Protein 8RE3 (pdb70)

Organism: Deinococcus radiodurans (strain ATCC 13939 / DSM 20539 / JCM 16871 / CCUG 27074 / LMG 4051 / NBRC 15346 / NCIMB 9279 / VKM B-1422 / R1) (NCBI:txid243230)

Secondary structure (DSSP, 8-state):
--S-B-S-TTTSBHHHHPPPPSS-EEEEEEEEESSHHHHHHHHHHHGGGS-BSTTTTS--SEEEEEEEEHHHHHHHT--HHHHHTS-HHHHH-TGGGHHHHT--GGG-GGGPPTTTTSS---EEEEEEESSHHHHHHHHHHHHHHHHT-TTEEEEEEEEEE--GGG--TTS---S-----BTTBSSPPPTTT-SPBPGGGTSTTSB-TTSSBPP--SSHHHHTT-EEEEEEEEEE-HHHHHHHHHHHGGGGTT-HHHHHHHHHSB-TTS-BTTT-SSS--HHHHT-TTTTT---STT-TT-SSS-TTSHHHHH--TT---SS---GGGS--EEEEEEESSPP-TT--SHHHHTS--EEEEEEEETTHHHHHHHIIIIIIS--GGGT-TT---TTTS---TT--EEE--SSS-EEE-----SEEEEEEEEEEE--HHHHHHHHT--/--S-B-S-TTTSBHHHHPPPPSS-EEEEEEEEESSHHHHHHHHHHHGGGS-BSTTTTS--SEEEEEEE-HHHHHHHT--HHHHHTS-HHHHH-TGGGHHHHT--GGG-GGGPPTTTTSS---EEEEEEESSHHHHHHHHHHHHHHHHT-TTEEEEEEEEEE--GGG--TTS---S-----BTTBSSPPPTTT-SPBPGGGTSTTSB-TTSSBPP--SSHHHHTT-EEEEEEEEEE-HHHHHHHHHHHGGGGTT-HHHHHHHHHSB-TTS-BTTTSSSS--HHHHT-TTTTT---STT-TT-SSS-TTSHHHHH--TT---SS---GGGS--EEEEEEESSPP-TT--STGGGGS--EEEEEEEETTHHHHHHHIIIIIIS--GGGT-TT---TTTS---TT--EEE--SSS-EEE-----SEEEEEEEEEEE--HHHHHHHHT--

B-factor: mean 28.16, std 13.09, range [8.68, 105.84]

Solvent-accessible surface area: 35476 Å² total; per-residue (Å²): 130,90,41,149,67,61,8,63,15,94,24,0,2,2,1,2,10,14,102,35,12,103,66,3,38,0,2,0,11,0,0,16,2,14,16,21,105,1,0,33,63,0,2,143,81,1,37,108,72,5,30,18,0,94,110,28,74,70,114,63,121,25,12,9,3,0,5,0,7,16,73,0,0,116,87,0,33,5,66,102,94,5,8,87,34,11,52,110,12,1,90,67,17,2,23,50,41,16,125,68,0,49,1,57,50,91,3,45,30,177,106,15,38,154,14,5,32,59,29,51,0,14,0,6,5,5,6,1,0,54,33,96,112,33,28,79,133,16,12,94,67,8,69,122,26,18,69,47,7,163,10,20,41,74,46,31,92,38,57,8,6,68,18,88,74,6,60,20,1,5,6,8,21,24,35,39,26,20,10,7,11,65,1,3,0,49,111,54,80,53,28,33,33,81,28,0,79,10,1,12,0,0,2,14,17,61,1,51,94,53,92,72,47,70,55,3,116,56,120,58,0,0,54,4,0,0,2,2,0,2,2,15,6,29,0,22,0,0,22,0,11,130,13,5,159,96,18,7,127,58,9,80,55,58,34,71,30,0,0,0,17,0,15,0,12,11,21,5,0,0,0,0,21,66,7,51,173,134,56,46,69,144,13,0,75,41,60,85,101,8,5,75,15,49,7,152,125,6,101,108,0,69,39,0,0,22,0,0,44,28,0,1,38,25,0,38,92,16,180,24,101,155,192,44,70,22,37,57,22,26,20,4,61,11,2,1,0,9,32,75,42,28,61,74,181,22,69,58,142,75,22,15,166,40,136,5,0,11,0,31,7,31,0,1,6,47,0,4,82,0,8,13,45,13,8,69,61,4,11,11,63,0,85,18,14,49,33,41,72,4,51,0,0,19,19,0,11,16,73,120,128,22,9,2,18,1,18,73,127,129,90,132,53,100,1,128,25,1,70,3,1,8,20,2,73,0,0,12,3,2,0,3,0,1,37,48,0,1,110,60,0,14,102,26,226,132,90,40,149,67,60,8,59,14,96,24,0,2,2,2,2,10,17,98,36,13,106,66,3,40,0,2,0,11,0,0,16,2,15,16,22,110,1,0,34,53,0,1,132,84,2,37,110,73,7,28,17,0,95,111,36,79,70,113,63,107,25,9,11,3,0,4,0,7,17,73,0,0,116,84,0,33,6,66,104,94,5,8,88,33,11,54,109,13,1,93,68,17,2,21,47,45,15,124,68,0,48,0,57,49,92,3,46,32,178,104,16,41,147,12,5,32,64,26,53,0,14,0,7,5,4,6,2,0,58,34,99,120,42,29,80,130,14,11,94,44,7,68,118,26,21,68,41,8,164,13,20,32,74,41,28,102,39,53,7,6,67,20,85,74,7,59,18,1,5,6,8,22,24,35,41,26,20,10,7,9,67,1,4,0,48,109,52,79,54,28,27,33,79,29,0,80,10,1,13,1,0,2,23,20,62,1,53,91,55,91,72,49,72,58,2,112,53,121,60,0,0,57,4,1,0,2,2,0,2,1,14,7,29,0,23,0,0,20,0,10,124,13,4,143,89,21,8,110,75,7,80,55,60,33,69,31,0,0,0,16,0,16,0,12,8,20,6,0,0,0,0,22,64,5,50,176,134,57,45,71,142,12,1,73,42,63,84,100,9,5,75,14,44,8,146,125,7,97,111,0,66,45,0,0,22,0,0,46,28,1,1,39,26,0,40,87,16,171,24,99,160,186,38,74,21,36,58,23,26,19,4,60,11,2,0,0,8,31,74,40,25,62,76,184,21,59,59,137,76,22,14,169,40,138,6,0,12,0,31,7,31,0,1,6,46,0,4,81,0,6,14,46,14,7,74,59,4,11,9,71,0,88,15,11,44,31,42,76,6,52,0,0,20,18,1,13,15,73,128,122,22,8,2,10,2,15,73,129,126,90,120,59,108,5,124,28,2,74,2,1,7,18,2,74,0,1,12,3,2,0,4,0,0,35,51,0,1,106,60,0,10,86,27,228

Foldseek 3Di:
DAAAADAPQQFAFLVLPAFFAVQKKKKKWFKFQQALLLLLQLLVLCLVQTGTNVPSVDDDFKGKFKWFALLLLVRVPPDPLLSVLDDPLRNCKDLSCCVLQVCDDLRRPVQFDPPFPVSRGTMMMMMMGNDDVVNVVSVVSSVVSNVPGPRMDTGDMAMFGPAVSNFFQQLADDSQAAAAARNSNDCDAAQNDDHWHHLFFFAPGQGPVGRHDRFGDDCLQTGSKWKKKKFWWQFQNLQVLVQLQVCCVVVVNDSQLVVCQQAQHRSLQAGQVRVQNDHDNVQRPDSNRSNNDQCPVPQCCLRHNCLHNVCLQQVRPHQWDDPDDSSSLGWGKHKTKRFDYHDSPRNDSVSRVGGITIIIITGTNPSSVNSSCSSPPRAQACNGPPPGRAGRLAAYQADQPHWDWRDDPPDIDTHGHGHRRIHTNHIIMTMRTTSSSSNVSSPDD/DAAAADDPQQFAFLVLPAFFAVQKKKKKWFKFQQALLLLLQLLVLCLVQTGTNVPSVDDDFKHKFKWFALLLLVRNPPDPQLSVLDDPDRNCKDLSCCVLLVCDDLSRPVQFDPPFPVSRGTMMMMMMGNDDVVNVVSVVSSVVSVVPGPRMDTGDMAMFGPAVSNFFQQLADDSQAAAAARNSNDCDAAQNDDHFHHLFFFAPGDGPVRRHDRFGDDCLQTGSKWKKWKFWWQFQNLQVLVQLCVPCVVVVNDSQLVVCQQAQHRRLQAGQVRVQNDHDNVQRVDSNRRNNDACPVPQCCLRHNCLHNVCLQQVRPHQWDPDDDSSSLGWGKHKTKHFDYHDSPRNDSVSSVGGITIMIITGTRPSSVNSSCSSPPRAQACNGVPPGRAGRLAAYQFDQPHWDWNDDPPGIDTHGGGHRRIGTNHIIMTMRTTSSSSNVSSPDD

InterPro domains:
  IPR006314 Dyp-type peroxidase [PS51404] (26-456)
  IPR006314 Dyp-type peroxidase [PTHR30521] (26-455)
  IPR011008 Dimeric alpha-beta barrel [SSF54909] (22-458)
  IPR049509 DyP dimeric alpha+beta barrel domain [PF21105] (73-161)

Nearest PDB structures (foldseek):
  8re3-assembly2_B  TM=1.002E+00  e=1.459E-98  Deinococcus radiodurans
  8re2-assembly1_A  TM=1.001E+00  e=1.975E-92  Deinococcus radiodurans
  3vxj-assembly1_A  TM=8.440E-01  e=1.379E-30  Bjerkandera adusta
  3mm3-assembly1_A  TM=8.305E-01  e=5.158E-31  Bjerkandera adusta
  5c2i-assembly1_A  TM=7.898E-01  e=1.956E-25  Nostoc sp. PCC 7120 = FACHB-418

Radius of gyration: 36.36 Å; Cα contacts (8 Å, |Δi|>4): 2155; chains: 2; bounding box: 46×79×125 Å

Structure (mmCIF, N/CA/C/O backbone):
data_8RE3
#
_entry.id   8RE3
#
_cell.length_a   82.090
_cell.length_b   97.697
_cell.length_c   116.037
_cell.angle_alpha   90.00
_cell.angle_beta   90.00
_cell.angle_gamma   90.00
#
_symmetry.space_group_name_H-M   'P 21 21 21'
#
loop_
_entity.id
_entity.type
_entity.pdbx_description
1 polymer 'Peroxidase, putative'
2 non-polymer 'PROTOPORPHYRIN IX CONTAINING FE'
3 non-polymer 'HYDROXIDE ION'
4 non-polymer 'CHLORIDE ION'
5 non-polymer 'CALCIUM ION'
6 water water
#
loop_
_atom_site.group_PDB
_atom_site.id
_atom_site.type_symbol
_atom_site.label_atom_id
_atom_site.label_alt_id
_atom_site.label_comp_id
_atom_site.label_asym_id
_atom_site.label_entity_id
_atom_site.label_seq_id
_atom_site.pdbx_PDB_ins_code
_atom_site.Cartn_x
_atom_site.Cartn_y
_atom_site.Cartn_z
_atom_site.occupancy
_atom_site.B_iso_or_equiv
_atom_site.auth_seq_id
_atom_site.auth_comp_id
_atom_site.auth_asym_id
_atom_site.auth_atom_id
_atom_site.pdbx_PDB_model_num
ATOM 1 N N . HIS A 1 1 ? 12.774 -13.622 9.904 1.00 29.90 16 HIS A N 1
ATOM 2 C CA . HIS A 1 1 ? 14.003 -13.163 9.281 1.00 23.28 16 HIS A CA 1
ATOM 3 C C . HIS A 1 1 ? 14.416 -14.153 8.204 1.00 20.46 16 HIS A C 1
ATOM 4 O O . HIS A 1 1 ? 13.952 -15.289 8.172 1.00 21.17 16 HIS A O 1
ATOM 18 N N . ASN A 1 2 ? 15.301 -13.716 7.304 1.00 18.85 17 ASN A N 1
ATOM 19 C CA . ASN A 1 2 ? 15.774 -14.608 6.253 1.00 19.52 17 ASN A CA 1
ATOM 20 C C . ASN A 1 2 ? 17.294 -14.633 6.146 1.00 14.09 17 ASN A C 1
ATOM 21 O O . ASN A 1 2 ? 17.815 -15.122 5.142 1.00 17.27 17 ASN A O 1
ATOM 32 N N . ASP A 1 3 ? 18.014 -14.196 7.179 1.00 15.33 18 ASP A N 1
ATOM 33 C CA . ASP A 1 3 ? 19.472 -14.199 7.213 1.00 16.05 18 ASP A CA 1
ATOM 34 C C . ASP A 1 3 ? 19.934 -14.364 8.661 1.00 17.47 18 ASP A C 1
ATOM 35 O O . ASP A 1 3 ? 19.246 -13.952 9.592 1.00 16.53 18 ASP A O 1
ATOM 44 N N . LYS A 1 4 ? 21.133 -14.932 8.839 1.00 15.30 19 LYS A N 1
ATOM 45 C CA . LYS A 1 4 ? 21.671 -15.183 10.170 1.00 15.57 19 LYS A CA 1
ATOM 46 C C . LYS A 1 4 ? 21.773 -13.875 10.966 1.00 14.86 19 LYS A C 1
ATOM 47 O O . LYS A 1 4 ? 22.360 -12.894 10.498 1.00 16.01 19 LYS A O 1
ATOM 66 N N . ILE A 1 5 ? 21.243 -13.881 12.185 1.00 14.26 20 ILE A N 1
ATOM 67 C CA . ILE A 1 5 ? 21.280 -12.719 13.082 1.00 15.81 20 ILE A CA 1
ATOM 68 C C . ILE A 1 5 ? 22.526 -12.795 13.955 1.00 15.62 20 ILE A C 1
ATOM 69 O O . ILE A 1 5 ? 22.744 -13.786 14.666 1.00 15.95 20 ILE A O 1
ATOM 85 N N . ASP A 1 6 ? 23.352 -11.757 13.884 1.00 13.17 21 ASP A N 1
ATOM 86 C CA . ASP A 1 6 ? 24.545 -11.629 14.703 1.00 15.16 21 ASP A CA 1
ATOM 87 C C . ASP A 1 6 ? 24.465 -10.496 15.728 1.00 17.31 21 ASP A C 1
ATOM 88 O O . ASP A 1 6 ? 25.269 -10.459 16.662 1.00 18.22 21 ASP A O 1
ATOM 97 N N . LEU A 1 7 ? 23.553 -9.558 15.558 1.00 16.99 22 LEU A N 1
ATOM 98 C CA . LEU A 1 7 ? 23.439 -8.406 16.441 1.00 14.80 22 LEU A CA 1
ATOM 99 C C . LEU A 1 7 ? 22.533 -8.740 17.620 1.00 16.55 22 LEU A C 1
ATOM 100 O O . LEU A 1 7 ? 21.590 -9.528 17.492 1.00 16.27 22 LEU A O 1
ATOM 116 N N . ASP A 1 8 ? 22.829 -8.126 18.780 1.00 15.47 23 ASP A N 1
ATOM 117 C CA . ASP A 1 8 ? 21.962 -8.162 19.961 1.00 16.24 23 ASP A CA 1
ATOM 118 C C . ASP A 1 8 ? 20.758 -7.250 19.719 1.00 17.89 23 ASP A C 1
ATOM 119 O O . ASP A 1 8 ? 20.691 -6.135 20.260 1.00 16.47 23 ASP A O 1
ATOM 128 N N . LEU A 1 9 ? 19.818 -7.698 18.878 1.00 15.89 24 LEU A N 1
ATOM 129 C CA . LEU A 1 9 ? 18.716 -6.824 18.467 1.00 17.45 24 LEU A CA 1
ATOM 130 C C . LEU A 1 9 ? 17.880 -6.349 19.646 1.00 17.01 24 LEU A C 1
ATOM 131 O O . LEU A 1 9 ? 17.358 -5.220 19.607 1.00 15.89 24 LEU A O 1
ATOM 147 N N . ASP A 1 10 ? 17.726 -7.182 20.694 1.00 17.08 25 ASP A N 1
ATOM 148 C CA . ASP A 1 10 ? 16.886 -6.805 21.825 1.00 19.08 25 ASP A CA 1
ATOM 149 C C . ASP A 1 10 ? 17.526 -5.722 22.692 1.00 19.31 25 ASP A C 1
ATOM 150 O O . ASP A 1 10 ? 16.865 -5.186 23.587 1.00 19.20 25 ASP A O 1
ATOM 159 N N . ASP A 1 11 ? 18.794 -5.378 22.457 1.00 16.28 26 ASP A N 1
ATOM 160 C CA . ASP A 1 11 ? 19.473 -4.343 23.218 1.00 18.95 26 ASP A CA 1
ATOM 161 C C . ASP A 1 11 ? 19.797 -3.095 22.389 1.00 18.57 26 ASP A C 1
ATOM 162 O O . ASP A 1 11 ? 20.091 -2.037 22.966 1.00 17.65 26 ASP A O 1
ATOM 170 N N . ILE A 1 12 ? 19.727 -3.178 21.050 1.00 12.98 27 ILE A N 1
ATOM 171 C CA . ILE A 1 12 ? 19.986 -2.045 20.162 1.00 13.74 27 ILE A CA 1
ATOM 172 C C . ILE A 1 12 ? 18.697 -1.244 20.007 1.00 15.67 27 ILE A C 1
ATOM 173 O O . ILE A 1 12 ? 17.603 -1.826 19.879 1.00 14.37 27 ILE A O 1
ATOM 189 N N . GLN A 1 13 ? 18.802 0.085 19.976 1.00 13.94 28 GLN A N 1
ATOM 190 C CA . GLN A 1 13 ? 17.611 0.889 19.765 1.00 13.87 28 GLN A CA 1
ATOM 191 C C . GLN A 1 13 ? 16.980 0.618 18.413 1.00 13.37 28 GLN A C 1
ATOM 192 O O . GLN A 1 13 ? 17.667 0.427 17.410 1.00 13.78 28 GLN A O 1
ATOM 206 N N . ALA A 1 14 ? 15.640 0.636 18.389 1.00 13.12 29 ALA A N 1
ATOM 207 C CA . ALA A 1 14 ? 14.902 0.333 17.172 1.00 12.00 29 ALA A CA 1
ATOM 208 C C . ALA A 1 14 ? 15.356 1.163 15.976 1.00 13.63 29 ALA A C 1
ATOM 209 O O . ALA A 1 14 ? 15.405 0.645 14.848 1.00 13.57 29 ALA A O 1
ATOM 216 N N . THR A 1 15 ? 15.626 2.461 16.195 1.00 11.72 30 THR A N 1
ATOM 217 C CA . THR A 1 15 ? 15.851 3.373 15.072 1.00 13.63 30 THR A CA 1
ATOM 218 C C . THR A 1 15 ? 17.114 3.026 14.304 1.00 12.98 30 THR A C 1
ATOM 219 O O . THR A 1 15 ? 17.212 3.372 13.121 1.00 13.72 30 THR A O 1
ATOM 230 N N . VAL A 1 16 ? 18.060 2.333 14.945 1.00 13.39 31 VAL A N 1
ATOM 231 C CA . VAL A 1 16 ? 19.277 1.920 14.266 1.00 15.29 31 VAL A CA 1
ATOM 232 C C . VAL A 1 16 ? 18.950 1.036 13.066 1.00 16.23 31 VAL A C 1
ATOM 233 O O . VAL A 1 16 ? 19.611 1.115 12.025 1.00 16.61 31 VAL A O 1
ATOM 246 N N . LEU A 1 17 ? 17.925 0.189 13.180 1.00 13.27 32 LEU A N 1
ATOM 247 C CA . LEU A 1 17 ? 17.603 -0.801 12.166 1.00 15.13 32 LEU A CA 1
ATOM 248 C C . LEU A 1 17 ? 16.262 -0.584 11.490 1.00 12.45 32 LEU A C 1
ATOM 249 O O . LEU A 1 17 ? 16.106 -1.002 10.346 1.00 13.52 32 LEU A O 1
ATOM 265 N N . ARG A 1 18 ? 15.292 0.032 12.162 1.00 14.04 33 ARG A N 1
ATOM 266 C CA . ARG A 1 18 ? 13.966 0.179 11.577 1.00 13.49 33 ARG A CA 1
ATOM 267 C C . ARG A 1 18 ? 13.976 1.266 10.513 1.00 15.46 33 ARG A C 1
ATOM 268 O O . ARG A 1 18 ? 14.407 2.396 10.766 1.00 16.20 33 ARG A O 1
ATOM 306 N N . GLU A 1 19 ? 13.460 0.930 9.343 1.00 14.97 34 GLU A N 1
ATOM 307 C CA . GLU A 1 19 ? 13.147 1.937 8.335 1.00 18.52 34 GLU A CA 1
ATOM 308 C C . GLU A 1 19 ? 12.057 2.884 8.815 1.00 16.03 34 GLU A C 1
ATOM 309 O O . GLU A 1 19 ? 11.133 2.504 9.532 1.00 15.29 34 GLU A O 1
ATOM 321 N N . ARG A 1 20 ? 12.167 4.127 8.393 1.00 16.42 35 ARG A N 1
ATOM 322 C CA . ARG A 1 20 ? 11.081 5.078 8.550 1.00 16.00 35 ARG A CA 1
ATOM 323 C C . ARG A 1 20 ? 9.795 4.486 7.967 1.00 13.20 35 ARG A C 1
ATOM 324 O O . ARG A 1 20 ? 9.826 3.922 6.870 1.00 15.34 35 ARG A O 1
ATOM 345 N N . PRO A 1 21 ? 8.644 4.642 8.635 1.00 15.63 36 PRO A N 1
ATOM 346 C CA . PRO A 1 21 ? 7.383 4.186 8.047 1.00 17.29 36 PRO A CA 1
ATOM 347 C C . PRO A 1 21 ? 7.002 4.988 6.811 1.00 19.59 36 PRO A C 1
ATOM 348 O O . PRO A 1 21 ? 7.485 6.109 6.570 1.00 16.07 36 PRO A O 1
ATOM 359 N N . GLU A 1 22 ? 6.080 4.389 6.023 1.00 17.33 37 GLU A N 1
ATOM 360 C CA . GLU A 1 22 ? 5.428 5.069 4.919 1.00 21.21 37 GLU A CA 1
ATOM 361 C C . GLU A 1 22 ? 3.946 4.748 4.969 1.00 24.77 37 GLU A C 1
ATOM 362 O O . GLU A 1 22 ? 3.589 3.569 4.921 1.00 24.90 37 GLU A O 1
ATOM 374 N N . PRO A 1 23 ? 3.066 5.744 5.124 1.00 19.40 38 PRO A N 1
ATOM 375 C CA . PRO A 1 23 ? 3.382 7.140 5.417 1.00 17.73 38 PRO A CA 1
ATOM 376 C C . PRO A 1 23 ? 4.022 7.254 6.781 1.00 19.29 38 PRO A C 1
ATOM 377 O O . PRO A 1 23 ? 4.087 6.272 7.513 1.00 16.42 38 PRO A O 1
ATOM 388 N N . TYR A 1 24 ? 4.461 8.458 7.139 1.00 14.93 39 TYR A N 1
ATOM 389 C CA . TYR A 1 24 ? 5.073 8.699 8.438 1.00 16.54 39 TYR A CA 1
ATOM 390 C C . TYR A 1 24 ? 4.585 10.000 9.037 1.00 18.34 39 TYR A C 1
ATOM 391 O O . TYR A 1 24 ? 4.229 10.948 8.325 1.00 16.82 39 TYR A O 1
ATOM 409 N N . TYR A 1 25 ? 4.543 9.987 10.365 1.00 15.44 40 TYR A N 1
ATOM 410 C CA . TYR A 1 25 ? 4.175 11.079 11.250 1.00 19.98 40 TYR A CA 1
ATOM 411 C C . TYR A 1 25 ? 5.136 11.029 12.426 1.00 18.06 40 TYR A C 1
ATOM 412 O O . TYR A 1 25 ? 5.600 9.944 12.814 1.00 18.50 40 TYR A O 1
ATOM 430 N N . GLY A 1 26 ? 5.426 12.179 13.006 1.00 18.08 41 GLY A N 1
ATOM 431 C CA . GLY A 1 26 ? 6.294 12.147 14.171 1.00 15.03 41 GLY A CA 1
ATOM 432 C C . GLY A 1 26 ? 6.588 13.520 14.730 1.00 18.18 41 GLY A C 1
ATOM 433 O O . GLY A 1 26 ? 6.028 14.539 14.304 1.00 17.04 41 GLY A O 1
ATOM 437 N N . THR A 1 27 ? 7.468 13.520 15.738 1.00 15.83 42 THR A N 1
ATOM 438 C CA . THR A 1 27 ? 7.871 14.712 16.459 1.00 16.40 42 THR A CA 1
ATOM 439 C C . THR A 1 27 ? 9.333 14.578 16.841 1.00 15.26 42 THR A C 1
ATOM 440 O O . THR A 1 27 ? 9.759 13.511 17.285 1.00 16.27 42 THR A O 1
ATOM 451 N N . HIS A 1 28 ? 10.088 15.644 16.632 1.00 15.33 43 HIS A N 1
ATOM 452 C CA . HIS A 1 28 ? 11.406 15.815 17.213 1.00 14.03 43 HIS A CA 1
ATOM 453 C C . HIS A 1 28 ? 11.304 16.759 18.395 1.00 17.39 43 HIS A C 1
ATOM 454 O O . HIS A 1 28 ? 10.744 17.848 18.258 1.00 16.37 43 HIS A O 1
ATOM 468 N N . ALA A 1 29 ? 11.892 16.360 19.528 1.00 15.71 44 ALA A N 1
ATOM 469 C CA . ALA A 1 29 ? 11.918 17.172 20.735 1.00 16.47 44 ALA A CA 1
ATOM 470 C C . ALA A 1 29 ? 13.339 17.249 21.281 1.00 17.41 44 ALA A C 1
ATOM 471 O O . ALA A 1 29 ? 14.007 16.219 21.443 1.00 17.58 44 ALA A O 1
ATOM 478 N N . MET A 1 30 ? 13.787 18.474 21.564 1.00 14.19 45 MET A N 1
ATOM 479 C CA . MET A 1 30 ? 15.090 18.748 22.130 1.00 14.53 45 MET A CA 1
ATOM 480 C C . MET A 1 30 ? 14.879 19.137 23.582 1.00 16.14 45 MET A C 1
ATOM 481 O O . MET A 1 30 ? 14.025 19.994 23.885 1.00 17.37 45 MET A O 1
ATOM 495 N N . VAL A 1 31 ? 15.653 18.517 24.458 1.00 15.99 46 VAL A N 1
ATOM 496 C CA . VAL A 1 31 ? 15.483 18.609 25.909 1.00 17.75 46 VAL A CA 1
ATOM 497 C C . VAL A 1 31 ? 16.827 18.964 26.542 1.00 16.90 46 VAL A C 1
ATOM 498 O O . VAL A 1 31 ? 17.880 18.438 26.144 1.00 16.47 46 VAL A O 1
ATOM 511 N N . ARG A 1 32 ? 16.785 19.848 27.534 1.00 18.66 47 ARG A N 1
ATOM 512 C CA . ARG A 1 32 ? 17.927 20.161 28.371 1.00 18.44 47 ARG A CA 1
ATOM 513 C C . ARG A 1 32 ? 17.716 19.552 29.753 1.00 18.27 47 ARG A C 1
ATOM 514 O O . ARG A 1 32 ? 16.601 19.558 30.291 1.00 20.09 47 ARG A O 1
ATOM 535 N N . PHE A 1 33 ? 18.774 18.968 30.291 1.00 19.47 48 PHE A N 1
ATOM 536 C CA . PHE A 1 33 ? 18.808 18.474 31.659 1.00 19.63 48 PHE A CA 1
ATOM 537 C C . PHE A 1 33 ? 19.249 19.640 32.552 1.00 21.77 48 PHE A C 1
ATOM 538 O O . PHE A 1 33 ? 20.409 20.066 32.501 1.00 20.53 48 PHE A O 1
ATOM 555 N N . ASP A 1 34 ? 18.333 20.186 33.332 1.00 21.05 49 ASP A N 1
ATOM 556 C CA . ASP A 1 34 ? 18.711 21.293 34.212 1.00 23.58 49 ASP A CA 1
ATOM 557 C C . ASP A 1 34 ? 19.508 20.806 35.418 1.00 25.29 49 ASP A C 1
ATOM 558 O O . ASP A 1 34 ? 20.357 21.539 35.938 1.00 23.59 49 ASP A O 1
ATOM 567 N N . THR A 1 35 ? 19.247 19.587 35.869 1.00 23.52 50 THR A N 1
ATOM 568 C CA . THR A 1 35 ? 20.041 18.903 36.880 1.00 25.77 50 THR A CA 1
ATOM 569 C C . THR A 1 35 ? 20.378 17.492 36.405 1.00 25.77 50 THR A C 1
ATOM 570 O O . THR A 1 35 ? 19.675 16.905 35.570 1.00 24.52 50 THR A O 1
ATOM 581 N N . ALA A 1 36 ? 21.452 16.941 36.974 1.00 27.83 51 ALA A N 1
ATOM 582 C CA . ALA A 1 36 ? 21.768 15.529 36.771 1.00 26.40 51 ALA A CA 1
ATOM 583 C C . ALA A 1 36 ? 20.589 14.645 37.157 1.00 25.59 51 ALA A C 1
ATOM 584 O O . ALA A 1 36 ? 20.231 13.689 36.440 1.00 24.60 51 ALA A O 1
ATOM 591 N N . GLU A 1 37 ? 19.997 14.932 38.311 1.00 28.16 52 GLU A N 1
ATOM 592 C CA . GLU A 1 37 ? 18.915 14.099 38.817 1.00 28.67 52 GLU A CA 1
ATOM 593 C C . GLU A 1 37 ? 17.708 14.144 37.881 1.00 27.66 52 GLU A C 1
ATOM 594 O O . GLU A 1 37 ? 17.072 13.116 37.634 1.00 27.68 52 GLU A O 1
ATOM 606 N N . GLY A 1 38 ? 17.415 15.310 37.300 1.00 24.13 53 GLY A N 1
ATOM 607 C CA . GLY A 1 38 ? 16.290 15.400 36.387 1.00 23.46 53 GLY A CA 1
ATOM 608 C C . GLY A 1 38 ? 16.528 14.601 35.117 1.00 24.55 53 GLY A C 1
ATOM 609 O O . GLY A 1 38 ? 15.635 13.891 34.630 1.00 24.25 53 GLY A O 1
ATOM 613 N N . GLY A 1 39 ? 17.735 14.712 34.548 1.00 22.74 54 GLY A N 1
ATOM 614 C CA . GLY A 1 39 ? 18.045 13.934 33.357 1.00 25.92 54 GLY A CA 1
ATOM 615 C C . GLY A 1 39 ? 17.918 12.440 33.595 1.00 23.40 54 GLY A C 1
ATOM 616 O O . GLY A 1 39 ? 17.367 11.712 32.767 1.00 22.90 54 GLY A O 1
ATOM 620 N N . ARG A 1 40 ? 18.425 11.960 34.729 1.00 22.80 55 ARG A N 1
ATOM 621 C CA . ARG A 1 40 ? 18.368 10.530 34.998 1.00 23.33 55 ARG A CA 1
ATOM 622 C C . ARG A 1 40 ? 16.937 10.070 35.193 1.00 22.31 55 ARG A C 1
ATOM 623 O O . ARG A 1 40 ? 16.561 8.987 34.727 1.00 24.71 55 ARG A O 1
ATOM 644 N N . GLU A 1 41 ? 16.137 10.863 35.898 1.00 25.56 56 GLU A N 1
ATOM 645 C CA . GLU A 1 41 ? 14.750 10.470 36.134 1.00 27.46 56 GLU A CA 1
ATOM 646 C C . GLU A 1 41 ? 13.979 10.432 34.828 1.00 23.42 56 GLU A C 1
ATOM 647 O O . GLU A 1 41 ? 13.148 9.545 34.627 1.00 26.00 56 GLU A O 1
ATOM 659 N N . LEU A 1 42 ? 14.233 11.399 33.937 1.00 24.48 57 LEU A N 1
ATOM 660 C CA . LEU A 1 42 ? 13.584 11.397 32.629 1.00 22.79 57 LEU A CA 1
ATOM 661 C C . LEU A 1 42 ? 13.904 10.120 31.872 1.00 21.44 57 LEU A C 1
ATOM 662 O O . LEU A 1 42 ? 13.008 9.458 31.324 1.00 23.03 57 LEU A O 1
ATOM 678 N N . LEU A 1 43 ? 15.181 9.739 31.839 1.00 21.90 58 LEU A N 1
ATOM 679 C CA . LEU A 1 43 ? 15.551 8.505 31.156 1.00 21.40 58 LEU A CA 1
ATOM 680 C C . LEU A 1 43 ? 14.870 7.297 31.794 1.00 22.99 58 LEU A C 1
ATOM 681 O O . LEU A 1 43 ? 14.375 6.413 31.084 1.00 21.71 58 LEU A O 1
ATOM 697 N N . LYS A 1 44 ? 14.824 7.240 33.136 1.00 25.21 59 LYS A N 1
ATOM 698 C CA . LYS A 1 44 ? 14.124 6.136 33.784 1.00 24.56 59 LYS A CA 1
ATOM 699 C C . LYS A 1 44 ? 12.655 6.118 33.386 1.00 22.98 59 LYS A C 1
ATOM 700 O O . LYS A 1 44 ? 12.097 5.055 33.079 1.00 23.97 59 LYS A O 1
ATOM 719 N N . ARG A 1 45 ? 12.030 7.286 33.317 1.00 22.83 60 ARG A N 1
ATOM 720 C CA . ARG A 1 45 ? 10.626 7.318 32.933 1.00 23.32 60 ARG A CA 1
ATOM 721 C C . ARG A 1 45 ? 10.428 6.896 31.488 1.00 24.00 60 ARG A C 1
ATOM 722 O O . ARG A 1 45 ? 9.429 6.255 31.161 1.00 24.92 60 ARG A O 1
ATOM 742 N N . LEU A 1 46 ? 11.361 7.239 30.612 1.00 24.32 61 LEU A N 1
ATOM 743 C CA . LEU A 1 46 ? 11.169 6.939 29.202 1.00 21.33 61 LEU A CA 1
ATOM 744 C C . LEU A 1 46 ? 11.566 5.521 28.823 1.00 23.58 61 LEU A C 1
ATOM 745 O O . LEU A 1 46 ? 11.075 4.997 27.807 1.00 22.14 61 LEU A O 1
ATOM 760 N N . LEU A 1 47 ? 12.443 4.889 29.594 1.00 21.88 62 LEU A N 1
ATOM 761 C CA . LEU A 1 47 ? 13.024 3.620 29.164 1.00 24.22 62 LEU A CA 1
ATOM 762 C C . LEU A 1 47 ? 11.988 2.575 28.761 1.00 24.62 62 LEU A C 1
ATOM 763 O O . LEU A 1 47 ? 12.187 1.923 27.722 1.00 21.49 62 LEU A O 1
ATOM 779 N N . PRO A 1 48 ? 10.896 2.358 29.501 1.00 25.25 63 PRO A N 1
ATOM 780 C CA . PRO A 1 48 ? 9.885 1.379 29.055 1.00 22.87 63 PRO A CA 1
ATOM 781 C C . PRO A 1 48 ? 9.288 1.688 27.695 1.00 23.23 63 PRO A C 1
ATOM 782 O O . PRO A 1 48 ? 8.698 0.792 27.075 1.00 22.46 63 PRO A O 1
ATOM 793 N N . HIS A 1 49 ? 9.403 2.930 27.237 1.00 21.40 64 HIS A N 1
ATOM 794 C CA . HIS A 1 49 ? 8.786 3.398 25.999 1.00 21.41 64 HIS A CA 1
ATOM 795 C C . HIS A 1 49 ? 9.754 3.466 24.831 1.00 21.75 64 HIS A C 1
ATOM 796 O O . HIS A 1 49 ? 9.369 3.920 23.750 1.00 21.36 64 HIS A O 1
ATOM 810 N N . ILE A 1 50 ? 10.983 3.016 25.016 1.00 21.43 65 ILE A N 1
ATOM 811 C CA . ILE A 1 50 ? 12.015 3.058 23.985 1.00 20.21 65 ILE A CA 1
ATOM 812 C C . ILE A 1 50 ? 12.228 1.628 23.513 1.00 18.76 65 ILE A C 1
ATOM 813 O O . ILE A 1 50 ? 12.891 0.817 24.175 1.00 16.40 65 ILE A O 1
ATOM 829 N N . ALA A 1 51 ? 11.680 1.332 22.339 1.00 16.76 66 ALA A N 1
ATOM 830 C CA . ALA A 1 51 ? 11.704 -0.013 21.794 1.00 18.02 66 ALA A CA 1
ATOM 831 C C . ALA A 1 51 ? 13.088 -0.413 21.258 1.00 15.77 66 ALA A C 1
ATOM 832 O O . ALA A 1 51 ? 13.870 0.425 20.788 1.00 15.16 66 ALA A O 1
ATOM 839 N N . SER A 1 52 ? 13.377 -1.718 21.321 1.00 15.76 67 SER A N 1
ATOM 840 C CA . SER A 1 52 ? 14.578 -2.286 20.733 1.00 15.16 67 SER A CA 1
ATOM 841 C C . SER A 1 52 ? 14.368 -2.620 19.259 1.00 16.05 67 SER A C 1
ATOM 842 O O . SER A 1 52 ? 13.277 -2.472 18.713 1.00 15.89 67 SER A O 1
ATOM 850 N N . ALA A 1 53 ? 15.416 -3.145 18.636 1.00 15.27 68 ALA A N 1
ATOM 851 C CA . ALA A 1 53 ? 15.430 -3.568 17.237 1.00 16.43 68 ALA A CA 1
ATOM 852 C C . ALA A 1 53 ? 14.992 -5.021 17.048 1.00 16.54 68 ALA A C 1
ATOM 853 O O . ALA A 1 53 ? 15.069 -5.531 15.927 1.00 15.42 68 ALA A O 1
ATOM 860 N N . GLU A 1 54 ? 14.532 -5.684 18.105 1.00 15.12 69 GLU A N 1
ATOM 861 C CA . GLU A 1 54 ? 13.912 -6.993 17.964 1.00 18.89 69 GLU A CA 1
ATOM 862 C C . GLU A 1 54 ? 12.874 -6.966 16.846 1.00 17.99 69 GLU A C 1
ATOM 863 O O . GLU A 1 54 ? 12.023 -6.072 16.788 1.00 15.76 69 GLU A O 1
ATOM 875 N N . LYS A 1 55 ? 12.988 -7.912 15.932 1.00 16.26 70 LYS A N 1
ATOM 876 C CA . LYS A 1 55 ? 12.026 -8.057 14.838 1.00 19.37 70 LYS A CA 1
ATOM 877 C C . LYS A 1 55 ? 11.756 -6.708 14.160 1.00 21.25 70 LYS A C 1
ATOM 878 O O . LYS A 1 55 ? 10.613 -6.321 13.898 1.00 19.60 70 LYS A O 1
ATOM 896 N N . TRP A 1 56 ? 12.845 -6.000 13.858 1.00 16.70 71 TRP A N 1
ATOM 897 C CA . TRP A 1 56 ? 12.768 -4.681 13.240 1.00 17.51 71 TRP A CA 1
ATOM 898 C C . TRP A 1 56 ? 12.141 -4.741 11.860 1.00 18.96 71 TRP A C 1
ATOM 899 O O . TRP A 1 56 ? 11.639 -3.730 11.381 1.00 19.47 71 TRP A O 1
ATOM 920 N N . TRP A 1 57 ? 12.141 -5.906 11.234 1.00 18.02 72 TRP A N 1
ATOM 921 C CA . TRP A 1 57 ? 11.506 -6.074 9.940 1.00 21.81 72 TRP A CA 1
ATOM 922 C C . TRP A 1 57 ? 9.985 -6.124 10.036 1.00 23.35 72 TRP A C 1
ATOM 923 O O . TRP A 1 57 ? 9.314 -5.967 9.008 1.00 23.62 72 TRP A O 1
ATOM 944 N N . ASP A 1 58 ? 9.425 -6.346 11.230 1.00 24.20 73 ASP A N 1
ATOM 945 C CA . ASP A 1 58 ? 7.987 -6.496 11.417 1.00 25.02 73 ASP A CA 1
ATOM 946 C C . ASP A 1 58 ? 7.323 -5.124 11.479 1.00 25.47 73 ASP A C 1
ATOM 947 O O . ASP A 1 58 ? 7.977 -4.095 11.639 1.00 25.75 73 ASP A O 1
ATOM 956 N N . VAL A 1 59 ? 6.000 -5.120 11.394 1.00 21.05 74 VAL A N 1
ATOM 957 C CA . VAL A 1 59 ? 5.247 -3.869 11.479 1.00 21.88 74 VAL A CA 1
ATOM 958 C C . VAL A 1 59 ? 5.203 -3.386 12.925 1.00 21.57 74 VAL A C 1
ATOM 959 O O . VAL A 1 59 ? 4.841 -4.127 13.841 1.00 21.81 74 VAL A O 1
ATOM 972 N N . LYS A 1 60 ? 5.504 -2.115 13.122 1.00 17.58 75 LYS A N 1
ATOM 973 C CA . LYS A 1 60 ? 5.409 -1.483 14.421 1.00 22.19 75 LYS A CA 1
ATOM 974 C C . LYS A 1 60 ? 4.825 -0.103 14.182 1.00 22.42 75 LYS A C 1
ATOM 975 O O . LYS A 1 60 ? 5.337 0.645 13.342 1.00 20.53 75 LYS A O 1
ATOM 994 N N . TYR A 1 61 ? 3.767 0.243 14.933 1.00 20.37 76 TYR A N 1
ATOM 995 C CA . TYR A 1 61 ? 3.011 1.428 14.581 1.00 21.48 76 TYR A CA 1
ATOM 996 C C . TYR A 1 61 ? 3.694 2.704 15.040 1.00 19.26 76 TYR A C 1
ATOM 997 O O . TYR A 1 61 ? 3.491 3.750 14.423 1.00 20.02 76 TYR A O 1
ATOM 1015 N N . ALA A 1 62 ? 4.489 2.642 16.106 1.00 19.71 77 ALA A N 1
ATOM 1016 C CA . ALA A 1 62 ? 5.240 3.800 16.558 1.00 17.46 77 ALA A CA 1
ATOM 1017 C C . ALA A 1 62 ? 6.379 3.368 17.479 1.00 19.89 77 ALA A C 1
ATOM 1018 O O . ALA A 1 62 ? 6.304 2.337 18.155 1.00 17.54 77 ALA A O 1
ATOM 1025 N N . TRP A 1 63 ? 7.436 4.186 17.492 1.00 15.92 78 TRP A N 1
ATOM 1026 C CA . TRP A 1 63 ? 8.535 4.011 18.420 1.00 16.88 78 TRP A CA 1
ATOM 1027 C C . TRP A 1 63 ? 9.167 5.358 18.717 1.00 17.11 78 TRP A C 1
ATOM 1028 O O . TRP A 1 63 ? 9.038 6.314 17.949 1.00 16.77 78 TRP A O 1
ATOM 1049 N N . THR A 1 64 ? 9.902 5.387 19.823 1.00 15.69 79 THR A N 1
ATOM 1050 C CA . THR A 1 64 ? 10.509 6.573 20.413 1.00 15.00 79 THR A CA 1
ATOM 1051 C C . THR A 1 64 ? 12.002 6.328 20.566 1.00 15.71 79 THR A C 1
ATOM 1052 O O . THR A 1 64 ? 12.425 5.313 21.145 1.00 17.46 79 THR A O 1
ATOM 1063 N N . ALA A 1 65 ? 12.784 7.221 19.990 1.00 14.86 80 ALA A N 1
ATOM 1064 C CA . ALA A 1 65 ? 14.232 7.141 19.968 1.00 14.17 80 ALA A CA 1
ATOM 1065 C C . ALA A 1 65 ? 14.807 8.190 20.902 1.00 13.56 80 ALA A C 1
ATOM 1066 O O . ALA A 1 65 ? 14.233 9.265 21.090 1.00 16.21 80 ALA A O 1
ATOM 1073 N N . ALA A 1 66 ? 15.965 7.876 21.460 1.00 14.42 81 ALA A N 1
ATOM 1074 C CA . ALA A 1 66 ? 16.625 8.775 22.381 1.00 14.65 81 ALA A CA 1
ATOM 1075 C C . ALA A 1 66 ? 18.107 8.838 22.037 1.00 13.05 81 ALA A C 1
ATOM 1076 O O . ALA A 1 66 ? 18.766 7.797 21.907 1.00 14.89 81 ALA A O 1
ATOM 1083 N N . ALA A 1 67 ? 18.619 10.054 21.859 1.00 13.19 82 ALA A N 1
ATOM 1084 C CA . ALA A 1 67 ? 20.039 10.238 21.607 1.00 12.88 82 ALA A CA 1
ATOM 1085 C C . ALA A 1 67 ? 20.546 11.430 22.396 1.00 13.78 82 ALA A C 1
ATOM 1086 O O . ALA A 1 67 ? 19.857 12.462 22.503 1.00 15.18 82 ALA A O 1
ATOM 1093 N N . ILE A 1 68 ? 21.763 11.302 22.929 1.00 13.60 83 ILE A N 1
ATOM 1094 C CA . ILE A 1 68 ? 22.275 12.191 23.973 1.00 15.89 83 ILE A CA 1
ATOM 1095 C C . ILE A 1 68 ? 23.575 12.845 23.516 1.00 15.66 83 ILE A C 1
ATOM 1096 O O . ILE A 1 68 ? 24.456 12.189 22.958 1.00 15.19 83 ILE A O 1
ATOM 1112 N N . SER A 1 69 ? 23.699 14.141 23.765 1.00 15.52 84 SER A N 1
ATOM 1113 C CA . SER A 1 69 ? 24.879 14.871 23.368 1.00 14.14 84 SER A CA 1
ATOM 1114 C C . SER A 1 69 ? 25.981 14.719 24.414 1.00 16.52 84 SER A C 1
ATOM 1115 O O . SER A 1 69 ? 25.768 14.193 25.519 1.00 18.09 84 SER A O 1
ATOM 1123 N N . TYR A 1 70 ? 27.157 15.267 24.085 1.00 17.78 85 TYR A N 1
ATOM 1124 C CA . TYR A 1 70 ? 28.250 15.258 25.048 1.00 21.96 85 TYR A CA 1
ATOM 1125 C C . TYR A 1 70 ? 27.865 16.032 26.304 1.00 20.60 85 TYR A C 1
ATOM 1126 O O . TYR A 1 70 ? 27.990 15.519 27.422 1.00 18.64 85 TYR A O 1
ATOM 1144 N N . GLU A 1 71 ? 27.309 17.236 26.141 1.00 18.57 86 GLU A N 1
ATOM 1145 C CA . GLU A 1 71 ? 26.914 18.011 27.308 1.00 21.97 86 GLU A CA 1
ATOM 1146 C C . GLU A 1 71 ? 25.820 17.299 28.087 1.00 21.20 86 GLU A C 1
ATOM 1147 O O . GLU A 1 71 ? 25.739 17.450 29.311 1.00 22.19 86 GLU A O 1
ATOM 1159 N N . GLY A 1 72 ? 25.011 16.477 27.415 1.00 18.56 87 GLY A N 1
ATOM 1160 C CA . GLY A 1 72 ? 23.983 15.726 28.128 1.00 18.03 87 GLY A CA 1
ATOM 1161 C C . GLY A 1 72 ? 24.564 14.596 28.968 1.00 19.98 87 GLY A C 1
ATOM 1162 O O . GLY A 1 72 ? 24.152 14.378 30.115 1.00 21.63 87 GLY A O 1
ATOM 1166 N N . LEU A 1 73 ? 25.536 13.865 28.421 1.00 20.86 88 LEU A N 1
ATOM 1167 C CA . LEU A 1 73 ? 26.211 12.835 29.213 1.00 21.03 88 LEU A CA 1
ATOM 1168 C C . LEU A 1 73 ? 26.956 13.456 30.390 1.00 21.61 88 LEU A C 1
ATOM 1169 O O . LEU A 1 73 ? 26.924 12.930 31.510 1.00 21.92 88 LEU A O 1
ATOM 1185 N N . LYS A 1 74 ? 27.661 14.558 30.144 1.00 24.63 89 LYS A N 1
ATOM 1186 C CA . LYS A 1 74 ? 28.346 15.258 31.226 1.00 24.60 89 LYS A CA 1
ATOM 1187 C C . LYS A 1 74 ? 27.368 15.623 32.327 1.00 24.49 89 LYS A C 1
ATOM 1188 O O . LYS A 1 74 ? 27.595 15.323 33.507 1.00 25.09 89 LYS A O 1
ATOM 1207 N N . LYS A 1 75 ? 26.247 16.231 31.952 1.00 23.05 90 LYS A N 1
ATOM 1208 C CA . LYS A 1 75 ? 25.282 16.676 32.943 1.00 23.56 90 LYS A CA 1
ATOM 1209 C C . LYS A 1 75 ? 24.688 15.506 33.705 1.00 25.28 90 LYS A C 1
ATOM 1210 O O . LYS A 1 75 ? 24.386 15.635 34.897 1.00 25.12 90 LYS A O 1
ATOM 1229 N N . LEU A 1 76 ? 24.493 14.368 33.042 1.00 23.28 91 LEU A N 1
ATOM 1230 C CA . LEU A 1 76 ? 23.971 13.190 33.729 1.00 24.47 91 LEU A CA 1
ATOM 1231 C C . LEU A 1 76 ? 24.938 12.678 34.791 1.00 26.05 91 LEU A C 1
ATOM 1232 O O . LEU A 1 76 ? 24.527 11.914 35.671 1.00 26.61 91 LEU A O 1
ATOM 1248 N N . GLY A 1 77 ? 26.203 13.091 34.743 1.00 26.26 92 GLY A N 1
ATOM 1249 C CA . GLY A 1 77 ? 27.195 12.607 35.683 1.00 31.13 92 GLY A CA 1
ATOM 1250 C C . GLY A 1 77 ? 28.003 11.437 35.191 1.00 32.42 92 GLY A C 1
ATOM 1251 O O . GLY A 1 77 ? 28.581 10.716 36.013 1.00 29.70 92 GLY A O 1
ATOM 1255 N N . VAL A 1 78 ? 28.054 11.215 33.884 1.00 27.67 93 VAL A N 1
ATOM 1256 C CA . VAL A 1 78 ? 28.930 10.165 33.352 1.00 28.09 93 VAL A CA 1
ATOM 1257 C C . VAL A 1 78 ? 30.355 10.450 33.812 1.00 32.97 93 VAL A C 1
ATOM 1258 O O . VAL A 1 78 ? 30.847 11.587 33.636 1.00 29.75 93 VAL A O 1
ATOM 1271 N N . PRO A 1 79 ? 31.066 9.476 34.398 1.00 31.04 94 PRO A N 1
ATOM 1272 C CA . PRO A 1 79 ? 32.396 9.765 34.948 1.00 36.05 94 PRO A CA 1
ATOM 1273 C C . PRO A 1 79 ? 33.359 10.237 33.876 1.00 32.31 94 PRO A C 1
ATOM 1274 O O . PRO A 1 79 ? 33.224 9.903 32.699 1.00 27.66 94 PRO A O 1
ATOM 1285 N N . GLN A 1 80 ? 34.337 11.038 34.306 1.00 28.46 95 GLN A N 1
ATOM 1286 C CA . GLN A 1 80 ? 35.292 11.624 33.371 1.00 33.01 95 GLN A CA 1
ATOM 1287 C C . GLN A 1 80 ? 35.986 10.564 32.546 1.00 35.79 95 GLN A C 1
ATOM 1288 O O . GLN A 1 80 ? 36.262 10.775 31.357 1.00 32.65 95 GLN A O 1
ATOM 1302 N N . ASP A 1 81 ? 36.285 9.414 33.158 1.00 37.57 96 ASP A N 1
ATOM 1303 C CA . ASP A 1 81 ? 36.958 8.362 32.414 1.00 37.18 96 ASP A CA 1
ATOM 1304 C C . ASP A 1 81 ? 36.111 7.932 31.226 1.00 30.60 96 ASP A C 1
ATOM 1305 O O . ASP A 1 81 ? 36.635 7.717 30.132 1.00 31.63 96 ASP A O 1
ATOM 1314 N N . SER A 1 82 ? 34.794 7.817 31.423 1.00 33.59 97 SER A N 1
ATOM 1315 C CA . SER A 1 82 ? 33.900 7.473 30.320 1.00 28.48 97 SER A CA 1
ATOM 1316 C C . SER A 1 82 ? 33.807 8.613 29.309 1.00 28.73 97 SER A C 1
ATOM 1317 O O . SER A 1 82 ? 33.905 8.393 28.095 1.00 25.86 97 SER A O 1
ATOM 1325 N N . LEU A 1 83 ? 33.652 9.848 29.790 1.00 28.53 98 LEU A N 1
ATOM 1326 C CA . LEU A 1 83 ? 33.550 10.975 28.871 1.00 28.16 98 LEU A CA 1
ATOM 1327 C C . LEU A 1 83 ? 34.770 11.037 27.970 1.00 28.37 98 LEU A C 1
ATOM 1328 O O . LEU A 1 83 ? 34.657 11.304 26.770 1.00 25.87 98 LEU A O 1
ATOM 1344 N N . ASP A 1 84 ? 35.944 10.724 28.522 1.00 30.74 99 ASP A N 1
ATOM 1345 C CA . ASP A 1 84 ? 37.180 10.806 27.756 1.00 28.40 99 ASP A CA 1
ATOM 1346 C C . ASP A 1 84 ? 37.257 9.746 26.669 1.00 28.40 99 ASP A C 1
ATOM 1347 O O . ASP A 1 84 ? 38.001 9.932 25.695 1.00 30.13 99 ASP A O 1
ATOM 1356 N N . SER A 1 85 ? 36.486 8.653 26.791 1.00 27.62 100 SER A N 1
ATOM 1357 C CA . SER A 1 85 ? 36.517 7.578 25.804 1.00 28.48 100 SER A CA 1
ATOM 1358 C C . SER A 1 85 ? 35.671 7.872 24.572 1.00 24.95 100 SER A C 1
ATOM 1359 O O . SER A 1 85 ? 35.646 7.048 23.661 1.00 27.23 100 SER A O 1
ATOM 1367 N N . PHE A 1 86 ? 34.991 9.008 24.521 1.00 27.81 101 PHE A N 1
ATOM 1368 C CA . PHE A 1 86 ? 34.229 9.374 23.336 1.00 20.50 101 PHE A CA 1
ATOM 1369 C C . PHE A 1 86 ? 35.125 10.107 22.343 1.00 23.00 101 PHE A C 1
ATOM 1370 O O . PHE A 1 86 ? 36.118 10.745 22.739 1.00 24.29 101 PHE A O 1
ATOM 1387 N N . PRO A 1 87 ? 34.795 10.057 21.057 1.00 21.58 102 PRO A N 1
ATOM 1388 C CA . PRO A 1 87 ? 35.607 10.773 20.079 1.00 23.53 102 PRO A CA 1
ATOM 1389 C C . PRO A 1 87 ? 35.644 12.264 20.372 1.00 23.95 102 PRO A C 1
ATOM 1390 O O . PRO A 1 87 ? 34.701 12.853 20.910 1.00 21.84 102 PRO A O 1
ATOM 1401 N N . GLU A 1 88 ? 36.762 12.873 19.991 1.00 24.05 103 GLU A N 1
ATOM 1402 C CA . GLU A 1 88 ? 36.945 14.297 20.208 1.00 28.08 103 GLU A CA 1
ATOM 1403 C C . GLU A 1 88 ? 35.911 15.093 19.435 1.00 23.80 103 GLU A C 1
ATOM 1404 O O . GLU A 1 88 ? 35.382 16.089 19.942 1.00 23.09 103 GLU A O 1
ATOM 1416 N N . SER A 1 89 ? 35.611 14.672 18.202 1.00 24.16 104 SER A N 1
ATOM 1417 C CA . SER A 1 89 ? 34.583 15.343 17.416 1.00 22.10 104 SER A CA 1
ATOM 1418 C C . SER A 1 89 ? 33.267 15.424 18.180 1.00 22.36 104 SER A C 1
ATOM 1419 O O . SER A 1 89 ? 32.598 16.463 18.188 1.00 22.13 104 SER A O 1
ATOM 1427 N N . PHE A 1 90 ? 32.867 14.318 18.801 1.00 21.07 105 PHE A N 1
ATOM 1428 C CA . PHE A 1 90 ? 31.631 14.291 19.578 1.00 21.52 105 PHE A CA 1
ATOM 1429 C C . PHE A 1 90 ? 31.704 15.240 20.766 1.00 22.02 105 PHE A C 1
ATOM 1430 O O . PHE A 1 90 ? 30.732 15.935 21.081 1.00 19.57 105 PHE A O 1
ATOM 1447 N N . LYS A 1 91 ? 32.840 15.257 21.463 1.00 23.30 106 LYS A N 1
ATOM 1448 C CA . LYS A 1 91 ? 32.994 16.137 22.618 1.00 20.61 106 LYS A CA 1
ATOM 1449 C C . LYS A 1 91 ? 32.928 17.592 22.203 1.00 18.67 106 LYS A C 1
ATOM 1450 O O . LYS A 1 91 ? 32.253 18.407 22.849 1.00 20.64 106 LYS A O 1
ATOM 1469 N N . VAL A 1 92 ? 33.596 17.934 21.103 1.00 18.25 107 VAL A N 1
ATOM 1470 C CA . VAL A 1 92 ? 33.583 19.318 20.621 1.00 20.97 107 VAL A CA 1
ATOM 1471 C C . VAL A 1 92 ? 32.167 19.732 20.188 1.00 21.41 107 VAL A C 1
ATOM 1472 O O . VAL A 1 92 ? 31.748 20.896 20.369 1.00 20.77 107 VAL A O 1
ATOM 1484 N N . GLY A 1 93 ? 31.431 18.800 19.604 1.00 20.40 108 GLY A N 1
ATOM 1485 C CA . GLY A 1 93 ? 30.083 19.039 19.126 1.00 18.84 108 GLY A CA 1
ATOM 1486 C C . GLY A 1 93 ? 30.061 19.556 17.700 1.00 19.59 108 GLY A C 1
ATOM 1487 O O . GLY A 1 93 ? 31.079 19.977 17.139 1.00 20.47 108 GLY A O 1
ATOM 1491 N N . MET A 1 94 ? 28.872 19.492 17.086 1.00 17.97 109 MET A N 1
ATOM 1492 C CA . MET A 1 94 ? 28.787 19.749 15.649 1.00 16.21 109 MET A CA 1
ATOM 1493 C C . MET A 1 94 ? 29.220 21.166 15.283 1.00 16.60 109 MET A C 1
ATOM 1494 O O . MET A 1 94 ? 30.043 21.352 14.381 1.00 17.68 109 MET A O 1
ATOM 1508 N N . ALA A 1 95 ? 28.659 22.176 15.944 1.00 19.31 110 ALA A N 1
ATOM 1509 C CA . ALA A 1 95 ? 29.032 23.560 15.657 1.00 18.69 110 ALA A CA 1
ATOM 1510 C C . ALA A 1 95 ? 30.529 23.782 15.803 1.00 20.97 110 ALA A C 1
ATOM 1511 O O . ALA A 1 95 ? 31.146 24.505 15.005 1.00 19.74 110 ALA A O 1
ATOM 1518 N N . GLY A 1 96 ? 31.119 23.212 16.852 1.00 20.26 111 GLY A N 1
ATOM 1519 C CA . GLY A 1 96 ? 32.548 23.328 17.092 1.00 23.92 111 GLY A CA 1
ATOM 1520 C C . GLY A 1 96 ? 33.377 22.700 16.005 1.00 22.28 111 GLY A C 1
ATOM 1521 O O . GLY A 1 96 ? 34.532 23.101 15.814 1.00 23.36 111 GLY A O 1
ATOM 1525 N N . ARG A 1 97 ? 32.805 21.734 15.274 1.00 19.18 112 ARG A N 1
ATOM 1526 C CA . ARG A 1 97 ? 33.472 21.069 14.159 1.00 23.57 112 ARG A CA 1
ATOM 1527 C C . ARG A 1 97 ? 33.080 21.671 12.815 1.00 20.46 112 ARG A C 1
ATOM 1528 O O . ARG A 1 97 ? 33.278 21.040 11.773 1.00 21.21 112 ARG A O 1
ATOM 1549 N N . ALA A 1 98 ? 32.541 22.891 12.817 1.00 21.87 113 ALA A N 1
ATOM 1550 C CA . ALA A 1 98 ? 32.088 23.490 11.571 1.00 21.16 113 ALA A CA 1
ATOM 1551 C C . ALA A 1 98 ? 33.188 23.480 10.513 1.00 21.43 113 ALA A C 1
ATOM 1552 O O . ALA A 1 98 ? 32.900 23.309 9.328 1.00 19.51 113 ALA A O 1
ATOM 1559 N N . GLU A 1 99 ? 34.459 23.683 10.904 1.00 22.82 114 GLU A N 1
ATOM 1560 C CA . GLU A 1 99 ? 35.492 23.714 9.862 1.00 26.27 114 GLU A CA 1
ATOM 1561 C C . GLU A 1 99 ? 35.648 22.352 9.189 1.00 22.86 114 GLU A C 1
ATOM 1562 O O . GLU A 1 99 ? 35.879 22.287 7.977 1.00 26.99 114 GLU A O 1
ATOM 1574 N N . HIS A 1 100 ? 35.476 21.259 9.939 1.00 22.49 115 HIS A N 1
ATOM 1575 C CA . HIS A 1 100 ? 35.563 19.915 9.381 1.00 23.52 115 HIS A CA 1
ATOM 1576 C C . HIS A 1 100 ? 34.334 19.534 8.565 1.00 21.39 115 HIS A C 1
ATOM 1577 O O . HIS A 1 100 ? 34.372 18.543 7.835 1.00 24.24 115 HIS A O 1
ATOM 1591 N N . LEU A 1 101 ? 33.242 20.275 8.710 1.00 20.97 116 LEU A N 1
ATOM 1592 C CA . LEU A 1 101 ? 31.995 20.053 7.983 1.00 17.02 116 LEU A CA 1
ATOM 1593 C C . LEU A 1 101 ? 31.780 21.028 6.829 1.00 20.99 116 LEU A C 1
ATOM 1594 O O . LEU A 1 101 ? 30.793 20.901 6.086 1.00 18.72 116 LEU A O 1
ATOM 1610 N N . PHE A 1 102 ? 32.650 22.015 6.680 1.00 19.82 117 PHE A N 1
ATOM 1611 C CA . PHE A 1 102 ? 32.413 23.114 5.750 1.00 21.33 117 PHE A CA 1
ATOM 1612 C C . PHE A 1 102 ? 31.055 23.786 6.029 1.00 19.15 117 PHE A C 1
ATOM 1613 O O . PHE A 1 102 ? 30.361 24.240 5.120 1.00 17.25 117 PHE A O 1
ATOM 1630 N N . ASP A 1 103 ? 30.702 23.903 7.316 1.00 17.72 118 ASP A N 1
ATOM 1631 C CA . ASP A 1 103 ? 29.488 24.613 7.749 1.00 20.35 118 ASP A CA 1
ATOM 1632 C C . ASP A 1 103 ? 29.876 26.079 7.913 1.00 18.81 118 ASP A C 1
ATOM 1633 O O . ASP A 1 103 ? 30.130 26.598 9.014 1.00 18.84 118 ASP A O 1
ATOM 1642 N N . VAL A 1 104 ? 29.963 26.736 6.767 1.00 21.38 119 VAL A N 1
ATOM 1643 C CA . VAL A 1 104 ? 30.438 28.098 6.663 1.00 20.60 119 VAL A CA 1
ATOM 1644 C C . VAL A 1 104 ? 29.383 28.887 5.895 1.00 20.04 119 VAL A C 1
ATOM 1645 O O . VAL A 1 104 ? 28.429 28.329 5.350 1.00 19.98 119 VAL A O 1
ATOM 1658 N N . GLY A 1 105 ? 29.551 30.196 5.888 1.00 21.04 120 GLY A N 1
ATOM 1659 C CA . GLY A 1 105 ? 28.670 31.022 5.085 1.00 20.02 120 GLY A CA 1
ATOM 1660 C C . GLY A 1 105 ? 27.238 30.918 5.574 1.00 18.79 120 GLY A C 1
ATOM 1661 O O . GLY A 1 105 ? 26.949 31.084 6.761 1.00 18.49 120 GLY A O 1
ATOM 1665 N N . GLU A 1 106 ? 26.328 30.634 4.643 1.00 16.55 121 GLU A N 1
ATOM 1666 C CA . GLU A 1 106 ? 24.914 30.481 4.975 1.00 21.14 121 GLU A CA 1
ATOM 1667 C C . GLU A 1 106 ? 24.669 29.410 6.039 1.00 19.11 121 GLU A C 1
ATOM 1668 O O . GLU A 1 106 ? 23.651 29.457 6.736 1.00 17.45 121 GLU A O 1
ATOM 1680 N N . ASN A 1 107 ? 25.561 28.431 6.146 1.00 18.41 122 ASN A N 1
ATOM 1681 C CA . ASN A 1 107 ? 25.464 27.350 7.120 1.00 16.19 122 ASN A CA 1
ATOM 1682 C C . ASN A 1 107 ? 26.284 27.582 8.383 1.00 21.03 122 ASN A C 1
ATOM 1683 O O . ASN A 1 107 ? 26.363 26.669 9.216 1.00 17.59 122 ASN A O 1
ATOM 1694 N N . ASP A 1 108 ? 26.900 28.760 8.544 1.00 17.90 123 ASP A N 1
ATOM 1695 C CA . ASP A 1 108 ? 27.757 29.008 9.693 1.00 18.32 123 ASP A CA 1
ATOM 1696 C C . ASP A 1 108 ? 26.948 28.859 10.978 1.00 17.57 123 ASP A C 1
ATOM 1697 O O . ASP A 1 108 ? 25.860 29.414 11.081 1.00 17.41 123 ASP A O 1
ATOM 1706 N N . PRO A 1 109 ? 27.478 28.188 12.004 1.00 19.12 124 PRO A N 1
ATOM 1707 C CA . PRO A 1 109 ? 26.706 28.033 13.256 1.00 19.48 124 PRO A CA 1
ATOM 1708 C C . PRO A 1 109 ? 26.315 29.352 13.924 1.00 22.43 124 PRO A C 1
ATOM 1709 O O . PRO A 1 109 ? 25.361 29.381 14.730 1.00 19.43 124 PRO A O 1
ATOM 1720 N N . LYS A 1 110 ? 27.005 30.452 13.605 1.00 21.37 125 LYS A N 1
ATOM 1721 C CA . LYS A 1 110 ? 26.644 31.752 14.158 1.00 26.26 125 LYS A CA 1
ATOM 1722 C C . LYS A 1 110 ? 25.183 32.075 13.893 1.00 23.38 125 LYS A C 1
ATOM 1723 O O . LYS A 1 110 ? 24.533 32.702 14.729 1.00 25.35 125 LYS A O 1
ATOM 1742 N N . HIS A 1 111 ? 24.642 31.618 12.764 1.00 19.60 126 HIS A N 1
ATOM 1743 C CA . HIS A 1 111 ? 23.288 31.963 12.339 1.00 24.54 126 HIS A CA 1
ATOM 1744 C C . HIS A 1 111 ? 22.264 30.857 12.585 1.00 24.84 126 HIS A C 1
ATOM 1745 O O . HIS A 1 111 ? 21.113 30.982 12.137 1.00 22.98 126 HIS A O 1
ATOM 1759 N N . TRP A 1 112 ? 22.646 29.778 13.270 1.00 20.07 127 TRP A N 1
ATOM 1760 C CA . TRP A 1 112 ? 21.728 28.675 13.516 1.00 17.55 127 TRP A CA 1
ATOM 1761 C C . TRP A 1 112 ? 20.571 29.080 14.435 1.00 18.69 127 TRP A C 1
ATOM 1762 O O . TRP A 1 112 ? 20.665 29.989 15.263 1.00 20.39 127 TRP A O 1
ATOM 1783 N N . GLU A 1 113 ? 19.481 28.363 14.267 1.00 19.72 128 GLU A N 1
ATOM 1784 C CA . GLU A 1 113 ? 18.312 28.469 15.121 1.00 18.56 128 GLU A CA 1
ATOM 1785 C C . GLU A 1 113 ? 18.601 27.944 16.518 1.00 20.06 128 GLU A C 1
ATOM 1786 O O . GLU A 1 113 ? 19.148 26.850 16.675 1.00 18.75 128 GLU A O 1
ATOM 1798 N N . LYS A 1 114 ? 18.250 28.720 17.539 1.00 22.94 129 LYS A N 1
ATOM 1799 C CA . LYS A 1 114 ? 18.284 28.157 18.883 1.00 20.70 129 LYS A CA 1
ATOM 1800 C C . LYS A 1 114 ? 17.319 26.977 18.953 1.00 24.51 129 LYS A C 1
ATOM 1801 O O . LYS A 1 114 ? 16.298 26.962 18.264 1.00 23.74 129 LYS A O 1
ATOM 1819 N N . PRO A 1 115 ? 17.638 25.934 19.724 1.00 20.90 130 PRO A N 1
ATOM 1820 C CA . PRO A 1 115 ? 18.783 25.740 20.627 1.00 23.93 130 PRO A CA 1
ATOM 1821 C C . PRO A 1 115 ? 20.051 25.081 20.077 1.00 20.61 130 PRO A C 1
ATOM 1822 O O . PRO A 1 115 ? 20.948 24.706 20.826 1.00 18.47 130 PRO A O 1
ATOM 1833 N N . PHE A 1 116 ? 20.180 24.959 18.773 1.00 16.71 131 PHE A N 1
ATOM 1834 C CA . PHE A 1 116 ? 21.255 24.179 18.195 1.00 17.89 131 PHE A CA 1
ATOM 1835 C C . PHE A 1 116 ? 22.572 24.925 18.294 1.00 16.97 131 PHE A C 1
ATOM 1836 O O . PHE A 1 116 ? 22.623 26.151 18.189 1.00 16.59 131 PHE A O 1
ATOM 1853 N N . GLY A 1 117 ? 23.629 24.167 18.566 1.00 18.50 132 GLY A N 1
ATOM 1854 C CA . GLY A 1 117 ? 24.981 24.668 18.575 1.00 19.33 132 GLY A CA 1
ATOM 1855 C C . GLY A 1 117 ? 25.415 25.333 19.860 1.00 22.76 132 GLY A C 1
ATOM 1856 O O . GLY A 1 117 ? 26.563 25.763 19.950 1.00 24.28 132 GLY A O 1
ATOM 1860 N N . THR A 1 118 ? 24.546 25.428 20.857 1.00 24.01 133 THR A N 1
ATOM 1861 C CA . THR A 1 118 ? 24.848 26.112 22.103 1.00 22.07 133 THR A CA 1
ATOM 1862 C C . THR A 1 118 ? 25.264 25.188 23.250 1.00 21.43 133 THR A C 1
ATOM 1863 O O . THR A 1 118 ? 25.541 25.684 24.346 1.00 24.78 133 THR A O 1
ATOM 1874 N N . GLY A 1 119 ? 25.281 23.880 23.047 1.00 21.27 134 GLY A N 1
ATOM 1875 C CA . GLY A 1 119 ? 25.488 22.961 24.131 1.00 24.88 134 GLY A CA 1
ATOM 1876 C C . GLY A 1 119 ? 24.268 22.726 24.990 1.00 24.77 134 GLY A C 1
ATOM 1877 O O . GLY A 1 119 ? 24.317 21.878 25.895 1.00 24.86 134 GLY A O 1
ATOM 1881 N N . GLN A 1 120 ? 23.176 23.445 24.742 1.00 20.73 135 GLN A N 1
ATOM 1882 C CA . GLN A 1 120 ? 21.964 23.266 25.526 1.00 17.58 135 GLN A CA 1
ATOM 1883 C C . GLN A 1 120 ? 21.162 22.035 25.144 1.00 21.57 135 GLN A C 1
ATOM 1884 O O . GLN A 1 120 ? 20.404 21.540 25.975 1.00 19.47 135 GLN A O 1
ATOM 1898 N N . VAL A 1 121 ? 21.295 21.517 23.926 1.00 17.12 136 VAL A N 1
ATOM 1899 C CA . VAL A 1 121 ? 20.611 20.278 23.595 1.00 18.41 136 VAL A CA 1
ATOM 1900 C C . VAL A 1 121 ? 21.354 19.134 24.282 1.00 17.51 136 VAL A C 1
ATOM 1901 O O . VAL A 1 121 ? 22.498 18.815 23.945 1.00 18.97 136 VAL A O 1
ATOM 1914 N N . HIS A 1 122 ? 20.696 18.498 25.229 1.00 15.37 137 HIS A N 1
ATOM 1915 C CA . HIS A 1 122 ? 21.264 17.338 25.903 1.00 16.20 137 HIS A CA 1
ATOM 1916 C C . HIS A 1 122 ? 20.699 16.030 25.388 1.00 16.53 137 HIS A C 1
ATOM 1917 O O . HIS A 1 122 ? 21.419 15.042 25.333 1.00 16.76 137 HIS A O 1
ATOM 1931 N N . LEU A 1 123 ? 19.400 16.005 25.086 1.00 17.09 138 LEU A N 1
ATOM 1932 C CA . LEU A 1 123 ? 18.655 14.827 24.665 1.00 17.68 138 LEU A CA 1
ATOM 1933 C C . LEU A 1 123 ? 17.754 15.203 23.489 1.00 16.07 138 LEU A C 1
ATOM 1934 O O . LEU A 1 123 ? 17.007 16.185 23.557 1.00 17.37 138 LEU A O 1
ATOM 1950 N N . ALA A 1 124 ? 17.851 14.434 22.422 1.00 14.34 139 ALA A N 1
ATOM 1951 C CA . ALA A 1 124 ? 16.951 14.493 21.294 1.00 16.80 139 ALA A CA 1
ATOM 1952 C C . ALA A 1 124 ? 16.062 13.268 21.352 1.00 15.07 139 ALA A C 1
ATOM 1953 O O . ALA A 1 124 ? 16.559 12.143 21.351 1.00 15.19 139 ALA A O 1
ATOM 1960 N N . LEU A 1 125 ? 14.771 13.502 21.410 1.00 13.86 140 LEU A N 1
ATOM 1961 C CA . LEU A 1 125 ? 13.745 12.482 21.397 1.00 16.21 140 LEU A CA 1
ATOM 1962 C C . LEU A 1 125 ? 13.037 12.538 20.057 1.00 17.17 140 LEU A C 1
ATOM 1963 O O . LEU A 1 125 ? 12.645 13.612 19.601 1.00 17.09 140 LEU A O 1
ATOM 1979 N N . THR A 1 126 ? 12.903 11.405 19.420 1.00 14.15 141 THR A N 1
ATOM 1980 C CA . THR A 1 126 ? 12.192 11.346 18.165 1.00 13.89 141 THR A CA 1
ATOM 1981 C C . THR A 1 126 ? 11.114 10.277 18.258 1.00 16.74 141 THR A C 1
ATOM 1982 O O . THR A 1 126 ? 11.410 9.118 18.584 1.00 15.94 141 THR A O 1
ATOM 1993 N N . ILE A 1 127 ? 9.889 10.661 17.914 1.00 15.96 142 ILE A N 1
ATOM 1994 C CA . ILE A 1 127 ? 8.790 9.725 17.735 1.00 14.20 142 ILE A CA 1
ATOM 1995 C C . ILE A 1 127 ? 8.587 9.507 16.248 1.00 14.82 142 ILE A C 1
ATOM 1996 O O . ILE A 1 127 ? 8.301 10.460 15.511 1.00 15.73 142 ILE A O 1
ATOM 2012 N N . PHE A 1 128 ? 8.697 8.247 15.826 1.00 15.21 143 PHE A N 1
ATOM 2013 C CA . PHE A 1 128 ? 8.315 7.810 14.488 1.00 13.56 143 PHE A CA 1
ATOM 2014 C C . PHE A 1 128 ? 6.984 7.064 14.569 1.00 15.89 143 PHE A C 1
ATOM 2015 O O . PHE A 1 128 ? 6.817 6.202 15.438 1.00 14.97 143 PHE A O 1
ATOM 2032 N N . ALA A 1 129 ? 6.062 7.347 13.638 1.00 17.65 144 ALA A N 1
ATOM 2033 C CA . ALA A 1 129 ? 4.789 6.627 13.603 1.00 18.18 144 ALA A CA 1
ATOM 2034 C C . ALA A 1 129 ? 4.285 6.462 12.174 1.00 18.36 144 ALA A C 1
ATOM 2035 O O . ALA A 1 129 ? 4.507 7.317 11.308 1.00 18.79 144 ALA A O 1
ATOM 2042 N N . GLU A 1 130 ? 3.577 5.351 11.963 1.00 18.18 145 GLU A N 1
ATOM 2043 C CA . GLU A 1 130 ? 2.956 5.002 10.698 1.00 20.85 145 GLU A CA 1
ATOM 2044 C C . GLU A 1 130 ? 1.549 5.563 10.530 1.00 22.59 145 GLU A C 1
ATOM 2045 O O . GLU A 1 130 ? 1.052 5.632 9.396 1.00 22.20 145 GLU A O 1
ATOM 2057 N N . ASN A 1 131 ? 0.903 5.974 11.614 1.00 22.77 146 ASN A N 1
ATOM 2058 C CA . ASN A 1 131 ? -0.415 6.579 11.525 1.00 25.64 146 ASN A CA 1
ATOM 2059 C C . ASN A 1 131 ? -0.531 7.628 12.615 1.00 26.03 146 ASN A C 1
ATOM 2060 O O . ASN A 1 131 ? 0.245 7.645 13.577 1.00 24.21 146 ASN A O 1
ATOM 2071 N N . GLU A 1 132 ? -1.522 8.502 12.443 1.00 26.95 147 GLU A N 1
ATOM 2072 C CA . GLU A 1 132 ? -1.700 9.628 13.346 1.00 27.53 147 GLU A CA 1
ATOM 2073 C C . GLU A 1 132 ? -2.117 9.187 14.741 1.00 26.92 147 GLU A C 1
ATOM 2074 O O . GLU A 1 132 ? -1.746 9.845 15.721 1.00 25.22 147 GLU A O 1
ATOM 2086 N N . GLU A 1 133 ? -2.918 8.117 14.855 1.00 26.74 148 GLU A N 1
ATOM 2087 C CA . GLU A 1 133 ? -3.389 7.716 16.179 1.00 30.89 148 GLU A CA 1
ATOM 2088 C C . GLU A 1 133 ? -2.217 7.280 17.052 1.00 25.19 148 GLU A C 1
ATOM 2089 O O . GLU A 1 133 ? -2.117 7.659 18.221 1.00 25.04 148 GLU A O 1
ATOM 2109 N N . ASN A 1 134 ? -1.324 6.457 16.499 1.00 26.11 149 ASN A N 1
ATOM 2110 C CA . ASN A 1 134 ? -0.219 5.944 17.293 1.00 23.74 149 ASN A CA 1
ATOM 2111 C C . ASN A 1 134 ? 0.855 7.000 17.518 1.00 21.74 149 ASN A C 1
ATOM 2112 O O . ASN A 1 134 ? 1.516 6.988 18.561 1.00 20.76 149 ASN A O 1
ATOM 2123 N N . TRP A 1 135 ? 1.018 7.928 16.573 1.00 24.54 150 TRP A N 1
ATOM 2124 C CA . TRP A 1 135 ? 1.850 9.105 16.812 1.00 23.71 150 TRP A CA 1
ATOM 2125 C C . TRP A 1 135 ? 1.383 9.832 18.058 1.00 22.41 150 TRP A C 1
ATOM 2126 O O . TRP A 1 135 ? 2.186 10.160 18.933 1.00 20.99 150 TRP A O 1
ATOM 2147 N N . GLN A 1 136 ? 0.075 10.116 18.144 1.00 26.58 151 GLN A N 1
ATOM 2148 C CA . GLN A 1 136 ? -0.428 10.888 19.278 1.00 27.48 151 GLN A CA 1
ATOM 2149 C C . GLN A 1 136 ? -0.318 10.114 20.593 1.00 26.18 151 GLN A C 1
ATOM 2150 O O . GLN A 1 136 ? 0.018 10.705 21.630 1.00 27.77 151 GLN A O 1
ATOM 2164 N N . LYS A 1 137 ? -0.587 8.803 20.579 1.00 26.64 152 LYS A N 1
ATOM 2165 C CA . LYS A 1 137 ? -0.391 7.995 21.784 1.00 24.62 152 LYS A CA 1
ATOM 2166 C C . LYS A 1 137 ? 1.037 8.105 22.310 1.00 25.03 152 LYS A C 1
ATOM 2167 O O . LYS A 1 137 ? 1.250 8.267 23.517 1.00 22.81 152 LYS A O 1
ATOM 2186 N N . ALA A 1 138 ? 2.037 7.985 21.425 1.00 21.74 153 ALA A N 1
ATOM 2187 C CA . ALA A 1 138 ? 3.422 8.065 21.882 1.00 22.15 153 ALA A CA 1
ATOM 2188 C C . ALA A 1 138 ? 3.766 9.476 22.344 1.00 21.92 153 ALA A C 1
ATOM 2189 O O . ALA A 1 138 ? 4.504 9.664 23.323 1.00 22.50 153 ALA A O 1
ATOM 2196 N N . LEU A 1 139 ? 3.204 10.474 21.672 1.00 23.38 154 LEU A N 1
ATOM 2197 C CA . LEU A 1 139 ? 3.448 11.863 22.029 1.00 24.13 154 LEU A CA 1
ATOM 2198 C C . LEU A 1 139 ? 2.860 12.194 23.398 1.00 23.95 154 LEU A C 1
ATOM 2199 O O . LEU A 1 139 ? 3.513 12.845 24.222 1.00 26.11 154 LEU A O 1
ATOM 2215 N N . VAL A 1 140 ? 1.635 11.725 23.662 1.00 25.62 155 VAL A N 1
ATOM 2216 C CA . VAL A 1 140 ? 0.998 11.938 24.961 1.00 26.41 155 VAL A CA 1
ATOM 2217 C C . VAL A 1 140 ? 1.873 11.387 26.072 1.00 24.60 155 VAL A C 1
ATOM 2218 O O . VAL A 1 140 ? 2.153 12.069 27.065 1.00 27.32 155 VAL A O 1
ATOM 2231 N N . ILE A 1 141 ? 2.301 10.129 25.921 1.00 28.37 156 ILE A N 1
ATOM 2232 C CA . ILE A 1 141 ? 3.204 9.488 26.876 1.00 25.86 156 ILE A CA 1
ATOM 2233 C C . ILE A 1 141 ? 4.467 10.311 27.084 1.00 29.45 156 ILE A C 1
ATOM 2234 O O . ILE A 1 141 ? 4.847 10.612 28.223 1.00 26.71 156 ILE A O 1
ATOM 2250 N N . ALA A 1 142 ? 5.148 10.681 25.990 1.00 25.19 157 ALA A N 1
ATOM 2251 C CA . ALA A 1 142 ? 6.413 11.385 26.138 1.00 22.89 157 ALA A CA 1
ATOM 2252 C C . ALA A 1 142 ? 6.215 12.732 26.819 1.00 25.47 157 ALA A C 1
ATOM 2253 O O . ALA A 1 142 ? 7.012 13.126 27.676 1.00 26.06 157 ALA A O 1
ATOM 2260 N N . GLU A 1 143 ? 5.173 13.471 26.430 1.00 26.57 158 GLU A N 1
ATOM 2261 C CA . GLU A 1 143 ? 4.929 14.766 27.050 1.00 28.42 158 GLU A CA 1
ATOM 2262 C C . GLU A 1 143 ? 4.544 14.614 28.515 1.00 29.60 158 GLU A C 1
ATOM 2263 O O . GLU A 1 143 ? 4.942 15.431 29.348 1.00 33.43 158 GLU A O 1
ATOM 2275 N N . HIS A 1 144 ? 3.810 13.555 28.856 1.00 27.33 159 HIS A N 1
ATOM 2276 C CA . HIS A 1 144 ? 3.461 13.327 30.251 1.00 31.43 159 HIS A CA 1
ATOM 2277 C C . HIS A 1 144 ? 4.709 13.094 31.087 1.00 33.51 159 HIS A C 1
ATOM 2278 O O . HIS A 1 144 ? 4.847 13.645 32.183 1.00 31.80 159 HIS A O 1
ATOM 2292 N N . GLU A 1 145 ? 5.594 12.212 30.619 1.00 27.14 160 GLU A N 1
ATOM 2293 C CA . GLU A 1 145 ? 6.810 11.928 31.367 1.00 27.43 160 GLU A CA 1
ATOM 2294 C C . GLU A 1 145 ? 7.726 13.146 31.439 1.00 29.12 160 GLU A C 1
ATOM 2295 O O . GLU A 1 145 ? 8.440 13.319 32.435 1.00 29.14 160 GLU A O 1
ATOM 2307 N N . LEU A 1 146 ? 7.751 13.980 30.396 1.00 24.25 161 LEU A N 1
ATOM 2308 C CA . LEU A 1 146 ? 8.523 15.211 30.473 1.00 26.49 161 LEU A CA 1
ATOM 2309 C C . LEU A 1 146 ? 7.921 16.154 31.511 1.00 27.86 161 LEU A C 1
ATOM 2310 O O . LEU A 1 146 ? 8.638 16.725 32.337 1.00 31.49 161 LEU A O 1
ATOM 2326 N N . GLY A 1 147 ? 6.605 16.351 31.462 1.00 30.80 162 GLY A N 1
ATOM 2327 C CA . GLY A 1 147 ? 5.974 17.277 32.390 1.00 30.13 162 GLY A CA 1
ATOM 2328 C C . GLY A 1 147 ? 6.166 16.847 33.831 1.00 28.58 162 GLY A C 1
ATOM 2329 O O . GLY A 1 147 ? 6.324 17.680 34.729 1.00 32.83 162 GLY A O 1
ATOM 2333 N N . ALA A 1 148 ? 6.159 15.544 34.069 1.00 29.29 163 ALA A N 1
ATOM 2334 C CA . ALA A 1 148 ? 6.253 14.990 35.407 1.00 33.20 163 ALA A CA 1
ATOM 2335 C C . ALA A 1 148 ? 7.656 15.045 36.000 1.00 36.12 163 ALA A C 1
ATOM 2336 O O . ALA A 1 148 ? 7.812 14.775 37.199 1.00 34.67 163 ALA A O 1
ATOM 2343 N N . THR A 1 149 ? 8.670 15.422 35.225 1.00 28.94 164 THR A N 1
ATOM 2344 C CA . THR A 1 149 ? 10.057 1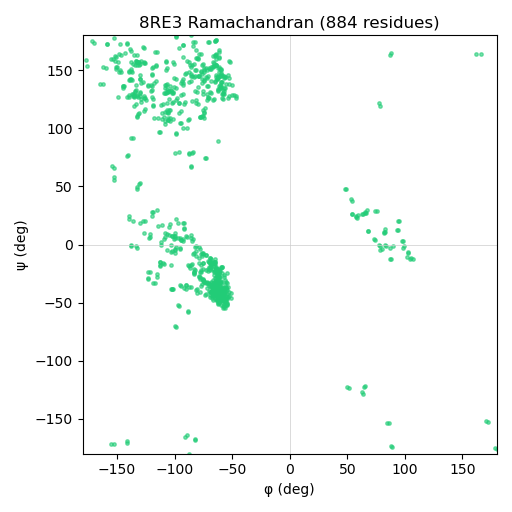5.283 35.654 1.00 27.32 164 THR A CA 1
ATOM 2345 C C . THR A 1 149 ? 10.593 16.649 36.045 1.00 28.75 164 THR A C 1
ATOM 2346 O O . THR A 1 149 ? 10.699 17.546 35.205 1.00 26.51 164 THR A O 1
ATOM 2357 N N . LYS A 1 150 ? 10.934 16.797 37.311 1.00 32.22 165 LYS A N 1
ATOM 2358 C CA . LYS A 1 150 ? 11.565 18.019 37.770 1.00 35.79 165 LYS A CA 1
ATOM 2359 C C . LYS A 1 150 ? 13.016 18.008 37.324 1.00 28.45 165 LYS A C 1
ATOM 23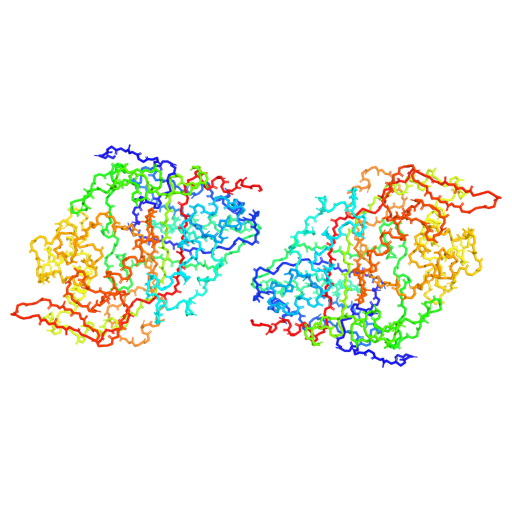60 O O . LYS A 1 150 ? 13.677 16.977 37.375 1.00 31.83 165 LYS A O 1
ATOM 2379 N N . GLY A 1 151 ? 13.504 19.156 36.869 1.00 27.53 166 GLY A N 1
ATOM 2380 C CA . GLY A 1 151 ? 14.898 19.277 36.497 1.00 29.25 166 GLY A CA 1
ATOM 2381 C C . GLY A 1 151 ? 15.210 19.057 35.026 1.00 24.83 166 GLY A C 1
ATOM 2382 O O . GLY A 1 151 ? 16.394 18.915 34.688 1.00 24.05 166 GLY A O 1
ATOM 2386 N N . VAL A 1 152 ? 14.200 19.025 34.148 1.00 23.81 167 VAL A N 1
ATOM 2387 C CA . VAL A 1 152 ? 14.415 19.017 32.702 1.00 21.94 167 VAL A CA 1
ATOM 2388 C C . VAL A 1 152 ? 13.537 20.075 32.045 1.00 24.70 167 VAL A C 1
ATOM 2389 O O . VAL A 1 152 ? 12.486 20.450 32.568 1.00 24.23 167 VAL A O 1
ATOM 2402 N N . THR A 1 153 ? 13.968 20.546 30.873 1.00 22.24 168 THR A N 1
ATOM 2403 C CA . THR A 1 153 ? 13.251 21.572 30.137 1.00 19.11 168 THR A CA 1
ATOM 2404 C C . THR A 1 153 ? 13.128 21.170 28.670 1.00 19.96 168 THR A C 1
ATOM 2405 O O . THR A 1 153 ? 14.125 20.821 28.028 1.00 20.74 168 THR A O 1
ATOM 2416 N N . LEU A 1 154 ? 11.905 21.195 28.153 1.00 18.84 169 LEU A N 1
ATOM 2417 C CA . LEU A 1 154 ? 11.672 21.034 26.723 1.00 18.68 169 LEU A CA 1
ATOM 2418 C C . LEU A 1 154 ? 12.091 22.319 26.007 1.00 21.49 169 LEU A C 1
ATOM 2419 O O . LEU A 1 154 ? 11.572 23.403 26.293 1.00 23.08 169 LEU A O 1
ATOM 2435 N N . LEU A 1 155 ? 13.097 22.214 25.128 1.00 20.75 170 LEU A N 1
ATOM 2436 C CA . LEU A 1 155 ? 13.615 23.396 24.456 1.00 18.81 170 LEU A CA 1
ATOM 2437 C C . LEU A 1 155 ? 12.838 23.708 23.190 1.00 21.60 170 LEU A C 1
ATOM 2438 O O . LEU A 1 155 ? 12.626 24.881 22.861 1.00 21.78 170 LEU A O 1
ATOM 2454 N N . MET A 1 156 ? 12.420 22.671 22.477 1.00 17.80 171 MET A N 1
ATOM 2455 C CA . MET A 1 156 ? 11.886 22.800 21.137 1.00 21.62 171 MET A CA 1
ATOM 2456 C C . MET A 1 156 ? 11.186 21.494 20.814 1.00 17.87 171 MET A C 1
ATOM 2457 O O . MET A 1 156 ? 11.680 20.412 21.145 1.00 18.24 171 MET A O 1
ATOM 2471 N N . ARG A 1 157 ? 10.034 21.606 20.187 1.00 20.22 172 ARG A N 1
ATOM 2472 C CA . ARG A 1 157 ? 9.360 20.470 19.587 1.00 20.70 172 ARG A CA 1
ATOM 2473 C C . ARG A 1 157 ? 8.909 20.870 18.196 1.00 20.59 172 ARG A C 1
ATOM 2474 O O . ARG A 1 157 ? 8.453 22.001 17.982 1.00 19.68 172 ARG A O 1
ATOM 2495 N N . GLU A 1 158 ? 9.097 19.961 17.250 1.00 17.19 173 GLU A N 1
ATOM 2496 C CA . GLU A 1 158 ? 8.647 20.165 15.886 1.00 21.38 173 GLU A CA 1
ATOM 2497 C C . GLU A 1 158 ? 8.100 18.870 15.325 1.00 19.93 173 GLU A C 1
ATOM 2498 O O . GLU A 1 158 ? 8.775 17.835 15.353 1.00 19.67 173 GLU A O 1
ATOM 2510 N N . ASP A 1 159 ? 6.880 18.935 14.810 1.00 18.96 174 ASP A N 1
ATOM 2511 C CA . ASP A 1 159 ? 6.260 17.776 14.204 1.00 18.64 174 ASP A CA 1
ATOM 2512 C C . ASP A 1 159 ? 6.729 17.629 12.758 1.00 19.08 174 ASP A C 1
ATOM 2513 O O . ASP A 1 159 ? 7.172 18.594 12.111 1.00 18.55 174 ASP A O 1
ATOM 2522 N N . PHE A 1 160 ? 6.668 16.406 12.263 1.00 16.10 175 PHE A N 1
ATOM 2523 C CA . PHE A 1 160 ? 7.111 16.123 10.915 1.00 17.81 175 PHE A CA 1
ATOM 2524 C C . PHE A 1 160 ? 6.185 15.105 10.260 1.00 16.75 175 PHE A C 1
ATOM 2525 O O . PHE A 1 160 ? 5.267 14.554 10.879 1.00 17.51 175 PHE A O 1
ATOM 2542 N N . GLY A 1 161 ? 6.423 14.883 8.987 1.00 16.77 176 GLY A N 1
ATOM 2543 C CA . GLY A 1 161 ? 5.662 13.924 8.220 1.00 18.39 176 GLY A CA 1
ATOM 2544 C C . GLY A 1 161 ? 4.396 14.500 7.641 1.00 21.81 176 GLY A C 1
ATOM 2545 O O . GLY A 1 161 ? 4.287 15.708 7.355 1.00 20.35 176 GLY A O 1
ATOM 2549 N N . ALA A 1 162 ? 3.435 13.614 7.431 1.00 23.17 177 ALA A N 1
ATOM 2550 C CA . ALA A 1 162 ? 2.149 13.983 6.861 1.00 25.63 177 ALA A CA 1
ATOM 2551 C C . ALA A 1 162 ? 2.306 14.649 5.498 1.00 24.42 177 ALA A C 1
ATOM 2552 O O . ALA A 1 162 ? 1.436 15.400 5.067 1.00 27.03 177 ALA A O 1
ATOM 2559 N N . GLN A 1 163 ? 3.395 14.377 4.791 1.00 23.46 178 GLN A N 1
ATOM 2560 C CA . GLN A 1 163 ? 3.532 14.986 3.482 1.00 23.41 178 GLN A CA 1
ATOM 2561 C C . GLN A 1 163 ? 2.741 14.168 2.453 1.00 25.67 178 GLN A C 1
ATOM 2562 O O . GLN A 1 163 ? 2.658 12.935 2.576 1.00 24.26 178 GLN A O 1
ATOM 2576 N N . PRO A 1 164 ? 2.144 14.830 1.444 1.00 23.58 179 PRO A N 1
ATOM 2577 C CA . PRO A 1 164 ? 1.500 14.084 0.336 1.00 24.46 179 PRO A CA 1
ATOM 2578 C C . PRO A 1 164 ? 2.439 13.078 -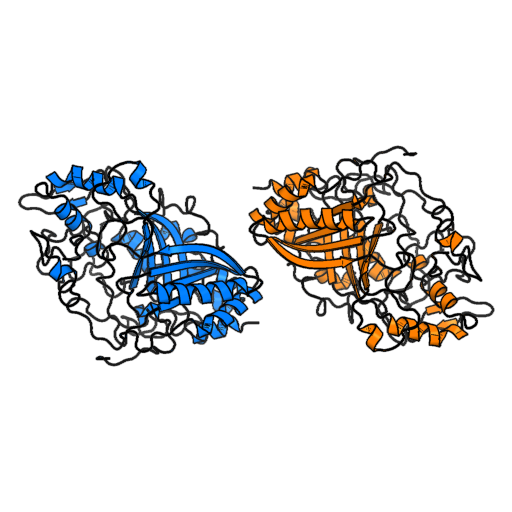0.308 1.00 25.33 179 PRO A C 1
ATOM 2579 O O . PRO A 1 164 ? 3.529 13.439 -0.771 1.00 24.71 179 PRO A O 1
ATOM 2590 N N . ASP A 1 165 ? 1.998 11.814 -0.371 1.00 24.65 180 ASP A N 1
ATOM 2591 C CA . ASP A 1 165 ? 2.797 10.712 -0.921 1.00 24.40 180 ASP A CA 1
ATOM 2592 C C . ASP A 1 165 ? 4.169 10.593 -0.262 1.00 23.35 180 ASP A C 1
ATOM 2593 O O . ASP A 1 165 ? 5.123 10.091 -0.878 1.00 22.14 180 ASP A O 1
ATOM 2602 N N . SER A 1 166 ? 4.283 11.053 0.992 1.00 20.92 181 SER A N 1
ATOM 2603 C CA . SER A 1 166 ? 5.519 10.969 1.768 1.00 21.83 181 SER A CA 1
ATOM 2604 C C . SER A 1 166 ? 6.692 11.653 1.061 1.00 21.94 181 SER A C 1
ATOM 2605 O O . SER A 1 166 ? 7.851 11.315 1.310 1.00 20.16 181 SER A O 1
ATOM 2613 N N . ARG A 1 167 ? 6.428 12.609 0.168 1.00 19.82 182 ARG A N 1
ATOM 2614 C CA . ARG A 1 167 ? 7.522 13.283 -0.527 1.00 18.06 182 ARG A CA 1
ATOM 2615 C C . ARG A 1 167 ? 8.207 14.270 0.408 1.00 17.65 182 ARG A C 1
ATOM 2616 O O . ARG A 1 167 ? 7.615 14.766 1.364 1.00 17.13 182 ARG A O 1
ATOM 2637 N N . ASN A 1 168 ? 9.471 14.563 0.122 1.00 17.16 183 ASN A N 1
ATOM 2638 C CA . ASN A 1 168 ? 10.196 15.489 0.975 1.00 16.51 183 ASN A CA 1
ATOM 2639 C C . ASN A 1 168 ? 9.854 16.926 0.566 1.00 20.07 183 ASN A C 1
ATOM 2640 O O . ASN A 1 168 ? 8.922 17.188 -0.205 1.00 19.38 183 ASN A O 1
ATOM 2651 N N . SER A 1 169 ? 10.641 17.878 1.072 1.00 16.47 184 SER A N 1
ATOM 2652 C CA . SER A 1 169 ? 10.352 19.302 0.950 1.00 16.08 184 SER A CA 1
ATOM 2653 C C . SER A 1 169 ? 10.659 19.868 -0.436 1.00 17.68 184 SER A C 1
ATOM 2654 O O . SER A 1 169 ? 10.315 21.028 -0.703 1.00 16.77 184 SER A O 1
ATOM 2662 N N . LEU A 1 170 ? 11.318 19.099 -1.305 1.00 15.95 185 LEU A N 1
ATOM 2663 C CA . LEU A 1 170 ? 11.435 19.430 -2.724 1.00 18.67 185 LEU A CA 1
ATOM 2664 C C . LEU A 1 170 ? 10.646 18.468 -3.605 1.00 17.90 185 LEU A C 1
ATOM 2665 O O . LEU A 1 170 ? 10.862 18.434 -4.826 1.00 21.34 185 LEU A O 1
ATOM 2681 N N . GLY A 1 171 ? 9.721 17.714 -3.019 1.00 19.79 186 GLY A N 1
ATOM 2682 C CA . GLY A 1 171 ? 8.819 16.863 -3.787 1.00 20.40 186 GLY A CA 1
ATOM 2683 C C . GLY A 1 171 ? 9.364 15.512 -4.187 1.00 22.38 186 GLY A C 1
ATOM 2684 O O . GLY A 1 171 ? 8.743 14.828 -5.021 1.00 21.72 186 GLY A O 1
ATOM 2688 N N . TYR A 1 172 ? 10.512 15.098 -3.646 1.00 20.84 187 TYR A N 1
ATOM 2689 C CA . TYR A 1 172 ? 11.108 13.823 -4.008 1.00 20.00 187 TYR A CA 1
ATOM 2690 C C . TYR A 1 172 ? 10.688 12.722 -3.033 1.00 21.11 187 TYR A C 1
ATOM 2691 O O . TYR A 1 172 ? 10.646 12.936 -1.815 1.00 20.84 187 TYR A O 1
ATOM 2709 N N . LYS A 1 173 ? 10.390 11.536 -3.573 1.00 19.76 188 LYS A N 1
ATOM 2710 C CA . LYS A 1 173 ? 10.370 10.334 -2.748 1.00 18.03 188 LYS A CA 1
ATOM 2711 C C . LYS A 1 173 ? 11.752 10.124 -2.160 1.00 18.95 188 LYS A C 1
ATOM 2712 O O . LYS A 1 173 ? 12.770 10.301 -2.839 1.00 21.38 188 LYS A O 1
ATOM 2731 N N . ASP A 1 174 ? 11.800 9.768 -0.892 1.00 18.33 189 ASP A N 1
ATOM 2732 C CA . ASP A 1 174 ? 13.101 9.541 -0.258 1.00 19.61 189 ASP A CA 1
ATOM 2733 C C . ASP A 1 174 ? 12.992 8.347 0.677 1.00 19.37 189 ASP A C 1
ATOM 2734 O O . ASP A 1 174 ? 12.022 7.589 0.628 1.00 21.41 189 ASP A O 1
ATOM 2743 N N . GLY A 1 175 ? 14.022 8.155 1.495 1.00 20.78 190 GLY A N 1
ATOM 2744 C CA . GLY A 1 175 ? 14.095 6.934 2.275 1.00 21.56 190 GLY A CA 1
ATOM 2745 C C . GLY A 1 175 ? 14.262 5.681 1.431 1.00 19.32 190 GLY A C 1
ATOM 2746 O O . GLY A 1 175 ? 13.872 4.589 1.862 1.00 19.80 190 GLY A O 1
ATOM 2750 N N . ILE A 1 176 ? 14.862 5.795 0.246 1.00 19.58 191 ILE A N 1
ATOM 2751 C CA . ILE A 1 176 ? 14.967 4.637 -0.643 1.00 18.57 191 ILE A CA 1
ATOM 2752 C C . ILE A 1 176 ? 16.226 3.820 -0.378 1.00 19.11 191 ILE A C 1
ATOM 2753 O O . ILE A 1 176 ? 16.130 2.619 -0.092 1.00 18.16 191 ILE A O 1
ATOM 2769 N N . SER A 1 177 ? 17.418 4.429 -0.470 1.00 17.33 192 SER A N 1
ATOM 2770 C CA . SER A 1 177 ? 18.654 3.654 -0.429 1.00 18.14 192 SER A CA 1
ATOM 2771 C C . SER A 1 177 ? 19.368 3.826 0.911 1.00 17.31 192 SER A C 1
ATOM 2772 O O . SER A 1 177 ? 19.860 4.920 1.235 1.00 16.04 192 SER A O 1
ATOM 2780 N N . ASN A 1 178 ? 19.455 2.737 1.677 1.00 14.06 193 ASN A N 1
ATOM 2781 C CA . ASN A 1 178 ? 20.220 2.707 2.915 1.00 12.71 193 ASN A CA 1
ATOM 2782 C C . ASN A 1 178 ? 21.081 1.453 2.942 1.00 14.01 193 ASN A C 1
ATOM 2783 O O . ASN A 1 178 ? 20.749 0.474 2.280 1.00 15.14 193 ASN A O 1
ATOM 2794 N N . PRO A 1 179 ? 22.199 1.462 3.672 1.00 15.23 194 PRO A N 1
ATOM 2795 C CA . PRO A 1 179 ? 23.056 0.263 3.716 1.00 16.33 194 PRO A CA 1
ATOM 2796 C C . PRO A 1 179 ? 22.325 -0.926 4.316 1.00 15.99 194 PRO A C 1
ATOM 2797 O O . PRO A 1 179 ? 21.514 -0.774 5.235 1.00 14.89 194 PRO A O 1
ATOM 2808 N N . ALA A 1 180 ? 22.619 -2.107 3.776 1.00 15.56 195 ALA A N 1
ATOM 2809 C CA . ALA A 1 180 ? 22.276 -3.390 4.391 1.00 16.59 195 ALA A CA 1
ATOM 2810 C C . ALA A 1 180 ? 23.383 -3.751 5.368 1.00 20.56 195 ALA A C 1
ATOM 2811 O O . ALA A 1 180 ? 24.545 -3.391 5.166 1.00 17.53 195 ALA A O 1
ATOM 2818 N N . ILE A 1 181 ? 23.007 -4.386 6.473 1.00 18.02 196 ILE A N 1
ATOM 2819 C CA . ILE A 1 181 ? 23.937 -4.658 7.564 1.00 19.72 196 ILE A CA 1
ATOM 2820 C C . ILE A 1 181 ? 24.011 -6.170 7.723 1.00 20.14 196 ILE A C 1
ATOM 2821 O O . ILE A 1 181 ? 22.993 -6.828 7.970 1.00 20.50 196 ILE A O 1
ATOM 2837 N N . GLU A 1 182 ? 25.196 -6.717 7.543 1.00 18.47 197 GLU A N 1
ATOM 2838 C CA . GLU A 1 182 ? 25.395 -8.140 7.730 1.00 18.31 197 GLU A CA 1
ATOM 2839 C C . GLU A 1 182 ? 25.181 -8.485 9.197 1.00 16.39 197 GLU A C 1
ATOM 2840 O O . GLU A 1 182 ? 25.793 -7.884 10.075 1.00 17.72 197 GLU A O 1
ATOM 2852 N N . GLY A 1 183 ? 24.283 -9.429 9.466 1.00 17.18 198 GLY A N 1
ATOM 2853 C CA . GLY A 1 183 ? 23.907 -9.780 10.821 1.00 17.14 198 GLY A CA 1
ATOM 2854 C C . GLY A 1 183 ? 22.623 -9.152 11.320 1.00 16.53 198 GLY A C 1
ATOM 2855 O O . GLY A 1 183 ? 22.194 -9.463 12.462 1.00 14.36 198 GLY A O 1
ATOM 2859 N N . SER A 1 184 ? 21.983 -8.289 10.507 1.00 13.44 199 SER A N 1
ATOM 2860 C CA . SER A 1 184 ? 20.700 -7.711 10.882 1.00 16.15 199 SER A CA 1
ATOM 2861 C C . SER A 1 184 ? 19.574 -8.717 10.840 1.00 14.26 199 SER A C 1
ATOM 2862 O O . SER A 1 184 ? 18.555 -8.521 11.508 1.00 13.74 199 SER A O 1
ATOM 2870 N N . GLY A 1 185 ? 19.729 -9.786 10.079 1.00 13.40 200 GLY A N 1
ATOM 2871 C CA . GLY A 1 185 ? 18.692 -10.771 9.916 1.00 16.04 200 GLY A CA 1
ATOM 2872 C C . GLY A 1 185 ? 17.950 -10.675 8.612 1.00 14.07 200 GLY A C 1
ATOM 2873 O O . GLY A 1 185 ? 17.110 -11.536 8.342 1.00 15.09 200 GLY A O 1
ATOM 2877 N N . ILE A 1 186 ? 18.200 -9.652 7.803 1.00 13.94 201 ILE A N 1
ATOM 2878 C CA . ILE A 1 186 ? 17.435 -9.445 6.577 1.00 15.99 201 ILE A CA 1
ATOM 2879 C C . ILE A 1 186 ? 18.389 -9.249 5.404 1.00 13.29 201 ILE A C 1
ATOM 2880 O O . ILE A 1 186 ? 19.235 -8.343 5.429 1.00 16.45 201 ILE A O 1
ATOM 2896 N N . LYS A 1 187 ? 18.218 -10.072 4.360 1.00 16.99 202 LYS A N 1
ATOM 2897 C CA . LYS A 1 187 ? 19.062 -9.983 3.182 1.00 17.05 202 LYS A CA 1
ATOM 2898 C C . LYS A 1 187 ? 18.792 -8.676 2.425 1.00 16.19 202 LYS A C 1
ATOM 2899 O O . LYS A 1 187 ? 17.680 -8.147 2.465 1.00 18.33 202 LYS A O 1
ATOM 2918 N N . PRO A 1 188 ? 19.790 -8.138 1.723 1.00 20.19 203 PRO A N 1
ATOM 2919 C CA . PRO A 1 188 ? 19.584 -6.868 1.004 1.00 23.05 203 PRO A CA 1
ATOM 2920 C C . PRO A 1 188 ? 18.511 -6.972 -0.065 1.00 20.61 203 PRO A C 1
ATOM 2921 O O . PRO A 1 188 ? 18.372 -8.015 -0.718 1.00 21.93 203 PRO A O 1
ATOM 2932 N N . PHE A 1 189 ? 17.799 -5.853 -0.293 1.00 17.79 204 PHE A N 1
ATOM 2933 C CA . PHE A 1 189 ? 17.027 -5.680 -1.535 1.00 20.74 204 PHE A CA 1
ATOM 2934 C C . PHE A 1 189 ? 17.963 -5.714 -2.743 1.00 21.26 204 PHE A C 1
ATOM 2935 O O . PHE A 1 189 ? 19.166 -5.467 -2.620 1.00 21.56 204 PHE A O 1
ATOM 2952 N N . PRO A 1 190 ? 17.436 -5.974 -3.935 1.00 22.54 205 PRO A N 1
ATOM 2953 C CA . PRO A 1 190 ? 18.291 -5.928 -5.130 1.00 23.38 205 PRO A CA 1
ATOM 2954 C C . PRO A 1 190 ? 18.951 -4.563 -5.282 1.00 20.49 205 PRO A C 1
ATOM 2955 O O . PRO A 1 190 ? 18.290 -3.518 -5.309 1.00 22.41 205 PRO A O 1
ATOM 2966 N N . GLY A 1 191 ? 20.281 -4.576 -5.382 1.00 21.51 206 GLY A N 1
ATOM 2967 C CA . GLY A 1 191 ? 21.024 -3.358 -5.530 1.00 24.09 206 GLY A CA 1
ATOM 2968 C C . GLY A 1 191 ? 21.403 -2.696 -4.222 1.00 22.55 206 GLY A C 1
ATOM 2969 O O . GLY A 1 191 ? 22.224 -1.756 -4.232 1.00 22.55 206 GLY A O 1
ATOM 2973 N N . GLN A 1 192 ? 20.820 -3.146 -3.102 1.00 20.57 207 GLN A N 1
ATOM 2974 C CA . GLN A 1 192 ? 21.123 -2.542 -1.815 1.00 17.48 207 GLN A CA 1
ATOM 2975 C C . GLN A 1 192 ? 22.464 -3.030 -1.278 1.00 22.04 207 GLN A C 1
ATOM 2976 O O . GLN A 1 192 ? 23.111 -2.321 -0.496 1.00 24.43 207 GLN A O 1
ATOM 2990 N N . GLY A 1 193 ? 22.874 -4.248 -1.661 1.00 21.35 208 GLY A N 1
ATOM 2991 C CA . GLY A 1 193 ? 24.106 -4.816 -1.205 1.00 22.98 208 GLY A CA 1
ATOM 2992 C C . GLY A 1 193 ? 25.291 -4.019 -1.716 1.00 32.86 208 GLY A C 1
ATOM 2993 O O . GLY A 1 193 ? 25.146 -3.080 -2.521 1.00 30.77 208 GLY A O 1
ATOM 2997 N N . PRO A 1 194 ? 26.492 -4.402 -1.266 1.00 30.66 209 PRO A N 1
ATOM 2998 C CA . PRO A 1 194 ? 26.795 -5.563 -0.425 1.00 32.53 209 PRO A CA 1
ATOM 2999 C C . PRO A 1 194 ? 26.412 -5.275 1.033 1.00 22.09 209 PRO A C 1
ATOM 3000 O O . PRO A 1 194 ? 26.448 -4.126 1.436 1.00 22.43 209 PRO A O 1
ATOM 3011 N N . ALA A 1 195 ? 26.007 -6.257 1.834 1.00 20.38 210 ALA A N 1
ATOM 3012 C CA . ALA A 1 195 ? 25.810 -6.015 3.255 1.00 20.81 210 ALA A CA 1
ATOM 3013 C C . ALA A 1 195 ? 27.131 -5.606 3.900 1.00 20.74 210 ALA A C 1
ATOM 3014 O O . ALA A 1 195 ? 28.182 -6.201 3.634 1.00 22.62 210 ALA A O 1
ATOM 3021 N N . ILE A 1 196 ? 27.075 -4.560 4.703 1.00 17.32 211 ILE A N 1
ATOM 3022 C CA . ILE A 1 196 ? 28.247 -3.981 5.343 1.00 17.63 211 ILE A CA 1
ATOM 3023 C C . ILE A 1 196 ? 28.455 -4.663 6.680 1.00 17.54 211 ILE A C 1
ATOM 3024 O O . ILE A 1 196 ? 27.489 -5.019 7.380 1.00 17.41 211 ILE A O 1
ATOM 3040 N N . LYS A 1 197 ? 29.711 -4.795 7.083 1.00 18.74 212 LYS A N 1
ATOM 3041 C CA . LYS A 1 197 ? 30.001 -5.471 8.341 1.00 17.43 212 LYS A CA 1
ATOM 3042 C C . LYS A 1 197 ? 29.383 -4.677 9.493 1.00 14.42 212 LYS A C 1
ATOM 3043 O O . LYS A 1 197 ? 29.360 -3.432 9.450 1.00 15.08 212 LYS A O 1
ATOM 3062 N N . PRO A 1 198 ? 28.850 -5.361 10.521 1.00 16.24 213 PRO A N 1
ATOM 3063 C CA . PRO A 1 198 ? 27.979 -4.674 11.489 1.00 15.23 213 PRO A CA 1
ATOM 3064 C C . PRO A 1 198 ? 28.662 -3.584 12.282 1.00 15.70 213 PRO A C 1
ATOM 3065 O O . PRO A 1 198 ? 28.002 -2.6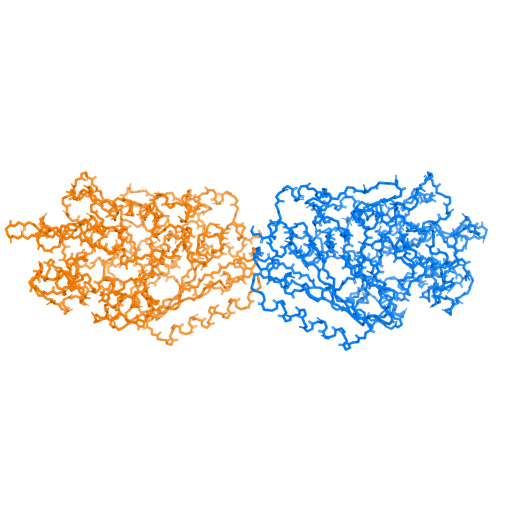04 12.651 1.00 14.54 213 PRO A O 1
ATOM 3076 N N . GLY A 1 199 ? 29.960 -3.708 12.555 1.00 15.06 214 GLY A N 1
ATOM 3077 C CA . GLY A 1 199 ? 30.684 -2.734 13.336 1.00 16.54 214 GLY A CA 1
ATOM 3078 C C . GLY A 1 199 ? 30.795 -1.372 12.697 1.00 17.09 214 GLY A C 1
ATOM 3079 O O . GLY A 1 199 ? 31.238 -0.441 13.367 1.00 19.21 214 GLY A O 1
ATOM 3083 N N . GLU A 1 200 ? 30.460 -1.238 11.412 1.00 15.83 215 GLU A N 1
ATOM 3084 C CA . GLU A 1 200 ? 30.399 0.096 10.827 1.00 15.31 215 GLU A CA 1
ATOM 3085 C C . GLU A 1 200 ? 29.207 0.881 11.353 1.00 15.71 215 GLU A C 1
ATOM 3086 O O . GLU A 1 200 ? 29.216 2.114 11.327 1.00 14.94 215 GLU A O 1
ATOM 3098 N N . PHE A 1 201 ? 28.203 0.188 11.871 1.00 15.46 216 PHE A N 1
ATOM 3099 C CA . PHE A 1 201 ? 26.989 0.826 12.324 1.00 16.64 216 PHE A CA 1
ATOM 3100 C C . PHE A 1 201 ? 26.665 0.597 13.777 1.00 15.92 216 PHE A C 1
ATOM 3101 O O . PHE A 1 201 ? 25.952 1.422 14.350 1.00 14.92 216 PHE A O 1
ATOM 3118 N N . VAL A 1 202 ? 27.163 -0.468 14.402 1.00 14.30 217 VAL A N 1
ATOM 3119 C CA . VAL A 1 202 ? 26.853 -0.752 15.799 1.00 14.52 217 VAL A CA 1
ATOM 3120 C C . VAL A 1 202 ? 28.147 -1.015 16.565 1.00 15.56 217 VAL A C 1
ATOM 3121 O O . VAL A 1 202 ? 28.947 -1.871 16.180 1.00 16.29 217 VAL A O 1
ATOM 3134 N N . LEU A 1 203 ? 28.324 -0.313 17.661 1.00 14.25 218 LEU A N 1
ATOM 3135 C CA . LEU A 1 203 ? 29.550 -0.435 18.427 1.00 16.36 218 LEU A CA 1
ATOM 3136 C C . LEU A 1 203 ? 29.592 -1.783 19.140 1.00 14.02 218 LEU A C 1
ATOM 3137 O O . LEU A 1 203 ? 28.577 -2.290 19.622 1.00 17.98 218 LEU A O 1
ATOM 3153 N N . GLY A 1 204 ? 30.780 -2.352 19.211 1.00 18.53 219 GLY A N 1
ATOM 3154 C CA . GLY A 1 204 ? 30.986 -3.631 19.847 1.00 19.93 219 GLY A CA 1
ATOM 3155 C C . GLY A 1 204 ? 31.042 -4.791 18.891 1.00 21.48 219 GLY A C 1
ATOM 3156 O O . GLY A 1 204 ? 31.165 -5.935 19.347 1.00 23.50 219 GLY A O 1
ATOM 3160 N N . TYR A 1 205 ? 30.972 -4.537 17.591 1.00 19.83 220 TYR A N 1
ATOM 3161 C CA . TYR A 1 205 ? 30.959 -5.566 16.568 1.00 17.87 220 TYR A CA 1
ATOM 3162 C C . TYR A 1 205 ? 32.071 -5.287 15.581 1.00 21.23 220 TYR A C 1
ATOM 3163 O O . TYR A 1 205 ? 32.507 -4.142 15.426 1.00 21.14 220 TYR A O 1
ATOM 3181 N N . PRO A 1 206 ? 32.543 -6.309 14.880 1.00 21.32 221 PRO A N 1
ATOM 3182 C CA . PRO A 1 206 ? 33.619 -6.088 13.911 1.00 23.35 221 PRO A CA 1
ATOM 3183 C C . PRO A 1 206 ? 33.122 -5.318 12.690 1.00 19.72 221 PRO A C 1
ATOM 3184 O O . PRO A 1 206 ? 32.022 -5.553 12.181 1.00 19.40 221 PRO A O 1
ATOM 3195 N N . GLY A 1 207 ? 33.928 -4.341 12.260 1.00 21.36 222 GLY A N 1
ATOM 3196 C CA . GLY A 1 207 ? 33.673 -3.598 11.043 1.00 21.26 222 GLY A CA 1
ATOM 3197 C C . GLY A 1 207 ? 34.334 -4.208 9.822 1.00 22.52 222 GLY A C 1
ATOM 3198 O O . GLY A 1 207 ? 34.802 -5.347 9.822 1.00 20.20 222 GLY A O 1
ATOM 3202 N N . GLU A 1 208 ? 34.384 -3.410 8.756 1.00 23.82 223 GLU A N 1
ATOM 3203 C CA . GLU A 1 208 ? 34.896 -3.914 7.490 1.00 24.39 223 GLU A CA 1
ATOM 3204 C C . GLU A 1 208 ? 36.343 -4.367 7.619 1.00 25.89 223 GLU A C 1
ATOM 3205 O O . GLU A 1 208 ? 36.777 -5.258 6.886 1.00 30.65 223 GLU A O 1
ATOM 3217 N N . ALA A 1 209 ? 37.093 -3.786 8.541 1.00 27.54 224 ALA A N 1
ATOM 3218 C CA . ALA A 1 209 ? 38.477 -4.191 8.729 1.00 33.21 224 ALA A CA 1
ATOM 3219 C C . ALA A 1 209 ? 38.612 -5.415 9.624 1.00 35.20 224 ALA A C 1
ATOM 3220 O O . ALA A 1 209 ? 39.739 -5.838 9.884 1.00 34.37 224 ALA A O 1
ATOM 3227 N N . GLY A 1 210 ? 37.501 -6.025 10.050 1.00 31.56 225 GLY A N 1
ATOM 3228 C CA . GLY A 1 210 ? 37.537 -7.263 10.801 1.00 27.77 225 GLY A CA 1
ATOM 3229 C C . GLY A 1 210 ? 37.623 -7.115 12.301 1.00 30.15 225 GLY A C 1
ATOM 3230 O O . GLY A 1 210 ? 37.642 -8.142 13.005 1.00 28.59 225 GLY A O 1
ATOM 3234 N N . VAL A 1 211 ? 37.691 -5.888 12.815 1.00 26.31 226 VAL A N 1
ATOM 3235 C CA . VAL A 1 211 ? 37.794 -5.637 14.255 1.00 28.78 226 VAL A CA 1
ATOM 3236 C C . VAL A 1 211 ? 36.816 -4.557 14.636 1.00 27.70 226 VAL A C 1
ATOM 3237 O O . VAL A 1 211 ? 36.402 -3.727 13.795 1.00 26.06 226 VAL A O 1
ATOM 3250 N N . PRO A 1 212 ? 36.423 -4.490 15.908 1.00 26.50 227 PRO A N 1
ATOM 3251 C CA . PRO A 1 212 ? 35.521 -3.419 16.339 1.00 26.83 227 PRO A CA 1
ATOM 3252 C C . PRO A 1 212 ? 36.207 -2.068 16.293 1.00 27.50 227 PRO A C 1
ATOM 3253 O O . PRO A 1 212 ? 37.380 -1.925 16.657 1.00 26.83 227 PRO A O 1
ATOM 3264 N N . LEU A 1 213 ? 35.455 -1.069 15.862 1.00 25.98 228 LEU A N 1
ATOM 3265 C CA . LEU A 1 213 ? 35.910 0.305 15.985 1.00 28.04 228 LEU A CA 1
ATOM 3266 C C . LEU A 1 213 ? 36.060 0.700 17.455 1.00 25.90 228 LEU A C 1
ATOM 3267 O O . LEU A 1 213 ? 35.534 0.055 18.373 1.00 23.49 228 LEU A O 1
ATOM 3283 N N . GLY A 1 214 ? 36.767 1.802 17.688 1.00 29.50 229 GLY A N 1
ATOM 3284 C CA . GLY A 1 214 ? 36.849 2.314 19.041 1.00 28.03 229 GLY A CA 1
ATOM 3285 C C . GLY A 1 214 ? 35.463 2.641 19.567 1.00 25.65 229 GLY A C 1
ATOM 3286 O O . GLY A 1 214 ? 34.577 3.062 18.819 1.00 26.82 229 GLY A O 1
ATOM 3290 N N . MET A 1 215 ? 35.266 2.413 20.863 1.00 25.28 230 MET A N 1
ATOM 3291 C CA . MET A 1 215 ? 33.939 2.626 21.436 1.00 23.54 230 MET A CA 1
ATOM 3292 C C . MET A 1 215 ? 34.021 3.198 22.833 1.00 24.57 230 MET A C 1
ATOM 3293 O O . MET A 1 215 ? 35.070 3.124 23.462 1.00 26.50 230 MET A O 1
ATOM 3307 N N . PRO A 1 216 ? 32.930 3.722 23.369 1.00 22.69 231 PRO A N 1
ATOM 3308 C CA . PRO A 1 216 ? 32.961 4.233 24.741 1.00 25.45 231 PRO A CA 1
ATOM 3309 C C . PRO A 1 216 ? 33.159 3.114 25.761 1.00 26.83 231 PRO A C 1
ATOM 3310 O O . PRO A 1 216 ? 32.771 1.963 25.545 1.00 24.95 231 PRO A O 1
ATOM 3321 N N . LYS A 1 217 ? 33.750 3.474 26.902 1.00 28.57 232 LYS A N 1
ATOM 3322 C CA . LYS A 1 217 ? 33.876 2.556 28.020 1.00 29.82 232 LYS A CA 1
ATOM 3323 C C . LYS A 1 217 ? 33.136 3.132 29.218 1.00 28.72 232 LYS A C 1
ATOM 3324 O O . LYS A 1 217 ? 32.933 4.347 29.295 1.00 29.23 232 LYS A O 1
ATOM 3343 N N . PRO A 1 218 ? 32.651 2.289 30.132 1.00 29.17 233 PRO A N 1
ATOM 3344 C CA . PRO A 1 218 ? 32.732 0.821 30.159 1.00 31.57 233 PRO A CA 1
ATOM 3345 C C . PRO A 1 218 ? 31.851 0.176 29.090 1.00 29.92 233 PRO A C 1
ATOM 3346 O O . PRO A 1 218 ? 31.084 0.871 28.396 1.00 27.87 233 PRO A O 1
ATOM 3357 N N . GLU A 1 219 ? 31.948 -1.155 28.970 1.00 29.03 234 GLU A N 1
ATOM 3358 C CA . GLU A 1 219 ? 31.246 -1.883 27.917 1.00 25.65 234 GLU A CA 1
ATOM 3359 C C . GLU A 1 219 ? 29.744 -1.670 27.969 1.00 26.84 234 GLU A C 1
ATOM 3360 O O . GLU A 1 219 ? 29.088 -1.631 26.924 1.00 26.61 234 GLU A O 1
ATOM 3372 N N . VAL A 1 220 ? 29.157 -1.580 29.163 1.00 23.44 235 VAL A N 1
ATOM 3373 C CA . VAL A 1 220 ? 27.708 -1.415 29.203 1.00 24.69 235 VAL A CA 1
ATOM 3374 C C . VAL A 1 220 ? 27.283 -0.070 28.621 1.00 22.85 235 VAL A C 1
ATOM 3375 O O . VAL A 1 220 ? 26.124 0.075 28.213 1.00 20.37 235 VAL A O 1
ATOM 3388 N N . LEU A 1 221 ? 28.176 0.921 28.608 1.00 21.69 236 LEU A N 1
ATOM 3389 C CA . LEU A 1 221 ? 27.858 2.217 28.019 1.00 21.63 236 LEU A CA 1
ATOM 3390 C C . LEU A 1 221 ? 28.006 2.189 26.504 1.00 23.18 236 LEU A C 1
ATOM 3391 O O . LEU A 1 221 ? 27.171 2.749 25.790 1.00 20.70 236 LEU A O 1
ATOM 3407 N N . GLY A 1 222 ? 29.052 1.540 25.998 1.00 22.80 237 GLY A N 1
ATOM 3408 C CA . GLY A 1 222 ? 29.372 1.607 24.584 1.00 21.34 237 GLY A CA 1
ATOM 3409 C C . GLY A 1 222 ? 28.764 0.528 23.696 1.00 19.59 237 GLY A C 1
ATOM 3410 O O . GLY A 1 222 ? 28.401 0.805 22.541 1.00 19.57 237 GLY A O 1
ATOM 3414 N N . LYS A 1 223 ? 28.674 -0.710 24.180 1.00 20.09 238 LYS A N 1
ATOM 3415 C CA . LYS A 1 223 ? 28.202 -1.813 23.346 1.00 15.91 238 LYS A CA 1
ATOM 3416 C C . LYS A 1 223 ? 26.748 -1.618 22.943 1.00 17.82 238 LYS A C 1
ATOM 3417 O O . LYS A 1 223 ? 25.922 -1.147 23.733 1.00 15.06 238 LYS A O 1
ATOM 3436 N N . ASN A 1 224 ? 26.444 -1.955 21.684 1.00 15.92 239 ASN A N 1
ATOM 3437 C CA . ASN A 1 224 ? 25.117 -1.897 21.098 1.00 14.74 239 ASN A CA 1
ATOM 3438 C C . ASN A 1 224 ? 24.589 -0.473 20.935 1.00 16.18 239 ASN A C 1
ATOM 3439 O O . ASN A 1 224 ? 23.410 -0.297 20.623 1.00 16.34 239 ASN A O 1
ATOM 3450 N N . GLY A 1 225 ? 25.435 0.541 21.110 1.00 14.00 240 GLY A N 1
ATOM 3451 C CA . GLY A 1 225 ? 25.104 1.909 20.782 1.00 15.60 240 GLY A CA 1
ATOM 3452 C C . GLY A 1 225 ? 25.677 2.307 19.428 1.00 16.75 240 GLY A C 1
ATOM 3453 O O . GLY A 1 225 ? 26.357 1.537 18.736 1.00 14.89 240 GLY A O 1
ATOM 3457 N N . THR A 1 226 ? 25.389 3.550 19.054 1.00 14.69 241 THR A N 1
ATOM 3458 C CA . THR A 1 226 ? 25.881 4.100 17.799 1.00 14.80 241 THR A CA 1
ATOM 3459 C C . THR A 1 226 ? 25.865 5.618 17.891 1.00 12.95 241 THR A C 1
ATOM 3460 O O . THR A 1 226 ? 25.351 6.202 18.841 1.00 14.34 241 THR A O 1
ATOM 3471 N N . PHE A 1 227 ? 26.429 6.265 16.892 1.00 13.68 242 PHE A N 1
ATOM 3472 C CA . PHE A 1 227 ? 26.455 7.722 16.863 1.00 14.77 242 PHE A CA 1
ATOM 3473 C C . PHE A 1 227 ? 25.485 8.262 15.813 1.00 12.33 242 PHE A C 1
ATOM 3474 O O . PHE A 1 227 ? 25.107 7.576 14.839 1.00 14.16 242 PHE A O 1
ATOM 3491 N N . VAL A 1 228 ? 25.098 9.522 16.033 1.00 12.08 243 VAL A N 1
ATOM 3492 C CA . VAL A 1 228 ? 24.081 10.228 15.273 1.00 10.86 243 VAL A CA 1
ATOM 3493 C C . VAL A 1 228 ? 24.606 11.614 14.945 1.00 13.56 243 VAL A C 1
ATOM 3494 O O . VAL A 1 228 ? 25.112 12.328 15.827 1.00 13.29 243 VAL A O 1
ATOM 3507 N N . ALA A 1 229 ? 24.477 11.994 13.698 1.00 11.91 244 ALA A N 1
ATOM 3508 C CA . ALA A 1 229 ? 24.571 13.389 13.315 1.00 14.04 244 ALA A CA 1
ATOM 3509 C C . ALA A 1 229 ? 23.150 13.815 12.988 1.00 14.09 244 ALA A C 1
ATOM 3510 O O . ALA A 1 229 ? 22.562 13.351 12.008 1.00 14.77 244 ALA A O 1
ATOM 3517 N N . LEU A 1 230 ? 22.622 14.707 13.796 1.00 13.19 245 LEU A N 1
ATOM 3518 C CA . LEU A 1 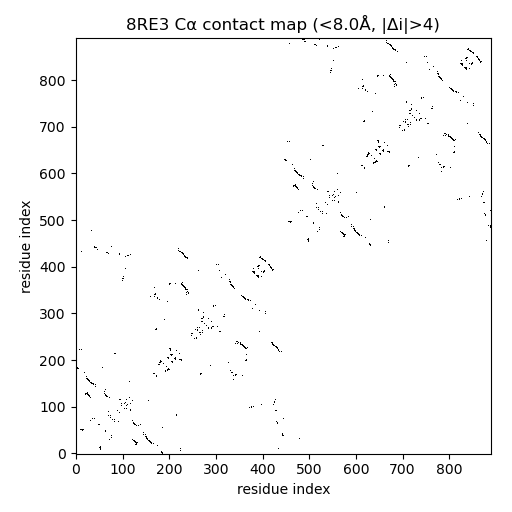230 ? 21.302 15.285 13.593 1.00 14.16 245 LEU A CA 1
ATOM 3519 C C . LEU A 1 230 ? 21.499 16.638 12.927 1.00 12.44 245 LEU A C 1
ATOM 3520 O O . LEU A 1 230 ? 22.251 17.478 13.449 1.00 14.03 245 LEU A O 1
ATOM 3536 N N . ARG A 1 231 ? 20.861 16.841 11.772 1.00 12.54 246 ARG A N 1
ATOM 3537 C CA . ARG A 1 231 ? 20.945 18.114 11.048 1.00 13.47 246 ARG A CA 1
ATOM 3538 C C . ARG A 1 231 ? 19.563 18.529 10.544 1.00 13.28 246 ARG A C 1
ATOM 3539 O O . ARG A 1 231 ? 18.858 17.739 9.910 1.00 14.17 246 ARG A O 1
ATOM 3560 N N . LYS A 1 232 ? 19.189 19.763 10.836 1.00 11.67 247 LYS A N 1
ATOM 3561 C CA . LYS A 1 232 ? 17.943 20.365 10.405 1.00 12.03 247 LYS A CA 1
ATOM 3562 C C . LYS A 1 232 ? 18.254 21.358 9.290 1.00 13.83 247 LYS A C 1
ATOM 3563 O O . LYS A 1 232 ? 19.151 22.207 9.426 1.00 14.60 247 LYS A O 1
ATOM 3582 N N . TYR A 1 233 ? 17.506 21.253 8.216 1.00 12.80 248 TYR A N 1
ATOM 3583 C CA . TYR A 1 233 ? 17.623 22.109 7.055 1.00 15.15 248 TYR A CA 1
ATOM 3584 C C . TYR A 1 233 ? 16.320 22.855 6.817 1.00 15.72 248 TYR A C 1
ATOM 3585 O O . TYR A 1 233 ? 15.233 22.336 7.091 1.00 15.29 248 TYR A O 1
ATOM 3603 N N . HIS A 1 234 ? 16.450 24.071 6.305 1.00 14.71 249 HIS A N 1
ATOM 3604 C CA . HIS A 1 234 ? 15.360 24.810 5.688 1.00 14.89 249 HIS A CA 1
ATOM 3605 C C . HIS A 1 234 ? 15.495 24.691 4.179 1.00 17.38 249 HIS A C 1
ATOM 3606 O O . HIS A 1 234 ? 16.588 24.891 3.627 1.00 16.32 249 HIS A O 1
ATOM 3620 N N . THR A 1 235 ? 14.376 24.432 3.512 1.00 13.46 250 THR A N 1
ATOM 3621 C CA . THR A 1 235 ? 14.329 24.270 2.070 1.00 15.81 250 THR A CA 1
ATOM 3622 C C . THR A 1 235 ? 13.799 25.529 1.412 1.00 16.33 250 THR A C 1
ATOM 3623 O O . THR A 1 235 ? 12.764 26.068 1.830 1.00 16.53 250 THR A O 1
ATOM 3634 N N . ASN A 1 236 ? 14.530 25.998 0.390 1.00 16.42 251 ASN A N 1
ATOM 3635 C CA . ASN A 1 236 ? 14.177 27.169 -0.404 1.00 18.38 251 ASN A CA 1
ATOM 3636 C C . ASN A 1 236 ? 13.546 26.673 -1.691 1.00 17.53 251 ASN A C 1
ATOM 3637 O O . ASN A 1 236 ? 14.167 26.640 -2.758 1.00 19.60 251 ASN A O 1
ATOM 3648 N N . ALA A 1 237 ? 12.278 26.289 -1.581 1.00 17.42 252 ALA A N 1
ATOM 3649 C CA . ALA A 1 237 ? 11.599 25.638 -2.702 1.00 23.06 252 ALA A CA 1
ATOM 3650 C C . ALA A 1 237 ? 11.233 26.603 -3.826 1.00 22.19 252 ALA A C 1
ATOM 3651 O O . ALA A 1 237 ? 11.182 26.180 -4.989 1.00 21.68 252 ALA A O 1
ATOM 3658 N N . GLY A 1 238 ? 10.917 27.870 -3.509 1.00 20.36 253 GLY A N 1
ATOM 3659 C CA . GLY A 1 238 ? 10.651 28.839 -4.560 1.00 19.94 253 GLY A CA 1
ATOM 3660 C C . GLY A 1 238 ? 11.844 29.013 -5.478 1.00 20.67 253 GLY A C 1
ATOM 3661 O O . GLY A 1 238 ? 11.718 28.975 -6.702 1.00 24.03 253 GLY A O 1
ATOM 3665 N N . SER A 1 239 ? 13.028 29.197 -4.886 1.00 21.68 254 SER A N 1
ATOM 3666 C CA . SER A 1 239 ? 14.242 29.333 -5.680 1.00 21.07 254 SER A CA 1
ATOM 3667 C C . SER A 1 239 ? 14.586 28.054 -6.430 1.00 20.38 254 SER A C 1
ATOM 3668 O O . SER A 1 239 ? 15.082 28.121 -7.562 1.00 22.05 254 SER A O 1
ATOM 3676 N N . PHE A 1 240 ? 14.335 26.890 -5.836 1.00 19.90 255 PHE A N 1
ATOM 3677 C CA . PHE A 1 240 ? 14.537 25.633 -6.557 1.00 20.63 255 PHE A CA 1
ATOM 3678 C C . PHE A 1 240 ? 13.625 25.549 -7.773 1.00 21.63 255 PHE A C 1
ATOM 3679 O O . PHE A 1 240 ? 14.069 25.220 -8.880 1.00 23.94 255 PHE A O 1
ATOM 3696 N N . ASN A 1 241 ? 12.341 25.851 -7.591 1.00 22.49 256 ASN A N 1
ATOM 3697 C CA . ASN A 1 241 ? 11.404 25.777 -8.709 1.00 23.14 256 ASN A CA 1
ATOM 3698 C C . ASN A 1 241 ? 11.788 26.751 -9.826 1.00 24.83 256 ASN A C 1
ATOM 3699 O O . ASN A 1 241 ? 11.726 26.418 -11.022 1.00 30.61 256 ASN A O 1
ATOM 3710 N N . ARG A 1 242 ? 12.179 27.964 -9.450 1.00 23.43 257 ARG A N 1
ATOM 3711 C CA . ARG A 1 242 ? 12.595 28.942 -10.440 1.00 27.25 257 ARG A CA 1
ATOM 3712 C C . ARG A 1 242 ? 13.845 28.458 -11.173 1.00 27.40 257 ARG A C 1
ATOM 3713 O O . ARG A 1 242 ? 13.967 28.654 -12.383 1.00 30.75 257 ARG A O 1
ATOM 3734 N N . TYR A 1 243 ? 14.773 27.796 -10.462 1.00 24.77 258 TYR A N 1
ATOM 3735 C CA . TYR A 1 243 ? 15.968 27.242 -11.103 1.00 26.00 258 TYR A CA 1
ATOM 3736 C C . TYR A 1 243 ? 15.601 26.206 -12.156 1.00 26.98 258 TYR A C 1
ATOM 3737 O O . TYR A 1 243 ? 16.129 26.227 -13.273 1.00 27.87 258 TYR A O 1
ATOM 3755 N N . LEU A 1 244 ? 14.711 25.274 -11.806 1.00 25.29 259 LEU A N 1
ATOM 3756 C CA . LEU A 1 244 ? 14.264 24.265 -12.769 1.00 30.62 259 LEU A CA 1
ATOM 3757 C C . LEU A 1 244 ? 13.641 24.907 -13.999 1.00 31.44 259 LEU A C 1
ATOM 3758 O O . LEU A 1 244 ? 13.913 24.498 -15.135 1.00 33.79 259 LEU A O 1
ATOM 3774 N N . LYS A 1 245 ? 12.751 25.877 -13.794 1.00 30.52 260 LYS A N 1
ATOM 3775 C CA . LYS A 1 245 ? 12.113 26.497 -14.956 1.00 36.22 260 LYS A CA 1
ATOM 3776 C C . LYS A 1 245 ? 13.144 27.164 -15.859 1.00 34.26 260 LYS A C 1
ATOM 3777 O O . LYS A 1 245 ? 13.093 27.032 -17.087 1.00 36.31 260 LYS A O 1
ATOM 3795 N N . GLU A 1 246 ? 14.093 27.877 -15.274 1.00 30.01 261 GLU A N 1
ATOM 3796 C CA . GLU A 1 246 ? 15.036 28.651 -16.064 1.00 35.15 261 GLU A CA 1
ATOM 3797 C C . GLU A 1 246 ? 16.162 27.825 -16.675 1.00 34.65 261 GLU A C 1
ATOM 3798 O O . GLU A 1 246 ? 16.845 28.326 -17.575 1.00 35.96 261 GLU A O 1
ATOM 3809 N N . ASN A 1 247 ? 16.350 26.567 -16.269 1.00 33.25 262 ASN A N 1
ATOM 3810 C CA . ASN A 1 247 ? 17.426 25.762 -16.839 1.00 33.33 262 ASN A CA 1
ATOM 3811 C C . ASN A 1 247 ? 16.909 24.489 -17.498 1.00 35.39 262 ASN A C 1
ATOM 3812 O O . ASN A 1 247 ? 17.716 23.654 -17.943 1.00 31.54 262 ASN A O 1
ATOM 3823 N N . ALA A 1 248 ? 15.586 24.352 -17.649 1.00 34.32 263 ALA A N 1
ATOM 3824 C CA . ALA A 1 248 ? 15.049 23.173 -18.313 1.00 30.92 263 ALA A CA 1
ATOM 3825 C C . ALA A 1 248 ? 15.392 23.142 -19.798 1.00 39.44 263 ALA A C 1
ATOM 3826 O O . ALA A 1 248 ? 15.338 22.073 -20.411 1.00 37.08 263 ALA A O 1
ATOM 3833 N N . GLU A 1 249 ? 15.784 24.279 -20.372 1.00 41.47 264 GLU A N 1
ATOM 3834 C CA . GLU A 1 249 ? 16.299 24.299 -21.736 1.00 45.80 264 GLU A CA 1
ATOM 3835 C C . GLU A 1 249 ? 17.458 23.334 -21.902 1.00 46.10 264 GLU A C 1
ATOM 3836 O O . GLU A 1 249 ? 17.721 22.861 -23.017 1.00 41.93 264 GLU A O 1
ATOM 3848 N N . TYR A 1 250 ? 18.156 23.022 -20.812 1.00 40.08 265 TYR A N 1
ATOM 3849 C CA . TYR A 1 250 ? 19.264 22.087 -20.904 1.00 42.60 265 TYR A CA 1
ATOM 3850 C C . TYR A 1 250 ? 18.819 20.630 -20.893 1.00 43.28 265 TYR A C 1
ATOM 3851 O O . TYR A 1 250 ? 19.627 19.754 -21.227 1.00 45.96 265 TYR A O 1
ATOM 3869 N N . THR A 1 251 ? 17.551 20.356 -20.601 1.00 35.73 266 THR A N 1
ATOM 3870 C CA . THR A 1 251 ? 16.991 19.008 -20.624 1.00 33.93 266 THR A CA 1
ATOM 3871 C C . THR A 1 251 ? 15.705 18.983 -21.428 1.00 35.34 266 THR A C 1
ATOM 3872 O O . THR A 1 251 ? 14.656 18.522 -20.961 1.00 29.85 266 THR A O 1
ATOM 3883 N N . GLY A 1 252 ? 15.789 19.488 -22.660 1.00 35.36 267 GLY A N 1
ATOM 3884 C CA . GLY A 1 252 ? 14.692 19.405 -23.617 1.00 40.33 267 GLY A CA 1
ATOM 3885 C C . GLY A 1 252 ? 13.444 20.148 -23.203 1.00 39.13 267 GLY A C 1
ATOM 3886 O O . GLY A 1 252 ? 12.345 19.810 -23.654 1.00 39.07 267 GLY A O 1
ATOM 3890 N N . GLY A 1 253 ? 13.590 21.182 -22.387 1.00 36.64 268 GLY A N 1
ATOM 3891 C CA . GLY A 1 253 ? 12.457 21.892 -21.834 1.00 43.09 268 GLY A CA 1
ATOM 3892 C C . GLY A 1 253 ? 11.707 21.165 -20.741 1.00 40.47 268 GLY A C 1
ATOM 3893 O O . GLY A 1 253 ? 10.727 21.710 -20.228 1.00 35.75 268 GLY A O 1
ATOM 3897 N N . ASP A 1 254 ? 12.169 19.986 -20.323 1.00 36.05 269 ASP A N 1
ATOM 3898 C CA . ASP A 1 254 ? 11.488 19.176 -19.313 1.00 38.87 269 ASP A CA 1
ATOM 3899 C C . ASP A 1 254 ? 12.086 19.479 -17.939 1.00 31.64 269 ASP A C 1
ATOM 3900 O O . ASP A 1 254 ? 13.185 19.018 -17.616 1.00 29.46 269 ASP A O 1
ATOM 3909 N N . ALA A 1 255 ? 11.348 20.242 -17.118 1.00 31.99 270 ALA A N 1
ATOM 3910 C CA . ALA A 1 255 ? 11.837 20.606 -15.785 1.00 32.42 270 ALA A CA 1
ATOM 3911 C C . ALA A 1 255 ? 11.941 19.402 -14.853 1.00 28.12 270 ALA A C 1
ATOM 3912 O O . ALA A 1 255 ? 12.804 19.382 -13.967 1.00 26.87 270 ALA A O 1
ATOM 3919 N N . GLU A 1 256 ? 11.071 18.396 -15.041 1.00 29.16 271 GLU A N 1
ATOM 3920 C CA . GLU A 1 256 ? 11.107 17.195 -14.211 1.00 28.54 271 GLU A CA 1
ATOM 3921 C C . GLU A 1 256 ? 12.319 16.337 -14.526 1.00 30.01 271 GLU A C 1
ATOM 3922 O O . GLU A 1 256 ? 12.860 15.683 -13.633 1.00 26.14 271 GLU A O 1
ATOM 3934 N N . LEU A 1 257 ? 12.756 16.322 -15.783 1.00 27.04 272 LEU A N 1
ATOM 3935 C CA . LEU A 1 257 ? 13.994 15.629 -16.120 1.00 27.19 272 LEU A CA 1
ATOM 3936 C C . LEU A 1 257 ? 15.205 16.347 -15.529 1.00 29.48 272 LEU A C 1
ATOM 3937 O O . LEU A 1 257 ? 16.166 15.699 -15.084 1.00 27.90 272 LEU A O 1
ATOM 3953 N N . LEU A 1 258 ? 15.183 17.685 -15.495 1.00 28.29 273 LEU A N 1
ATOM 3954 C CA . LEU A 1 258 ? 16.277 18.384 -14.825 1.00 27.39 273 LEU A CA 1
ATOM 3955 C C . LEU A 1 258 ? 16.272 18.072 -13.332 1.00 23.36 273 LEU A C 1
ATOM 3956 O O . LEU A 1 258 ? 17.338 17.810 -12.743 1.00 26.63 273 LEU A O 1
ATOM 3972 N N . ALA A 1 259 ? 15.081 18.052 -12.707 1.00 26.70 274 ALA A N 1
ATOM 3973 C CA . ALA A 1 259 ? 14.981 17.619 -11.308 1.00 24.81 274 ALA A CA 1
ATOM 3974 C C . ALA A 1 259 ? 15.579 16.231 -11.110 1.00 26.10 274 ALA A C 1
ATOM 3975 O O . ALA A 1 259 ? 16.224 15.961 -10.088 1.00 23.53 274 ALA A O 1
ATOM 3982 N N . ALA A 1 260 ? 15.354 15.336 -12.072 1.00 23.95 275 ALA A N 1
ATOM 3983 C CA . ALA A 1 260 ? 15.913 13.992 -11.985 1.00 22.31 275 ALA A CA 1
ATOM 3984 C C . ALA A 1 260 ? 17.433 14.019 -12.094 1.00 28.07 275 ALA A C 1
ATOM 3985 O O . ALA A 1 260 ? 18.129 13.240 -11.424 1.00 25.84 275 ALA A O 1
ATOM 3992 N N . LYS A 1 261 ? 17.970 14.892 -12.954 1.00 25.40 276 LYS A N 1
ATOM 3993 C CA . LYS A 1 261 ? 19.409 14.914 -13.156 1.00 25.19 276 LYS A CA 1
ATOM 3994 C C . LYS A 1 261 ? 20.127 15.460 -11.940 1.00 25.60 276 LYS A C 1
ATOM 3995 O O . LYS A 1 261 ? 21.243 15.026 -11.632 1.00 25.73 276 LYS A O 1
ATOM 4014 N N . LEU A 1 262 ? 19.515 16.423 -11.240 1.00 24.95 277 LEU A N 1
ATOM 4015 C CA . LEU A 1 262 ? 20.205 17.021 -10.108 1.00 24.32 277 LEU A CA 1
ATOM 4016 C C . LEU A 1 262 ? 20.342 16.036 -8.960 1.00 24.90 277 LEU A C 1
ATOM 4017 O O . LEU A 1 262 ? 21.395 15.984 -8.317 1.00 22.48 277 LEU A O 1
ATOM 4033 N N . VAL A 1 263 ? 19.301 15.254 -8.685 1.00 21.14 278 VAL A N 1
ATOM 4034 C CA . VAL A 1 263 ? 19.358 14.278 -7.592 1.00 22.56 278 VAL A CA 1
ATOM 4035 C C . VAL A 1 263 ? 19.884 12.924 -8.072 1.00 22.91 278 VAL A C 1
ATOM 4036 O O . VAL A 1 263 ? 20.607 12.237 -7.340 1.00 24.06 278 VAL A O 1
ATOM 4049 N N . GLY A 1 264 ? 19.549 12.534 -9.307 1.00 23.19 279 GLY A N 1
ATOM 4050 C CA . GLY A 1 264 ? 19.843 11.219 -9.828 1.00 23.52 279 GLY A CA 1
ATOM 4051 C C . GLY A 1 264 ? 18.619 10.349 -9.944 1.00 22.05 279 GLY A C 1
ATOM 4052 O O . GLY A 1 264 ? 18.678 9.303 -10.609 1.00 24.96 279 GLY A O 1
ATOM 4056 N N . ARG A 1 265 ? 17.506 10.769 -9.336 1.00 22.89 280 ARG A N 1
ATOM 4057 C CA . ARG A 1 265 ? 16.220 10.093 -9.432 1.00 20.25 280 ARG A CA 1
ATOM 4058 C C . ARG A 1 265 ? 15.157 11.107 -9.788 1.00 22.19 280 ARG A C 1
ATOM 4059 O O . ARG A 1 265 ? 15.196 12.247 -9.306 1.00 22.99 280 ARG A O 1
ATOM 4080 N N . TRP A 1 266 ? 14.202 10.690 -10.621 1.00 22.25 281 TRP A N 1
ATOM 4081 C CA . TRP A 1 266 ? 12.933 11.391 -10.747 1.00 24.00 281 TRP A CA 1
ATOM 4082 C C . TRP A 1 266 ? 12.302 11.588 -9.377 1.00 25.59 281 TRP A C 1
ATOM 4083 O O . TRP A 1 266 ? 12.589 10.825 -8.449 1.00 25.80 281 TRP A O 1
ATOM 4104 N N . ARG A 1 267 ? 11.409 12.578 -9.242 1.00 23.09 282 ARG A N 1
ATOM 4105 C CA . ARG A 1 267 ? 10.768 12.789 -7.951 1.00 24.47 282 ARG A CA 1
ATOM 4106 C C . ARG A 1 267 ? 9.941 11.589 -7.517 1.00 28.20 282 ARG A C 1
ATOM 4107 O O . ARG A 1 267 ? 9.727 11.395 -6.311 1.00 23.98 282 ARG A O 1
ATOM 4128 N N . SER A 1 268 ? 9.540 10.743 -8.463 1.00 25.04 283 SER A N 1
ATOM 4129 C CA . SER A 1 268 ? 8.817 9.512 -8.147 1.00 25.12 283 SER A CA 1
ATOM 4130 C C . SER A 1 268 ? 9.667 8.485 -7.417 1.00 24.96 283 SER A C 1
ATOM 4131 O O . SER A 1 268 ? 9.121 7.539 -6.844 1.00 26.15 283 SER A O 1
ATOM 4139 N N . GLY A 1 269 ? 10.985 8.628 -7.448 1.00 24.10 284 GLY A N 1
ATOM 4140 C CA . GLY A 1 269 ? 11.885 7.629 -6.931 1.00 25.26 284 GLY A CA 1
ATOM 4141 C C . GLY A 1 269 ? 12.576 6.795 -7.991 1.00 23.35 284 GLY A C 1
ATOM 4142 O O . GLY A 1 269 ? 13.557 6.119 -7.664 1.00 22.64 284 GLY A O 1
ATOM 4146 N N . ALA A 1 270 ? 12.143 6.859 -9.251 1.00 21.89 285 ALA A N 1
ATOM 4147 C CA . ALA A 1 270 ? 12.767 6.063 -10.305 1.00 20.25 285 ALA A CA 1
ATOM 4148 C C . ALA A 1 270 ? 14.157 6.605 -10.595 1.00 21.82 285 ALA A C 1
ATOM 4149 O O . ALA A 1 270 ? 14.312 7.815 -10.842 1.00 24.71 285 ALA A O 1
ATOM 4156 N N . PRO A 1 271 ? 15.194 5.773 -10.544 1.00 22.84 286 PRO A N 1
ATOM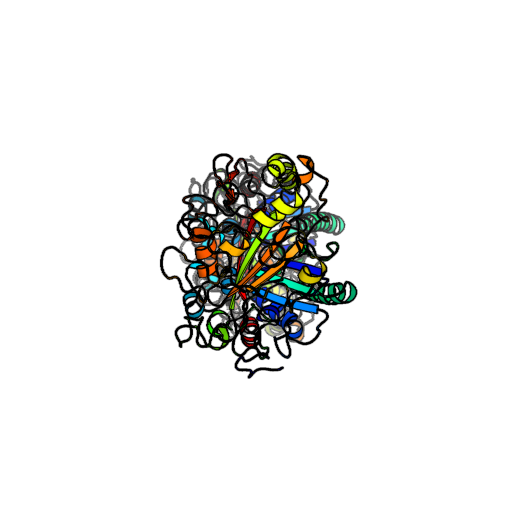 4157 C CA . PRO A 1 271 ? 16.542 6.275 -10.833 1.00 24.71 286 PRO A CA 1
ATOM 4158 C C . PRO A 1 271 ? 16.725 6.392 -12.334 1.00 27.15 286 PRO A C 1
ATOM 4159 O O . PRO A 1 271 ? 16.219 5.568 -13.092 1.00 25.39 286 PRO A O 1
ATOM 4170 N N . LEU A 1 272 ? 17.471 7.421 -12.766 1.00 27.13 287 LEU A N 1
ATOM 4171 C CA . LEU A 1 272 ? 17.671 7.611 -14.197 1.00 30.57 287 LEU A CA 1
ATOM 4172 C C . LEU A 1 272 ? 18.377 6.419 -14.828 1.00 29.40 287 LEU A C 1
ATOM 4173 O O . LEU A 1 272 ? 18.214 6.163 -16.029 1.00 31.75 287 LEU A O 1
ATOM 4189 N N . THR A 1 273 ? 19.156 5.666 -14.048 1.00 28.65 288 THR A N 1
ATOM 4190 C CA . THR A 1 273 ? 19.815 4.492 -14.617 1.00 29.62 288 THR A CA 1
ATOM 4191 C C . THR A 1 273 ? 18.803 3.478 -15.131 1.00 32.86 288 THR A C 1
ATOM 4192 O O . THR A 1 273 ? 19.103 2.717 -16.058 1.00 32.66 288 THR A O 1
ATOM 4203 N N . LEU A 1 274 ? 17.608 3.447 -14.544 1.00 29.61 289 LEU A N 1
ATOM 4204 C CA . LEU A 1 274 ? 16.563 2.510 -14.942 1.00 33.77 289 LEU A CA 1
ATOM 4205 C C . LEU A 1 274 ? 15.382 3.198 -15.609 1.00 32.48 289 LEU A C 1
ATOM 4206 O O . LEU A 1 274 ? 14.402 2.529 -15.956 1.00 33.74 289 LEU A O 1
ATOM 4222 N N . ALA A 1 275 ? 15.453 4.511 -15.786 1.00 31.91 290 ALA A N 1
ATOM 4223 C CA . ALA A 1 275 ? 14.400 5.284 -16.440 1.00 33.49 290 ALA A CA 1
ATOM 4224 C C . ALA A 1 275 ? 15.047 6.531 -17.021 1.00 32.79 290 ALA A C 1
ATOM 4225 O O . ALA A 1 275 ? 14.790 7.654 -16.571 1.00 31.43 290 ALA A O 1
ATOM 4232 N N . PRO A 1 276 ? 15.909 6.369 -18.035 1.00 34.21 291 PRO A N 1
ATOM 4233 C CA . PRO A 1 276 ? 16.762 7.494 -18.444 1.00 38.42 291 PRO A CA 1
ATOM 4234 C C . PRO A 1 276 ? 16.053 8.571 -19.236 1.00 40.32 291 PRO A C 1
ATOM 4235 O O . PRO A 1 276 ? 16.540 9.710 -19.237 1.00 37.84 291 PRO A O 1
ATOM 4246 N N . LYS A 1 277 ? 14.917 8.282 -19.866 1.00 43.08 292 LYS A N 1
ATOM 4247 C CA . LYS A 1 277 ? 14.276 9.273 -20.729 1.00 42.26 292 LYS A CA 1
ATOM 4248 C C . LYS A 1 277 ? 12.894 9.702 -20.256 1.00 43.50 292 LYS A C 1
ATOM 4249 O O . LYS A 1 277 ? 12.520 10.859 -20.471 1.00 45.26 292 LYS A O 1
ATOM 4268 N N . GLU A 1 278 ? 12.121 8.818 -19.628 1.00 40.17 293 GLU A N 1
ATOM 4269 C CA . GLU A 1 278 ? 10.854 9.229 -19.041 1.00 42.45 293 GLU A CA 1
ATOM 4270 C C . GLU A 1 278 ? 10.691 8.582 -17.676 1.00 38.60 293 GLU A C 1
ATOM 4271 O O . GLU A 1 278 ? 11.300 7.550 -17.367 1.00 38.41 293 GLU A O 1
ATOM 4283 N N . ASP A 1 279 ? 9.856 9.218 -16.862 1.00 36.54 294 ASP A N 1
ATOM 4284 C CA . ASP A 1 279 ? 9.614 8.758 -15.503 1.00 32.18 294 ASP A CA 1
ATOM 4285 C C . ASP A 1 279 ? 8.957 7.382 -15.533 1.00 35.96 294 ASP A C 1
ATOM 4286 O O . ASP A 1 279 ? 8.346 6.978 -16.526 1.00 35.46 294 ASP A O 1
ATOM 4295 N N . ASP A 1 280 ? 9.150 6.636 -14.450 1.00 31.53 295 ASP A N 1
ATOM 4296 C CA . ASP A 1 280 ? 8.544 5.315 -14.261 1.00 31.51 295 ASP A CA 1
ATOM 4297 C C . ASP A 1 280 ? 8.131 5.232 -12.797 1.00 34.12 295 ASP A C 1
ATOM 4298 O O . ASP A 1 280 ? 8.821 4.626 -11.965 1.00 29.29 295 ASP A O 1
ATOM 4307 N N . PRO A 1 281 ? 7.022 5.885 -12.436 1.00 34.22 296 PRO A N 1
ATOM 4308 C CA . PRO A 1 281 ? 6.645 5.967 -11.013 1.00 35.40 296 PRO A CA 1
ATOM 4309 C C . PRO A 1 281 ? 6.426 4.623 -10.353 1.00 34.94 296 PRO A C 1
ATOM 4310 O O . PRO A 1 281 ? 6.815 4.451 -9.190 1.00 32.73 296 PRO A O 1
ATOM 4321 N N . GLU A 1 282 ? 5.807 3.661 -11.047 1.00 35.58 297 GLU A N 1
ATOM 4322 C CA . GLU A 1 282 ? 5.616 2.343 -10.455 1.00 34.75 297 GLU A CA 1
ATOM 4323 C C . GLU A 1 282 ? 6.945 1.745 -10.026 1.00 31.77 297 GLU A C 1
ATOM 4324 O O . GLU A 1 282 ? 7.066 1.199 -8.925 1.00 32.94 297 GLU A O 1
ATOM 4336 N N . LEU A 1 283 ? 7.947 1.811 -10.905 1.00 30.90 298 LEU A N 1
ATOM 4337 C CA . LEU A 1 283 ? 9.275 1.325 -10.559 1.00 29.06 298 LEU A CA 1
ATOM 4338 C C . LEU A 1 283 ? 9.840 2.103 -9.377 1.00 32.95 298 LEU A C 1
ATOM 4339 O O . LEU A 1 283 ? 10.448 1.518 -8.469 1.00 28.16 298 LEU A O 1
ATOM 4355 N N . GLY A 1 284 ? 9.595 3.414 -9.349 1.00 30.37 299 GLY A N 1
ATOM 4356 C CA . GLY A 1 284 ? 10.146 4.252 -8.297 1.00 28.30 299 GLY A CA 1
ATOM 4357 C C . GLY A 1 284 ? 9.632 3.907 -6.911 1.00 29.09 299 GLY A C 1
ATOM 4358 O O . GLY A 1 284 ? 10.338 4.105 -5.919 1.00 27.26 299 GLY A O 1
ATOM 4362 N N . HIS A 1 285 ? 8.395 3.419 -6.814 1.00 30.49 300 HIS A N 1
ATOM 4363 C CA . HIS A 1 285 ? 7.810 3.089 -5.522 1.00 31.91 300 HIS A CA 1
ATOM 4364 C C . HIS A 1 285 ? 8.021 1.634 -5.121 1.00 31.59 300 HIS A C 1
ATOM 4365 O O . HIS A 1 285 ? 7.560 1.228 -4.049 1.00 33.54 300 HIS A O 1
ATOM 4379 N N . ASP A 1 286 ? 8.734 0.850 -5.917 1.00 30.39 301 ASP A N 1
ATOM 4380 C CA . ASP A 1 286 ? 8.890 -0.574 -5.648 1.00 25.32 301 ASP A CA 1
ATOM 4381 C C . ASP A 1 286 ? 10.287 -0.854 -5.121 1.00 29.30 301 ASP A C 1
ATOM 4382 O O . ASP A 1 286 ? 11.263 -0.773 -5.892 1.00 28.02 301 ASP A O 1
ATOM 4391 N N . PRO A 1 287 ? 10.440 -1.182 -3.834 1.00 28.13 302 PRO A N 1
ATOM 4392 C CA . PRO A 1 287 ? 11.787 -1.385 -3.285 1.00 28.62 302 PRO A CA 1
ATOM 4393 C C . PRO A 1 287 ? 12.510 -2.585 -3.879 1.00 26.31 302 PRO A C 1
ATOM 4394 O O . PRO A 1 287 ? 13.730 -2.679 -3.729 1.00 24.68 302 PRO A O 1
ATOM 4405 N N . ASN A 1 288 ? 11.822 -3.502 -4.555 1.00 27.91 303 ASN A N 1
ATOM 4406 C CA . ASN A 1 288 ? 12.537 -4.625 -5.160 1.00 29.69 303 ASN A CA 1
ATOM 4407 C C . ASN A 1 288 ? 13.133 -4.287 -6.519 1.00 29.27 303 ASN A C 1
ATOM 4408 O O . ASN A 1 288 ? 13.906 -5.096 -7.047 1.00 28.11 303 ASN A O 1
ATOM 4419 N N . ARG A 1 289 ? 12.824 -3.103 -7.065 1.00 26.59 304 ARG A N 1
ATOM 4420 C CA . ARG A 1 289 ? 13.359 -2.642 -8.332 1.00 25.78 304 ARG A CA 1
ATOM 4421 C C . ARG A 1 289 ? 14.090 -1.302 -8.267 1.00 26.33 304 ARG A C 1
ATOM 4422 O O . ARG A 1 289 ? 15.001 -1.074 -9.073 1.00 26.31 304 ARG A O 1
ATOM 4443 N N . ASN A 1 290 ? 13.722 -0.399 -7.353 1.00 26.59 305 ASN A N 1
ATOM 4444 C CA . ASN A 1 290 ? 14.145 0.991 -7.498 1.00 24.36 305 ASN A CA 1
ATOM 4445 C C . ASN A 1 290 ? 15.590 1.248 -7.086 1.00 24.46 305 ASN A C 1
ATOM 4446 O O . ASN A 1 290 ? 16.081 2.369 -7.292 1.00 24.31 305 ASN A O 1
ATOM 4457 N N . ASN A 1 291 ? 16.299 0.245 -6.579 1.00 19.94 306 ASN A N 1
ATOM 4458 C CA . ASN A 1 291 ? 17.690 0.406 -6.184 1.00 21.34 306 ASN A CA 1
ATOM 4459 C C . ASN A 1 291 ? 18.603 -0.544 -6.938 1.00 20.87 306 ASN A C 1
ATOM 4460 O O . ASN A 1 291 ? 19.803 -0.584 -6.655 1.00 22.11 306 ASN A O 1
ATOM 4471 N N . ASP A 1 292 ? 18.075 -1.278 -7.909 1.00 25.00 307 ASP A N 1
ATOM 4472 C CA . ASP A 1 292 ? 18.807 -2.374 -8.554 1.00 24.26 307 ASP A CA 1
ATOM 4473 C C . ASP A 1 292 ? 19.679 -1.866 -9.716 1.00 26.92 307 ASP A C 1
ATOM 4474 O O . ASP A 1 292 ? 19.469 -2.194 -10.888 1.00 28.81 307 ASP A O 1
ATOM 4483 N N . PHE A 1 293 ? 20.713 -1.094 -9.365 1.00 27.25 308 PHE A N 1
ATOM 4484 C CA . PHE A 1 293 ? 21.678 -0.579 -10.338 1.00 26.24 308 PHE A CA 1
ATOM 4485 C C . PHE A 1 293 ? 23.005 -0.294 -9.633 1.00 29.88 308 PHE A C 1
ATOM 4486 O O . PHE A 1 293 ? 23.048 -0.093 -8.416 1.00 24.44 308 PHE A O 1
ATOM 4503 N N . THR A 1 294 ? 24.097 -0.222 -10.420 1.00 26.62 309 THR A N 1
ATOM 4504 C CA . THR A 1 294 ? 25.410 0.043 -9.833 1.00 30.08 309 THR A CA 1
ATOM 4505 C C . THR A 1 294 ? 26.222 1.105 -10.554 1.00 33.44 309 THR A C 1
ATOM 4506 O O . THR A 1 294 ? 27.347 1.391 -10.114 1.00 37.56 309 THR A O 1
ATOM 4517 N N . TYR A 1 295 ? 25.712 1.668 -11.642 1.00 27.35 310 TYR A N 1
ATOM 4518 C CA . TYR A 1 295 ? 26.377 2.619 -12.536 1.00 30.40 310 TYR A CA 1
ATOM 4519 C C . TYR A 1 295 ? 27.358 1.942 -13.502 1.00 34.18 310 TYR A C 1
ATOM 4520 O O . TYR A 1 295 ? 27.947 2.644 -14.356 1.00 33.64 310 TYR A O 1
ATOM 4538 N N . LYS A 1 296 ? 27.536 0.622 -13.436 1.00 32.64 311 LYS A N 1
ATOM 4539 C CA . LYS A 1 296 ? 28.461 -0.020 -14.369 1.00 38.71 311 LYS A CA 1
ATOM 4540 C C . LYS A 1 296 ? 28.091 0.279 -15.816 1.00 41.37 311 LYS A C 1
ATOM 4541 O O . LYS A 1 296 ? 28.977 0.307 -16.679 1.00 44.76 311 LYS A O 1
ATOM 4560 N N . ASN A 1 297 ? 26.796 0.469 -16.112 1.00 39.55 312 ASN A N 1
ATOM 4561 C CA . ASN A 1 297 ? 26.326 0.767 -17.464 1.00 44.37 312 ASN A CA 1
ATOM 4562 C C . ASN A 1 297 ? 26.232 2.272 -17.747 1.00 43.52 312 ASN A C 1
ATOM 4563 O O . ASN A 1 297 ? 25.577 2.671 -18.721 1.00 41.28 312 ASN A O 1
ATOM 4574 N N . ASP A 1 298 ? 26.914 3.109 -16.954 1.00 40.23 313 ASP A N 1
ATOM 4575 C CA . ASP A 1 298 ? 26.803 4.558 -17.088 1.00 36.25 313 ASP A CA 1
ATOM 4576 C C . ASP A 1 298 ? 28.092 5.208 -16.606 1.00 37.78 313 ASP A C 1
ATOM 4577 O O . ASP A 1 298 ? 28.076 6.047 -15.690 1.00 33.93 313 ASP A O 1
ATOM 4586 N N . PRO A 1 299 ? 29.228 4.841 -17.208 1.00 41.30 314 PRO A N 1
ATOM 4587 C CA . PRO A 1 299 ? 30.523 5.358 -16.730 1.00 42.88 314 PRO A CA 1
ATOM 4588 C C . PRO A 1 299 ? 30.703 6.842 -16.913 1.00 43.05 314 PRO A C 1
ATOM 4589 O O . PRO A 1 299 ? 31.555 7.430 -16.231 1.00 47.24 314 PRO A O 1
ATOM 4600 N N . GLU A 1 300 ? 29.924 7.477 -17.786 1.00 42.10 315 GLU A N 1
ATOM 4601 C CA . GLU A 1 300 ? 30.125 8.878 -18.116 1.00 45.58 315 GLU A CA 1
ATOM 4602 C C . GLU A 1 300 ? 29.080 9.803 -17.515 1.00 39.51 315 GLU A C 1
ATOM 4603 O O . GLU A 1 300 ? 29.183 11.024 -17.702 1.00 44.14 315 GLU A O 1
ATOM 4614 N N . GLY A 1 301 ? 28.057 9.265 -16.844 1.00 38.57 316 GLY A N 1
ATOM 4615 C CA . GLY A 1 301 ? 27.025 10.112 -16.268 1.00 34.51 316 GLY A CA 1
ATOM 4616 C C . GLY A 1 301 ? 25.938 10.539 -17.230 1.00 35.10 316 GLY A C 1
ATOM 4617 O O . GLY A 1 301 ? 25.212 11.499 -16.933 1.00 34.38 316 GLY A O 1
ATOM 4620 N N . LEU A 1 302 ? 25.853 9.907 -18.405 1.00 35.27 317 LEU A N 1
ATOM 4621 C CA . LEU A 1 302 ? 24.817 10.240 -19.380 1.00 35.06 317 LEU A CA 1
ATOM 4622 C C . LEU A 1 302 ? 23.419 9.962 -18.858 1.00 35.21 317 LEU A C 1
ATOM 4623 O O . LEU A 1 302 ? 22.457 10.579 -19.328 1.00 32.06 317 LEU A O 1
ATOM 4639 N N . GLU A 1 303 ? 23.294 9.063 -17.886 1.00 35.45 318 GLU A N 1
ATOM 4640 C CA . GLU A 1 303 ? 22.042 8.811 -17.191 1.00 33.48 318 GLU A CA 1
ATOM 4641 C C . GLU A 1 303 ? 22.036 9.568 -15.869 1.00 30.15 318 GLU A C 1
ATOM 4642 O O . GLU A 1 303 ? 21.325 10.565 -15.734 1.00 29.55 318 GLU A O 1
ATOM 4654 N N . VAL A 1 304 ? 22.848 9.134 -14.915 1.00 30.12 319 VAL A N 1
ATOM 4655 C CA . VAL A 1 304 ? 22.959 9.789 -13.611 1.00 27.06 319 VAL A CA 1
ATOM 4656 C C . VAL A 1 304 ? 24.264 10.593 -13.600 1.00 29.04 319 VAL A C 1
ATOM 4657 O O . VAL A 1 304 ? 25.342 9.989 -13.474 1.00 29.15 319 VAL A O 1
ATOM 4670 N N . PRO A 1 305 ? 24.204 11.925 -13.647 1.00 30.55 320 PRO A N 1
ATOM 4671 C CA . PRO A 1 305 ? 25.448 12.718 -13.617 1.00 28.50 320 PRO A CA 1
ATOM 4672 C C . PRO A 1 305 ? 26.345 12.342 -12.445 1.00 29.65 320 PRO A C 1
ATOM 4673 O O . PRO A 1 305 ? 25.880 12.095 -11.339 1.00 26.61 320 PRO A O 1
ATOM 4684 N N . LEU A 1 306 ? 27.659 12.358 -12.683 1.00 29.79 321 LEU A N 1
ATOM 4685 C CA . LEU A 1 306 ? 28.594 11.965 -11.632 1.00 31.01 321 LEU A CA 1
ATOM 4686 C C . LEU A 1 306 ? 28.529 12.885 -10.418 1.00 27.63 321 LEU A C 1
ATOM 4687 O O . LEU A 1 306 ? 28.907 12.469 -9.321 1.00 30.13 321 LEU A O 1
ATOM 4703 N N . GLY A 1 307 ? 28.097 14.130 -10.594 1.00 29.26 322 GLY A N 1
ATOM 4704 C CA . GLY A 1 307 ? 27.940 15.074 -9.506 1.00 28.21 322 GLY A CA 1
ATOM 4705 C C . GLY A 1 307 ? 26.518 15.232 -9.010 1.00 23.90 322 GLY A C 1
ATOM 4706 O O . GLY A 1 307 ? 26.258 16.121 -8.186 1.00 25.62 322 GLY A O 1
ATOM 4710 N N . SER A 1 308 ? 25.585 14.400 -9.493 1.00 25.89 323 SER A N 1
ATOM 4711 C CA . SER A 1 308 ? 24.239 14.384 -8.933 1.00 23.98 323 SER A CA 1
ATOM 4712 C C . SER A 1 308 ? 24.312 13.922 -7.490 1.00 22.90 323 SER A C 1
ATOM 4713 O O . SER A 1 308 ? 25.285 13.291 -7.056 1.00 22.28 323 SER A O 1
ATOM 4721 N N . HIS A 1 309 ? 23.266 14.244 -6.734 1.00 21.12 324 HIS A N 1
ATOM 4722 C CA . HIS A 1 309 ? 23.290 14.004 -5.290 1.00 21.11 324 HIS A CA 1
ATOM 4723 C C . HIS A 1 309 ? 23.579 12.536 -4.952 1.00 18.18 324 HIS A C 1
ATOM 4724 O O . HIS A 1 309 ? 24.488 12.230 -4.160 1.00 17.45 324 HIS A O 1
ATOM 4738 N N . ILE A 1 310 ? 22.795 11.608 -5.499 1.00 19.59 325 ILE A N 1
ATOM 4739 C CA . ILE A 1 310 ? 22.896 10.228 -5.024 1.00 20.41 325 ILE A CA 1
ATOM 4740 C C . ILE A 1 310 ? 24.227 9.607 -5.426 1.00 20.99 325 ILE A C 1
ATOM 4741 O O . ILE A 1 310 ? 24.758 8.761 -4.703 1.00 20.45 325 ILE A O 1
ATOM 4757 N N . ARG A 1 311 ? 24.773 9.992 -6.590 1.00 23.62 326 ARG A N 1
ATOM 4758 C CA . ARG A 1 311 ? 26.025 9.416 -7.068 1.00 20.45 326 ARG A CA 1
ATOM 4759 C C . ARG A 1 311 ? 27.218 9.990 -6.306 1.00 22.10 326 ARG A C 1
ATOM 4760 O O . ARG A 1 311 ? 28.199 9.269 -6.049 1.00 21.92 326 ARG A O 1
ATOM 4781 N N . ARG A 1 312 ? 27.104 11.232 -5.847 1.00 20.08 327 ARG A N 1
ATOM 4782 C CA . ARG A 1 312 ? 28.080 11.759 -4.899 1.00 20.18 327 ARG A CA 1
ATOM 4783 C C . ARG A 1 312 ? 28.057 10.988 -3.597 1.00 22.40 327 ARG A C 1
ATOM 4784 O O . ARG A 1 312 ? 29.116 10.644 -3.047 1.00 25.23 327 ARG A O 1
ATOM 4805 N N . MET A 1 313 ? 26.854 10.763 -3.052 1.00 21.17 328 MET A N 1
ATOM 4806 C CA . MET A 1 313 ? 26.700 10.251 -1.691 1.00 18.62 328 MET A CA 1
ATOM 4807 C C . MET A 1 313 ? 26.993 8.753 -1.632 1.00 20.07 328 MET A C 1
ATOM 4808 O O . MET A 1 313 ? 27.539 8.252 -0.631 1.00 18.59 328 MET A O 1
ATOM 4822 N N . ASN A 1 314 ? 26.655 8.032 -2.701 1.00 19.55 329 ASN A N 1
ATOM 4823 C CA . ASN A 1 314 ? 26.989 6.613 -2.826 1.00 19.53 329 ASN A CA 1
ATOM 4824 C C . ASN A 1 314 ? 27.463 6.357 -4.248 1.00 20.51 329 ASN A C 1
ATOM 4825 O O . ASN A 1 314 ? 26.656 6.105 -5.156 1.00 19.33 329 ASN A O 1
ATOM 4836 N N . PRO A 1 315 ? 28.773 6.451 -4.501 1.00 20.06 330 PRO A N 1
ATOM 4837 C CA . PRO A 1 315 ? 29.255 6.267 -5.885 1.00 26.36 330 PRO A CA 1
ATOM 4838 C C . PRO A 1 315 ? 29.130 4.847 -6.419 1.00 24.18 330 PRO A C 1
ATOM 4839 O O . PRO A 1 315 ? 29.261 4.670 -7.632 1.00 24.10 330 PRO A O 1
ATOM 4850 N N . ARG A 1 316 ? 28.841 3.847 -5.578 1.00 24.33 331 ARG A N 1
ATOM 4851 C CA . ARG A 1 316 ? 28.685 2.461 -6.032 1.00 28.22 331 ARG A CA 1
ATOM 4852 C C . ARG A 1 316 ? 29.906 2.093 -6.854 1.00 27.23 331 ARG A C 1
ATOM 4853 O O . ARG A 1 316 ? 31.028 2.250 -6.366 1.00 31.56 331 ARG A O 1
ATOM 4874 N N . ASP A 1 317 ? 29.718 1.670 -8.096 1.00 30.30 332 ASP A N 1
ATOM 4875 C CA . ASP A 1 317 ? 30.806 1.190 -8.947 1.00 34.42 332 ASP A CA 1
ATOM 4876 C C . ASP A 1 317 ? 31.542 2.291 -9.715 1.00 32.96 332 ASP A C 1
ATOM 4877 O O . ASP A 1 317 ? 32.388 1.969 -10.554 1.00 33.70 332 ASP A O 1
ATOM 4886 N N . THR A 1 318 ? 31.229 3.564 -9.481 1.00 29.83 333 THR A N 1
ATOM 4887 C CA . THR A 1 318 ? 31.844 4.647 -10.242 1.00 30.58 333 THR A CA 1
ATOM 4888 C C . THR A 1 318 ? 33.359 4.632 -10.102 1.00 37.78 333 THR A C 1
ATOM 4889 O O . THR A 1 318 ? 33.903 4.421 -9.011 1.00 34.96 333 THR A O 1
ATOM 4900 N N . LYS A 1 319 ? 34.037 4.890 -11.215 1.00 36.69 334 LYS A N 1
ATOM 4901 C CA . LYS A 1 319 ? 35.481 5.071 -11.208 1.00 46.05 334 LYS A CA 1
ATOM 4902 C C . LYS A 1 319 ? 35.786 6.442 -10.619 1.00 43.74 334 LYS A C 1
ATOM 4903 O O . LYS A 1 319 ? 35.489 7.476 -11.226 1.00 45.96 334 LYS A O 1
ATOM 4922 N N . LEU A 1 320 ? 36.335 6.448 -9.416 1.00 37.66 335 LEU A N 1
ATOM 4923 C CA . LEU A 1 320 ? 36.738 7.664 -8.735 1.00 41.37 335 LEU A CA 1
ATOM 4924 C C . LEU A 1 320 ? 38.226 7.928 -8.948 1.00 53.06 335 LEU A C 1
ATOM 4925 O O . LEU A 1 320 ? 38.972 7.082 -9.453 1.00 48.73 335 LEU A O 1
ATOM 4941 N N . GLU A 1 321 ? 38.653 9.124 -8.556 1.00 58.05 336 GLU A N 1
ATOM 4942 C CA . GLU A 1 321 ? 40.074 9.379 -8.368 1.00 60.54 336 GLU A CA 1
ATOM 4943 C C . GLU A 1 321 ? 40.458 8.801 -7.011 1.00 69.57 336 GLU A C 1
ATOM 4944 O O . GLU A 1 321 ? 39.878 9.179 -5.986 1.00 69.68 336 GLU A O 1
ATOM 4956 N N . LEU A 1 322 ? 41.401 7.857 -7.017 1.00 62.93 337 LEU A N 1
ATOM 4957 C CA . LEU A 1 322 ? 41.780 7.057 -5.852 1.00 55.07 337 LEU A CA 1
ATOM 4958 C C . LEU A 1 322 ? 40.792 5.945 -5.537 1.00 52.04 337 LEU A C 1
ATOM 4959 O O . LEU A 1 322 ? 39.605 6.191 -5.304 1.00 50.34 337 LEU A O 1
ATOM 4975 N N . LEU A 1 323 ? 41.294 4.714 -5.523 1.00 53.41 338 LEU A N 1
ATOM 4976 C CA . LEU A 1 323 ? 40.499 3.547 -5.178 1.00 54.48 338 LEU A CA 1
ATOM 4977 C C . LEU A 1 323 ? 39.996 3.677 -3.739 1.00 49.34 338 LEU A C 1
ATOM 4978 O O . LEU A 1 323 ? 40.643 3.210 -2.795 1.00 49.94 338 LEU A O 1
ATOM 4994 N N . THR A 1 324 ? 38.831 4.292 -3.565 1.00 41.39 339 THR A N 1
ATOM 4995 C CA . THR A 1 324 ? 38.243 4.481 -2.246 1.00 37.14 339 THR A CA 1
ATOM 4996 C C . THR A 1 324 ? 37.305 3.328 -1.943 1.00 32.95 339 THR A C 1
ATOM 4997 O O . THR A 1 324 ? 36.630 2.809 -2.837 1.00 40.29 339 THR A O 1
ATOM 5008 N N . ASP A 1 325 ? 37.299 2.898 -0.687 1.00 34.22 340 ASP A N 1
ATOM 5009 C CA . ASP A 1 325 ? 36.410 1.825 -0.246 1.00 28.12 340 ASP A CA 1
ATOM 5010 C C . ASP A 1 325 ? 35.107 2.474 0.203 1.00 26.54 340 ASP A C 1
ATOM 5011 O O . ASP A 1 325 ? 35.000 2.987 1.318 1.00 26.86 340 ASP A O 1
ATOM 5020 N N . VAL A 1 326 ? 34.100 2.440 -0.667 1.00 25.50 341 VAL A N 1
ATOM 5021 C CA . VAL A 1 326 ? 32.839 3.089 -0.327 1.00 27.41 341 VAL A CA 1
ATOM 5022 C C . VAL A 1 326 ? 32.180 2.447 0.890 1.00 22.38 341 VAL A C 1
ATOM 5023 O O . VAL A 1 326 ? 31.454 3.120 1.634 1.00 20.48 341 VAL A O 1
ATOM 5036 N N . ASN A 1 327 ? 32.485 1.175 1.157 1.00 21.24 342 ASN A N 1
ATOM 5037 C CA . ASN A 1 327 ? 31.868 0.448 2.256 1.00 22.04 342 ASN A CA 1
ATOM 5038 C C . ASN A 1 327 ? 32.144 1.088 3.611 1.00 21.79 342 ASN A C 1
ATOM 5039 O O . ASN A 1 327 ? 31.395 0.836 4.560 1.00 22.27 342 ASN A O 1
ATOM 5050 N N . ILE A 1 328 ? 33.207 1.881 3.750 1.00 21.46 343 ILE A N 1
ATOM 5051 C CA . ILE A 1 328 ? 33.491 2.504 5.034 1.00 20.40 343 ILE A CA 1
ATOM 5052 C C . ILE A 1 328 ? 33.044 3.955 5.079 1.00 22.12 343 ILE A C 1
ATOM 5053 O O . ILE A 1 328 ? 33.301 4.642 6.071 1.00 21.86 343 ILE A O 1
ATOM 5069 N N . HIS A 1 329 ? 32.342 4.428 4.043 1.00 18.71 344 HIS A N 1
ATOM 5070 C CA . HIS A 1 329 ? 31.796 5.781 4.034 1.00 19.44 344 HIS A CA 1
ATOM 5071 C C . HIS A 1 329 ? 30.284 5.800 3.907 1.00 17.29 344 HIS A C 1
ATOM 5072 O O . HIS A 1 329 ? 29.726 6.811 3.488 1.00 19.48 344 HIS A O 1
ATOM 5086 N N . ARG A 1 330 ? 29.622 4.735 4.317 1.00 17.48 345 ARG A N 1
ATOM 5087 C CA . ARG A 1 330 ? 28.173 4.629 4.269 1.00 17.19 345 ARG A CA 1
ATOM 5088 C C . ARG A 1 330 ? 27.538 5.208 5.540 1.00 17.57 345 ARG A C 1
ATOM 5089 O O . ARG A 1 330 ? 28.147 5.299 6.614 1.00 17.57 345 ARG A O 1
ATOM 5110 N N . ILE A 1 331 ? 26.282 5.584 5.411 1.00 17.37 346 ILE A N 1
ATOM 5111 C CA . ILE A 1 331 ? 25.568 6.224 6.506 1.00 16.62 346 ILE A CA 1
ATOM 5112 C C . ILE A 1 331 ? 24.120 5.764 6.445 1.00 16.50 346 ILE A C 1
ATOM 5113 O O . ILE A 1 331 ? 23.536 5.648 5.369 1.00 14.45 346 ILE A O 1
ATOM 5129 N N . ILE A 1 332 ? 23.554 5.435 7.589 1.00 12.63 347 ILE A N 1
ATOM 5130 C CA . ILE A 1 332 ? 22.115 5.193 7.661 1.00 11.72 347 ILE A CA 1
ATOM 5131 C C . ILE A 1 332 ? 21.411 6.532 7.791 1.00 15.33 347 ILE A C 1
ATOM 5132 O O . ILE A 1 332 ? 21.789 7.353 8.632 1.00 14.28 347 ILE A O 1
ATOM 5148 N N . ARG A 1 333 ? 20.369 6.756 6.989 1.00 13.20 348 ARG A N 1
ATOM 5149 C CA . ARG A 1 333 ? 19.623 8.011 7.017 1.00 15.41 348 ARG A CA 1
ATOM 5150 C C . ARG A 1 333 ? 18.182 7.742 7.376 1.00 15.76 348 ARG A C 1
ATOM 5151 O O . ARG A 1 333 ? 17.526 6.943 6.707 1.00 15.98 348 ARG A O 1
ATOM 5172 N N . ARG A 1 334 ? 17.687 8.445 8.389 1.00 12.29 349 ARG A N 1
ATOM 5173 C CA . ARG A 1 334 ? 16.266 8.581 8.662 1.00 13.76 349 ARG A CA 1
ATOM 5174 C C . ARG A 1 334 ? 15.918 10.031 8.363 1.00 14.71 349 ARG A C 1
ATOM 5175 O O . ARG A 1 334 ? 16.284 10.940 9.121 1.00 14.72 349 ARG A O 1
ATOM 5196 N N . ALA A 1 335 ? 15.217 10.239 7.280 1.00 13.36 350 ALA A N 1
ATOM 5197 C CA . ALA A 1 335 ? 14.906 11.574 6.790 1.00 13.15 350 ALA A CA 1
ATOM 5198 C C . ALA A 1 335 ? 13.462 11.899 7.138 1.00 12.78 350 ALA A C 1
ATOM 5199 O O . ALA A 1 335 ? 12.568 11.084 6.911 1.00 15.50 350 ALA A O 1
ATOM 5206 N N . THR A 1 336 ? 13.219 13.080 7.682 1.00 11.68 351 THR A N 1
ATOM 5207 C CA . THR A 1 336 ? 11.859 13.471 8.055 1.00 13.08 351 THR A CA 1
ATOM 5208 C C . THR A 1 336 ? 11.571 14.877 7.553 1.00 14.45 351 THR A C 1
ATOM 5209 O O . THR A 1 336 ? 12.102 15.872 8.079 1.00 12.50 351 THR A O 1
ATOM 5220 N N . ALA A 1 337 ? 10.686 14.962 6.560 1.00 14.04 352 ALA A N 1
ATOM 5221 C CA . ALA A 1 337 ? 10.288 16.253 6.011 1.00 14.27 352 ALA A CA 1
ATOM 5222 C C . ALA A 1 337 ? 9.249 16.897 6.924 1.00 15.37 352 ALA A C 1
ATOM 5223 O O . ALA A 1 337 ? 8.439 16.203 7.551 1.00 16.79 352 ALA A O 1
ATOM 5230 N N . TYR A 1 338 ? 9.298 18.222 7.024 1.00 14.64 353 TYR A N 1
ATOM 5231 C CA . TYR A 1 338 ? 8.367 18.944 7.868 1.00 13.58 353 TYR A CA 1
ATOM 5232 C C . TYR A 1 338 ? 7.814 20.166 7.138 1.00 17.01 353 TYR A C 1
ATOM 5233 O O . TYR A 1 338 ? 8.407 20.683 6.172 1.00 16.50 353 TYR A O 1
ATOM 5251 N N . GLY A 1 339 ? 6.703 20.673 7.679 1.00 19.27 354 GLY A N 1
ATOM 5252 C CA . GLY A 1 339 ? 6.111 21.913 7.238 1.00 19.43 354 GLY A CA 1
ATOM 5253 C C . GLY A 1 339 ? 5.133 21.718 6.102 1.00 19.99 354 GLY A C 1
ATOM 5254 O O . GLY A 1 339 ? 4.828 20.597 5.696 1.00 20.23 354 GLY A O 1
ATOM 5258 N N . PRO A 1 340 ? 4.650 22.828 5.548 1.00 22.68 355 PRO A N 1
ATOM 5259 C CA . PRO A 1 340 ? 3.694 22.754 4.441 1.00 22.76 355 PRO A CA 1
ATOM 5260 C C . PRO A 1 340 ? 4.239 21.946 3.277 1.00 24.40 355 PRO A C 1
ATOM 5261 O O . PRO A 1 340 ? 5.428 21.987 2.974 1.00 22.48 355 PRO A O 1
ATOM 5272 N N . ALA A 1 341 ? 3.352 21.202 2.620 1.00 22.60 356 ALA A N 1
ATOM 5273 C CA . ALA A 1 341 ? 3.769 20.356 1.509 1.00 22.90 356 ALA A CA 1
ATOM 5274 C C . ALA A 1 341 ? 4.461 21.161 0.409 1.00 23.38 356 ALA A C 1
ATOM 5275 O O . ALA A 1 341 ? 4.096 22.302 0.112 1.00 22.57 356 ALA A O 1
ATOM 5282 N N . TYR A 1 342 ? 5.454 20.535 -0.220 1.00 22.42 357 TYR A N 1
ATOM 5283 C CA . TYR A 1 342 ? 6.092 21.125 -1.383 1.00 23.97 357 TYR A CA 1
ATOM 5284 C C . TYR A 1 342 ? 5.048 21.409 -2.452 1.00 24.72 357 TYR A C 1
ATOM 5285 O O . TYR A 1 342 ? 4.215 20.556 -2.760 1.00 24.01 357 TYR A O 1
ATOM 5303 N N . ASP A 1 343 ? 5.098 22.622 -2.999 1.00 23.89 358 ASP A N 1
ATOM 5304 C CA . ASP A 1 343 ? 4.251 23.053 -4.116 1.00 27.65 358 ASP A CA 1
ATOM 5305 C C . ASP A 1 343 ? 5.108 23.177 -5.367 1.00 26.04 358 ASP A C 1
ATOM 5306 O O . ASP A 1 343 ? 5.974 24.065 -5.428 1.00 24.36 358 ASP A O 1
ATOM 5315 N N . PRO A 1 344 ? 4.903 22.349 -6.393 1.00 26.74 359 PRO A N 1
ATOM 5316 C CA . PRO A 1 344 ? 5.778 22.420 -7.574 1.00 30.47 359 PRO A CA 1
ATOM 5317 C C . PRO A 1 344 ? 5.590 23.685 -8.394 1.00 30.10 359 PRO A C 1
ATOM 5318 O O . PRO A 1 344 ? 6.449 24.006 -9.229 1.00 31.70 359 PRO A O 1
ATOM 5329 N N . LYS A 1 345 ? 4.494 24.409 -8.194 1.00 30.95 360 LYS A N 1
ATOM 5330 C CA . LYS A 1 345 ? 4.190 25.588 -8.995 1.00 31.93 360 LYS A CA 1
ATOM 5331 C C . LYS A 1 345 ? 4.472 26.902 -8.291 1.00 34.73 360 LYS A C 1
ATOM 5332 O O . LYS A 1 345 ? 4.253 27.959 -8.877 1.00 33.83 360 LYS A O 1
ATOM 5351 N N . ALA A 1 346 ? 4.947 26.880 -7.060 1.00 28.64 361 ALA A N 1
ATOM 5352 C CA . ALA A 1 346 ? 5.193 28.119 -6.321 1.00 28.54 361 ALA A CA 1
ATOM 5353 C C . ALA A 1 346 ? 6.655 28.515 -6.502 1.00 26.39 361 ALA A C 1
ATOM 5354 O O . ALA A 1 346 ? 7.541 27.794 -6.042 1.00 26.76 361 ALA A O 1
ATOM 5361 N N . ASP A 1 347 ? 6.916 29.659 -7.167 1.00 28.94 362 ASP A N 1
ATOM 5362 C CA . ASP A 1 347 ? 8.294 30.087 -7.419 1.00 28.10 362 ASP A CA 1
ATOM 5363 C C . ASP A 1 347 ? 8.585 31.506 -6.933 1.00 30.54 362 ASP A C 1
ATOM 5364 O O . ASP A 1 347 ? 9.585 32.101 -7.351 1.00 32.32 362 ASP A O 1
ATOM 5373 N N . SER A 1 348 ? 7.784 32.036 -6.013 1.00 28.41 363 SER A N 1
ATOM 5374 C CA . SER A 1 348 ? 8.017 33.358 -5.459 1.00 28.48 363 SER A CA 1
ATOM 5375 C C . SER A 1 348 ? 9.114 33.382 -4.375 1.00 28.41 363 SER A C 1
ATOM 5376 O O . SER A 1 348 ? 9.517 32.358 -3.809 1.00 23.50 363 SER A O 1
ATOM 5384 N N . LEU A 1 349 ? 9.585 34.597 -4.079 1.00 28.45 364 LEU A N 1
ATOM 5385 C CA . LEU A 1 349 ? 10.507 34.765 -2.970 1.00 24.78 364 LEU A CA 1
ATOM 5386 C C . LEU A 1 349 ? 9.830 34.422 -1.660 1.00 23.41 364 LEU A C 1
ATOM 5387 O O . LEU A 1 349 ? 10.459 33.867 -0.754 1.00 23.93 364 LEU A O 1
ATOM 5403 N N . ALA A 1 350 ? 8.553 34.776 -1.527 1.00 23.01 365 ALA A N 1
ATOM 5404 C CA . ALA A 1 350 ? 7.831 34.427 -0.314 1.00 22.76 365 ALA A CA 1
ATOM 5405 C C . ALA A 1 350 ? 7.784 32.921 -0.106 1.00 24.59 365 ALA A C 1
ATOM 5406 O O . ALA A 1 350 ? 7.777 32.455 1.038 1.00 23.86 365 ALA A O 1
ATOM 5413 N N . GLU A 1 351 ? 7.746 32.146 -1.192 1.00 19.84 366 GLU A N 1
ATOM 5414 C CA . GLU A 1 351 ? 7.716 30.697 -1.064 1.00 20.81 366 GLU A CA 1
ATOM 5415 C C . GLU A 1 351 ? 8.967 30.183 -0.363 1.00 21.25 366 GLU A C 1
ATOM 5416 O O . GLU A 1 351 ? 8.903 29.190 0.374 1.00 20.94 366 GLU A O 1
ATOM 5428 N N . ASP A 1 352 ? 10.106 30.849 -0.573 1.00 20.39 367 ASP A N 1
ATOM 5429 C CA . ASP A 1 352 ? 11.321 30.465 0.132 1.00 20.21 367 ASP A CA 1
ATOM 5430 C C . ASP A 1 352 ? 11.201 30.661 1.646 1.00 19.63 367 ASP A C 1
ATOM 5431 O O . ASP A 1 352 ? 11.969 30.058 2.395 1.00 21.00 367 ASP A O 1
ATOM 5440 N N . LYS A 1 353 ? 10.282 31.500 2.119 1.00 19.77 368 LYS A N 1
ATOM 5441 C CA . LYS A 1 353 ? 10.166 31.765 3.550 1.00 20.26 368 LYS A CA 1
ATOM 5442 C C . LYS A 1 353 ? 9.121 30.889 4.233 1.00 21.31 368 LYS A C 1
ATOM 5443 O O . LYS A 1 353 ? 8.993 30.947 5.457 1.00 23.83 368 LYS A O 1
ATOM 5462 N N . VAL A 1 354 ? 8.404 30.056 3.479 1.00 19.80 369 VAL A N 1
ATOM 5463 C CA . VAL A 1 354 ? 7.610 28.994 4.081 1.00 21.16 369 VAL A CA 1
ATOM 5464 C C . VAL A 1 354 ? 8.532 28.143 4.942 1.00 18.99 369 VAL A C 1
ATOM 5465 O O . VAL A 1 354 ? 9.643 27.791 4.522 1.00 20.73 369 VAL A O 1
ATOM 5478 N N . GLU A 1 355 ? 8.090 27.817 6.149 1.00 18.97 370 GLU A N 1
ATOM 5479 C CA . GLU A 1 355 ? 8.910 27.041 7.084 1.00 24.18 370 GLU A CA 1
ATOM 5480 C C . GLU A 1 355 ? 8.748 25.554 6.777 1.00 19.36 370 GLU A C 1
ATOM 5481 O O . GLU A 1 355 ? 8.003 24.814 7.426 1.00 18.77 370 GLU A O 1
ATOM 5492 N N . ARG A 1 356 ? 9.460 25.113 5.743 1.00 16.69 371 ARG A N 1
ATOM 5493 C CA . ARG A 1 356 ? 9.517 23.703 5.392 1.00 18.30 371 ARG A CA 1
ATOM 5494 C C . ARG A 1 356 ? 10.972 23.290 5.240 1.00 18.82 371 ARG A C 1
ATOM 5495 O O . ARG A 1 356 ? 11.857 24.106 4.969 1.00 16.60 371 ARG A O 1
ATOM 5515 N N . GLY A 1 357 ? 11.196 21.994 5.378 1.00 15.13 372 GLY A N 1
ATOM 5516 C CA . GLY A 1 357 ? 12.533 21.456 5.217 1.00 15.56 372 GLY A CA 1
ATOM 5517 C C . GLY A 1 357 ? 12.586 20.004 5.637 1.00 16.80 372 GLY A C 1
ATOM 5518 O O . GLY A 1 357 ? 11.585 19.282 5.564 1.00 14.85 372 GLY A O 1
ATOM 5522 N N . LEU A 1 358 ? 13.768 19.596 6.088 1.00 15.46 373 LEU A N 1
ATOM 5523 C CA . LEU A 1 358 ? 14.058 18.223 6.464 1.00 14.71 373 LEU A CA 1
ATOM 5524 C C . LEU A 1 358 ? 14.907 18.236 7.712 1.00 14.30 373 LEU A C 1
ATOM 5525 O O . LEU A 1 358 ? 15.780 19.093 7.849 1.00 13.40 373 LEU A O 1
ATOM 5541 N N . TYR A 1 359 ? 14.648 17.285 8.605 1.00 13.06 374 TYR A N 1
ATOM 5542 C CA . TYR A 1 359 ? 15.618 16.815 9.576 1.00 14.41 374 TYR A CA 1
ATOM 5543 C C . TYR A 1 359 ? 16.222 15.520 9.043 1.00 13.65 374 TYR A C 1
ATOM 5544 O O . TYR A 1 359 ? 15.514 14.675 8.458 1.00 13.60 374 TYR A O 1
ATOM 5562 N N . PHE A 1 360 ? 17.516 15.337 9.281 1.00 12.30 375 PHE A N 1
ATOM 5563 C CA . PHE A 1 360 ? 18.146 14.038 9.094 1.00 10.95 375 PHE A CA 1
ATOM 5564 C C . PHE A 1 360 ? 18.731 13.536 10.396 1.00 16.28 375 PHE A C 1
ATOM 5565 O O . PHE A 1 360 ? 19.401 14.285 11.133 1.00 14.03 375 PHE A O 1
ATOM 5582 N N . ILE A 1 361 ? 18.492 12.256 10.643 1.00 13.43 376 ILE A N 1
ATOM 5583 C CA . ILE A 1 361 ? 19.232 11.466 11.612 1.00 12.78 376 ILE A CA 1
ATOM 5584 C C . ILE A 1 361 ? 20.170 10.579 10.805 1.00 12.47 376 ILE A C 1
ATOM 5585 O O . ILE A 1 361 ? 19.715 9.618 10.173 1.00 13.20 376 ILE A O 1
ATOM 5601 N N . PHE A 1 362 ? 21.485 10.912 10.822 1.00 11.85 377 PHE A N 1
ATOM 5602 C CA . PHE A 1 362 ? 22.545 10.128 10.186 1.00 13.97 377 PHE A CA 1
ATOM 5603 C C . PHE A 1 362 ? 23.180 9.227 11.233 1.00 13.03 377 PHE A C 1
ATOM 5604 O O . PHE A 1 362 ? 23.724 9.721 12.218 1.00 12.81 377 PHE A O 1
ATOM 5621 N N . ILE A 1 363 ? 23.159 7.914 10.997 1.00 11.56 378 ILE A N 1
ATOM 5622 C CA . ILE A 1 363 ? 23.522 6.920 11.997 1.00 10.53 378 ILE A CA 1
ATOM 5623 C C . ILE A 1 363 ? 24.715 6.113 11.495 1.00 13.67 378 ILE A C 1
ATOM 5624 O O . ILE A 1 363 ? 24.698 5.592 10.367 1.00 14.17 378 ILE A O 1
ATOM 5640 N N . SER A 1 364 ? 25.706 5.939 12.384 1.00 14.60 379 SER A N 1
ATOM 5641 C CA . SER A 1 364 ? 26.879 5.120 12.111 1.00 13.83 379 SER A CA 1
ATOM 5642 C C . SER A 1 364 ? 27.736 5.060 13.363 1.00 13.13 379 SER A C 1
ATOM 5643 O O . SER A 1 364 ? 27.688 5.981 14.192 1.00 14.32 379 SER A O 1
ATOM 5651 N N . ALA A 1 365 ? 28.510 3.980 13.499 1.00 12.79 380 ALA A N 1
ATOM 5652 C CA . ALA A 1 365 ? 29.442 3.862 14.613 1.00 18.26 380 ALA A CA 1
ATOM 5653 C C . ALA A 1 365 ? 30.538 4.908 14.527 1.00 16.45 380 ALA A C 1
ATOM 5654 O O . ALA A 1 365 ? 31.215 5.154 15.529 1.00 17.68 380 ALA A O 1
ATOM 5661 N N . LYS A 1 366 ? 30.693 5.553 13.365 1.00 15.18 381 LYS A N 1
ATOM 5662 C CA . LYS A 1 366 ? 31.589 6.689 13.200 1.00 18.89 381 LYS A CA 1
ATOM 5663 C C . LYS A 1 366 ? 30.873 7.818 12.463 1.00 16.20 381 LYS A C 1
ATOM 5664 O O . LYS A 1 366 ? 31.429 8.461 11.569 1.00 16.50 381 LYS A O 1
ATOM 5683 N N . ALA A 1 367 ? 29.651 8.134 12.916 1.00 16.35 382 ALA A N 1
ATOM 5684 C CA . ALA A 1 367 ? 28.835 9.144 12.247 1.00 14.87 382 ALA A CA 1
ATOM 5685 C C . ALA A 1 367 ? 29.556 10.490 12.136 1.00 17.62 382 ALA A C 1
ATOM 5686 O O . ALA A 1 367 ? 29.424 11.169 11.114 1.00 15.70 382 ALA A O 1
ATOM 5693 N N . MET A 1 368 ? 30.280 10.924 13.188 1.00 15.74 383 MET A N 1
ATOM 5694 C CA . MET A 1 368 ? 31.000 12.193 13.106 1.00 12.59 383 MET A CA 1
ATOM 5695 C C . MET A 1 368 ? 31.982 12.164 11.945 1.00 17.63 383 MET A C 1
ATOM 5696 O O . MET A 1 368 ? 31.976 13.047 11.067 1.00 18.37 383 MET A O 1
ATOM 5710 N N . ASP A 1 369 ? 32.827 11.141 11.913 1.00 18.01 384 ASP A N 1
ATOM 5711 C CA . ASP A 1 369 ? 33.832 11.055 10.870 1.00 18.61 384 ASP A CA 1
ATOM 5712 C C . ASP A 1 369 ? 33.190 11.005 9.491 1.00 17.40 384 ASP A C 1
ATOM 5713 O O . ASP A 1 369 ? 33.633 11.687 8.564 1.00 17.33 384 ASP A O 1
ATOM 5722 N N . THR A 1 370 ? 32.160 10.180 9.322 1.00 18.31 385 THR A N 1
ATOM 5723 C CA . THR A 1 370 ? 31.589 10.026 7.989 1.00 17.13 385 THR A CA 1
ATOM 5724 C C . THR A 1 370 ? 30.805 11.256 7.565 1.00 16.33 385 THR A C 1
ATOM 5725 O O . THR A 1 370 ? 30.842 11.641 6.389 1.00 17.41 385 THR A O 1
ATOM 5736 N N . THR A 1 371 ? 30.089 11.886 8.494 1.00 15.10 386 THR A N 1
ATOM 5737 C CA . THR A 1 371 ? 29.381 13.107 8.138 1.00 17.97 386 THR A CA 1
ATOM 5738 C C . THR A 1 371 ? 30.390 14.189 7.745 1.00 18.07 386 THR A C 1
ATOM 5739 O O . THR A 1 371 ? 30.198 14.893 6.748 1.00 16.88 386 THR A O 1
ATOM 5750 N N . GLU A 1 372 ? 31.502 14.305 8.490 1.00 18.19 387 GLU A N 1
ATOM 5751 C CA . GLU A 1 372 ? 32.545 15.271 8.148 1.00 17.66 387 GLU A CA 1
ATOM 5752 C C . GLU A 1 372 ? 33.184 14.929 6.801 1.00 20.55 387 GLU A C 1
ATOM 5753 O O . GLU A 1 372 ? 33.380 15.810 5.953 1.00 20.16 387 GLU A O 1
ATOM 5765 N N . PHE A 1 373 ? 33.453 13.644 6.562 1.00 19.82 388 PHE A N 1
ATOM 5766 C CA . PHE A 1 373 ? 34.033 13.247 5.286 1.00 20.68 388 PHE A CA 1
ATOM 5767 C C . PHE A 1 373 ? 33.098 13.582 4.126 1.00 20.61 388 PHE A C 1
ATOM 5768 O O . PHE A 1 373 ? 33.512 14.176 3.127 1.00 18.27 388 PHE A O 1
ATOM 5785 N N . LEU A 1 374 ? 31.830 13.188 4.228 1.00 18.13 389 LEU A N 1
ATOM 5786 C CA . LEU A 1 374 ? 30.895 13.460 3.138 1.00 17.14 389 LEU A CA 1
ATOM 5787 C C . LEU A 1 374 ? 30.768 14.953 2.878 1.00 18.22 389 LEU A C 1
ATOM 5788 O O . LEU A 1 374 ? 30.749 15.400 1.724 1.00 19.13 389 LEU A O 1
ATOM 5804 N N . GLN A 1 375 ? 30.635 15.733 3.946 1.00 15.36 390 GLN A N 1
ATOM 5805 C CA . GLN A 1 375 ? 30.464 17.175 3.805 1.00 21.56 390 GLN A CA 1
ATOM 5806 C C . GLN A 1 375 ? 31.676 17.784 3.113 1.00 19.75 390 GLN A C 1
ATOM 5807 O O . GLN A 1 375 ? 31.543 18.588 2.186 1.00 19.41 390 GLN A O 1
ATOM 5821 N N . LYS A 1 376 ? 32.872 17.401 3.560 1.00 21.99 391 LYS A N 1
ATOM 5822 C CA . LYS A 1 376 ? 34.078 18.097 3.126 1.00 22.51 391 LYS A CA 1
ATOM 5823 C C . LYS A 1 376 ? 34.513 17.620 1.756 1.00 26.85 391 LYS A C 1
ATOM 5824 O O . LYS A 1 376 ? 34.964 18.429 0.931 1.00 29.60 391 LYS A O 1
ATOM 5843 N N . GLU A 1 377 ? 34.382 16.317 1.501 1.00 21.03 392 GLU A N 1
ATOM 5844 C CA . GLU A 1 377 ? 34.982 15.692 0.324 1.00 26.76 392 GLU A CA 1
ATOM 5845 C C . GLU A 1 377 ? 33.986 15.400 -0.793 1.00 24.15 392 GLU A C 1
ATOM 5846 O O . GLU A 1 377 ? 34.331 15.557 -1.968 1.00 25.13 392 GLU A O 1
ATOM 5858 N N . TRP A 1 378 ? 32.754 14.977 -0.488 1.00 22.93 393 TRP A N 1
ATOM 5859 C CA . TRP A 1 378 ? 31.856 14.527 -1.546 1.00 17.91 393 TRP A CA 1
ATOM 5860 C C . TRP A 1 378 ? 30.689 15.458 -1.809 1.00 23.16 393 TRP A C 1
ATOM 5861 O O . TRP A 1 378 ? 30.055 15.333 -2.867 1.00 21.99 393 TRP A O 1
ATOM 5882 N N . ILE A 1 379 ? 30.400 16.381 -0.897 1.00 21.47 394 ILE A N 1
ATOM 5883 C CA . ILE A 1 379 ? 29.343 17.377 -1.070 1.00 20.31 394 ILE A CA 1
ATOM 5884 C C . ILE A 1 379 ? 29.910 18.694 -1.564 1.00 20.61 394 ILE A C 1
ATOM 5885 O O . ILE A 1 379 ? 29.461 19.222 -2.580 1.00 20.70 394 ILE A O 1
ATOM 5901 N N . ASN A 1 380 ? 30.938 19.225 -0.885 1.00 20.69 395 ASN A N 1
ATOM 5902 C CA . ASN A 1 380 ? 31.391 20.591 -1.120 1.00 22.13 395 ASN A CA 1
ATOM 5903 C C . ASN A 1 380 ? 32.684 20.697 -1.918 1.00 23.19 395 ASN A C 1
ATOM 5904 O O . ASN A 1 380 ? 33.292 21.775 -1.953 1.00 22.77 395 ASN A O 1
ATOM 5915 N N . LYS A 1 381 ? 33.095 19.617 -2.574 1.00 23.87 396 LYS A N 1
ATOM 5916 C CA . LYS A 1 381 ? 34.084 19.667 -3.649 1.00 30.62 396 LYS A CA 1
ATOM 5917 C C . LYS A 1 381 ? 33.802 18.478 -4.559 1.00 27.75 396 LYS A C 1
ATOM 5918 O O . LYS A 1 381 ? 32.910 17.667 -4.286 1.00 24.11 396 LYS A O 1
ATOM 5937 N N . ALA A 1 382 ? 34.568 18.366 -5.651 1.00 30.07 397 ALA A N 1
ATOM 5938 C CA . ALA A 1 382 ? 34.330 17.267 -6.580 1.00 30.42 397 ALA A CA 1
ATOM 5939 C C . ALA A 1 382 ? 35.605 16.638 -7.115 1.00 29.77 397 ALA A C 1
ATOM 5940 O O . ALA A 1 382 ? 35.581 16.040 -8.193 1.00 31.49 397 ALA A O 1
ATOM 5947 N N . ASN A 1 383 ? 36.709 16.741 -6.384 1.00 33.42 398 ASN A N 1
ATOM 5948 C CA . ASN A 1 383 ? 37.945 16.108 -6.819 1.00 35.39 398 ASN A CA 1
ATOM 5949 C C . ASN A 1 383 ? 37.781 14.608 -7.018 1.00 36.27 398 ASN A C 1
ATOM 5950 O O . ASN A 1 383 ? 38.352 14.038 -7.956 1.00 31.39 398 ASN A O 1
ATOM 5961 N N . PHE A 1 384 ? 37.006 13.947 -6.150 1.00 29.26 399 PHE A N 1
ATOM 5962 C CA . PHE A 1 384 ? 36.869 12.495 -6.250 1.00 32.29 399 PHE A CA 1
ATOM 5963 C C . PHE A 1 384 ? 36.231 12.075 -7.569 1.00 34.93 399 PHE A C 1
ATOM 5964 O O . PHE A 1 384 ? 36.544 10.993 -8.086 1.00 38.88 399 PHE A O 1
ATOM 5981 N N . ILE A 1 385 ? 35.378 12.920 -8.148 1.00 30.23 400 ILE A N 1
ATOM 5982 C CA . ILE A 1 385 ? 34.722 12.620 -9.415 1.00 31.15 400 ILE A CA 1
ATOM 5983 C C . ILE A 1 385 ? 35.310 13.438 -10.561 1.00 34.49 400 ILE A C 1
ATOM 5984 O O . ILE A 1 385 ? 34.757 13.435 -11.663 1.00 32.71 400 ILE A O 1
ATOM 6000 N N . GLY A 1 386 ? 36.408 14.150 -10.324 1.00 36.21 401 GLY A N 1
ATOM 6001 C CA . GLY A 1 386 ? 37.078 14.890 -11.389 1.00 38.79 401 GLY A CA 1
ATOM 6002 C C . GLY A 1 386 ? 36.321 16.064 -11.981 1.00 37.69 401 GLY A C 1
ATOM 6003 O O . GLY A 1 386 ? 36.504 16.384 -13.164 1.00 35.91 401 GLY A O 1
ATOM 6007 N N . GLN A 1 387 ? 35.475 16.722 -11.198 1.00 35.65 402 GLN A N 1
ATOM 6008 C CA . GLN A 1 387 ? 34.764 17.912 -11.648 1.00 34.45 402 GLN A CA 1
ATOM 6009 C C . GLN A 1 387 ? 35.143 19.117 -10.792 1.00 34.60 402 GLN A C 1
ATOM 6010 O O . GLN A 1 387 ? 34.353 20.041 -10.610 1.00 32.26 402 GLN A O 1
ATOM 6024 N N . GLY A 1 388 ? 36.355 19.098 -10.247 1.00 35.55 403 GLY A N 1
ATOM 6025 C CA . GLY A 1 388 ? 36.936 20.289 -9.646 1.00 39.39 403 GLY A CA 1
ATOM 6026 C C . GLY A 1 388 ? 36.205 20.786 -8.417 1.00 35.81 403 GLY A C 1
ATOM 6027 O O . GLY A 1 388 ? 36.032 20.047 -7.439 1.00 39.17 403 GLY A O 1
ATOM 6031 N N . SER A 1 389 ? 35.745 22.038 -8.469 1.00 35.09 404 SER A N 1
ATOM 6032 C CA . SER A 1 389 ? 35.127 22.695 -7.324 1.00 36.51 404 SER A CA 1
ATOM 6033 C C . SER A 1 389 ? 33.603 22.580 -7.297 1.00 34.54 404 SER A C 1
ATOM 6034 O O . SER A 1 389 ? 32.973 23.180 -6.420 1.00 31.13 404 SER A O 1
ATOM 6042 N N . GLU A 1 390 ? 32.994 21.852 -8.231 1.00 32.27 405 GLU A N 1
ATOM 6043 C CA . GLU A 1 390 ? 31.544 21.719 -8.235 1.00 28.97 405 GLU A CA 1
ATOM 6044 C C . GLU A 1 390 ? 31.072 21.095 -6.928 1.00 25.95 405 GLU A C 1
ATOM 6045 O O . GLU A 1 390 ? 31.707 20.182 -6.391 1.00 25.90 405 GLU A O 1
ATOM 6057 N N . ARG A 1 391 ? 29.966 21.613 -6.405 1.00 25.65 406 ARG A N 1
ATOM 6058 C CA . ARG A 1 391 ? 29.394 21.158 -5.145 1.00 22.91 406 ARG A CA 1
ATOM 6059 C C . ARG A 1 391 ? 28.017 20.549 -5.382 1.00 22.73 406 ARG A C 1
ATOM 6060 O O . ARG A 1 391 ? 27.334 20.889 -6.360 1.00 22.94 406 ARG A O 1
ATOM 6081 N N . ASP A 1 392 ? 27.631 19.644 -4.484 1.00 20.91 407 ASP A N 1
ATOM 6082 C CA . ASP A 1 392 ? 26.340 18.979 -4.570 1.00 20.68 407 ASP A CA 1
ATOM 6083 C C . ASP A 1 392 ? 25.222 19.988 -4.849 1.00 19.73 407 ASP A C 1
ATOM 6084 O O . ASP A 1 392 ? 25.083 20.967 -4.112 1.00 20.74 407 ASP A O 1
ATOM 6093 N N . PRO A 1 393 ? 24.395 19.774 -5.872 1.00 20.37 408 PRO A N 1
ATOM 6094 C CA . PRO A 1 393 ? 23.378 20.788 -6.213 1.00 23.78 408 PRO A CA 1
ATOM 6095 C C . PRO A 1 393 ? 22.263 20.924 -5.188 1.00 26.96 408 PRO A C 1
ATOM 6096 O O . PRO A 1 393 ? 21.615 21.987 -5.152 1.00 24.89 408 PRO A O 1
ATOM 6107 N N . ILE A 1 394 ? 22.035 19.897 -4.372 1.00 20.83 409 ILE A N 1
ATOM 6108 C CA . ILE A 1 394 ? 20.889 19.801 -3.480 1.00 20.84 409 ILE A CA 1
ATOM 6109 C C . ILE A 1 394 ? 21.245 20.299 -2.090 1.00 19.69 409 ILE A C 1
ATOM 6110 O O . ILE A 1 394 ? 20.436 20.947 -1.433 1.00 21.85 409 ILE A O 1
ATOM 6126 N N . VAL A 1 395 ? 22.475 20.070 -1.639 1.00 21.09 410 VAL A N 1
ATOM 6127 C CA . VAL A 1 395 ? 22.809 20.436 -0.270 1.00 17.69 410 VAL A CA 1
ATOM 6128 C C . VAL A 1 395 ? 24.190 21.085 -0.175 1.00 18.04 410 VAL A C 1
ATOM 6129 O O . VAL A 1 395 ? 24.627 21.472 0.910 1.00 20.38 410 VAL A O 1
ATOM 6142 N N . GLY A 1 396 ? 24.887 21.212 -1.303 1.00 18.60 411 GLY A N 1
ATOM 6143 C CA . GLY A 1 396 ? 26.124 21.963 -1.313 1.00 19.21 411 GLY A CA 1
ATOM 6144 C C . GLY A 1 396 ? 25.889 23.450 -1.140 1.00 22.00 411 GLY A C 1
ATOM 6145 O O . GLY A 1 396 ? 24.850 23.983 -1.512 1.00 19.96 411 GLY A O 1
ATOM 6149 N N . LEU A 1 397 ? 26.887 24.121 -0.561 1.00 20.60 412 LEU A N 1
ATOM 6150 C CA . LEU A 1 397 ? 26.875 25.576 -0.420 1.00 22.64 412 LEU A CA 1
ATOM 6151 C C . LEU A 1 397 ? 27.214 26.177 -1.770 1.00 26.55 412 LEU A C 1
ATOM 6152 O O . LEU A 1 397 ? 28.359 26.082 -2.233 1.00 27.36 412 LEU A O 1
ATOM 6168 N N . GLN A 1 398 ? 26.230 26.787 -2.403 1.00 22.15 413 GLN A N 1
ATOM 6169 C CA . GLN A 1 398 ? 26.375 27.272 -3.762 1.00 26.76 413 GLN A CA 1
ATOM 6170 C C . GLN A 1 398 ? 26.635 28.778 -3.822 1.00 32.13 413 GLN A C 1
ATOM 6171 O O . GLN A 1 398 ? 26.271 29.542 -2.920 1.00 29.96 413 GLN A O 1
ATOM 6185 N N . ASP A 1 399 ? 27.275 29.191 -4.913 1.00 35.78 414 ASP A N 1
ATOM 6186 C CA . ASP A 1 399 ? 27.203 30.570 -5.376 1.00 46.61 414 ASP A CA 1
ATOM 6187 C C . ASP A 1 399 ? 27.041 30.503 -6.885 1.00 44.38 414 ASP A C 1
ATOM 6188 O O . ASP A 1 399 ? 27.246 29.450 -7.502 1.00 37.16 414 ASP A O 1
ATOM 6197 N N . GLU A 1 400 ? 26.671 31.638 -7.484 1.00 45.46 415 GLU A N 1
ATOM 6198 C CA . GLU A 1 400 ? 26.188 31.585 -8.858 1.00 43.28 415 GLU A CA 1
ATOM 6199 C C . GLU A 1 400 ? 27.268 31.170 -9.852 1.00 38.54 415 GLU A C 1
ATOM 6200 O O . GLU A 1 400 ? 26.925 30.685 -10.928 1.00 37.69 415 GLU A O 1
ATOM 6212 N N . ASP A 1 401 ? 28.554 31.316 -9.517 1.00 41.72 416 ASP A N 1
ATOM 6213 C CA . ASP A 1 401 ? 29.617 30.974 -10.456 1.00 41.03 416 ASP A CA 1
ATOM 6214 C C . ASP A 1 401 ? 29.984 29.493 -10.438 1.00 40.02 416 ASP A C 1
ATOM 6215 O O . ASP A 1 401 ? 30.653 29.024 -11.372 1.00 36.45 416 ASP A O 1
ATOM 6224 N N . LEU A 1 402 ? 29.598 28.754 -9.399 1.00 34.60 417 LEU A N 1
ATOM 6225 C CA . LEU A 1 402 ? 29.842 27.317 -9.377 1.00 35.15 417 LEU A CA 1
ATOM 6226 C C . LEU A 1 402 ? 28.930 26.603 -10.370 1.00 35.54 417 LEU A C 1
ATOM 6227 O O . LEU A 1 402 ? 27.805 27.036 -10.631 1.00 35.93 417 LEU A O 1
ATOM 6243 N N . THR A 1 403 ? 29.411 25.480 -10.907 1.00 34.76 418 THR A N 1
ATOM 6244 C CA . THR A 1 403 ? 28.706 24.810 -11.989 1.00 33.94 418 THR A CA 1
ATOM 6245 C C . THR A 1 403 ? 28.219 23.434 -11.563 1.00 32.75 418 THR A C 1
ATOM 6246 O O . THR A 1 403 ? 28.629 22.883 -10.537 1.00 32.31 418 THR A O 1
ATOM 6257 N N . PHE A 1 404 ? 27.316 22.898 -12.385 1.00 29.87 419 PHE A N 1
ATOM 6258 C CA . PHE A 1 404 ? 26.861 21.520 -12.304 1.00 31.08 419 PHE A CA 1
ATOM 6259 C C . PHE A 1 404 ? 27.048 20.919 -13.687 1.00 35.48 419 PHE A C 1
ATOM 6260 O O . PHE A 1 404 ? 26.388 21.346 -14.642 1.00 31.87 419 PHE A O 1
ATOM 6277 N N . THR A 1 405 ? 27.934 19.932 -13.789 1.00 33.22 420 THR A N 1
ATOM 6278 C CA . THR A 1 405 ? 28.214 19.304 -15.072 1.00 37.14 420 THR A CA 1
ATOM 6279 C C . THR A 1 405 ? 27.141 18.267 -15.364 1.00 32.49 420 THR A C 1
ATOM 6280 O O . THR A 1 405 ? 26.933 17.324 -14.585 1.00 29.82 420 THR A O 1
ATOM 6291 N N . LEU A 1 406 ? 26.473 18.459 -16.494 1.00 34.57 421 LEU A N 1
ATOM 6292 C CA . LEU A 1 406 ? 25.410 17.593 -16.993 1.00 36.98 421 LEU A CA 1
ATOM 6293 C C . LEU A 1 406 ? 25.886 16.914 -18.274 1.00 39.23 421 LEU A C 1
ATOM 6294 O O . LEU A 1 406 ? 25.826 17.515 -19.364 1.00 40.38 421 LEU A O 1
ATOM 6310 N N . PRO A 1 407 ? 26.393 15.690 -18.199 1.00 37.35 422 PRO A N 1
ATOM 6311 C CA . PRO A 1 407 ? 26.863 15.014 -19.415 1.00 42.43 422 PRO A CA 1
ATOM 6312 C C . PRO A 1 407 ? 25.748 14.856 -20.439 1.00 41.71 422 PRO A C 1
ATOM 6313 O O . PRO A 1 407 ? 24.616 14.493 -20.104 1.00 36.35 422 PRO A O 1
ATOM 6324 N N . LYS A 1 408 ? 26.090 15.133 -21.700 1.00 44.20 423 LYS A N 1
ATOM 6325 C CA . LYS A 1 408 ? 25.190 14.956 -22.832 1.00 52.10 423 LYS A CA 1
ATOM 6326 C C . LYS A 1 408 ? 26.024 14.616 -24.058 1.00 53.75 423 LYS A C 1
ATOM 6327 O O . LYS A 1 408 ? 27.211 14.947 -24.135 1.00 49.99 423 LYS A O 1
ATOM 6346 N N . GLU A 1 409 ? 25.377 13.965 -25.028 1.00 59.72 424 GLU A N 1
ATOM 6347 C CA . GLU A 1 409 ? 25.991 13.837 -26.347 1.00 65.09 424 GLU A CA 1
ATOM 6348 C C . GLU A 1 409 ? 25.533 14.995 -27.236 1.00 60.30 424 GLU A C 1
ATOM 6349 O O . GLU A 1 409 ? 24.350 15.357 -27.224 1.00 60.09 424 GLU A O 1
ATOM 6361 N N . PRO A 1 410 ? 26.418 15.614 -28.021 1.00 51.39 425 PRO A N 1
ATOM 6362 C CA . PRO A 1 410 ? 27.845 15.337 -28.226 1.00 54.21 425 PRO A CA 1
ATOM 6363 C C . PRO A 1 410 ? 28.735 16.027 -27.208 1.00 55.25 425 PRO A C 1
ATOM 6364 O O . PRO A 1 410 ? 29.889 15.643 -27.016 1.00 57.12 425 PRO A O 1
ATOM 6375 N N . VAL A 1 411 ? 28.233 17.073 -26.561 1.00 56.46 426 VAL A N 1
ATOM 6376 C CA . VAL A 1 411 ? 29.050 17.910 -25.695 1.00 62.23 426 VAL A CA 1
ATOM 6377 C C . VAL A 1 411 ? 28.349 18.086 -24.353 1.00 60.29 426 VAL A C 1
ATOM 6378 O O . VAL A 1 411 ? 27.118 18.140 -24.267 1.00 58.41 426 VAL A O 1
ATOM 6391 N N . ARG A 1 412 ? 29.156 18.165 -23.298 1.00 61.50 427 ARG A N 1
ATOM 6392 C CA . ARG A 1 412 ? 28.646 18.383 -21.955 1.00 63.03 427 ARG A CA 1
ATOM 6393 C C . ARG A 1 412 ? 28.034 19.775 -21.824 1.00 68.28 427 ARG A C 1
ATOM 6394 O O . ARG A 1 412 ? 28.334 20.699 -22.586 1.00 66.18 427 ARG A O 1
ATOM 6415 N N . GLN A 1 413 ? 27.147 19.902 -20.845 1.00 60.69 428 GLN A N 1
ATOM 6416 C CA . GLN A 1 413 ? 26.556 21.170 -20.453 1.00 60.71 428 GLN A CA 1
ATOM 6417 C C . GLN A 1 413 ? 26.924 21.484 -19.005 1.00 51.61 428 GLN A C 1
ATOM 6418 O O . GLN A 1 413 ? 26.918 20.596 -18.145 1.00 45.79 428 GLN A O 1
ATOM 6432 N N . ARG A 1 414 ? 27.244 22.742 -18.727 1.00 40.81 429 ARG A N 1
ATOM 6433 C CA . ARG A 1 414 ? 27.530 23.190 -17.368 0.80 40.86 429 ARG A CA 1
ATOM 6434 C C . ARG A 1 414 ? 26.499 24.236 -16.988 1.00 43.56 429 ARG A C 1
ATOM 6435 O O . ARG A 1 414 ? 26.515 25.351 -17.523 1.00 42.29 429 ARG A O 1
ATOM 6456 N N . LEU A 1 415 ? 25.594 23.860 -16.089 1.00 35.58 430 LEU A N 1
ATOM 6457 C CA . LEU A 1 415 ? 24.645 24.795 -15.519 1.00 33.51 430 LEU A CA 1
ATOM 6458 C C . LEU A 1 415 ? 25.337 25.569 -14.404 1.00 33.62 430 LEU A C 1
ATOM 6459 O O . LEU A 1 415 ? 26.382 25.152 -13.889 1.00 32.08 430 LEU A O 1
ATOM 6475 N N . ARG A 1 416 ? 24.763 26.716 -14.051 1.00 31.44 431 ARG A N 1
ATOM 6476 C CA . ARG A 1 416 ? 25.298 27.539 -12.975 1.00 33.14 431 ARG A CA 1
ATOM 6477 C C . ARG A 1 416 ? 24.154 28.384 -12.417 1.00 31.68 431 ARG A C 1
ATOM 6478 O O . ARG A 1 416 ? 22.979 28.162 -12.737 1.00 30.70 431 ARG A O 1
ATOM 6499 N N . GLY A 1 417 ? 24.491 29.328 -11.542 1.00 28.71 432 GLY A N 1
ATOM 6500 C CA . GLY A 1 417 ? 23.470 30.194 -10.969 1.00 32.08 432 GLY A CA 1
ATOM 6501 C C . GLY A 1 417 ? 22.588 29.525 -9.937 1.00 29.00 432 GLY A C 1
ATOM 6502 O O . GLY A 1 417 ? 21.410 29.883 -9.799 1.00 28.93 432 GLY A O 1
ATOM 6506 N N . MET A 1 418 ? 23.111 28.532 -9.233 1.00 29.25 433 MET A N 1
ATOM 6507 C CA . MET A 1 418 ? 22.347 27.896 -8.178 1.00 24.56 433 MET A CA 1
ATOM 6508 C C . MET A 1 418 ? 22.411 28.722 -6.898 1.00 26.52 433 MET A C 1
ATOM 6509 O O . MET A 1 418 ? 23.377 29.453 -6.637 1.00 28.68 433 MET A O 1
ATOM 6523 N N . ASP A 1 419 ? 21.346 28.618 -6.116 1.00 21.61 434 ASP A N 1
ATOM 6524 C CA . ASP A 1 419 ? 21.348 29.000 -4.721 1.00 21.57 434 ASP A CA 1
ATOM 6525 C C . ASP A 1 419 ? 21.692 27.771 -3.894 1.00 21.53 434 ASP A C 1
ATOM 6526 O O . ASP A 1 419 ? 21.702 26.639 -4.397 1.00 20.34 434 ASP A O 1
ATOM 6535 N N . THR A 1 420 ? 21.912 27.977 -2.597 1.00 18.11 435 THR A N 1
ATOM 6536 C CA . THR A 1 420 ? 21.873 26.843 -1.674 1.00 18.67 435 THR A CA 1
ATOM 6537 C C . THR A 1 420 ? 20.408 26.512 -1.401 1.00 20.65 435 THR A C 1
ATOM 6538 O O . THR A 1 420 ? 19.705 27.278 -0.726 1.00 18.83 435 THR A O 1
ATOM 6549 N N . PHE A 1 421 ? 19.942 25.371 -1.920 1.00 18.88 436 PHE A N 1
ATOM 6550 C CA . PHE A 1 421 ? 18.514 25.064 -1.877 1.00 19.33 436 PHE A CA 1
ATOM 6551 C C . PHE A 1 421 ? 18.092 24.464 -0.542 1.00 19.02 436 PHE A C 1
ATOM 6552 O O . PHE A 1 421 ? 16.904 24.506 -0.202 1.00 18.79 436 PHE A O 1
ATOM 6569 N N . ASN A 1 422 ? 19.031 23.907 0.226 1.00 17.76 437 ASN A N 1
ATOM 6570 C CA . ASN A 1 422 ? 18.761 23.392 1.561 1.00 14.24 437 ASN A CA 1
ATOM 6571 C C . ASN A 1 422 ? 19.829 23.934 2.483 1.00 16.85 437 ASN A C 1
ATOM 6572 O O . ASN A 1 422 ? 21.013 23.578 2.337 1.00 18.51 437 ASN A O 1
ATOM 6583 N N . VAL A 1 423 ? 19.414 24.809 3.403 1.00 15.81 438 VAL A N 1
ATOM 6584 C CA . VAL A 1 423 ? 20.319 25.572 4.246 1.00 16.07 438 VAL A CA 1
ATOM 6585 C C . VAL A 1 423 ? 20.253 24.996 5.653 1.00 13.90 438 VAL A C 1
ATOM 6586 O O . VAL A 1 423 ? 19.164 24.733 6.186 1.00 14.47 438 VAL A O 1
ATOM 6599 N N . LEU A 1 424 ? 21.418 24.797 6.249 1.00 13.27 439 LEU A N 1
ATOM 6600 C CA . LEU A 1 424 ? 21.501 24.232 7.580 1.00 14.31 439 LEU A CA 1
ATOM 6601 C C . LEU A 1 424 ? 21.007 25.222 8.622 1.00 14.29 439 LEU A C 1
ATOM 6602 O O . LEU A 1 424 ? 21.499 26.348 8.701 1.00 15.70 439 LEU A O 1
ATOM 6618 N N . ARG A 1 425 ? 20.055 24.779 9.443 1.00 14.19 440 ARG A N 1
ATOM 6619 C CA . ARG A 1 425 ? 19.523 25.597 10.521 1.00 17.42 440 ARG A CA 1
ATOM 6620 C C . ARG A 1 425 ? 20.062 25.197 11.888 1.00 15.18 440 ARG A C 1
ATOM 6621 O O . ARG A 1 425 ? 19.937 25.974 12.843 1.00 17.87 440 ARG A O 1
ATOM 6642 N N . GLY A 1 426 ? 20.626 24.013 12.013 1.00 15.44 441 GLY A N 1
ATOM 6643 C CA . GLY A 1 426 ? 21.228 23.597 13.263 1.00 14.65 441 GLY A CA 1
ATOM 6644 C C . GLY A 1 426 ? 21.484 22.110 13.257 1.00 15.04 441 GLY A C 1
ATOM 6645 O O . GLY A 1 426 ? 20.936 21.384 12.428 1.00 14.70 441 GLY A O 1
ATOM 6649 N N . GLY A 1 427 ? 22.318 21.653 14.175 1.00 16.45 442 GLY A N 1
ATOM 6650 C CA . GLY A 1 427 ? 22.540 20.230 14.316 1.00 14.53 442 GLY A CA 1
ATOM 6651 C C . GLY A 1 427 ? 23.334 19.923 15.562 1.00 14.70 442 GLY A C 1
ATOM 6652 O O . GLY A 1 427 ? 23.785 20.820 16.292 1.00 15.46 442 GLY A O 1
ATOM 6656 N N . GLU A 1 428 ? 23.452 18.620 15.812 1.00 12.37 443 GLU A N 1
ATOM 6657 C CA . GLU A 1 428 ? 24.167 18.120 16.974 1.00 15.07 443 GLU A CA 1
ATOM 6658 C C . GLU A 1 428 ? 24.758 16.753 16.651 1.00 14.01 443 GLU A C 1
ATOM 6659 O O . GLU A 1 428 ? 24.237 16.006 15.822 1.00 14.98 443 GLU A O 1
ATOM 6671 N N . TYR A 1 429 ? 25.857 16.448 17.304 1.00 14.36 444 TYR A N 1
ATOM 6672 C CA . TYR A 1 429 ? 26.363 15.100 17.363 1.00 14.60 444 TYR A CA 1
ATOM 6673 C C . TYR A 1 429 ? 25.853 14.429 18.638 1.00 16.11 444 TYR A C 1
ATOM 6674 O O . TYR A 1 429 ? 26.026 14.954 19.738 1.00 15.88 444 TYR A O 1
ATOM 6692 N N . LEU A 1 430 ? 25.268 13.249 18.482 1.00 14.02 445 LEU A N 1
ATOM 6693 C CA . LEU A 1 430 ? 24.574 12.568 19.563 1.00 12.97 445 LEU A CA 1
ATOM 6694 C C . LEU A 1 430 ? 25.005 11.105 19.632 1.00 13.82 445 LEU A C 1
ATOM 6695 O O . LEU A 1 430 ? 25.427 10.505 18.635 1.00 16.46 445 LEU A O 1
ATOM 6711 N N . PHE A 1 431 ? 24.824 10.531 20.814 1.00 13.37 446 PHE A N 1
ATOM 6712 C CA . PHE A 1 431 ? 25.077 9.119 21.092 1.00 15.10 446 PHE A CA 1
ATOM 6713 C C . PHE A 1 431 ? 23.737 8.435 21.316 1.00 15.28 446 PHE A C 1
ATOM 6714 O O . PHE A 1 431 ? 22.973 8.832 22.192 1.00 16.79 446 PHE A O 1
ATOM 6731 N N . MET A 1 432 ? 23.441 7.427 20.507 1.00 14.26 447 MET A N 1
ATOM 6732 C CA . MET A 1 432 ? 22.202 6.667 20.607 1.00 13.52 447 MET A CA 1
ATOM 6733 C C . MET A 1 432 ? 22.505 5.391 21.373 1.00 13.73 447 MET A C 1
ATOM 6734 O O . MET A 1 432 ? 23.008 4.429 20.783 1.00 14.55 447 MET A O 1
ATOM 6748 N N . PRO A 1 433 ? 22.278 5.342 22.685 1.00 15.79 448 PRO A N 1
ATOM 6749 C CA . PRO A 1 433 ? 22.787 4.225 23.475 1.00 15.00 448 PRO A CA 1
ATOM 6750 C C . PRO A 1 433 ? 21.884 3.008 23.375 1.00 18.62 448 PRO A C 1
ATOM 6751 O O . PRO A 1 433 ? 20.712 3.079 23.001 1.00 14.26 448 PRO A O 1
ATOM 6762 N N . SER A 1 434 ? 22.466 1.865 23.723 1.00 16.75 449 SER A N 1
ATOM 6763 C CA . SER A 1 434 ? 21.698 0.652 23.878 1.00 16.02 449 SER A CA 1
ATOM 6764 C C . SER A 1 434 ? 20.670 0.838 24.986 1.00 18.21 449 SER A C 1
ATOM 6765 O O . SER A 1 434 ? 20.764 1.745 25.808 1.00 18.58 449 SER A O 1
ATOM 6773 N N . LEU A 1 435 ? 19.708 -0.092 25.035 1.00 19.23 450 LEU A N 1
ATOM 6774 C CA . LEU A 1 435 ? 18.750 -0.091 26.134 1.00 18.42 450 LEU A CA 1
ATOM 6775 C C . LEU A 1 435 ? 19.465 -0.303 27.467 1.00 18.77 450 LEU A C 1
ATOM 6776 O O . LEU A 1 435 ? 19.153 0.361 28.461 1.00 21.43 450 LEU A O 1
ATOM 6792 N N . SER A 1 436 ? 20.454 -1.201 27.497 1.00 19.57 451 SER A N 1
ATOM 6793 C CA . SER A 1 436 ? 21.232 -1.423 28.714 1.00 19.81 451 SER A CA 1
ATOM 6794 C C . SER A 1 436 ? 21.968 -0.155 29.128 1.00 19.78 451 SER A C 1
ATOM 6795 O O . SER A 1 436 ? 22.042 0.177 30.319 1.00 19.64 451 SER A O 1
ATOM 6803 N N . ALA A 1 437 ? 22.501 0.579 28.150 1.00 18.29 452 ALA A N 1
ATOM 6804 C CA . ALA A 1 437 ? 23.232 1.802 28.457 1.00 17.80 452 ALA A CA 1
ATOM 6805 C C . ALA A 1 437 ? 22.300 2.885 28.987 1.00 23.33 452 ALA A C 1
ATOM 6806 O O . ALA A 1 437 ? 22.654 3.606 29.938 1.00 22.87 452 ALA A O 1
ATOM 6813 N N . LEU A 1 438 ? 21.108 3.016 28.391 1.00 18.96 453 LEU A N 1
ATOM 6814 C CA . LEU A 1 438 ? 20.126 3.961 28.905 1.00 18.14 453 LEU A CA 1
ATOM 6815 C C . LEU A 1 438 ? 19.796 3.655 30.365 1.00 20.05 453 LEU A C 1
ATOM 6816 O O . LEU A 1 438 ? 19.771 4.558 31.207 1.00 23.83 453 LEU A O 1
ATOM 6832 N N . LYS A 1 439 ? 19.590 2.380 30.698 1.00 20.62 454 LYS A N 1
ATOM 6833 C CA . LYS A 1 439 ? 19.318 2.009 32.090 1.00 22.21 454 LYS A CA 1
ATOM 6834 C C . LYS A 1 439 ? 20.483 2.389 32.990 1.00 25.60 454 LYS A C 1
ATOM 6835 O O . LYS A 1 439 ? 20.299 2.975 34.068 1.00 25.49 454 LYS A O 1
ATOM 6854 N N . TRP A 1 440 ? 21.703 2.080 32.552 1.00 21.87 455 TRP A N 1
ATOM 6855 C CA . TRP A 1 440 ? 22.890 2.436 33.309 1.00 26.81 455 TRP A CA 1
ATOM 6856 C C . TRP A 1 440 ? 22.974 3.938 33.545 1.00 27.47 455 TRP A C 1
ATOM 6857 O O . TRP A 1 440 ? 23.358 4.381 34.638 1.00 25.11 455 TRP A O 1
ATOM 6878 N N . LEU A 1 441 ? 22.682 4.736 32.507 1.00 22.22 456 LEU A N 1
ATOM 6879 C CA . LEU A 1 441 ? 22.739 6.185 32.638 1.00 21.00 456 LEU A CA 1
ATOM 6880 C C . LEU A 1 441 ? 21.728 6.684 33.653 1.00 21.40 456 LEU A C 1
ATOM 6881 O O . LEU A 1 441 ? 22.003 7.618 34.415 1.00 23.76 456 LEU A O 1
ATOM 6897 N N . SER A 1 442 ? 20.531 6.112 33.638 1.00 21.12 457 SER A N 1
ATOM 6898 C CA . SER A 1 442 ? 19.477 6.551 34.537 1.00 25.42 457 SER A CA 1
ATOM 6899 C C . SER A 1 442 ? 19.767 6.193 35.991 1.00 26.10 457 SER A C 1
ATOM 6900 O O . SER A 1 442 ? 19.121 6.757 36.878 1.00 31.07 457 SER A O 1
ATOM 6908 N N . GLU A 1 443 ? 20.737 5.313 36.240 1.00 26.67 458 GLU A N 1
ATOM 6909 C CA . GLU A 1 443 ? 21.092 4.834 37.576 1.00 29.04 458 GLU A CA 1
ATOM 6910 C C . GLU A 1 443 ? 22.431 5.363 38.079 1.00 34.33 458 GLU A C 1
ATOM 6911 O O . GLU A 1 443 ? 22.880 4.959 39.167 1.00 33.61 458 GLU A O 1
ATOM 6923 N N . LEU A 1 444 ? 23.084 6.255 37.336 1.00 31.50 459 LEU A N 1
ATOM 6924 C CA . LEU A 1 444 ? 24.271 6.917 37.852 1.00 27.49 459 LEU A CA 1
ATOM 6925 C C . LEU A 1 444 ? 23.935 7.698 39.125 1.00 36.15 459 LEU A C 1
ATOM 6926 O O . LEU A 1 444 ? 22.789 8.112 39.356 1.00 29.88 459 LEU A O 1
ATOM 6942 N N . LYS A 1 445 ? 24.938 7.832 39.986 1.00 40.97 460 LYS A N 1
ATOM 6943 C CA . LYS A 1 445 ? 24.786 8.525 41.258 1.00 43.03 460 LYS A CA 1
ATOM 6944 C C . LYS A 1 445 ? 25.753 9.698 41.306 1.00 46.89 460 LYS A C 1
ATOM 6945 O O . LYS A 1 445 ? 26.895 9.577 40.857 1.00 46.96 460 LYS A O 1
ATOM 6964 N N . HIS B 1 1 ? 11.381 62.336 58.749 1.00 28.49 16 HIS B N 1
ATOM 6965 C CA . HIS B 1 1 ? 12.688 61.924 59.240 1.00 25.20 16 HIS B CA 1
ATOM 6966 C C . HIS B 1 1 ? 13.219 62.931 60.240 1.00 24.24 16 HIS B C 1
ATOM 6967 O O . HIS B 1 1 ? 12.732 64.040 60.312 1.00 25.87 16 HIS B O 1
ATOM 6980 N N . ASN B 1 2 ? 14.218 62.529 61.037 1.00 21.65 17 ASN B N 1
ATOM 6981 C CA . ASN B 1 2 ? 14.741 63.430 62.057 1.00 22.57 17 ASN B CA 1
ATOM 6982 C C . ASN B 1 2 ? 16.264 63.448 62.135 1.00 18.55 17 ASN B C 1
ATOM 6983 O O . ASN B 1 2 ? 16.813 63.867 63.162 1.00 19.27 17 ASN B O 1
ATOM 6994 N N . ASP B 1 3 ? 16.960 63.025 61.085 1.00 20.15 18 ASP B N 1
ATOM 6995 C CA . ASP B 1 3 ? 18.417 62.996 61.078 1.00 17.63 18 ASP B CA 1
ATOM 6996 C C . ASP B 1 3 ? 18.908 63.174 59.633 1.00 20.83 18 ASP B C 1
ATOM 6997 O O . ASP B 1 3 ? 18.191 62.867 58.676 1.00 18.30 18 ASP B O 1
ATOM 7006 N N . LYS B 1 4 ? 20.114 63.726 59.482 1.00 20.71 19 LYS B N 1
ATOM 7007 C CA . LYS B 1 4 ? 20.661 63.983 58.153 1.00 19.20 19 LYS B CA 1
ATOM 7008 C C . LYS B 1 4 ? 20.758 62.689 57.338 1.00 16.53 19 LYS B C 1
ATOM 7009 O O . LYS B 1 4 ? 21.358 61.707 57.782 1.00 19.52 19 LYS B O 1
ATOM 7028 N N . ILE B 1 5 ? 20.227 62.716 56.113 1.00 17.08 20 ILE B N 1
ATOM 7029 C CA . ILE B 1 5 ? 20.268 61.544 55.229 1.00 17.28 20 ILE B CA 1
ATOM 7030 C C . ILE B 1 5 ? 21.515 61.621 54.353 1.00 16.53 20 ILE B C 1
ATOM 7031 O O . ILE B 1 5 ? 21.688 62.591 53.604 1.00 17.50 20 ILE B O 1
ATOM 7047 N N . ASP B 1 6 ? 22.378 60.594 54.447 1.00 18.22 21 ASP B N 1
ATOM 7048 C CA . ASP B 1 6 ? 23.604 60.471 53.650 1.00 16.81 21 ASP B CA 1
ATOM 7049 C C . ASP B 1 6 ? 23.574 59.326 52.652 1.00 20.23 21 ASP B C 1
ATOM 7050 O O . ASP B 1 6 ? 24.377 59.305 51.720 1.00 18.68 21 ASP B O 1
ATOM 7059 N N . LEU B 1 7 ? 22.684 58.374 52.832 1.00 17.65 22 LEU B N 1
ATOM 7060 C CA . LEU B 1 7 ? 22.599 57.230 51.943 1.00 18.17 22 LEU B CA 1
ATOM 7061 C C . LEU B 1 7 ? 21.725 57.550 50.739 1.00 17.55 22 LEU B C 1
ATOM 7062 O O . LEU B 1 7 ? 20.730 58.291 50.838 1.00 17.08 22 LEU B O 1
ATOM 7078 N N . ASP B 1 8 ? 22.089 56.952 49.593 1.00 17.91 23 ASP B N 1
ATOM 7079 C CA . ASP B 1 8 ? 21.265 56.981 48.391 1.00 15.29 23 ASP B CA 1
ATOM 7080 C C . ASP B 1 8 ? 20.059 56.064 48.601 1.00 15.49 23 ASP B C 1
ATOM 7081 O O . ASP B 1 8 ? 20.014 54.957 48.044 1.00 15.47 23 ASP B O 1
ATOM 7090 N N . LEU B 1 9 ? 19.087 56.496 49.408 1.00 17.13 24 LEU B N 1
ATOM 7091 C CA . LEU B 1 9 ? 17.976 55.620 49.761 1.00 15.55 24 LEU B CA 1
ATOM 7092 C C . LEU B 1 9 ? 17.191 55.142 48.541 1.00 16.63 24 LEU B C 1
ATOM 7093 O O . LEU B 1 9 ? 16.685 54.006 48.559 1.00 15.47 24 LEU B O 1
ATOM 7109 N N . ASP B 1 10 ? 17.085 55.971 47.475 1.00 17.19 25 ASP B N 1
ATOM 7110 C CA . ASP B 1 10 ? 16.276 55.589 46.321 1.00 18.42 25 ASP B CA 1
ATOM 7111 C C . ASP B 1 10 ? 16.936 54.494 45.479 1.00 18.30 25 ASP B C 1
ATOM 7112 O O . ASP B 1 10 ? 16.286 53.934 44.583 1.00 18.13 25 ASP B O 1
ATOM 7121 N N . ASP B 1 11 ? 18.190 54.156 45.765 1.00 16.39 26 ASP B N 1
ATOM 7122 C CA . ASP B 1 11 ? 18.932 53.150 45.023 1.00 18.05 26 ASP B CA 1
ATOM 7123 C C . ASP B 1 11 ? 19.227 51.907 45.850 1.00 15.42 26 ASP B C 1
ATOM 7124 O O . ASP B 1 11 ? 19.554 50.870 45.268 1.00 15.65 26 ASP B O 1
ATOM 7133 N N . ILE B 1 12 ? 19.080 51.978 47.171 1.00 12.83 27 ILE B N 1
ATOM 7134 C CA . ILE B 1 12 ? 19.323 50.861 48.085 1.00 13.97 27 ILE B CA 1
ATOM 7135 C C . ILE B 1 12 ? 18.044 50.038 48.218 1.00 15.56 27 ILE B C 1
ATOM 7136 O O . ILE B 1 12 ? 16.944 50.593 48.334 1.00 13.98 27 ILE B O 1
ATOM 7152 N N . GLN B 1 13 ? 18.168 48.712 48.254 1.00 14.03 28 GLN B N 1
ATOM 7153 C CA . GLN B 1 13 ? 16.970 47.896 48.414 1.00 12.76 28 GLN B CA 1
ATOM 7154 C C . GLN B 1 13 ? 16.291 48.163 49.759 1.00 13.09 28 GLN B C 1
ATOM 7155 O O . GLN B 1 13 ? 16.944 48.333 50.795 1.00 13.51 28 GLN B O 1
ATOM 7169 N N . ALA B 1 14 ? 14.958 48.154 49.746 1.00 13.80 29 ALA B N 1
ATOM 7170 C CA . ALA B 1 14 ? 14.192 48.432 50.961 1.00 12.16 29 ALA B CA 1
ATOM 7171 C C . ALA B 1 14 ? 14.642 47.589 52.150 1.00 13.47 29 ALA B C 1
ATOM 7172 O O . ALA B 1 14 ? 14.681 48.090 53.280 1.00 14.31 29 ALA B O 1
ATOM 7179 N N . THR B 1 15 ? 14.928 46.290 51.927 1.00 11.57 30 THR B N 1
ATOM 7180 C CA . THR B 1 15 ? 15.164 45.373 53.062 1.00 12.26 30 THR B CA 1
ATOM 7181 C C . THR B 1 15 ? 16.415 45.740 53.861 1.00 13.36 30 THR B C 1
ATOM 7182 O O . THR B 1 15 ? 16.522 45.388 55.053 1.00 13.10 30 THR B O 1
ATOM 7193 N N . VAL B 1 16 ? 17.350 46.466 53.245 1.00 13.42 31 VAL B N 1
ATOM 7194 C CA . VAL B 1 16 ? 18.548 46.884 53.973 1.00 13.10 31 VAL B CA 1
ATOM 7195 C C . VAL B 1 16 ? 18.181 47.767 55.169 1.00 15.11 31 VAL B C 1
ATOM 7196 O O . VAL B 1 16 ? 18.812 47.689 56.225 1.00 16.54 31 VAL B O 1
ATOM 7209 N N . LEU B 1 17 ? 17.154 48.613 55.037 1.00 14.21 32 LEU B N 1
ATOM 7210 C CA . LEU B 1 17 ? 16.797 49.572 56.079 1.00 16.55 32 LEU B CA 1
ATOM 7211 C C . LEU B 1 17 ? 15.437 49.337 56.710 1.00 15.11 32 LEU B C 1
ATOM 7212 O O . LEU B 1 17 ? 15.218 49.784 57.832 1.00 15.66 32 LEU B O 1
ATOM 7228 N N . ARG B 1 18 ? 14.501 48.707 56.008 1.00 16.14 33 ARG B N 1
ATOM 7229 C CA . ARG B 1 18 ? 13.150 48.615 56.528 1.00 14.80 33 ARG B CA 1
ATOM 7230 C C . ARG B 1 18 ? 13.074 47.515 57.566 1.00 16.34 33 ARG B C 1
ATOM 7231 O O . ARG B 1 18 ? 13.535 46.404 57.327 1.00 14.51 33 ARG B O 1
ATOM 7269 N N . GLU B 1 19 ? 12.401 47.805 58.678 1.00 17.64 34 GLU B N 1
ATOM 7270 C CA . GLU B 1 19 ? 12.160 46.781 59.679 1.00 19.81 34 GLU B CA 1
ATOM 7271 C C . GLU B 1 19 ? 11.079 45.816 59.223 1.00 17.81 34 GLU B C 1
ATOM 7272 O O . GLU B 1 19 ? 10.155 46.164 58.470 1.00 15.10 34 GLU B O 1
ATOM 7284 N N . ARG B 1 20 ? 11.223 44.580 59.659 1.00 17.41 35 ARG B N 1
ATOM 7285 C CA . ARG B 1 20 ? 10.162 43.617 59.462 1.00 17.56 35 ARG B CA 1
ATOM 7286 C C . ARG B 1 20 ? 8.844 44.221 59.943 1.00 15.86 35 ARG B C 1
ATOM 7287 O O . ARG B 1 20 ? 8.800 44.809 61.020 1.00 18.11 35 ARG B O 1
ATOM 7308 N N . PRO B 1 21 ? 7.754 44.050 59.213 1.00 18.24 36 PRO B N 1
ATOM 7309 C CA . PRO B 1 21 ? 6.459 44.542 59.697 1.00 22.38 36 PRO B CA 1
ATOM 7310 C C . PRO B 1 21 ? 6.003 43.829 60.960 1.00 24.62 36 PRO B C 1
ATOM 7311 O O . PRO B 1 21 ? 6.471 42.744 61.295 1.00 18.39 36 PRO B O 1
ATOM 7322 N N . GLU B 1 22 ? 5.042 44.452 61.645 1.00 26.66 37 GLU B N 1
ATOM 7323 C CA . GLU B 1 22 ? 4.319 43.810 62.737 1.00 24.43 37 GLU B CA 1
ATOM 7324 C C . GLU B 1 22 ? 2.832 44.075 62.541 1.00 27.79 37 GLU B C 1
ATOM 7325 O O . GLU B 1 22 ? 2.426 45.252 62.413 1.00 26.75 37 GLU B O 1
ATOM 7337 N N . PRO B 1 23 ? 1.995 43.035 62.406 1.00 24.28 38 PRO B N 1
ATOM 7338 C CA . PRO B 1 23 ? 2.339 41.623 62.235 1.00 20.92 38 PRO B CA 1
ATOM 7339 C C . PRO B 1 23 ? 3.072 41.431 60.915 1.00 21.36 38 PRO B C 1
ATOM 7340 O O . PRO B 1 23 ? 3.220 42.388 60.143 1.00 19.42 38 PRO B O 1
ATOM 7351 N N . TYR B 1 24 ? 3.539 40.222 60.615 1.00 18.15 39 TYR B N 1
ATOM 7352 C CA . TYR B 1 24 ? 4.220 39.981 59.354 1.00 16.05 39 TYR B CA 1
ATOM 7353 C C . TYR B 1 24 ? 3.763 38.674 58.748 1.00 16.68 39 TYR B C 1
ATOM 7354 O O . TYR B 1 24 ? 3.387 37.720 59.443 1.00 16.59 39 TYR B O 1
ATOM 7372 N N . TYR B 1 25 ? 3.778 38.687 57.423 1.00 16.34 40 TYR B N 1
ATOM 7373 C CA . TYR B 1 25 ? 3.438 37.600 56.536 1.00 18.21 40 TYR B CA 1
ATOM 7374 C C . TYR B 1 25 ? 4.456 37.641 55.405 1.00 18.29 40 TYR B C 1
ATOM 7375 O O . TYR B 1 25 ? 4.941 38.725 55.035 1.00 18.03 40 TYR B O 1
ATOM 7393 N N . GLY B 1 26 ? 4.785 36.484 54.856 1.00 15.96 41 GLY B N 1
ATOM 7394 C CA . GLY B 1 26 ? 5.709 36.524 53.733 1.00 16.13 41 GLY B CA 1
ATOM 7395 C C . GLY B 1 26 ? 6.051 35.173 53.159 1.00 16.45 41 GLY B C 1
ATOM 7396 O O . GLY B 1 26 ? 5.519 34.129 53.552 1.00 15.31 41 GLY B O 1
ATOM 7400 N N . THR B 1 27 ? 6.961 35.214 52.197 1.00 15.07 42 THR B N 1
ATOM 7401 C CA . THR B 1 27 ? 7.409 34.038 51.479 1.00 15.52 42 THR B CA 1
ATOM 7402 C C . THR B 1 27 ? 8.896 34.172 51.168 1.00 15.59 42 THR B C 1
ATOM 7403 O O . THR B 1 27 ? 9.354 35.247 50.773 1.00 16.32 42 THR B O 1
ATOM 7414 N N . HIS B 1 28 ? 9.639 33.090 51.362 1.00 13.35 43 HIS B N 1
ATOM 7415 C CA . HIS B 1 28 ? 10.974 32.930 50.807 1.00 15.31 43 HIS B CA 1
ATOM 7416 C C . HIS B 1 28 ? 10.888 32.004 49.606 1.00 14.31 43 HIS B C 1
ATOM 7417 O O . HIS B 1 28 ? 10.329 30.895 49.710 1.00 15.58 43 HIS B O 1
ATOM 7431 N N . ALA B 1 29 ? 11.501 32.413 48.504 1.00 14.17 44 ALA B N 1
ATOM 7432 C CA . ALA B 1 29 ? 11.555 31.598 47.301 1.00 14.88 44 ALA B CA 1
ATOM 7433 C C . ALA B 1 29 ? 12.982 31.508 46.786 1.00 14.42 44 ALA B C 1
ATOM 7434 O O . ALA B 1 29 ? 13.675 32.527 46.660 1.00 15.18 44 ALA B O 1
ATOM 7441 N N . MET B 1 30 ? 13.414 30.295 46.500 1.00 13.20 45 MET B N 1
ATOM 7442 C CA . MET B 1 30 ? 14.732 30.022 45.965 1.00 13.98 45 MET B CA 1
ATOM 7443 C C . MET B 1 30 ? 14.572 29.634 44.501 1.00 15.19 45 MET B C 1
ATOM 7444 O O . MET B 1 30 ? 13.768 28.740 44.166 1.00 13.51 45 MET B O 1
ATOM 7458 N N . VAL B 1 31 ? 15.366 30.278 43.656 1.00 13.72 46 VAL B N 1
ATOM 7459 C CA . VAL B 1 31 ? 15.270 30.179 42.196 1.00 15.36 46 VAL B CA 1
ATOM 7460 C C . VAL B 1 31 ? 16.631 29.828 41.610 1.00 15.23 46 VAL B C 1
ATOM 7461 O O . VAL B 1 31 ? 17.659 30.361 42.046 1.00 15.29 46 VAL B O 1
ATOM 7474 N N . ARG B 1 32 ? 16.633 28.954 40.601 1.00 18.14 47 ARG B N 1
ATOM 7475 C CA . ARG B 1 32 ? 17.811 28.642 39.795 1.00 17.54 47 ARG B CA 1
ATOM 7476 C C . ARG B 1 32 ? 17.667 29.243 38.399 1.00 16.69 47 ARG B C 1
ATOM 7477 O O . ARG B 1 32 ? 16.591 29.203 37.807 1.00 17.00 47 ARG B O 1
ATOM 7498 N N . PHE B 1 33 ? 18.749 29.824 37.893 1.00 16.43 48 PHE B N 1
ATOM 7499 C CA . PHE B 1 33 ? 18.811 30.345 36.538 1.00 17.43 48 PHE B CA 1
ATOM 7500 C C . PHE B 1 33 ? 19.258 29.183 35.654 1.00 19.16 48 PHE B C 1
ATOM 7501 O O . PHE B 1 33 ? 20.402 28.729 35.754 1.00 19.71 48 PHE B O 1
ATOM 7518 N N . ASP B 1 34 ? 18.350 28.645 34.860 1.00 18.27 49 ASP B N 1
ATOM 7519 C CA . ASP B 1 34 ? 18.717 27.540 33.977 1.00 19.74 49 ASP B CA 1
ATOM 7520 C C . ASP B 1 34 ? 19.539 28.022 32.794 1.00 23.76 49 ASP B C 1
ATOM 7521 O O . ASP B 1 34 ? 20.379 27.281 32.273 1.00 21.77 49 ASP B O 1
ATOM 7530 N N . THR B 1 35 ? 19.294 29.242 32.345 1.00 22.38 50 THR B N 1
ATOM 7531 C CA . THR B 1 35 ? 20.120 29.902 31.345 1.00 23.42 50 THR B CA 1
ATOM 7532 C C . THR B 1 35 ? 20.444 31.316 31.822 1.00 22.08 50 THR B C 1
ATOM 7533 O O . THR B 1 35 ? 19.705 31.901 32.617 1.00 21.35 50 THR B O 1
ATOM 7544 N N . ALA B 1 36 ? 21.540 31.858 31.289 1.00 22.14 51 ALA B N 1
ATOM 7545 C CA . ALA B 1 36 ? 21.872 33.269 31.485 1.00 22.71 51 ALA B CA 1
ATOM 7546 C C . ALA B 1 36 ? 20.715 34.161 31.066 1.00 23.55 51 ALA B C 1
ATOM 7547 O O . ALA B 1 36 ? 20.322 35.094 31.790 1.00 23.32 51 ALA B O 1
ATOM 7554 N N . GLU B 1 37 ? 20.154 33.883 29.892 1.00 23.95 52 GLU B N 1
ATOM 7555 C CA . GLU B 1 37 ? 19.093 34.722 29.348 1.00 20.78 52 GLU B CA 1
ATOM 7556 C C . GLU B 1 37 ? 17.861 34.682 30.238 1.00 23.25 52 GLU B C 1
ATOM 7557 O O . GLU B 1 37 ? 17.215 35.711 30.452 1.00 25.42 52 GLU B O 1
ATOM 7569 N N . GLY B 1 38 ? 17.555 33.518 30.816 1.00 21.11 53 GLY B N 1
ATOM 7570 C CA . GLY B 1 38 ? 16.404 33.434 31.701 1.00 18.54 53 GLY B CA 1
ATOM 7571 C C . GLY B 1 38 ? 16.614 34.235 32.977 1.00 19.02 53 GLY B C 1
ATOM 7572 O O . GLY B 1 38 ? 15.737 34.986 33.413 1.00 20.68 53 GLY B O 1
ATOM 7576 N N . GLY B 1 39 ? 17.784 34.092 33.592 1.00 19.24 54 GLY B N 1
ATOM 7577 C CA . GLY B 1 39 ? 18.081 34.871 34.796 1.00 21.19 54 GLY B CA 1
ATOM 7578 C C . GLY B 1 39 ? 18.002 36.375 34.563 1.00 17.59 54 GLY B C 1
ATOM 7579 O O . GLY B 1 39 ? 17.483 37.125 35.397 1.00 19.30 54 GLY B O 1
ATOM 7583 N N . ARG B 1 40 ? 18.526 36.840 33.435 1.00 21.46 55 ARG B N 1
ATOM 7584 C CA . ARG B 1 40 ? 18.488 38.276 33.156 1.00 19.93 55 ARG B CA 1
ATOM 7585 C C . ARG B 1 40 ? 17.061 38.753 32.932 1.00 19.89 55 ARG B C 1
ATOM 7586 O O . ARG B 1 40 ? 16.687 39.830 33.401 1.00 19.48 55 ARG B O 1
ATOM 7607 N N . GLU B 1 41 ? 16.250 37.953 32.230 1.00 21.32 56 GLU B N 1
ATOM 7608 C CA . GLU B 1 41 ? 14.873 38.354 31.948 1.00 22.35 56 GLU B CA 1
ATOM 7609 C C . GLU B 1 41 ? 14.053 38.410 33.226 1.00 18.27 56 GLU B C 1
ATOM 7610 O O . GLU B 1 41 ? 13.233 39.309 33.408 1.00 20.99 56 GLU B O 1
ATOM 7622 N N . LEU B 1 42 ? 14.258 37.444 34.114 1.00 18.49 57 LEU B N 1
ATOM 7623 C CA . LEU B 1 42 ? 13.541 37.440 35.380 1.00 18.06 57 LEU B CA 1
ATOM 7624 C C . LEU B 1 42 ? 13.831 38.715 36.159 1.00 18.35 57 LEU B C 1
ATOM 7625 O O . LEU B 1 42 ? 12.916 39.393 36.642 1.00 17.94 57 LEU B O 1
ATOM 7641 N N . LEU B 1 43 ? 15.112 39.079 36.255 1.00 17.13 58 LEU B N 1
ATOM 7642 C CA . LEU B 1 43 ? 15.484 40.292 36.969 1.00 18.86 58 LEU B CA 1
ATOM 7643 C C . LEU B 1 43 ? 14.851 41.526 36.336 1.00 18.46 58 LEU B C 1
ATOM 7644 O O . LEU B 1 43 ? 14.330 42.393 37.047 1.00 17.63 58 LEU B O 1
ATOM 7660 N N . LYS B 1 44 ? 14.871 41.617 35.005 1.00 20.00 59 LYS B N 1
ATOM 7661 C CA . LYS B 1 44 ? 14.237 42.740 34.332 1.00 20.07 59 LYS B CA 1
ATOM 7662 C C . LYS B 1 44 ? 12.744 42.768 34.639 1.00 19.06 59 LYS B C 1
ATOM 7663 O O . LYS B 1 44 ? 12.199 43.831 34.973 1.00 20.44 59 LYS B O 1
ATOM 7682 N N . ARG B 1 45 ? 12.093 41.598 34.647 1.00 18.53 60 ARG B N 1
ATOM 7683 C CA . ARG B 1 45 ? 10.667 41.561 34.955 1.00 21.74 60 ARG B CA 1
ATOM 7684 C C . ARG B 1 45 ? 10.382 41.942 36.408 1.00 22.64 60 ARG B C 1
ATOM 7685 O O . ARG B 1 45 ? 9.339 42.537 36.699 1.00 21.36 60 ARG B O 1
ATOM 7706 N N . LEU B 1 46 ? 11.271 41.597 37.335 1.00 20.68 61 LEU B N 1
ATOM 7707 C CA . LEU B 1 46 ? 11.024 41.873 38.751 1.00 17.52 61 LEU B CA 1
ATOM 7708 C C . LEU B 1 46 ? 11.402 43.287 39.170 1.00 19.89 61 LEU B C 1
ATOM 7709 O O . LEU B 1 46 ? 10.900 43.786 40.198 1.00 20.03 61 LEU B O 1
ATOM 7725 N N . LEU B 1 47 ? 12.298 43.922 38.432 1.00 18.71 62 LEU B N 1
ATOM 7726 C CA . LEU B 1 47 ? 12.868 45.204 38.844 1.00 20.09 62 LEU B CA 1
ATOM 7727 C C . LEU B 1 47 ? 11.830 46.250 39.232 1.00 21.95 62 LEU B C 1
ATOM 7728 O O . LEU B 1 47 ? 12.014 46.902 40.275 1.00 21.29 62 LEU B O 1
ATOM 7744 N N . PRO B 1 48 ? 10.751 46.467 38.470 1.00 20.60 63 PRO B N 1
ATOM 7745 C CA . PRO B 1 48 ? 9.718 47.443 38.896 1.00 19.27 63 PRO B CA 1
ATOM 7746 C C . PRO B 1 48 ? 9.073 47.105 40.227 1.00 20.93 63 PRO B C 1
ATOM 7747 O O . PRO B 1 48 ? 8.459 47.980 40.850 1.00 21.76 63 PRO B O 1
ATOM 7758 N N . HIS B 1 49 ? 9.167 45.857 40.659 1.00 17.44 64 HIS B N 1
ATOM 7759 C CA . HIS B 1 49 ? 8.503 45.376 41.860 1.00 18.01 64 HIS B CA 1
ATOM 7760 C C . HIS B 1 49 ? 9.428 45.297 43.070 1.00 19.13 64 HIS B C 1
ATOM 7761 O O . HIS B 1 49 ? 9.004 44.814 44.111 1.00 19.62 64 HIS B O 1
ATOM 7775 N N . ILE B 1 50 ? 10.665 45.759 42.965 1.00 19.38 65 ILE B N 1
ATOM 7776 C CA . ILE B 1 50 ? 11.632 45.707 44.062 1.00 16.72 65 ILE B CA 1
ATOM 7777 C C . ILE B 1 50 ? 11.787 47.131 44.549 1.00 15.78 65 ILE B C 1
ATOM 7778 O O . ILE B 1 50 ? 12.405 47.972 43.885 1.00 17.18 65 ILE B O 1
ATOM 7794 N N . ALA B 1 51 ? 11.204 47.406 45.705 1.00 17.15 66 ALA B N 1
ATOM 7795 C CA . ALA B 1 51 ? 11.179 48.751 46.251 1.00 16.63 66 ALA B CA 1
ATOM 7796 C C . ALA B 1 51 ? 12.536 49.166 46.822 1.00 15.78 66 ALA B C 1
ATOM 7797 O O . ALA B 1 51 ? 13.316 48.334 47.293 1.00 15.93 66 ALA B O 1
ATOM 7804 N N . SER B 1 52 ? 12.791 50.469 46.807 1.00 16.70 67 SER B N 1
ATOM 7805 C CA . SER B 1 52 ? 13.969 51.048 47.433 1.00 16.78 67 SER B CA 1
ATOM 7806 C C . SER B 1 52 ? 13.724 51.365 48.905 1.00 14.62 67 SER B C 1
ATOM 7807 O O . SER B 1 52 ? 12.625 51.183 49.446 1.00 16.66 67 SER B O 1
ATOM 7815 N N . ALA B 1 53 ? 14.760 51.902 49.544 1.00 15.20 68 ALA B N 1
ATOM 7816 C CA . ALA B 1 53 ? 14.731 52.305 50.941 1.00 15.14 68 ALA B CA 1
ATOM 7817 C C . ALA B 1 53 ? 14.282 53.750 51.138 1.00 16.80 68 ALA B C 1
ATOM 7818 O O . ALA B 1 53 ? 14.381 54.258 52.261 1.00 15.70 68 ALA B O 1
ATOM 7825 N N . GLU B 1 54 ? 13.835 54.419 50.078 1.00 18.06 69 GLU B N 1
ATOM 7826 C CA . GLU B 1 54 ? 13.205 55.734 50.208 1.00 19.75 69 GLU B CA 1
ATOM 7827 C C . GLU B 1 54 ? 12.113 55.687 51.274 1.00 21.59 69 GLU B C 1
ATOM 7828 O O . GLU B 1 54 ? 11.251 54.803 51.263 1.00 18.75 69 GLU B O 1
ATOM 7840 N N . LYS B 1 55 ? 12.170 56.629 52.213 1.00 19.91 70 LYS B N 1
ATOM 7841 C CA . LYS B 1 55 ? 11.170 56.739 53.286 1.00 25.31 70 LYS B CA 1
ATOM 7842 C C . LYS B 1 55 ? 10.929 55.384 53.958 1.00 22.68 70 LYS B C 1
ATOM 7843 O O . LYS B 1 55 ? 9.797 54.950 54.173 1.00 22.00 70 LYS B O 1
ATOM 7862 N N . TRP B 1 56 ? 12.029 54.715 54.299 1.00 19.34 71 TRP B N 1
ATOM 7863 C CA . TRP B 1 56 ? 11.953 53.393 54.896 1.00 19.51 71 TRP B CA 1
ATOM 7864 C C . TRP B 1 56 ? 11.277 53.402 56.261 1.00 22.45 71 TRP B C 1
ATOM 7865 O O . TRP B 1 56 ? 10.876 52.335 56.745 1.00 20.65 71 TRP B O 1
ATOM 7886 N N . TRP B 1 57 ? 11.215 54.569 56.911 1.00 19.76 72 TRP B N 1
ATOM 7887 C CA . TRP B 1 57 ? 10.535 54.716 58.190 1.00 24.18 72 TRP B CA 1
ATOM 7888 C C . TRP B 1 57 ? 9.016 54.816 58.032 1.00 26.94 72 TRP B C 1
ATOM 7889 O O . TRP B 1 57 ? 8.291 54.701 59.023 1.00 30.29 72 TRP B O 1
ATOM 7910 N N . ASP B 1 58 ? 8.545 55.084 56.818 1.00 27.04 73 ASP B N 1
ATOM 7911 C CA . ASP B 1 58 ? 7.164 55.332 56.437 1.00 29.50 73 ASP B CA 1
ATOM 7912 C C . ASP B 1 58 ? 6.409 54.031 56.190 1.00 31.54 73 ASP B C 1
ATOM 7913 O O . ASP B 1 58 ? 6.994 52.952 56.074 1.00 26.31 73 ASP B O 1
ATOM 7922 N N . VAL B 1 59 ? 5.092 54.167 56.018 1.00 31.01 74 VAL B N 1
ATOM 7923 C CA . VAL B 1 59 ? 4.220 53.003 55.864 1.00 33.91 74 VAL B CA 1
ATOM 7924 C C . VAL B 1 59 ? 4.434 52.343 54.510 1.00 26.74 74 VAL B C 1
ATOM 7925 O O . VAL B 1 59 ? 4.449 53.000 53.462 1.00 26.77 74 VAL B O 1
ATOM 7938 N N . LYS B 1 60 ? 4.637 51.033 54.525 1.00 24.65 75 LYS B N 1
ATOM 7939 C CA . LYS B 1 60 ? 4.643 50.279 53.281 1.00 24.13 75 LYS B CA 1
ATOM 7940 C C . LYS B 1 60 ? 4.133 48.888 53.608 1.00 20.51 75 LYS B C 1
ATOM 7941 O O . LYS B 1 60 ? 4.673 48.242 54.504 1.00 21.15 75 LYS B O 1
ATOM 7960 N N . TYR B 1 61 ? 3.123 48.428 52.877 1.00 17.64 76 TYR B N 1
ATOM 7961 C CA . TYR B 1 61 ? 2.418 47.212 53.280 1.00 18.42 76 TYR B CA 1
ATOM 7962 C C . TYR B 1 61 ? 3.100 45.942 52.831 1.00 13.86 76 TYR B C 1
ATOM 7963 O O . TYR B 1 61 ? 2.846 44.881 53.414 1.00 16.51 76 TYR B O 1
ATOM 7981 N N . ALA B 1 62 ? 3.892 46.010 51.765 1.00 17.41 77 ALA B N 1
ATOM 7982 C CA . ALA B 1 62 ? 4.676 44.865 51.331 1.00 14.94 77 ALA B CA 1
ATOM 7983 C C . ALA B 1 62 ? 5.829 45.297 50.441 1.00 16.32 77 ALA B C 1
ATOM 7984 O O . ALA B 1 62 ? 5.768 46.330 49.747 1.00 16.82 77 ALA B O 1
ATOM 7991 N N . TRP B 1 63 ? 6.896 44.487 50.484 1.00 15.29 78 TRP B N 1
ATOM 7992 C CA . TRP B 1 63 ? 8.016 44.672 49.577 1.00 14.63 78 TRP B CA 1
ATOM 7993 C C . TRP B 1 63 ? 8.700 43.337 49.321 1.00 15.02 78 TRP B C 1
ATOM 7994 O O . TRP B 1 63 ? 8.569 42.376 50.086 1.00 14.16 78 TRP B O 1
ATOM 8015 N N . THR B 1 64 ? 9.470 43.329 48.241 1.00 13.52 79 THR B N 1
ATOM 8016 C CA . THR B 1 64 ? 10.109 42.131 47.699 1.00 14.20 79 THR B CA 1
ATOM 8017 C C . THR B 1 64 ? 11.597 42.371 47.559 1.00 13.06 79 THR B C 1
ATOM 8018 O O . THR B 1 64 ? 12.021 43.333 46.913 1.00 15.72 79 THR B O 1
ATOM 8029 N N . ALA B 1 65 ? 12.374 41.479 48.140 1.00 13.10 80 ALA B N 1
ATOM 8030 C CA . ALA B 1 65 ? 13.822 41.581 48.162 1.00 12.17 80 ALA B CA 1
ATOM 8031 C C . ALA B 1 65 ? 14.409 40.556 47.203 1.00 13.52 80 ALA B C 1
ATOM 8032 O O . ALA B 1 65 ? 13.817 39.499 46.962 1.00 13.63 80 ALA B O 1
ATOM 8039 N N . ALA B 1 66 ? 15.585 40.882 46.669 1.00 13.39 81 ALA B N 1
ATOM 8040 C CA . ALA B 1 66 ? 16.313 39.996 45.764 1.00 13.57 81 ALA B CA 1
ATOM 8041 C C . ALA B 1 66 ? 17.785 39.956 46.149 1.00 10.16 81 ALA B C 1
ATOM 8042 O O . ALA B 1 66 ? 18.422 41.009 46.318 1.00 12.81 81 ALA B O 1
ATOM 8049 N N . ALA B 1 67 ? 18.311 38.752 46.330 1.00 9.97 82 ALA B N 1
ATOM 8050 C CA . ALA B 1 67 ? 19.725 38.583 46.626 1.00 11.95 82 ALA B CA 1
ATOM 8051 C C . ALA B 1 67 ? 20.250 37.404 45.830 1.00 11.11 82 ALA B C 1
ATOM 8052 O O . ALA B 1 67 ? 19.567 36.383 45.708 1.00 13.44 82 ALA B O 1
ATOM 8059 N N . ILE B 1 68 ? 21.481 37.517 45.333 1.00 13.05 83 ILE B N 1
ATOM 8060 C CA . ILE B 1 68 ? 22.004 36.599 44.329 1.00 12.23 83 ILE B CA 1
ATOM 8061 C C . ILE B 1 68 ? 23.278 35.952 44.837 1.00 11.78 83 ILE B C 1
ATOM 8062 O O . ILE B 1 68 ? 24.141 36.628 45.404 1.00 12.24 83 ILE B O 1
ATOM 8078 N N . SER B 1 69 ? 23.401 34.654 44.616 1.00 12.96 84 SER B N 1
ATOM 8079 C CA . SER B 1 69 ? 24.581 33.925 45.042 1.00 13.74 84 SER B CA 1
ATOM 8080 C C . SER B 1 69 ? 25.703 34.095 44.014 1.00 13.96 84 SER B C 1
ATOM 8081 O O . SER B 1 69 ? 25.495 34.581 42.898 1.00 16.00 84 SER B O 1
ATOM 8089 N N . TYR B 1 70 ? 26.882 33.570 44.364 1.00 15.66 85 TYR B N 1
ATOM 8090 C CA . TYR B 1 70 ? 27.999 33.600 43.423 1.00 18.65 85 TYR B CA 1
ATOM 8091 C C . TYR B 1 70 ? 27.663 32.804 42.161 1.00 15.96 85 TYR B C 1
ATOM 8092 O O . TYR B 1 70 ? 27.870 33.282 41.041 1.00 17.77 85 TYR B O 1
ATOM 8110 N N . GLU B 1 71 ? 27.118 31.587 42.316 1.00 18.89 86 GLU B N 1
ATOM 8111 C CA . GLU B 1 71 ? 26.736 30.805 41.141 1.00 19.96 86 GLU B CA 1
ATOM 8112 C C . GLU B 1 71 ? 25.657 31.529 40.340 1.00 20.10 86 GLU B C 1
ATOM 8113 O O . GLU B 1 71 ? 25.564 31.364 39.119 1.00 20.25 86 GLU B O 1
ATOM 8125 N N . GLY B 1 72 ? 24.860 32.362 40.994 1.00 15.48 87 GLY B N 1
ATOM 8126 C CA . GLY B 1 72 ? 23.848 33.109 40.274 1.00 16.62 87 GLY B CA 1
ATOM 8127 C C . GLY B 1 72 ? 24.447 34.225 39.447 1.00 16.91 87 GLY B C 1
ATOM 8128 O O . GLY B 1 72 ? 24.096 34.400 38.268 1.00 17.87 87 GLY B O 1
ATOM 8132 N N . LEU B 1 73 ? 25.400 34.960 40.026 1.00 17.42 88 LEU B N 1
ATOM 8133 C CA . LEU B 1 73 ? 26.096 35.992 39.265 1.00 17.74 88 LEU B CA 1
ATOM 8134 C C . LEU B 1 73 ? 26.851 35.381 38.100 1.00 20.44 88 LEU B C 1
ATOM 8135 O O . LEU B 1 73 ? 26.807 35.901 36.974 1.00 17.92 88 LEU B O 1
ATOM 8151 N N . LYS B 1 74 ? 27.547 34.271 38.353 1.00 19.78 89 LYS B N 1
ATOM 8152 C CA . LYS B 1 74 ? 28.272 33.579 37.298 1.00 21.60 89 LYS B CA 1
ATOM 8153 C C . LYS B 1 74 ? 27.333 33.218 36.163 1.00 22.58 89 LYS B C 1
ATOM 8154 O O . LYS B 1 74 ? 27.597 33.537 35.002 1.00 25.03 89 LYS B O 1
ATOM 8173 N N . LYS B 1 75 ? 26.197 32.607 36.498 1.00 19.51 90 LYS B N 1
ATOM 8174 C CA . LYS B 1 75 ? 25.254 32.153 35.484 1.00 21.47 90 LYS B CA 1
ATOM 8175 C C . LYS B 1 75 ? 24.685 33.311 34.678 1.00 23.07 90 LYS B C 1
ATOM 8176 O O . LYS B 1 75 ? 24.467 33.169 33.463 1.00 22.62 90 LYS B O 1
ATOM 8195 N N . LEU B 1 76 ? 24.471 34.467 35.319 1.00 19.32 91 LEU B N 1
ATOM 8196 C CA . LEU B 1 76 ? 23.965 35.643 34.614 1.00 20.59 91 LEU B CA 1
ATOM 8197 C C . LEU B 1 76 ? 24.947 36.158 33.575 1.00 22.62 91 LEU B C 1
ATOM 8198 O O . LEU B 1 76 ? 24.562 36.944 32.707 1.00 24.92 91 LEU B O 1
ATOM 8214 N N . GLY B 1 77 ? 26.196 35.727 33.631 1.00 22.39 92 GLY B N 1
ATOM 8215 C CA . GLY B 1 77 ? 27.198 36.225 32.723 1.00 26.36 92 GLY B CA 1
ATOM 8216 C C . GLY B 1 77 ? 28.008 37.375 33.255 1.00 25.73 92 GLY B C 1
ATOM 8217 O O . GLY B 1 77 ? 28.578 38.124 32.465 1.00 27.72 92 GLY B O 1
ATOM 8221 N N . VAL B 1 78 ? 28.054 37.566 34.567 1.00 24.28 93 VAL B N 1
ATOM 8222 C CA . VAL B 1 78 ? 28.923 38.603 35.136 1.00 23.72 93 VAL B CA 1
ATOM 8223 C C . VAL B 1 78 ? 30.362 38.337 34.706 1.00 24.74 93 VAL B C 1
ATOM 8224 O O . VAL B 1 78 ? 30.842 37.197 34.833 1.00 24.04 93 VAL B O 1
ATOM 8237 N N . PRO B 1 79 ? 31.088 39.330 34.187 1.00 25.17 94 PRO B N 1
ATOM 8238 C CA . PRO B 1 79 ? 32.448 39.071 33.684 1.00 26.38 94 PRO B CA 1
ATOM 8239 C C . PRO B 1 79 ? 33.384 38.596 34.785 1.00 27.30 94 PRO B C 1
ATOM 8240 O O . PRO B 1 79 ? 33.244 38.967 35.950 1.00 25.61 94 PRO B O 1
ATOM 8251 N N . GLN B 1 80 ? 34.391 37.812 34.389 1.00 28.04 95 GLN B N 1
ATOM 8252 C CA . GLN B 1 80 ? 35.315 37.232 35.366 1.00 29.51 95 GLN B CA 1
ATOM 8253 C C . GLN B 1 80 ? 35.949 38.303 36.237 1.00 28.40 95 GLN B C 1
ATOM 8254 O O . GLN B 1 80 ? 36.165 38.089 37.440 1.00 29.84 95 GLN B O 1
ATOM 8268 N N . ASP B 1 81 ? 36.244 39.463 35.654 1.00 28.45 96 ASP B N 1
ATOM 8269 C CA . ASP B 1 81 ? 36.841 40.550 36.421 1.00 30.74 96 ASP B CA 1
ATOM 8270 C C . ASP B 1 81 ? 35.910 41.002 37.534 1.00 27.81 96 ASP B C 1
ATOM 8271 O O . ASP B 1 81 ? 36.352 41.256 38.659 1.00 30.06 96 ASP B O 1
ATOM 8280 N N . SER B 1 82 ? 34.607 41.088 37.249 1.00 27.32 97 SER B N 1
ATOM 8281 C CA . SER B 1 82 ? 33.662 41.417 38.313 1.00 26.05 97 SER B CA 1
ATOM 8282 C C . SER B 1 82 ? 33.573 40.288 39.334 1.00 22.91 97 SER B C 1
ATOM 8283 O O . SER B 1 82 ? 33.576 40.549 40.541 1.00 22.13 97 SER B O 1
ATOM 8291 N N . LEU B 1 83 ? 33.497 39.027 38.876 1.00 22.36 98 LEU B N 1
ATOM 8292 C CA . LEU B 1 83 ? 33.396 37.904 39.802 1.00 22.34 98 LEU B CA 1
ATOM 8293 C C . LEU B 1 83 ? 34.580 37.858 40.747 1.00 23.85 98 LEU B C 1
ATOM 8294 O O . LEU B 1 83 ? 34.423 37.565 41.942 1.00 24.33 98 LEU B O 1
ATOM 8310 N N . ASP B 1 84 ? 35.769 38.176 40.242 1.00 25.70 99 ASP B N 1
ATOM 8311 C CA . ASP B 1 84 ? 36.966 38.116 41.065 1.00 27.67 99 ASP B CA 1
ATOM 8312 C C . ASP B 1 84 ? 36.981 39.196 42.146 1.00 24.12 99 ASP B C 1
ATOM 8313 O O . ASP B 1 84 ? 37.740 39.061 43.110 1.00 27.89 99 ASP B O 1
ATOM 8322 N N . SER B 1 85 ? 36.183 40.265 42.004 1.00 25.40 100 SER B N 1
ATOM 8323 C CA . SER B 1 85 ? 36.120 41.344 42.999 1.00 21.50 100 SER B CA 1
ATOM 8324 C C . SER B 1 85 ? 35.199 41.034 44.181 1.00 22.18 100 SER B C 1
ATOM 8325 O O . SER B 1 85 ? 35.104 41.856 45.100 1.00 23.58 100 SER B O 1
ATOM 8333 N N . PHE B 1 86 ? 34.529 39.894 44.196 1.00 21.18 101 PHE B N 1
ATOM 8334 C CA . PHE B 1 86 ? 33.736 39.509 45.356 1.00 20.92 101 PHE B CA 1
ATOM 8335 C C . PHE B 1 86 ? 34.623 38.795 46.377 1.00 20.75 101 PHE B C 1
ATOM 8336 O O . PHE B 1 86 ? 35.623 38.184 46.004 1.00 20.99 101 PHE B O 1
ATOM 8353 N N . PRO B 1 87 ? 34.290 38.840 47.669 1.00 20.86 102 PRO B N 1
ATOM 8354 C CA . PRO B 1 87 ? 35.112 38.149 48.667 1.00 20.68 102 PRO B CA 1
ATOM 8355 C C . PRO B 1 87 ? 35.182 36.650 48.430 1.00 19.90 102 PRO B C 1
ATOM 8356 O O . PRO B 1 87 ? 34.234 36.029 47.940 1.00 20.26 102 PRO B O 1
ATOM 8367 N N . GLU B 1 88 ? 36.298 36.054 48.857 1.00 20.55 103 GLU B N 1
ATOM 8368 C CA . GLU B 1 88 ? 36.496 34.622 48.659 1.00 22.08 103 GLU B CA 1
ATOM 8369 C C . GLU B 1 88 ? 35.448 33.808 49.405 1.00 19.08 103 GLU B C 1
ATOM 8370 O O . GLU B 1 88 ? 34.971 32.795 48.892 1.00 21.59 103 GLU B O 1
ATOM 8382 N N . SER B 1 89 ? 35.084 34.225 50.625 1.00 19.10 104 SER B N 1
ATOM 8383 C CA . SER B 1 89 ? 34.027 33.546 51.354 1.00 17.11 104 SER B CA 1
ATOM 8384 C C . SER B 1 89 ? 32.739 33.463 50.536 1.00 16.57 104 SER B C 1
ATOM 8385 O O . SER B 1 89 ? 32.063 32.419 50.521 1.00 17.60 104 SER B O 1
ATOM 8393 N N . PHE B 1 90 ? 32.372 34.574 49.881 1.00 17.59 105 PHE B N 1
ATOM 8394 C CA . PHE B 1 90 ? 31.172 34.615 49.058 1.00 17.20 105 PHE B CA 1
ATOM 8395 C C . PHE B 1 90 ? 31.266 33.653 47.883 1.00 18.65 105 PHE B C 1
ATOM 8396 O O . PHE B 1 90 ? 30.307 32.931 47.583 1.00 16.46 105 PHE B O 1
ATOM 8413 N N . LYS B 1 91 ? 32.421 33.621 47.220 1.00 15.16 106 LYS B N 1
ATOM 8414 C CA . LYS B 1 91 ? 32.628 32.727 46.077 1.00 17.09 106 LYS B CA 1
ATOM 8415 C C . LYS B 1 91 ? 32.545 31.258 46.472 1.00 17.23 106 LYS B C 1
ATOM 8416 O O . LYS B 1 91 ? 31.914 30.453 45.776 1.00 20.03 106 LYS B O 1
ATOM 8435 N N . VAL B 1 92 ? 33.177 30.895 47.590 1.00 18.30 107 VAL B N 1
ATOM 8436 C CA . VAL B 1 92 ? 33.150 29.516 48.084 1.00 19.38 107 VAL B CA 1
ATOM 8437 C C . VAL B 1 92 ? 31.731 29.114 48.480 1.00 17.34 107 VAL B C 1
ATOM 8438 O O . VAL B 1 92 ? 31.336 27.941 48.344 1.00 18.75 107 VAL B O 1
ATOM 8451 N N . GLY B 1 93 ? 30.971 30.056 49.030 1.00 17.68 108 GLY B N 1
ATOM 8452 C CA . GLY B 1 93 ? 29.614 29.817 49.478 1.00 15.18 108 GLY B CA 1
ATOM 8453 C C . GLY B 1 93 ? 29.538 29.307 50.905 1.00 14.56 108 GLY B C 1
ATOM 8454 O O . GLY B 1 93 ? 30.519 28.860 51.490 1.00 18.68 108 GLY B O 1
ATOM 8458 N N . MET B 1 94 ? 28.337 29.403 51.487 1.00 15.67 109 MET B N 1
ATOM 8459 C CA . MET B 1 94 ? 28.183 29.132 52.919 1.00 15.18 109 MET B CA 1
ATOM 8460 C C . MET B 1 94 ? 28.612 27.700 53.277 1.00 13.94 109 MET B C 1
ATOM 8461 O O . MET B 1 94 ? 29.427 27.496 54.190 1.00 15.28 109 MET B O 1
ATOM 8475 N N . ALA B 1 95 ? 28.080 26.693 52.570 1.00 16.73 110 ALA B N 1
ATOM 8476 C CA . ALA B 1 95 ? 28.439 25.305 52.868 1.00 16.62 110 ALA B CA 1
ATOM 8477 C C . ALA B 1 95 ? 29.939 25.098 52.773 1.00 16.59 110 ALA B C 1
ATOM 8478 O O . ALA B 1 95 ? 30.532 24.387 53.602 1.00 16.60 110 ALA B O 1
ATOM 8485 N N . GLY B 1 96 ? 30.562 25.684 51.750 1.00 16.44 111 GLY B N 1
ATOM 8486 C CA . GLY B 1 96 ? 32.010 25.588 51.588 1.00 19.72 111 GLY B CA 1
ATOM 8487 C C . GLY B 1 96 ? 32.806 26.216 52.712 1.00 20.61 111 GLY B C 1
ATOM 8488 O O . GLY B 1 96 ? 33.960 25.841 52.926 1.00 20.89 111 GLY B O 1
ATOM 8492 N N . ARG B 1 97 ? 32.215 27.159 53.439 1.00 17.71 112 ARG B N 1
ATOM 8493 C CA . ARG B 1 97 ? 32.849 27.830 54.570 1.00 17.28 112 ARG B CA 1
ATOM 8494 C C . ARG B 1 97 ? 32.419 27.244 55.915 1.00 18.21 112 ARG B C 1
ATOM 8495 O O . ARG B 1 97 ? 32.537 27.911 56.947 1.00 18.75 112 ARG B O 1
ATOM 8516 N N . ALA B 1 98 ? 31.936 26.000 55.919 1.00 18.14 113 ALA B N 1
ATOM 8517 C CA . ALA B 1 98 ? 31.397 25.396 57.135 1.00 18.38 113 ALA B CA 1
ATOM 8518 C C . ALA B 1 98 ? 32.396 25.434 58.273 1.00 19.02 113 ALA B C 1
ATOM 8519 O O . ALA B 1 98 ? 32.015 25.631 59.433 1.00 19.18 113 ALA B O 1
ATOM 8526 N N . GLU B 1 99 ? 33.681 25.229 57.971 1.00 20.71 114 GLU B N 1
ATOM 8527 C CA . GLU B 1 99 ? 34.673 25.233 59.045 1.00 26.34 114 GLU B CA 1
ATOM 8528 C C . GLU B 1 99 ? 34.799 26.602 59.707 1.00 21.97 114 GLU B C 1
ATOM 8529 O O . GLU B 1 99 ? 35.033 26.675 60.922 1.00 23.73 114 GLU B O 1
ATOM 8540 N N . HIS B 1 100 ? 34.613 27.689 58.954 1.00 18.25 115 HIS B N 1
ATOM 8541 C CA . HIS B 1 100 ? 34.659 29.039 59.507 1.00 19.42 115 HIS B CA 1
ATOM 8542 C C . HIS B 1 100 ? 33.402 29.407 60.268 1.00 21.58 115 HIS B C 1
ATOM 8543 O O . HIS B 1 100 ? 33.421 30.364 61.067 1.00 22.74 115 HIS B O 1
ATOM 8557 N N . LEU B 1 101 ? 32.322 28.658 60.046 1.00 16.82 116 LEU B N 1
ATOM 8558 C CA . LEU B 1 101 ? 31.041 28.853 60.697 1.00 17.09 116 LEU B CA 1
ATOM 8559 C C . LEU B 1 101 ? 30.835 27.881 61.845 1.00 15.77 116 LEU B C 1
ATOM 8560 O O . LEU B 1 101 ? 29.846 28.019 62.588 1.00 16.38 116 LEU B O 1
ATOM 8576 N N . PHE B 1 102 ? 31.743 26.911 62.005 1.00 18.46 117 PHE B N 1
ATOM 8577 C CA . PHE B 1 102 ? 31.532 25.792 62.920 1.00 19.12 117 PHE B CA 1
ATOM 8578 C C . PHE B 1 102 ? 30.196 25.092 62.638 1.00 15.60 117 PHE B C 1
ATOM 8579 O O . PHE B 1 102 ? 29.474 24.674 63.557 1.00 16.52 117 PHE B O 1
ATOM 8596 N N . ASP B 1 103 ? 29.869 24.966 61.349 1.00 14.79 118 ASP B N 1
ATOM 8597 C CA . ASP B 1 103 ? 28.670 24.264 60.896 1.00 15.78 118 ASP B CA 1
ATOM 8598 C C . ASP B 1 103 ? 29.094 22.810 60.761 1.00 16.96 118 ASP B C 1
ATOM 8599 O O . ASP B 1 103 ? 29.374 22.299 59.672 1.00 16.38 118 ASP B O 1
ATOM 8608 N N . VAL B 1 104 ? 29.148 22.145 61.917 1.00 16.91 119 VAL B N 1
ATOM 8609 C CA . VAL B 1 104 ? 29.619 20.775 62.039 1.00 16.46 119 VAL B CA 1
ATOM 8610 C C . VAL B 1 104 ? 28.534 19.989 62.753 1.00 17.08 119 VAL B C 1
ATOM 8611 O O . VAL B 1 104 ? 27.566 20.551 63.271 1.00 16.15 119 VAL B O 1
ATOM 8624 N N . GLY B 1 105 ? 28.695 18.678 62.756 1.00 17.27 120 GLY B N 1
ATOM 8625 C CA . GLY B 1 105 ? 27.785 17.852 63.525 1.00 16.93 120 GLY B CA 1
ATOM 8626 C C . GLY B 1 105 ? 26.373 17.977 62.999 1.00 15.14 120 GLY B C 1
ATOM 8627 O O . GLY B 1 105 ? 26.115 17.782 61.814 1.00 16.90 120 GLY B O 1
ATOM 8631 N N . GLU B 1 106 ? 25.446 18.291 63.895 1.00 15.80 121 GLU B N 1
ATOM 8632 C CA . GLU B 1 106 ? 24.045 18.441 63.513 1.00 16.95 121 GLU B CA 1
ATOM 8633 C C . GLU B 1 106 ? 23.845 19.479 62.416 1.00 14.17 121 GLU B C 1
ATOM 8634 O O . GLU B 1 106 ? 22.868 19.407 61.663 1.00 14.01 121 GLU B O 1
ATOM 8646 N N . ASN B 1 107 ? 24.727 20.468 62.338 1.00 15.20 122 ASN B N 1
ATOM 8647 C CA . ASN B 1 107 ? 24.673 21.550 61.360 1.00 13.29 122 ASN B CA 1
ATOM 8648 C C . ASN B 1 107 ? 25.531 21.306 60.121 1.00 15.79 122 ASN B C 1
ATOM 8649 O O . ASN B 1 107 ? 25.626 22.201 59.269 1.00 14.38 122 ASN B O 1
ATOM 8660 N N . ASP B 1 108 ? 26.130 20.127 59.988 1.00 15.92 123 ASP B N 1
ATOM 8661 C CA . ASP B 1 108 ? 27.018 19.856 58.863 1.00 16.21 123 ASP B CA 1
ATOM 8662 C C . ASP B 1 108 ? 26.254 19.964 57.543 1.00 15.68 123 ASP B C 1
ATOM 8663 O O . ASP B 1 108 ? 25.138 19.431 57.431 1.00 16.84 123 ASP B O 1
ATOM 8672 N N . PRO B 1 109 ? 26.828 20.615 56.517 1.00 15.99 124 PRO B N 1
ATOM 8673 C CA . PRO B 1 109 ? 26.119 20.752 55.238 1.00 15.51 124 PRO B CA 1
ATOM 8674 C C . PRO B 1 109 ? 25.741 19.442 54.593 1.00 15.88 124 PRO B C 1
ATOM 8675 O O . PRO B 1 109 ? 24.825 19.422 53.757 1.00 16.42 124 PRO B O 1
ATOM 8686 N N . LYS B 1 110 ? 26.382 18.342 54.978 1.00 19.59 125 LYS B N 1
ATOM 8687 C CA . LYS B 1 110 ? 26.041 17.033 54.426 1.00 22.09 125 LYS B CA 1
ATOM 8688 C C . LYS B 1 110 ? 24.561 16.725 54.612 1.00 20.63 125 LYS B C 1
ATOM 8689 O O . LYS B 1 110 ? 23.954 16.071 53.759 1.00 22.69 125 LYS B O 1
ATOM 8708 N N . HIS B 1 111 ? 23.952 17.206 55.694 1.00 15.16 126 HIS B N 1
ATOM 8709 C CA . HIS B 1 111 ? 22.575 16.883 56.045 1.00 21.83 126 HIS B CA 1
ATOM 8710 C C . HIS B 1 111 ? 21.609 18.007 55.766 1.00 19.28 126 HIS B C 1
ATOM 8711 O O . HIS B 1 111 ? 20.448 17.931 56.185 1.00 16.88 126 HIS B O 1
ATOM 8725 N N . TRP B 1 112 ? 22.059 19.058 55.099 1.00 17.48 127 TRP B N 1
ATOM 8726 C CA . TRP B 1 112 ? 21.178 20.171 54.816 1.00 15.25 127 TRP B CA 1
ATOM 8727 C C . TRP B 1 112 ? 20.060 19.762 53.878 1.00 17.71 127 TRP B C 1
ATOM 8728 O O . TRP B 1 112 ? 20.200 18.851 53.062 1.00 18.77 127 TRP B O 1
ATOM 8749 N N . GLU B 1 113 ? 18.961 20.490 53.994 1.00 15.66 128 GLU B N 1
ATOM 8750 C CA . GLU B 1 113 ? 17.817 20.376 53.099 1.00 17.47 128 GLU B CA 1
ATOM 8751 C C . GLU B 1 113 ? 18.152 20.894 51.698 1.00 16.94 128 GLU B C 1
ATOM 8752 O O . GLU B 1 113 ? 18.668 22.006 51.548 1.00 16.59 128 GLU B O 1
ATOM 8764 N N . LYS B 1 114 ? 17.828 20.118 50.664 1.00 17.66 129 LYS B N 1
ATOM 8765 C CA . LYS B 1 114 ? 17.878 20.685 49.325 1.00 17.08 129 LYS B CA 1
ATOM 8766 C C . LYS B 1 114 ? 16.926 21.875 49.256 1.00 20.23 129 LYS B C 1
ATOM 8767 O O . LYS B 1 114 ? 15.882 21.876 49.909 1.00 18.84 129 LYS B O 1
ATOM 8786 N N . PRO B 1 115 ? 17.257 22.923 48.482 1.00 19.16 130 PRO B N 1
ATOM 8787 C CA . PRO B 1 115 ? 18.378 23.094 47.557 1.00 23.28 130 PRO B CA 1
ATOM 8788 C C . PRO B 1 115 ? 19.632 23.728 48.152 1.00 17.71 130 PRO B C 1
ATOM 8789 O O . PRO B 1 115 ? 20.517 24.096 47.409 1.00 16.64 130 PRO B O 1
ATOM 8800 N N . PHE B 1 116 ? 19.771 23.832 49.470 1.00 15.01 131 PHE B N 1
ATOM 8801 C CA . PHE B 1 116 ? 20.843 24.616 50.074 1.00 14.12 131 PHE B CA 1
ATOM 8802 C C . PHE B 1 116 ? 22.183 23.901 50.006 1.00 16.14 131 PHE B C 1
ATOM 8803 O O . PHE B 1 116 ? 22.257 22.676 50.143 1.00 15.38 131 PHE B O 1
ATOM 8820 N N . GLY B 1 117 ? 23.241 24.678 49.774 1.00 14.58 132 GLY B N 1
ATOM 8821 C CA . GLY B 1 117 ? 24.602 24.188 49.822 1.00 17.41 132 GLY B CA 1
ATOM 8822 C C . GLY B 1 117 ? 25.083 23.509 48.569 1.00 19.37 132 GLY B C 1
ATOM 8823 O O . GLY B 1 117 ? 26.223 23.049 48.544 1.00 20.22 132 GLY B O 1
ATOM 8827 N N . THR B 1 118 ? 24.244 23.398 47.548 1.00 16.65 133 THR B N 1
ATOM 8828 C CA . THR B 1 118 ? 24.581 22.707 46.319 1.00 21.10 133 THR B CA 1
ATOM 8829 C C . THR B 1 118 ? 25.003 23.629 45.185 1.00 22.05 133 THR B C 1
ATOM 8830 O O . THR B 1 118 ? 25.364 23.128 44.114 1.00 22.15 133 THR B O 1
ATOM 8841 N N . GLY B 1 119 ? 24.936 24.945 45.371 1.00 20.05 134 GLY B N 1
ATOM 8842 C CA . GLY B 1 119 ? 25.144 25.873 44.284 1.00 20.53 134 GLY B CA 1
ATOM 8843 C C . GLY B 1 119 ? 23.959 26.081 43.364 1.00 20.82 134 GLY B C 1
ATOM 8844 O O . GLY B 1 119 ? 24.049 26.910 42.447 1.00 22.49 134 GLY B O 1
ATOM 8848 N N . GLN B 1 120 ? 22.861 25.357 43.565 1.00 18.49 135 GLN B N 1
ATOM 8849 C CA . GLN B 1 120 ? 21.676 25.529 42.727 1.00 17.04 135 GLN B CA 1
ATOM 8850 C C . GLN B 1 120 ? 20.875 26.767 43.085 1.00 17.41 135 GLN B C 1
ATOM 8851 O O . GLN B 1 120 ? 20.152 27.281 42.235 1.00 17.14 135 GLN B O 1
ATOM 8865 N N . VAL B 1 121 ? 20.992 27.274 44.305 1.00 14.43 136 VAL B N 1
ATOM 8866 C CA . VAL B 1 121 ? 20.312 28.521 44.645 1.00 14.38 136 VAL B CA 1
ATOM 8867 C C . VAL B 1 121 ? 21.069 29.663 43.981 1.00 14.83 136 VAL B C 1
ATOM 8868 O O . VAL B 1 121 ? 22.214 29.951 44.337 1.00 15.60 136 VAL B O 1
ATOM 8881 N N . HIS B 1 122 ? 20.434 30.309 43.016 1.00 14.17 137 HIS B N 1
ATOM 8882 C CA . HIS B 1 122 ? 21.001 31.469 42.330 1.00 12.50 137 HIS B CA 1
ATOM 8883 C C . HIS B 1 122 ? 20.417 32.782 42.806 1.00 13.72 137 HIS B C 1
ATOM 8884 O O . HIS B 1 122 ? 21.146 33.772 42.914 1.00 14.90 137 HIS B O 1
ATOM 8898 N N . LEU B 1 123 ? 19.116 32.801 43.074 1.00 14.54 138 LEU B N 1
ATOM 8899 C CA . LEU B 1 123 ? 18.384 33.982 43.494 1.00 14.06 138 LEU B CA 1
ATOM 8900 C C . LEU B 1 123 ? 17.480 33.600 44.662 1.00 12.59 138 LEU B C 1
ATOM 8901 O O . LEU B 1 123 ? 16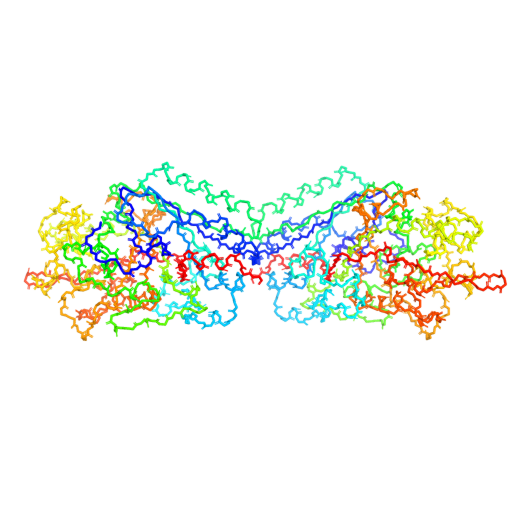.714 32.625 44.579 1.00 15.21 138 LEU B O 1
ATOM 8917 N N . ALA B 1 124 ? 17.565 34.367 45.740 1.00 12.27 139 ALA B N 1
ATOM 8918 C CA . ALA B 1 124 ? 16.599 34.295 46.820 1.00 12.90 139 ALA B CA 1
ATOM 8919 C C . ALA B 1 124 ? 15.664 35.504 46.747 1.00 12.78 139 ALA B C 1
ATOM 8920 O O . ALA B 1 124 ? 16.108 36.656 46.724 1.00 12.84 139 ALA B O 1
ATOM 8927 N N . LEU B 1 125 ? 14.371 35.227 46.697 1.00 12.21 140 LEU B N 1
ATOM 8928 C CA . LEU B 1 125 ? 13.332 36.242 46.704 1.00 15.23 140 LEU B CA 1
ATOM 8929 C C . LEU B 1 125 ? 12.632 36.173 48.043 1.00 16.29 140 LEU B C 1
ATOM 8930 O O . LEU B 1 125 ? 12.297 35.082 48.520 1.00 18.62 140 LEU B O 1
ATOM 8946 N N . THR B 1 126 ? 12.483 37.310 48.682 1.00 12.38 141 THR B N 1
ATOM 8947 C CA . THR B 1 126 ? 11.757 37.372 49.933 1.00 13.06 141 THR B CA 1
ATOM 8948 C C . THR B 1 126 ? 10.684 38.439 49.823 1.00 15.38 141 THR B C 1
ATOM 8949 O O . THR B 1 126 ? 10.988 39.602 49.530 1.00 15.78 141 THR B O 1
ATOM 8960 N N . ILE B 1 127 ? 9.451 38.044 50.111 1.00 13.88 142 ILE B N 1
ATOM 8961 C CA . ILE B 1 127 ? 8.324 38.948 50.229 1.00 13.06 142 ILE B CA 1
ATOM 8962 C C . ILE B 1 127 ? 8.061 39.175 51.716 1.00 13.73 142 ILE B C 1
ATOM 8963 O O . ILE B 1 127 ? 7.810 38.222 52.470 1.00 14.85 142 ILE B O 1
ATOM 8979 N N . PHE B 1 128 ? 8.104 40.438 52.133 1.00 11.55 143 PHE B N 1
ATOM 8980 C CA . PHE B 1 128 ? 7.656 40.865 53.450 1.00 15.78 143 PHE B CA 1
ATOM 8981 C C . PHE B 1 128 ? 6.333 41.599 53.300 1.00 16.80 143 PHE B C 1
ATOM 8982 O O . PHE B 1 128 ? 6.187 42.426 52.391 1.00 16.36 143 PHE B O 1
ATOM 8999 N N . ALA B 1 129 ? 5.390 41.332 54.208 1.00 16.68 144 ALA B N 1
ATOM 9000 C CA . ALA B 1 129 ? 4.102 42.015 54.148 1.00 16.58 144 ALA B CA 1
ATOM 9001 C C . ALA B 1 129 ? 3.531 42.196 55.543 1.00 18.55 144 ALA B C 1
ATOM 9002 O O . ALA B 1 129 ? 3.682 41.338 56.416 1.00 16.53 144 ALA B O 1
ATOM 9009 N N . GLU B 1 130 ? 2.794 43.296 55.710 1.00 18.27 145 GLU B N 1
ATOM 9010 C CA . GLU B 1 130 ? 2.129 43.621 56.967 1.00 17.30 145 GLU B CA 1
ATOM 9011 C C . GLU B 1 130 ? 0.741 43.013 57.107 1.00 19.35 145 GLU B C 1
ATOM 9012 O O . GLU B 1 130 ? 0.211 42.939 58.232 1.00 19.28 145 GLU B O 1
ATOM 9024 N N . ASN B 1 131 ? 0.127 42.598 56.007 1.00 20.34 146 ASN B N 1
ATOM 9025 C CA . ASN B 1 131 ? -1.190 42.003 56.058 1.00 24.94 146 ASN B CA 1
ATOM 9026 C C . ASN B 1 131 ? -1.298 40.984 54.944 1.00 21.57 146 ASN B C 1
ATOM 9027 O O . ASN B 1 131 ? -0.524 41.008 53.985 1.00 19.49 146 ASN B O 1
ATOM 9038 N N . GLU B 1 132 ? -2.313 40.117 55.061 1.00 23.14 147 GLU B N 1
ATOM 9039 C CA . GLU B 1 132 ? -2.428 38.986 54.146 1.00 21.94 147 GLU B CA 1
ATOM 9040 C C . GLU B 1 132 ? -2.666 39.435 52.713 1.00 24.20 147 GLU B C 1
ATOM 9041 O O . GLU B 1 132 ? -2.116 38.847 51.775 1.00 22.66 147 GLU B O 1
ATOM 9053 N N . GLU B 1 133 ? -3.475 40.478 52.512 1.00 23.48 148 GLU B N 1
ATOM 9054 C CA . GLU B 1 133 ? -3.865 40.822 51.148 1.00 23.88 148 GLU B CA 1
ATOM 9055 C C . GLU B 1 133 ? -2.700 41.447 50.390 1.00 21.83 148 GLU B C 1
ATOM 9056 O O . GLU B 1 133 ? -2.553 41.208 49.182 1.00 20.21 148 GLU B O 1
ATOM 9068 N N . ASN B 1 134 ? -1.820 42.198 51.078 1.00 19.79 149 ASN B N 1
ATOM 9069 C CA . ASN B 1 134 ? -0.652 42.717 50.371 1.00 21.82 149 ASN B CA 1
ATOM 9070 C C . ASN B 1 134 ? 0.420 41.655 50.190 1.00 20.42 149 ASN B C 1
ATOM 9071 O O . ASN B 1 134 ? 1.167 41.711 49.215 1.00 20.35 149 ASN B O 1
ATOM 9081 N N . TRP B 1 135 ? 0.507 40.691 51.103 1.00 22.01 150 TRP B N 1
ATOM 9082 C CA . TRP B 1 135 ? 1.318 39.499 50.864 1.00 19.33 150 TRP B CA 1
ATOM 9083 C C . TRP B 1 135 ? 0.890 38.806 49.580 1.00 21.69 150 TRP B C 1
ATOM 9084 O O . TRP B 1 135 ? 1.711 38.525 48.701 1.00 20.30 150 TRP B O 1
ATOM 9105 N N . GLN B 1 136 ? -0.415 38.568 49.433 1.00 22.28 151 GLN B N 1
ATOM 9106 C CA . GLN B 1 136 ? -0.916 37.843 48.267 1.00 25.36 151 GLN B CA 1
ATOM 9107 C C . GLN B 1 136 ? -0.716 38.636 46.978 1.00 20.32 151 GLN B C 1
ATOM 9108 O O . GLN B 1 136 ? -0.364 38.060 45.945 1.00 22.39 151 GLN B O 1
ATOM 9121 N N . LYS B 1 137 ? -0.916 39.956 47.017 1.00 20.04 152 LYS B N 1
ATOM 9122 C CA . LYS B 1 137 ? -0.634 40.786 45.849 1.00 22.69 152 LYS B CA 1
ATOM 9123 C C . LYS B 1 137 ? 0.823 40.636 45.414 1.00 22.05 152 LYS B C 1
ATOM 9124 O O . LYS B 1 137 ? 1.115 40.452 44.225 1.00 18.69 152 LYS B O 1
ATOM 9142 N N . ALA B 1 138 ? 1.759 40.703 46.375 1.00 21.28 153 ALA B N 1
ATOM 9143 C CA . ALA B 1 138 ? 3.172 40.612 46.014 1.00 21.38 153 ALA B CA 1
ATOM 9144 C C . ALA B 1 138 ? 3.505 39.223 45.490 1.00 21.56 153 ALA B C 1
ATOM 9145 O O . ALA B 1 138 ? 4.271 39.075 44.533 1.00 22.14 153 ALA B O 1
ATOM 9152 N N . LEU B 1 139 ? 2.881 38.202 46.060 1.00 21.00 154 LEU B N 1
ATOM 9153 C CA . LEU B 1 139 ? 3.146 36.836 45.644 1.00 20.77 154 LEU B CA 1
ATOM 9154 C C . LEU B 1 139 ? 2.601 36.579 44.250 1.00 25.09 154 LEU B C 1
ATOM 9155 O O . LEU B 1 139 ? 3.280 35.977 43.410 1.00 27.81 154 LEU B O 1
ATOM 9171 N N . VAL B 1 140 ? 1.384 37.055 43.987 1.00 21.68 155 VAL B N 1
ATOM 9172 C CA . VAL B 1 140 ? 0.768 36.923 42.667 1.00 25.94 155 VAL B CA 1
ATOM 9173 C C . VAL B 1 140 ? 1.676 37.505 41.597 1.00 27.33 155 VAL B C 1
ATOM 9174 O O . VAL B 1 140 ? 2.007 36.838 40.609 1.00 29.82 155 VAL B O 1
ATOM 9187 N N . ILE B 1 141 ? 2.113 38.754 41.802 1.00 27.31 156 ILE B N 1
ATOM 9188 C CA . ILE B 1 141 ? 3.032 39.428 40.885 1.00 25.87 156 ILE B CA 1
ATOM 9189 C C . ILE B 1 141 ? 4.287 38.591 40.651 1.00 29.21 156 ILE B C 1
ATOM 9190 O O . ILE B 1 141 ? 4.691 38.355 39.506 1.00 25.58 156 ILE B O 1
ATOM 9206 N N . ALA B 1 142 ? 4.938 38.152 41.733 1.00 26.23 157 ALA B N 1
ATOM 9207 C CA . ALA B 1 142 ? 6.195 37.427 41.587 1.00 23.62 157 ALA B CA 1
ATOM 9208 C C . ALA B 1 142 ? 5.998 36.101 40.864 1.00 28.67 157 ALA B C 1
ATOM 9209 O O . ALA B 1 142 ? 6.797 35.728 39.991 1.00 30.00 157 ALA B O 1
ATOM 9216 N N . GLU B 1 143 ? 4.956 35.360 41.221 1.00 29.19 158 GLU B N 1
ATOM 9217 C CA . GLU B 1 143 ? 4.733 34.082 40.562 1.00 29.74 158 GLU B CA 1
ATOM 9218 C C . GLU B 1 143 ? 4.392 34.289 39.096 1.00 29.08 158 GLU B C 1
ATOM 9219 O O . GLU B 1 143 ? 4.796 33.484 38.255 1.00 32.10 158 GLU B O 1
ATOM 9231 N N . HIS B 1 144 ? 3.706 35.382 38.760 1.00 29.07 159 HIS B N 1
ATOM 9232 C CA . HIS B 1 144 ? 3.418 35.663 37.354 1.00 36.53 159 HIS B CA 1
ATOM 9233 C C . HIS B 1 144 ? 4.700 35.842 36.554 1.00 36.02 159 HIS B C 1
ATOM 9234 O O . HIS B 1 144 ? 4.877 35.229 35.492 1.00 31.80 159 HIS B O 1
ATOM 9248 N N . GLU B 1 145 ? 5.602 36.698 37.047 1.00 27.39 160 GLU B N 1
ATOM 9249 C CA . GLU B 1 145 ? 6.847 36.966 36.344 1.00 28.40 160 GLU B CA 1
ATOM 9250 C C . GLU B 1 145 ? 7.729 35.732 36.300 1.00 26.46 160 GLU B C 1
ATOM 9251 O O . GLU B 1 145 ? 8.436 35.528 35.306 1.00 30.30 160 GLU B O 1
ATOM 9263 N N . LEU B 1 146 ? 7.706 34.903 37.350 1.00 25.27 161 LEU B N 1
ATOM 9264 C CA . LEU B 1 146 ? 8.434 33.633 37.315 1.00 25.27 161 LEU B CA 1
ATOM 9265 C C . LEU B 1 146 ? 7.849 32.710 36.254 1.00 29.41 161 LEU B C 1
ATOM 9266 O O . LEU B 1 146 ? 8.581 32.111 35.464 1.00 29.18 161 LEU B O 1
ATOM 9282 N N . GLY B 1 147 ? 6.521 32.586 36.237 1.00 28.64 162 GLY B N 1
ATOM 9283 C CA . GLY B 1 147 ? 5.872 31.704 35.282 1.00 34.85 162 GLY B CA 1
ATOM 9284 C C . GLY B 1 147 ? 6.106 32.120 33.847 1.00 31.80 162 GLY B C 1
ATOM 9285 O O . GLY B 1 147 ? 6.233 31.274 32.957 1.00 36.95 162 GLY B O 1
ATOM 9289 N N . ALA B 1 148 ? 6.136 33.427 33.595 1.00 30.96 163 ALA B N 1
ATOM 9290 C CA . ALA B 1 148 ? 6.313 33.974 32.260 1.00 30.62 163 ALA B CA 1
ATOM 9291 C C . ALA B 1 148 ? 7.750 33.889 31.743 1.00 31.72 163 ALA B C 1
ATOM 9292 O O . ALA B 1 148 ? 7.986 34.176 30.560 1.00 29.48 163 ALA B O 1
ATOM 9299 N N . THR B 1 149 ? 8.709 33.481 32.568 1.00 27.51 164 THR B N 1
ATOM 9300 C CA . THR B 1 149 ? 10.120 33.555 32.196 1.00 26.19 164 THR B CA 1
ATOM 9301 C C . THR B 1 149 ? 10.634 32.165 31.831 1.00 23.63 164 THR B C 1
ATOM 9302 O O . THR B 1 149 ? 10.739 31.296 32.698 1.00 26.13 164 THR B O 1
ATOM 9313 N N . LYS B 1 150 ? 11.020 31.977 30.574 1.00 28.93 165 LYS B N 1
ATOM 9314 C CA . LYS B 1 150 ? 11.693 30.741 30.187 1.00 26.57 165 LYS B CA 1
ATOM 9315 C C . LYS B 1 150 ? 13.126 30.761 30.713 1.00 22.48 165 LYS B C 1
ATOM 9316 O O . LYS B 1 150 ? 13.783 31.804 30.723 1.00 26.27 165 LYS B O 1
ATOM 9335 N N . GLY B 1 151 ? 13.600 29.607 31.181 1.00 23.90 166 GLY B N 1
ATOM 9336 C CA . GLY B 1 151 ? 14.982 29.492 31.606 1.00 22.93 166 GLY B CA 1
ATOM 9337 C C . GLY B 1 151 ? 15.256 29.732 33.083 1.00 21.33 166 GLY B C 1
ATOM 9338 O O . GLY B 1 151 ? 16.427 29.875 33.463 1.00 21.47 166 GLY B O 1
ATOM 9342 N N . VAL B 1 152 ? 14.232 29.786 33.935 1.00 20.60 167 VAL B N 1
ATOM 9343 C CA . VAL B 1 152 ? 14.422 29.793 35.382 1.00 19.66 167 VAL B CA 1
ATOM 9344 C C . VAL B 1 152 ? 13.515 28.734 35.984 1.00 19.34 167 VAL B C 1
ATOM 9345 O O . VAL B 1 152 ? 12.509 28.348 35.388 1.00 22.26 167 VAL B O 1
ATOM 9358 N N . THR B 1 153 ? 13.898 28.241 37.158 1.00 17.11 168 THR B N 1
ATOM 9359 C CA . THR B 1 153 ? 13.150 27.218 37.867 1.00 19.45 168 THR B CA 1
ATOM 9360 C C . THR B 1 153 ? 12.985 27.598 39.333 1.00 19.19 168 THR B C 1
ATOM 9361 O O . THR B 1 153 ? 13.965 27.949 39.998 1.00 17.84 168 THR B O 1
ATOM 9372 N N . LEU B 1 154 ? 11.746 27.553 39.821 1.00 18.83 169 LEU B N 1
ATOM 9373 C CA . LEU B 1 154 ? 11.471 27.729 41.240 1.00 17.24 169 LEU B CA 1
ATOM 9374 C C . LEU B 1 154 ? 11.854 26.458 41.972 1.00 21.95 169 LEU B C 1
ATOM 9375 O O . LEU B 1 154 ? 11.262 25.401 41.742 1.00 18.81 169 LEU B O 1
ATOM 9391 N N . LEU B 1 155 ? 12.855 26.552 42.848 1.00 17.27 170 LEU B N 1
ATOM 9392 C CA . LEU B 1 155 ? 13.337 25.373 43.545 1.00 16.83 170 LEU B CA 1
ATOM 9393 C C . LEU B 1 155 ? 12.550 25.060 44.807 1.00 21.76 170 LEU B C 1
ATOM 9394 O O . LEU B 1 155 ? 12.359 23.881 45.148 1.00 20.43 170 LEU B O 1
ATOM 9410 N N . MET B 1 156 ? 12.130 26.097 45.521 1.00 20.31 171 MET B N 1
ATOM 9411 C CA . MET B 1 156 ? 11.607 25.953 46.865 1.00 20.34 171 MET B CA 1
ATOM 9412 C C . MET B 1 156 ? 10.843 27.237 47.161 1.00 19.27 171 MET B C 1
ATOM 9413 O O . MET B 1 156 ? 11.313 28.337 46.838 1.00 17.46 171 MET B O 1
ATOM 9427 N N . ARG B 1 157 ? 9.690 27.091 47.792 1.00 16.02 172 ARG B N 1
ATOM 9428 C CA . ARG B 1 157 ? 8.935 28.207 48.343 1.00 18.68 172 ARG B CA 1
ATOM 9429 C C . ARG B 1 157 ? 8.520 27.821 49.750 1.00 20.19 172 ARG B C 1
ATOM 9430 O O . ARG B 1 157 ? 8.037 26.705 49.965 1.00 20.10 172 ARG B O 1
ATOM 9451 N N . GLU B 1 158 ? 8.712 28.721 50.702 1.00 15.06 173 GLU B N 1
ATOM 9452 C CA . GLU B 1 158 ? 8.242 28.495 52.056 1.00 15.52 173 GLU B CA 1
ATOM 9453 C C . GLU B 1 158 ? 7.673 29.784 52.607 1.00 15.36 173 GLU B C 1
ATOM 9454 O O . GLU B 1 158 ? 8.325 30.834 52.576 1.00 15.61 173 GLU B O 1
ATOM 9466 N N . ASP B 1 159 ? 6.440 29.697 53.090 1.00 16.55 174 ASP B N 1
ATOM 9467 C CA . ASP B 1 159 ? 5.763 30.854 53.652 1.00 15.25 174 ASP B CA 1
ATOM 9468 C C . ASP B 1 159 ? 6.158 31.024 55.113 1.00 16.11 174 ASP B C 1
ATOM 9469 O O . ASP B 1 159 ? 6.552 30.068 55.795 1.00 15.42 174 ASP B O 1
ATOM 9478 N N . PHE B 1 160 ? 6.072 32.252 55.594 1.00 15.40 175 PHE B N 1
ATOM 9479 C CA . PHE B 1 160 ? 6.457 32.541 56.959 1.00 13.96 175 PHE B CA 1
ATOM 9480 C C . PHE B 1 160 ? 5.502 33.551 57.567 1.00 16.10 175 PHE B C 1
ATOM 9481 O O . PHE B 1 160 ? 4.636 34.121 56.892 1.00 14.04 175 PHE B O 1
ATOM 9498 N N . GLY B 1 161 ? 5.678 33.768 58.864 1.00 14.90 176 GLY B N 1
ATOM 9499 C CA . GLY B 1 161 ? 4.869 34.718 59.611 1.00 15.03 176 GLY B CA 1
ATOM 9500 C C . GLY B 1 161 ? 3.561 34.120 60.101 1.00 21.03 176 GLY B C 1
ATOM 9501 O O . GLY B 1 161 ? 3.430 32.912 60.313 1.00 18.40 176 GLY B O 1
ATOM 9505 N N . ALA B 1 162 ? 2.581 35.002 60.288 1.00 18.09 177 ALA B N 1
ATOM 9506 C CA . ALA B 1 162 ? 1.245 34.660 60.796 1.00 22.37 177 ALA B CA 1
ATOM 9507 C C . ALA B 1 162 ? 1.300 34.025 62.177 1.00 22.53 177 ALA B C 1
ATOM 9508 O O . ALA B 1 162 ? 0.406 33.266 62.553 1.00 25.11 177 ALA B O 1
ATOM 9515 N N . GLN B 1 163 ? 2.354 34.317 62.952 1.00 20.16 178 GLN B N 1
ATOM 9516 C CA . GLN B 1 163 ? 2.458 33.723 64.273 1.00 22.32 178 GLN B CA 1
ATOM 9517 C C . GLN B 1 163 ? 1.645 34.534 65.278 1.00 22.46 178 GLN B C 1
ATOM 9518 O O . GLN B 1 163 ? 1.624 35.769 65.207 1.00 20.90 178 GLN B O 1
ATOM 9532 N N . PRO B 1 164 ? 1.017 33.880 66.248 1.00 22.66 179 PRO B N 1
ATOM 9533 C CA . PRO B 1 164 ? 0.353 34.626 67.324 1.00 22.93 179 PRO B CA 1
ATOM 9534 C C . PRO B 1 164 ? 1.303 35.624 67.977 1.00 25.75 179 PRO B C 1
ATOM 9535 O O . PRO B 1 164 ? 2.431 35.282 68.371 1.00 22.19 179 PRO B O 1
ATOM 9546 N N . ASP B 1 165 ? 0.846 36.876 68.048 1.00 26.68 180 ASP B N 1
ATOM 9547 C CA . ASP B 1 165 ? 1.603 38.000 68.620 1.00 24.89 180 ASP B CA 1
ATOM 9548 C C . ASP B 1 165 ? 2.986 38.157 67.979 1.00 23.90 180 ASP B C 1
ATOM 9549 O O . ASP B 1 165 ? 3.922 38.685 68.589 1.00 24.20 180 ASP B O 1
ATOM 9558 N N . SER B 1 166 ? 3.129 37.702 66.740 1.00 19.43 181 SER B N 1
ATOM 9559 C CA . SER B 1 166 ? 4.381 37.819 65.989 1.00 20.66 181 SER B CA 1
ATOM 9560 C C . SER B 1 166 ? 5.559 37.146 66.705 1.00 20.26 181 SER B C 1
ATOM 9561 O O . SER B 1 166 ? 6.723 37.467 66.424 1.00 17.70 181 SER B O 1
ATOM 9569 N N . ARG B 1 167 ? 5.286 36.183 67.590 1.00 19.21 182 ARG B N 1
ATOM 9570 C CA . ARG B 1 167 ? 6.341 35.505 68.333 1.00 17.69 182 ARG B CA 1
ATOM 9571 C C . ARG B 1 167 ? 7.065 34.501 67.442 1.00 16.67 182 ARG B C 1
ATOM 9572 O O . ARG B 1 167 ? 6.490 33.942 66.500 1.00 16.32 182 ARG B O 1
ATOM 9593 N N . ASN B 1 168 ? 8.312 34.223 67.779 1.00 16.88 183 ASN B N 1
ATOM 9594 C CA . ASN B 1 168 ? 9.081 33.279 66.984 1.00 16.89 183 ASN B CA 1
ATOM 9595 C C . ASN B 1 168 ? 8.761 31.837 67.386 1.00 13.75 183 ASN B C 1
ATOM 9596 O O . ASN B 1 168 ? 7.787 31.545 68.086 1.00 13.75 183 ASN B O 1
ATOM 9607 N N . SER B 1 169 ? 9.586 30.894 66.904 1.00 14.13 184 SER B N 1
ATOM 9608 C CA . SER B 1 169 ? 9.316 29.463 67.001 1.00 12.82 184 SER B CA 1
ATOM 9609 C C . SER B 1 169 ? 9.575 28.902 68.393 1.00 13.78 184 SER B C 1
ATOM 9610 O O . SER B 1 169 ? 9.302 27.727 68.638 1.00 14.90 184 SER B O 1
ATOM 9618 N N . LEU B 1 170 ? 10.141 29.702 69.296 1.00 14.02 185 LEU B N 1
ATOM 9619 C CA . LEU B 1 170 ? 10.221 29.391 70.720 1.00 15.34 185 LEU B CA 1
ATOM 9620 C C . LEU B 1 170 ? 9.390 30.358 71.572 1.00 17.91 185 LEU B C 1
ATOM 9621 O O . LEU B 1 170 ? 9.549 30.386 72.796 1.00 19.35 185 LEU B O 1
ATOM 9637 N N . GLY B 1 171 ? 8.474 31.103 70.956 1.00 15.09 186 GLY B N 1
ATOM 9638 C CA . GLY B 1 171 ? 7.560 31.949 71.689 1.00 17.40 186 GLY B CA 1
ATOM 9639 C C . GLY B 1 171 ? 8.086 33.306 72.112 1.00 19.66 186 GLY B C 1
ATOM 9640 O O . GLY B 1 171 ? 7.421 33.987 72.894 1.00 19.86 186 GLY B O 1
ATOM 9644 N N . TYR B 1 172 ? 9.239 33.731 71.620 1.00 16.02 187 TYR B N 1
ATOM 9645 C CA . TYR B 1 172 ? 9.809 35.014 71.995 1.00 20.05 187 TYR B CA 1
ATOM 9646 C C . TYR B 1 172 ? 9.386 36.095 71.004 1.00 20.54 187 TYR B C 1
ATOM 9647 O O . TYR B 1 172 ? 9.377 35.862 69.787 1.00 16.31 187 TYR B O 1
ATOM 9665 N N . LYS B 1 173 ? 9.055 37.282 71.533 1.00 17.80 188 LYS B N 1
ATOM 9666 C CA . LYS B 1 173 ? 9.088 38.500 70.703 1.00 19.10 188 LYS B CA 1
ATOM 9667 C C . LYS B 1 173 ? 10.502 38.730 70.173 1.00 17.98 188 LYS B C 1
ATOM 9668 O O . LYS B 1 173 ? 11.477 38.595 70.917 1.00 18.60 188 LYS B O 1
ATOM 9687 N N . ASP B 1 174 ? 10.633 39.040 68.886 1.00 17.54 189 ASP B N 1
ATOM 9688 C CA . ASP B 1 174 ? 11.975 39.264 68.320 1.00 18.27 189 ASP B CA 1
ATOM 9689 C C . ASP B 1 174 ? 11.909 40.428 67.330 1.00 19.99 189 ASP B C 1
ATOM 9690 O O . ASP B 1 174 ? 10.937 41.183 67.283 1.00 20.94 189 ASP B O 1
ATOM 9699 N N . GLY B 1 175 ? 12.989 40.641 66.588 1.00 21.11 190 GLY B N 1
ATOM 9700 C CA . GLY B 1 175 ? 13.054 41.853 65.791 1.00 20.92 190 GLY B CA 1
ATOM 9701 C C . GLY B 1 175 ? 13.119 43.124 66.620 1.00 21.04 190 GLY B C 1
ATOM 9702 O O . GLY B 1 175 ? 12.718 44.201 66.152 1.00 20.60 190 GLY B O 1
ATOM 9706 N N . ILE B 1 176 ? 13.660 43.042 67.837 1.00 20.09 191 ILE B N 1
ATOM 9707 C CA . ILE B 1 176 ? 13.698 44.187 68.738 1.00 18.73 191 ILE B CA 1
ATOM 9708 C C . ILE B 1 176 ? 14.956 45.017 68.514 1.00 18.97 191 ILE B C 1
ATOM 9709 O O . ILE B 1 176 ? 14.867 46.215 68.221 1.00 21.30 191 ILE B O 1
ATOM 9725 N N . SER B 1 177 ? 16.133 44.409 68.632 1.00 17.71 192 SER B N 1
ATOM 9726 C CA . SER B 1 177 ? 17.383 45.161 68.630 1.00 17.12 192 SER B CA 1
ATOM 9727 C C . SER B 1 177 ? 18.141 44.986 67.325 1.00 18.56 192 SER B C 1
ATOM 9728 O O . SER B 1 177 ? 18.596 43.875 67.006 1.00 18.09 192 SER B O 1
ATOM 9736 N N . ASN B 1 178 ? 18.300 46.081 66.589 1.00 16.41 193 ASN B N 1
ATOM 9737 C CA . ASN B 1 178 ? 19.110 46.121 65.384 1.00 14.25 193 ASN B CA 1
ATOM 9738 C C . ASN B 1 178 ? 19.939 47.396 65.403 1.00 17.06 193 ASN B C 1
ATOM 9739 O O . ASN B 1 178 ? 19.564 48.384 66.047 1.00 16.04 193 ASN B O 1
ATOM 9750 N N . PRO B 1 179 ? 21.075 47.404 64.707 1.00 15.82 194 PRO B N 1
ATOM 9751 C CA . PRO B 1 179 ? 21.927 48.598 64.695 1.00 19.89 194 PRO B CA 1
ATOM 9752 C C . PRO B 1 179 ? 21.241 49.786 64.046 1.00 19.24 194 PRO B C 1
ATOM 9753 O O . PRO B 1 179 ? 20.489 49.660 63.067 1.00 17.22 194 PRO B O 1
ATOM 9764 N N . ALA B 1 180 ? 21.536 50.950 64.613 1.00 19.44 195 ALA B N 1
ATOM 9765 C CA . ALA B 1 180 ? 21.262 52.219 63.969 1.00 20.88 195 ALA B CA 1
ATOM 9766 C C . ALA B 1 180 ? 22.413 52.561 63.027 1.00 20.55 195 ALA B C 1
ATOM 9767 O O . ALA B 1 180 ? 23.578 52.270 63.315 1.00 21.25 195 ALA B O 1
ATOM 9774 N N . ILE B 1 181 ? 22.073 53.192 61.907 1.00 22.51 196 ILE B N 1
ATOM 9775 C CA . ILE B 1 181 ? 23.020 53.491 60.837 1.00 20.82 196 ILE B CA 1
ATOM 9776 C C . ILE B 1 181 ? 23.076 55.015 60.666 1.00 22.15 196 ILE B C 1
ATOM 9777 O O . ILE B 1 181 ? 22.045 55.664 60.417 1.00 22.09 196 ILE B O 1
ATOM 9793 N N . GLU B 1 182 ? 24.263 55.591 60.851 1.00 19.07 197 GLU B N 1
ATOM 9794 C CA . GLU B 1 182 ? 24.452 57.022 60.653 1.00 18.30 197 GLU B CA 1
ATOM 9795 C C . GLU B 1 182 ? 24.275 57.373 59.188 1.00 17.26 197 GLU B C 1
ATOM 9796 O O . GLU B 1 182 ? 24.952 56.805 58.318 1.00 21.02 197 GLU B O 1
ATOM 9808 N N . GLY B 1 183 ? 23.363 58.308 58.910 1.00 18.96 198 GLY B N 1
ATOM 9809 C CA . GLY B 1 183 ? 22.997 58.662 57.559 1.00 19.43 198 GLY B CA 1
ATOM 9810 C C . GLY B 1 183 ? 21.722 58.030 57.032 1.00 19.49 198 GLY B C 1
ATOM 9811 O O . GLY B 1 183 ? 21.353 58.288 55.867 1.00 16.54 198 GLY B O 1
ATOM 9815 N N . SER B 1 184 ? 21.062 57.183 57.831 1.00 18.95 199 SER B N 1
ATOM 9816 C CA . SER B 1 184 ? 19.797 56.598 57.420 1.00 17.25 199 SER B CA 1
ATOM 9817 C C . SER B 1 184 ? 18.646 57.591 57.442 1.00 20.26 199 SER B C 1
ATOM 9818 O O . SER B 1 184 ? 17.629 57.362 56.766 1.00 16.87 199 SER B O 1
ATOM 9826 N N . GLY B 1 185 ? 18.765 58.666 58.208 1.00 15.65 200 GLY B N 1
ATOM 9827 C CA . GLY B 1 185 ? 17.713 59.635 58.358 1.00 19.97 200 GLY B CA 1
ATOM 9828 C C . GLY B 1 185 ? 16.940 59.537 59.652 1.00 22.28 200 GLY B C 1
ATOM 9829 O O . GLY B 1 185 ? 16.094 60.404 59.912 1.00 20.51 200 GLY B O 1
ATOM 9833 N N . ILE B 1 186 ? 17.182 58.508 60.466 1.00 19.02 201 ILE B N 1
ATOM 9834 C CA . ILE B 1 186 ? 16.402 58.270 61.671 1.00 20.96 201 ILE B CA 1
ATOM 9835 C C . ILE B 1 186 ? 17.368 58.083 62.826 1.00 17.26 201 ILE B C 1
ATOM 9836 O O . ILE B 1 186 ? 18.227 57.185 62.778 1.00 18.35 201 ILE B O 1
ATOM 9852 N N . LYS B 1 187 ? 17.218 58.911 63.863 1.00 23.75 202 LYS B N 1
ATOM 9853 C CA . LYS B 1 187 ? 18.080 58.798 65.028 1.00 20.81 202 LYS B CA 1
ATOM 9854 C C . LYS B 1 187 ? 17.778 57.501 65.786 1.00 21.95 202 LYS B C 1
ATOM 9855 O O . LYS B 1 187 ? 16.654 56.996 65.752 1.00 24.38 202 LYS B O 1
ATOM 9874 N N . PRO B 1 188 ? 18.753 56.958 66.493 1.00 22.45 203 PRO B N 1
ATOM 9875 C CA . PRO B 1 188 ? 18.510 55.713 67.249 1.00 26.34 203 PRO B CA 1
ATOM 9876 C C . PRO B 1 188 ? 17.384 55.823 68.282 1.00 25.57 203 PRO B C 1
ATOM 9877 O O . PRO B 1 188 ? 17.226 56.850 68.959 1.00 23.86 203 PRO B O 1
ATOM 9888 N N . PHE B 1 189 ? 16.649 54.708 68.470 1.00 24.96 204 PHE B N 1
ATOM 9889 C CA . PHE B 1 189 ? 15.819 54.545 69.671 1.00 25.54 204 PHE B CA 1
ATOM 9890 C C . PHE B 1 189 ? 16.714 54.574 70.917 1.00 25.77 204 PHE B C 1
ATOM 9891 O O . PHE B 1 189 ? 17.919 54.305 70.837 1.00 22.54 204 PHE B O 1
ATOM 9908 N N . PRO B 1 190 ? 16.139 54.826 72.096 1.00 25.94 205 PRO B N 1
ATOM 9909 C CA . PRO B 1 190 ? 16.945 54.768 73.322 1.00 26.01 205 PRO B CA 1
ATOM 9910 C C . PRO B 1 190 ? 17.579 53.391 73.499 1.00 26.14 205 PRO B C 1
ATOM 9911 O O . PRO B 1 190 ? 16.899 52.354 73.494 1.00 24.05 205 PRO B O 1
ATOM 9922 N N . GLY B 1 191 ? 18.903 53.388 73.668 1.00 23.36 206 GLY B N 1
ATOM 9923 C CA . GLY B 1 191 ? 19.642 52.157 73.832 1.00 26.08 206 GLY B CA 1
ATOM 9924 C C . GLY B 1 191 ? 20.078 51.507 72.538 1.00 22.71 206 GLY B C 1
ATOM 9925 O O . GLY B 1 191 ? 20.885 50.557 72.572 1.00 24.45 206 GLY B O 1
ATOM 9929 N N . GLN B 1 192 ? 19.546 51.958 71.402 1.00 22.95 207 GLN B N 1
ATOM 9930 C CA . GLN B 1 192 ? 19.907 51.373 70.118 1.00 21.86 207 GLN B CA 1
ATOM 9931 C C . GLN B 1 192 ? 21.253 51.872 69.627 1.00 26.44 207 GLN B C 1
ATOM 9932 O O . GLN B 1 192 ? 21.910 51.181 68.844 1.00 23.95 207 GLN B O 1
ATOM 9946 N N . GLY B 1 193 ? 21.660 53.077 70.036 1.00 26.45 208 GLY B N 1
ATOM 9947 C CA . GLY B 1 193 ? 22.903 53.649 69.573 1.00 25.86 208 GLY B CA 1
ATOM 9948 C C . GLY B 1 193 ? 24.073 52.814 70.046 1.00 34.18 208 GLY B C 1
ATOM 9949 O O . GLY B 1 193 ? 23.909 51.848 70.808 1.00 32.56 208 GLY B O 1
ATOM 9953 N N . PRO B 1 194 ? 25.295 53.182 69.618 1.00 33.71 209 PRO B N 1
ATOM 9954 C CA . PRO B 1 194 ? 25.639 54.350 68.805 1.00 32.06 209 PRO B CA 1
ATOM 9955 C C . PRO B 1 194 ? 25.271 54.110 67.353 1.00 26.23 209 PRO B C 1
ATOM 9956 O O . PRO B 1 194 ? 25.297 52.968 66.903 1.00 24.92 209 PRO B O 1
ATOM 9967 N N . ALA B 1 195 ? 24.901 55.130 66.588 1.00 24.60 210 ALA B N 1
ATOM 9968 C CA . ALA B 1 195 ? 24.715 54.931 65.158 1.00 21.60 210 ALA B CA 1
ATOM 9969 C C . ALA B 1 195 ? 26.040 54.519 64.528 1.00 23.87 210 ALA B C 1
ATOM 9970 O O . ALA B 1 195 ? 27.081 55.139 64.788 1.00 24.82 210 ALA B O 1
ATOM 9977 N N . ILE B 1 196 ? 25.999 53.484 63.705 1.00 21.48 211 ILE B N 1
ATOM 9978 C CA . ILE B 1 196 ? 27.189 52.897 63.108 1.00 21.49 211 ILE B CA 1
ATOM 9979 C C . ILE B 1 196 ? 27.443 53.592 61.783 1.00 18.23 211 ILE B C 1
ATOM 9980 O O . ILE B 1 196 ? 26.497 53.972 61.074 1.00 19.89 211 ILE B O 1
ATOM 9996 N N . LYS B 1 197 ? 28.716 53.738 61.421 1.00 19.33 212 LYS B N 1
ATOM 9997 C CA . LYS B 1 197 ? 29.036 54.412 60.167 1.00 21.67 212 LYS B CA 1
ATOM 9998 C C . LYS B 1 197 ? 28.453 53.626 58.989 1.00 17.44 212 LYS B C 1
ATOM 9999 O O . LYS B 1 197 ? 28.443 52.385 59.014 1.00 16.65 212 LYS B O 1
ATOM 10018 N N . PRO B 1 198 ? 27.976 54.308 57.940 1.00 16.93 213 PRO B N 1
ATOM 10019 C CA . PRO B 1 198 ? 27.127 53.623 56.948 1.00 17.18 213 PRO B CA 1
ATOM 10020 C C . PRO B 1 198 ? 27.822 52.505 56.198 1.00 14.02 213 PRO B C 1
ATOM 10021 O O . PRO B 1 198 ? 27.160 51.534 55.815 1.00 15.72 213 PRO B O 1
ATOM 10032 N N . GLY B 1 199 ? 29.127 52.605 55.957 1.00 17.08 214 GLY B N 1
ATOM 10033 C CA . GLY B 1 199 ? 29.849 51.606 55.177 1.00 17.74 214 GLY B CA 1
ATOM 10034 C C . GLY B 1 199 ? 29.981 50.244 55.842 1.00 16.85 214 GLY B C 1
ATOM 10035 O O . GLY B 1 199 ? 30.404 49.293 55.188 1.00 18.74 214 GLY B O 1
ATOM 10039 N N . GLU B 1 200 ? 29.672 50.134 57.128 1.00 15.36 215 GLU B N 1
ATOM 10040 C CA . GLU B 1 200 ? 29.591 48.806 57.715 1.00 15.41 215 GLU B CA 1
ATOM 10041 C C . GLU B 1 200 ? 28.406 48.023 57.169 1.00 14.59 215 GLU B C 1
ATOM 10042 O O . GLU B 1 200 ? 28.384 46.799 57.279 1.00 14.59 215 GLU B O 1
ATOM 10054 N N . PHE B 1 201 ? 27.422 48.711 56.583 1.00 12.93 216 PHE B N 1
ATOM 10055 C CA . PHE B 1 201 ? 26.210 48.084 56.119 1.00 12.79 216 PHE B CA 1
ATOM 10056 C C . PHE B 1 201 ? 25.901 48.284 54.652 1.00 12.92 216 PHE B C 1
ATOM 10057 O O . PHE B 1 201 ? 25.177 47.462 54.086 1.00 14.06 216 PHE B O 1
ATOM 10074 N N . VAL B 1 202 ? 26.405 49.331 54.014 1.00 13.33 217 VAL B N 1
ATOM 10075 C CA . VAL B 1 202 ? 26.096 49.591 52.618 1.00 13.94 217 VAL B CA 1
ATOM 10076 C C . VAL B 1 202 ? 27.401 49.878 51.899 1.00 14.18 217 VAL B C 1
ATOM 10077 O O . VAL B 1 202 ? 28.153 50.766 52.304 1.00 15.33 217 VAL B O 1
ATOM 10090 N N . LEU B 1 203 ? 27.650 49.158 50.812 1.00 14.27 218 LEU B N 1
ATOM 10091 C CA . LEU B 1 203 ? 28.903 49.298 50.086 1.00 12.45 218 LEU B CA 1
ATOM 10092 C C . LEU B 1 203 ? 28.938 50.638 49.361 1.00 13.85 218 LEU B C 1
ATOM 10093 O O . LEU B 1 203 ? 27.916 51.149 48.898 1.00 15.71 218 LEU B O 1
ATOM 10109 N N . GLY B 1 204 ? 30.123 51.220 49.285 1.00 17.55 219 GLY B N 1
ATOM 10110 C CA . GLY B 1 204 ? 30.313 52.512 48.650 1.00 17.37 219 GLY B CA 1
ATOM 10111 C C . GLY B 1 204 ? 30.345 53.679 49.619 1.00 17.99 219 GLY B C 1
ATOM 10112 O O . GLY B 1 204 ? 30.432 54.822 49.169 1.00 20.38 219 GLY B O 1
ATOM 10116 N N . TYR B 1 205 ? 30.272 53.425 50.921 1.00 17.26 220 TYR B N 1
ATOM 10117 C CA . TYR B 1 205 ? 30.238 54.438 51.967 1.00 15.08 220 TYR B CA 1
ATOM 10118 C C . TYR B 1 205 ? 31.318 54.178 53.012 1.00 17.79 220 TYR B C 1
ATOM 10119 O O . TYR B 1 205 ? 31.803 53.050 53.166 1.00 16.01 220 TYR B O 1
ATOM 10137 N N . PRO B 1 206 ? 31.737 55.210 53.730 1.00 19.54 221 PRO B N 1
ATOM 10138 C CA . PRO B 1 206 ? 32.788 55.002 54.727 1.00 18.77 221 PRO B CA 1
ATOM 10139 C C . PRO B 1 206 ? 32.266 54.236 55.925 1.00 18.24 221 PRO B C 1
ATOM 10140 O O . PRO B 1 206 ? 31.150 54.457 56.411 1.00 20.80 221 PRO B O 1
ATOM 10151 N N . GLY B 1 207 ? 33.067 53.284 56.360 1.00 16.58 222 GLY B N 1
ATOM 10152 C CA . GLY B 1 207 ? 32.811 52.544 57.571 1.00 18.55 222 GLY B CA 1
ATOM 10153 C C . GLY B 1 207 ? 33.414 53.185 58.800 1.00 21.03 222 GLY B C 1
ATOM 10154 O O . GLY B 1 207 ? 33.768 54.367 58.815 1.00 19.95 222 GLY B O 1
ATOM 10158 N N . GLU B 1 208 ? 33.496 52.385 59.861 1.00 22.16 223 GLU B N 1
ATOM 10159 C CA . GLU B 1 208 ? 33.946 52.890 61.147 1.00 24.07 223 GLU B CA 1
ATOM 10160 C C . GLU B 1 208 ? 35.366 53.396 61.077 1.00 27.29 223 GLU B C 1
ATOM 10161 O O . GLU B 1 208 ? 35.730 54.287 61.840 1.00 28.16 223 GLU B O 1
ATOM 10173 N N . ALA B 1 209 ? 36.174 52.848 60.187 1.00 26.14 224 ALA B N 1
ATOM 10174 C CA . ALA B 1 209 ? 37.552 53.295 60.038 1.00 30.34 224 ALA B CA 1
ATOM 10175 C C . ALA B 1 209 ? 37.685 54.499 59.103 1.00 33.30 224 ALA B C 1
ATOM 10176 O O . ALA B 1 209 ? 38.799 54.862 58.731 1.00 27.89 224 ALA B O 1
ATOM 10183 N N . GLY B 1 210 ? 36.581 55.105 58.680 1.00 27.49 225 GLY B N 1
ATOM 10184 C CA . GLY B 1 210 ? 36.657 56.319 57.904 1.00 25.73 225 GLY B CA 1
ATOM 10185 C C . GLY B 1 210 ? 36.796 56.116 56.418 1.00 24.55 225 GLY B C 1
ATOM 10186 O O . GLY B 1 210 ? 36.756 57.109 55.666 1.00 22.05 225 GLY B O 1
ATOM 10190 N N . VAL B 1 211 ? 36.898 54.865 55.965 1.00 26.57 226 VAL B N 1
ATOM 10191 C CA . VAL B 1 211 ? 37.084 54.556 54.549 1.00 23.74 226 VAL B CA 1
ATOM 10192 C C . VAL B 1 211 ? 36.091 53.450 54.165 1.00 21.48 226 VAL B C 1
ATOM 10193 O O . VAL B 1 211 ? 35.617 52.710 55.034 1.00 22.60 226 VAL B O 1
ATOM 10206 N N . PRO B 1 212 ? 35.760 53.351 52.879 1.00 20.66 227 PRO B N 1
ATOM 10207 C CA . PRO B 1 212 ? 34.866 52.260 52.460 1.00 23.41 227 PRO B CA 1
ATOM 10208 C C . PRO B 1 212 ? 35.575 50.927 52.488 1.00 24.23 227 PRO B C 1
ATOM 10209 O O . PRO B 1 212 ? 36.769 50.829 52.195 1.00 24.51 227 PRO B O 1
ATOM 10220 N N . LEU B 1 213 ? 34.827 49.900 52.866 1.00 22.44 228 LEU B N 1
ATOM 10221 C CA . LEU B 1 213 ? 35.290 48.535 52.732 1.00 23.62 228 LEU B CA 1
ATOM 10222 C C . LEU B 1 213 ? 35.467 48.211 51.255 1.00 24.72 228 LEU B C 1
ATOM 10223 O O . LEU B 1 213 ? 34.952 48.903 50.375 1.00 22.95 228 LEU B O 1
ATOM 10239 N N . GLY B 1 214 ? 36.201 47.139 50.973 1.00 22.28 229 GLY B N 1
ATOM 10240 C CA . GLY B 1 214 ? 36.296 46.689 49.594 1.00 22.45 229 GLY B CA 1
ATOM 10241 C C . GLY B 1 214 ? 34.930 46.284 49.064 1.00 21.95 229 GLY B C 1
ATOM 10242 O O . GLY B 1 214 ? 34.098 45.749 49.797 1.00 21.62 229 GLY B O 1
ATOM 10246 N N . MET B 1 215 ? 34.694 46.541 47.781 1.00 22.66 230 MET B N 1
ATOM 10247 C CA A MET B 1 215 ? 33.396 46.239 47.196 0.40 20.71 230 MET B CA 1
ATOM 10248 C CA B MET B 1 215 ? 33.394 46.319 47.160 0.60 20.68 230 MET B CA 1
ATOM 10249 C C . MET B 1 215 ? 33.546 45.706 45.792 1.00 21.09 230 MET B C 1
ATOM 10250 O O . MET B 1 215 ? 34.618 45.802 45.167 1.00 24.28 230 MET B O 1
ATOM 10277 N N . PRO B 1 216 ? 32.492 45.126 45.238 1.00 21.17 231 PRO B N 1
ATOM 10278 C CA . PRO B 1 216 ? 32.549 44.642 43.857 1.00 22.14 231 PRO B CA 1
ATOM 10279 C C . PRO B 1 216 ? 32.754 45.784 42.868 1.00 24.63 231 PRO B C 1
ATOM 10280 O O . PRO B 1 216 ? 32.392 46.947 43.109 1.00 20.40 231 PRO B O 1
ATOM 10291 N N . LYS B 1 217 ? 33.337 45.427 41.736 1.00 22.62 232 LYS B N 1
ATOM 10292 C CA . LYS B 1 217 ? 33.493 46.335 40.615 1.00 26.75 232 LYS B CA 1
ATOM 10293 C C . LYS B 1 217 ? 32.770 45.767 39.399 1.00 24.56 232 LYS B C 1
ATOM 10294 O O . LYS B 1 217 ? 32.600 44.545 39.292 1.00 24.89 232 LYS B O 1
ATOM 10313 N N . PRO B 1 218 ? 32.298 46.627 38.481 1.00 24.54 233 PRO B N 1
ATOM 10314 C CA . PRO B 1 218 ? 32.395 48.088 38.485 1.00 23.50 233 PRO B CA 1
ATOM 10315 C C . PRO B 1 218 ? 31.525 48.740 39.551 1.00 24.02 233 PRO B C 1
ATOM 10316 O O . PRO B 1 218 ? 30.727 48.073 40.245 1.00 21.23 233 PRO B O 1
ATOM 10327 N N . GLU B 1 219 ? 31.657 50.060 39.676 1.00 24.62 234 GLU B N 1
ATOM 10328 C CA . GLU B 1 219 ? 30.937 50.787 40.710 1.00 22.31 234 GLU B CA 1
ATOM 10329 C C . GLU B 1 219 ? 29.442 50.555 40.613 1.00 21.87 234 GLU B C 1
ATOM 10330 O O . GLU B 1 219 ? 28.769 50.445 41.639 1.00 20.01 234 GLU B O 1
ATOM 10342 N N . VAL B 1 220 ? 28.896 50.466 39.396 1.00 22.89 235 VAL B N 1
ATOM 10343 C CA . VAL B 1 220 ? 27.450 50.287 39.276 1.00 21.31 235 VAL B CA 1
ATOM 10344 C C . VAL B 1 220 ? 27.017 48.929 39.833 1.00 20.03 235 VAL B C 1
ATOM 10345 O O . VAL B 1 220 ? 25.881 48.776 40.293 1.00 19.20 235 VAL B O 1
ATOM 10358 N N . LEU B 1 221 ? 27.905 47.938 39.825 1.00 19.21 236 LEU B N 1
ATOM 10359 C CA . LEU B 1 221 ? 27.584 46.642 40.415 1.00 17.44 236 LEU B CA 1
ATOM 10360 C C . LEU B 1 221 ? 27.697 46.681 41.934 1.00 20.58 236 LEU B C 1
ATOM 10361 O O . LEU B 1 221 ? 26.834 46.128 42.637 1.00 15.34 236 LEU B O 1
ATOM 10377 N N . GLY B 1 222 ? 28.728 47.353 42.464 1.00 16.36 237 GLY B N 1
ATOM 10378 C CA . GLY B 1 222 ? 28.996 47.320 43.896 1.00 18.55 237 GLY B CA 1
ATOM 10379 C C . GLY B 1 222 ? 28.330 48.398 44.763 1.00 17.20 237 GLY B C 1
ATOM 10380 O O . GLY B 1 222 ? 27.881 48.120 45.896 1.00 15.45 237 GLY B O 1
ATOM 10384 N N . LYS B 1 223 ? 28.235 49.630 44.270 1.00 18.07 238 LYS B N 1
ATOM 10385 C CA . LYS B 1 223 ? 27.738 50.712 45.115 1.00 18.16 238 LYS B CA 1
ATOM 10386 C C . LYS B 1 223 ? 26.275 50.479 45.508 1.00 15.76 238 LYS B C 1
ATOM 10387 O O . LYS B 1 223 ? 25.466 49.981 44.718 1.00 14.09 238 LYS B O 1
ATOM 10406 N N . ASN B 1 224 ? 25.940 50.806 46.753 1.00 15.20 239 ASN B N 1
ATOM 10407 C CA . ASN B 1 224 ? 24.588 50.739 47.279 1.00 12.65 239 ASN B CA 1
ATOM 10408 C C . ASN B 1 224 ? 24.071 49.308 47.415 1.00 15.57 239 ASN B C 1
ATOM 10409 O O . ASN B 1 224 ? 22.874 49.116 47.673 1.00 14.46 239 ASN B O 1
ATOM 10420 N N . GLY B 1 225 ? 24.944 48.304 47.278 1.00 12.16 240 GLY B N 1
ATOM 10421 C CA . GLY B 1 225 ? 24.615 46.932 47.596 1.00 11.60 240 GLY B CA 1
ATOM 10422 C C . GLY B 1 225 ? 25.115 46.541 48.976 1.00 13.26 240 GLY B C 1
ATOM 10423 O O . GLY B 1 225 ? 25.733 47.319 49.693 1.00 12.39 240 GLY B O 1
ATOM 10427 N N . THR B 1 226 ? 24.831 45.292 49.348 1.00 13.04 241 THR B N 1
ATOM 10428 C CA . THR B 1 226 ? 25.311 44.752 50.619 1.00 11.04 241 THR B CA 1
ATOM 10429 C C . THR B 1 226 ? 25.301 43.239 50.521 1.00 11.62 241 THR B C 1
ATOM 10430 O O . THR B 1 226 ? 24.809 42.677 49.538 1.00 12.38 241 THR B O 1
ATOM 10441 N N . PHE B 1 227 ? 25.849 42.570 51.539 1.00 12.04 242 PHE B N 1
ATOM 10442 C CA . PHE B 1 227 ? 25.889 41.112 51.576 1.00 11.60 242 PHE B CA 1
ATOM 10443 C C . PHE B 1 227 ? 24.907 40.571 52.604 1.00 10.16 242 PHE B C 1
ATOM 10444 O O . PHE B 1 227 ? 24.489 41.268 53.550 1.00 11.55 242 PHE B O 1
ATOM 10461 N N . VAL B 1 228 ? 24.533 39.317 52.373 1.00 10.43 243 VAL B N 1
ATOM 10462 C CA . VAL B 1 228 ? 23.485 38.615 53.106 1.00 9.81 243 VAL B CA 1
ATOM 10463 C C . VAL B 1 228 ? 24.010 37.236 53.445 1.00 11.65 243 VAL B C 1
ATOM 10464 O O . VAL B 1 228 ? 24.511 36.521 52.566 1.00 11.52 243 VAL B O 1
ATOM 10477 N N . ALA B 1 229 ? 23.873 36.858 54.687 1.00 11.07 244 ALA B N 1
ATOM 10478 C CA . ALA B 1 229 ? 23.941 35.463 55.080 1.00 10.90 244 ALA B CA 1
ATOM 10479 C C . ALA B 1 229 ? 22.504 35.040 55.386 1.00 11.49 244 ALA B C 1
ATOM 10480 O O . ALA B 1 229 ? 21.890 35.520 56.356 1.00 11.05 244 ALA B O 1
ATOM 10487 N N . LEU B 1 230 ? 21.971 34.144 54.556 1.00 11.48 245 LEU B N 1
ATOM 10488 C CA . LEU B 1 230 ? 20.654 33.565 54.743 1.00 10.03 245 LEU B CA 1
ATOM 10489 C C . LEU B 1 230 ? 20.825 32.203 55.414 1.00 11.71 245 LEU B C 1
ATOM 10490 O O . LEU B 1 230 ? 21.608 31.366 54.924 1.00 12.22 245 LEU B O 1
ATOM 10506 N N . ARG B 1 231 ? 20.135 31.984 56.530 1.00 11.04 246 ARG B N 1
ATOM 10507 C CA . ARG B 1 231 ? 20.229 30.715 57.247 1.00 10.01 246 ARG B CA 1
ATOM 10508 C C . ARG B 1 231 ? 18.841 30.262 57.688 1.00 11.09 246 ARG B C 1
ATOM 10509 O O . ARG B 1 231 ? 18.088 31.045 58.281 1.00 11.23 246 ARG B O 1
ATOM 10530 N N . LYS B 1 232 ? 18.504 29.016 57.393 1.00 8.68 247 LYS B N 1
ATOM 10531 C CA . LYS B 1 232 ? 17.245 28.411 57.805 1.00 10.25 247 LYS B CA 1
ATOM 10532 C C . LYS B 1 232 ? 17.520 27.453 58.955 1.00 10.49 247 LYS B C 1
ATOM 10533 O O . LYS B 1 232 ? 18.440 26.625 58.883 1.00 12.57 247 LYS B O 1
ATOM 10552 N N . TYR B 1 233 ? 16.729 27.567 59.993 1.00 11.26 248 TYR B N 1
ATOM 10553 C CA . TYR B 1 233 ? 16.813 26.724 61.178 1.00 10.80 248 TYR B CA 1
ATOM 10554 C C . TYR B 1 233 ? 15.503 25.964 61.366 1.00 12.36 248 TYR B C 1
ATOM 10555 O O . TYR B 1 233 ? 14.408 26.479 61.075 1.00 13.69 248 TYR B O 1
ATOM 10573 N N . HIS B 1 234 ? 15.630 24.745 61.868 1.00 11.41 249 HIS B N 1
ATOM 10574 C CA . HIS B 1 234 ? 14.539 23.977 62.443 1.00 12.24 249 HIS B CA 1
ATOM 10575 C C . HIS B 1 234 ? 14.599 24.122 63.962 1.00 12.53 249 HIS B C 1
ATOM 10576 O O . HIS B 1 234 ? 15.660 23.974 64.556 1.00 11.75 249 HIS B O 1
ATOM 10590 N N . THR B 1 235 ? 13.457 24.367 64.597 1.00 11.91 250 THR B N 1
ATOM 10591 C CA . THR B 1 235 ? 13.393 24.531 66.051 1.00 11.99 250 THR B CA 1
ATOM 10592 C C . THR B 1 235 ? 12.860 23.274 66.728 1.00 14.08 250 THR B C 1
ATOM 10593 O O . THR B 1 235 ? 11.824 22.749 66.318 1.00 12.27 250 THR B O 1
ATOM 10604 N N . ASN B 1 236 ? 13.577 22.788 67.765 1.00 12.78 251 ASN B N 1
ATOM 10605 C CA . ASN B 1 236 ? 13.163 21.632 68.563 1.00 12.81 251 ASN B CA 1
ATOM 10606 C C . ASN B 1 236 ? 12.454 22.149 69.817 1.00 13.98 251 ASN B C 1
ATOM 10607 O O . ASN B 1 236 ? 13.003 22.180 70.919 1.00 14.38 251 ASN B O 1
ATOM 10618 N N . ALA B 1 237 ? 11.179 22.526 69.645 1.00 12.61 252 ALA B N 1
ATOM 10619 C CA . ALA B 1 237 ? 10.456 23.188 70.733 1.00 15.35 252 ALA B CA 1
ATOM 10620 C C . ALA B 1 237 ? 10.058 22.214 71.835 1.00 16.23 252 ALA B C 1
ATOM 10621 O O . ALA B 1 237 ? 9.987 22.613 73.004 1.00 16.31 252 ALA B O 1
ATOM 10628 N N . GLY B 1 238 ? 9.780 20.953 71.490 1.00 14.08 253 GLY B N 1
ATOM 10629 C CA . GLY B 1 238 ? 9.488 19.961 72.512 1.00 16.46 253 GLY B CA 1
ATOM 10630 C C . GLY B 1 238 ? 10.632 19.809 73.488 1.00 16.90 253 GLY B C 1
ATOM 10631 O O . GLY B 1 238 ? 10.438 19.866 74.705 1.00 19.30 253 GLY B O 1
ATOM 10635 N N . SER B 1 239 ? 11.848 19.651 72.960 1.00 16.06 254 SER B N 1
ATOM 10636 C CA . SER B 1 239 ? 13.016 19.500 73.825 1.00 18.63 254 SER B CA 1
ATOM 10637 C C . SER B 1 239 ? 13.305 20.772 74.614 1.00 17.45 254 SER B C 1
ATOM 10638 O O . SER B 1 239 ? 13.707 20.693 75.778 1.00 17.28 254 SER B O 1
ATOM 10646 N N . PHE B 1 240 ? 13.092 21.946 74.009 1.00 15.31 255 PHE B N 1
ATOM 10647 C CA . PHE B 1 240 ? 13.240 23.206 74.739 1.00 15.76 255 PHE B CA 1
ATOM 10648 C C . PHE B 1 240 ? 12.267 23.265 75.913 1.00 16.89 255 PHE B C 1
ATOM 10649 O O . PHE B 1 240 ? 12.664 23.555 77.042 1.00 18.36 255 PHE B O 1
ATOM 10666 N N . ASN B 1 241 ? 10.991 22.948 75.666 1.00 16.40 256 ASN B N 1
ATOM 10667 C CA . ASN B 1 241 ? 9.983 22.984 76.725 1.00 18.36 256 ASN B CA 1
ATOM 10668 C C . ASN B 1 241 ? 10.321 22.002 77.842 1.00 19.54 256 ASN B C 1
ATOM 10669 O O . ASN B 1 241 ? 10.175 22.319 79.033 1.00 20.24 256 ASN B O 1
ATOM 10680 N N . ARG B 1 242 ? 10.771 20.798 77.472 1.00 19.18 257 ARG B N 1
ATOM 10681 C CA . ARG B 1 242 ? 11.194 19.822 78.466 1.00 21.45 257 ARG B CA 1
ATOM 10682 C C . ARG B 1 242 ? 12.376 20.347 79.263 1.00 21.61 257 ARG B C 1
ATOM 10683 O O . ARG B 1 242 ? 12.418 20.219 80.494 1.00 21.36 257 ARG B O 1
ATOM 10704 N N . TYR B 1 243 ? 13.310 21.009 78.582 1.00 19.48 258 TYR B N 1
ATOM 10705 C CA . TYR B 1 243 ? 14.465 21.566 79.267 1.00 20.45 258 TYR B CA 1
ATOM 10706 C C . TYR B 1 243 ? 14.049 22.600 80.308 1.00 20.28 258 TYR B C 1
ATOM 10707 O O . TYR B 1 243 ? 14.537 22.577 81.444 1.00 22.10 258 TYR B O 1
ATOM 10724 N N . LEU B 1 244 ? 13.182 23.537 79.927 1.00 20.26 259 LEU B N 1
ATOM 10725 C CA . LEU B 1 244 ? 12.699 24.546 80.875 1.00 21.62 259 LEU B CA 1
ATOM 10726 C C . LEU B 1 244 ? 11.997 23.903 82.069 1.00 23.12 259 LEU B C 1
ATOM 10727 O O . LEU B 1 244 ? 12.238 24.281 83.226 1.00 25.11 259 LEU B O 1
ATOM 10743 N N . LYS B 1 245 ? 11.099 22.944 81.811 1.00 22.80 260 LYS B N 1
ATOM 10744 C CA . LYS B 1 245 ? 10.397 22.279 82.914 1.00 23.90 260 LYS B CA 1
ATOM 10745 C C . LYS B 1 245 ? 11.373 21.622 83.881 1.00 25.60 260 LYS B C 1
ATOM 10746 O O . LYS B 1 245 ? 11.230 21.724 85.112 1.00 25.55 260 LYS B O 1
ATOM 10765 N N . GLU B 1 246 ? 12.372 20.940 83.349 1.00 24.58 261 GLU B N 1
ATOM 10766 C CA . GLU B 1 246 ? 13.295 20.187 84.181 1.00 27.47 261 GLU B CA 1
ATOM 10767 C C . GLU B 1 246 ? 14.336 21.040 84.883 1.00 25.78 261 GLU B C 1
ATOM 10768 O O . GLU B 1 246 ? 15.067 20.505 85.724 1.00 21.85 261 GLU B O 1
ATOM 10780 N N . ASN B 1 247 ? 14.451 22.327 84.576 1.00 26.12 262 ASN B N 1
ATOM 10781 C CA . ASN B 1 247 ? 15.448 23.161 85.249 1.00 28.13 262 ASN B CA 1
ATOM 10782 C C . ASN B 1 247 ? 14.875 24.422 85.882 1.00 26.64 262 ASN B C 1
ATOM 10783 O O . ASN B 1 247 ? 15.640 25.284 86.344 1.00 30.79 262 ASN B O 1
ATOM 10794 N N . ALA B 1 248 ? 13.558 24.549 85.943 1.00 27.38 263 ALA B N 1
ATOM 10795 C CA . ALA B 1 248 ? 12.963 25.754 86.493 1.00 24.29 263 ALA B CA 1
ATOM 10796 C C . ALA B 1 248 ? 13.159 25.871 87.996 1.00 30.84 263 ALA B C 1
ATOM 10797 O O . ALA B 1 248 ? 12.919 26.955 88.542 1.00 32.36 263 ALA B O 1
ATOM 10804 N N . GLU B 1 249 ? 13.552 24.786 88.682 1.00 32.59 264 GLU B N 1
ATOM 10805 C CA . GLU B 1 249 ? 13.832 24.911 90.107 1.00 33.68 264 GLU B CA 1
ATOM 10806 C C . GLU B 1 249 ? 14.936 25.934 90.348 1.00 38.50 264 GLU B C 1
ATOM 10807 O O . GLU B 1 249 ? 15.019 26.500 91.445 1.00 38.25 264 GLU B O 1
ATOM 10819 N N . TYR B 1 250 ? 15.799 26.164 89.346 1.00 33.80 265 TYR B N 1
ATOM 10820 C CA . TYR B 1 250 ? 16.905 27.109 89.480 1.00 35.86 265 TYR B CA 1
ATOM 10821 C C . TYR B 1 250 ? 16.479 28.550 89.270 1.00 35.07 265 TYR B C 1
ATOM 10822 O O . TYR B 1 250 ? 17.293 29.463 89.465 1.00 36.01 265 TYR B O 1
ATOM 10839 N N . THR B 1 251 ? 15.233 28.773 88.890 1.00 30.01 266 THR B N 1
ATOM 10840 C CA . THR B 1 251 ? 14.674 30.103 88.731 1.00 30.05 266 THR B CA 1
ATOM 10841 C C . THR B 1 251 ? 13.343 30.156 89.452 1.00 30.64 266 THR B C 1
ATOM 10842 O O . THR B 1 251 ? 12.303 30.516 88.893 1.00 32.43 266 THR B O 1
ATOM 10853 N N . GLY B 1 252 ? 13.381 29.750 90.726 1.00 34.56 267 GLY B N 1
ATOM 10854 C CA . GLY B 1 252 ? 12.234 29.839 91.603 1.00 38.46 267 GLY B CA 1
ATOM 10855 C C . GLY B 1 252 ? 11.065 29.006 91.145 1.00 38.61 267 GLY B C 1
ATOM 10856 O O . GLY B 1 252 ? 9.916 29.325 91.473 1.00 38.41 267 GLY B O 1
ATOM 10860 N N . GLY B 1 253 ? 11.328 27.936 90.395 1.00 37.21 268 GLY B N 1
ATOM 10861 C CA . GLY B 1 253 ? 10.271 27.140 89.822 1.00 34.99 268 GLY B CA 1
ATOM 10862 C C . GLY B 1 253 ? 9.543 27.787 88.670 1.00 39.19 268 GLY B C 1
ATOM 10863 O O . GLY B 1 253 ? 8.564 27.203 88.180 1.00 34.67 268 GLY B O 1
ATOM 10867 N N . ASP B 1 254 ? 9.992 28.976 88.220 1.00 34.95 269 ASP B N 1
ATOM 10868 C CA . ASP B 1 254 ? 9.370 29.726 87.126 1.00 33.23 269 ASP B CA 1
ATOM 10869 C C . ASP B 1 254 ? 10.109 29.396 85.826 1.00 30.42 269 ASP B C 1
ATOM 10870 O O . ASP B 1 254 ? 11.208 29.901 85.581 1.00 27.57 269 ASP B O 1
ATOM 10879 N N . ALA B 1 255 ? 9.479 28.575 84.985 1.00 27.28 270 ALA B N 1
ATOM 10880 C CA . ALA B 1 255 ? 10.053 28.223 83.688 1.00 27.96 270 ALA B CA 1
ATOM 10881 C C . ALA B 1 255 ? 10.150 29.438 82.768 1.00 29.18 270 ALA B C 1
ATOM 10882 O O . ALA B 1 255 ? 11.008 29.466 81.883 1.00 24.72 270 ALA B O 1
ATOM 10889 N N . GLU B 1 256 ? 9.254 30.427 82.924 1.00 27.29 271 GLU B N 1
ATOM 10890 C CA . GLU B 1 256 ? 9.330 31.616 82.084 1.00 25.59 271 GLU B CA 1
ATOM 10891 C C . GLU B 1 256 ? 10.518 32.476 82.478 1.00 25.01 271 GLU B C 1
ATOM 10892 O O . GLU B 1 256 ? 11.141 33.098 81.619 1.00 24.01 271 GLU B O 1
ATOM 10904 N N . LEU B 1 257 ? 10.877 32.488 83.754 1.00 26.75 272 LEU B N 1
ATOM 10905 C CA . LEU B 1 257 ? 12.087 33.187 84.159 1.00 25.90 272 LEU B CA 1
ATOM 10906 C C . LEU B 1 257 ? 13.330 32.504 83.600 1.00 27.05 272 LEU B C 1
ATOM 10907 O O . LEU B 1 257 ? 14.270 33.188 83.180 1.00 25.07 272 LEU B O 1
ATOM 10923 N N . LEU B 1 258 ? 13.350 31.163 83.543 1.00 26.18 273 LEU B N 1
ATOM 10924 C CA . LEU B 1 258 ? 14.503 30.494 82.935 1.00 24.60 273 LEU B CA 1
ATOM 10925 C C . LEU B 1 258 ? 14.583 30.778 81.435 1.00 22.49 273 LEU B C 1
ATOM 10926 O O . LEU B 1 258 ? 15.673 31.036 80.901 1.00 22.97 273 LEU B O 1
ATOM 10942 N N . ALA B 1 259 ? 13.445 30.747 80.729 1.00 23.83 274 ALA B N 1
ATOM 10943 C CA . ALA B 1 259 ? 13.435 31.163 79.323 1.00 20.45 274 ALA B CA 1
ATOM 10944 C C . ALA B 1 259 ? 14.003 32.562 79.158 1.00 19.66 274 ALA B C 1
ATOM 10945 O O . ALA B 1 259 ? 14.725 32.842 78.188 1.00 19.98 274 ALA B O 1
ATOM 10952 N N . ALA B 1 260 ? 13.676 33.462 80.092 1.00 21.09 275 ALA B N 1
ATOM 10953 C CA . ALA B 1 260 ? 14.204 34.822 80.040 1.00 23.31 275 ALA B CA 1
ATOM 10954 C C . ALA B 1 260 ? 15.707 34.827 80.242 1.00 20.94 275 ALA B C 1
ATOM 10955 O O . ALA B 1 260 ? 16.421 35.642 79.646 1.00 22.61 275 ALA B O 1
ATOM 10962 N N . LYS B 1 261 ? 16.199 33.938 81.101 1.00 21.91 276 LYS B N 1
ATOM 10963 C CA . LYS B 1 261 ? 17.628 33.932 81.408 1.00 21.83 276 LYS B CA 1
ATOM 10964 C C . LYS B 1 261 ? 18.440 33.413 80.237 1.00 21.68 276 LYS B C 1
ATOM 10965 O O . LYS B 1 261 ? 19.571 33.860 80.013 1.00 23.84 276 LYS B O 1
ATOM 10984 N N . LEU B 1 262 ? 17.883 32.468 79.471 1.00 21.23 277 LEU B N 1
ATOM 10985 C CA . LEU B 1 262 ? 18.636 31.880 78.367 1.00 18.61 277 LEU B CA 1
ATOM 10986 C C . LEU B 1 262 ? 18.829 32.877 77.229 1.00 20.33 277 LEU B C 1
ATOM 10987 O O . LEU B 1 262 ? 19.891 32.911 76.602 1.00 18.86 277 LEU B O 1
ATOM 11003 N N . VAL B 1 263 ? 17.805 33.668 76.924 1.00 20.33 278 VAL B N 1
ATOM 11004 C CA . VAL B 1 263 ? 17.901 34.644 75.845 1.00 20.51 278 VAL B CA 1
ATOM 11005 C C . VAL B 1 263 ? 18.408 35.991 76.339 1.00 20.08 278 VAL B C 1
ATOM 11006 O O . VAL B 1 263 ? 19.109 36.675 75.595 1.00 20.72 278 VAL B O 1
ATOM 11019 N N . GLY B 1 264 ? 18.042 36.384 77.570 1.00 22.38 279 GLY B N 1
ATOM 11020 C CA . GLY B 1 264 ? 18.273 37.707 78.115 1.00 22.25 279 GLY B CA 1
ATOM 11021 C C . GLY B 1 264 ? 17.019 38.554 78.180 1.00 22.27 279 GLY B C 1
ATOM 11022 O O . GLY B 1 264 ? 17.025 39.592 78.857 1.00 25.39 279 GLY B O 1
ATOM 11026 N N . ARG B 1 265 ? 15.937 38.117 77.529 1.00 22.82 280 ARG B N 1
ATOM 11027 C CA . ARG B 1 265 ? 14.648 38.781 77.557 1.00 20.29 280 ARG B CA 1
ATOM 11028 C C . ARG B 1 265 ? 13.575 37.768 77.890 1.00 22.55 280 ARG B C 1
ATOM 11029 O O . ARG B 1 265 ? 13.616 36.637 77.405 1.00 22.20 280 ARG B O 1
ATOM 11050 N N . TRP B 1 266 ? 12.590 38.194 78.682 1.00 22.60 281 TRP B N 1
ATOM 11051 C CA . TRP B 1 266 ? 11.328 37.478 78.754 1.00 23.93 281 TRP B CA 1
ATOM 11052 C C . TRP B 1 266 ? 10.766 37.284 77.355 1.00 23.74 281 TRP B C 1
ATOM 11053 O O . TRP B 1 266 ? 11.103 38.040 76.438 1.00 20.36 281 TRP B O 1
ATOM 11074 N N . ARG B 1 267 ? 9.882 36.294 77.180 1.00 21.00 282 ARG B N 1
ATOM 11075 C CA . ARG B 1 267 ? 9.270 36.076 75.870 1.00 22.34 282 ARG B CA 1
ATOM 11076 C C . ARG B 1 267 ? 8.423 37.255 75.418 1.00 21.81 282 ARG B C 1
ATOM 11077 O O . ARG B 1 267 ? 8.223 37.444 74.206 1.00 22.40 282 ARG B O 1
ATOM 11098 N N . SER B 1 268 ? 7.953 38.082 76.359 1.00 23.70 283 SER B N 1
ATOM 11099 C CA . SER B 1 268 ? 7.242 39.309 76.009 1.00 24.93 283 SER B CA 1
ATOM 11100 C C . SER B 1 268 ? 8.139 40.340 75.321 1.00 25.01 283 SER B C 1
ATOM 11101 O O . SER B 1 268 ? 7.636 41.339 74.806 1.00 25.74 283 SER B O 1
ATOM 11109 N N . GLY B 1 269 ? 9.449 40.169 75.394 1.00 23.10 284 GLY B N 1
ATOM 11110 C CA . GLY B 1 269 ? 10.389 41.146 74.904 1.00 24.15 284 GLY B CA 1
ATOM 11111 C C . GLY B 1 269 ? 11.035 42.001 75.978 1.00 21.98 284 GLY B C 1
ATOM 11112 O O . GLY B 1 269 ? 11.969 42.735 75.668 1.00 23.99 284 GLY B O 1
ATOM 11116 N N . ALA B 1 270 ? 10.568 41.957 77.217 1.00 22.68 285 ALA B N 1
ATOM 11117 C CA . ALA B 1 270 ? 11.179 42.788 78.251 1.00 24.53 285 ALA B CA 1
ATOM 11118 C C . ALA B 1 270 ? 12.568 42.248 78.585 1.00 21.28 285 ALA B C 1
ATOM 11119 O O . ALA B 1 270 ? 12.711 41.049 78.861 1.00 24.51 285 ALA B O 1
ATOM 11126 N N . PRO B 1 271 ? 13.612 43.075 78.542 1.00 24.96 286 PRO B N 1
ATOM 11127 C CA . PRO B 1 271 ? 14.946 42.594 78.919 1.00 23.62 286 PRO B CA 1
ATOM 11128 C C . PRO B 1 271 ? 15.047 42.491 80.424 1.00 25.06 286 PRO B C 1
ATOM 11129 O O . PRO B 1 271 ? 14.414 43.245 81.167 1.00 25.43 286 PRO B O 1
ATOM 11140 N N . LEU B 1 272 ? 15.815 41.507 80.885 1.00 25.00 287 LEU B N 1
ATOM 11141 C CA . LEU B 1 272 ? 15.943 41.314 82.332 1.00 26.32 287 LEU B CA 1
ATOM 11142 C C . LEU B 1 272 ? 16.598 42.504 83.026 1.00 28.06 287 LEU B C 1
ATOM 11143 O O . LEU B 1 272 ? 16.410 42.686 84.241 1.00 30.59 287 LEU B O 1
ATOM 11159 N N . THR B 1 273 ? 17.385 43.298 82.300 1.00 26.35 288 THR B N 1
ATOM 11160 C CA . THR B 1 273 ? 17.992 44.490 82.891 1.00 29.82 288 THR B CA 1
ATOM 11161 C C . THR B 1 273 ? 16.951 45.497 83.343 1.00 31.03 288 THR B C 1
ATOM 11162 O O . THR B 1 273 ? 17.216 46.275 84.264 1.00 32.65 288 THR B O 1
ATOM 11173 N N . LEU B 1 274 ? 15.769 45.505 82.718 1.00 29.46 289 LEU B N 1
ATOM 11174 C CA . LEU B 1 274 ? 14.695 46.437 83.068 1.00 33.06 289 LEU B CA 1
ATOM 11175 C C . LEU B 1 274 ? 13.506 45.740 83.708 1.00 34.21 289 LEU B C 1
ATOM 11176 O O . LEU B 1 274 ? 12.547 46.412 84.114 1.00 38.43 289 LEU B O 1
ATOM 11192 N N . ALA B 1 275 ? 13.573 44.419 83.852 1.00 32.34 290 ALA B N 1
ATOM 11193 C CA . ALA B 1 275 ? 12.483 43.620 84.411 1.00 34.50 290 ALA B CA 1
ATOM 11194 C C . ALA B 1 275 ? 13.109 42.388 85.047 1.00 35.14 290 ALA B C 1
ATOM 11195 O O . ALA B 1 275 ? 12.925 41.257 84.582 1.00 32.69 290 ALA B O 1
ATOM 11202 N N . PRO B 1 276 ? 13.890 42.582 86.114 1.00 35.22 291 PRO B N 1
ATOM 11203 C CA . PRO B 1 276 ? 14.762 41.501 86.589 1.00 33.65 291 PRO B CA 1
ATOM 11204 C C . PRO B 1 276 ? 14.060 40.411 87.370 1.00 37.43 291 PRO B C 1
ATOM 11205 O O . PRO B 1 276 ? 14.589 39.295 87.423 1.00 37.79 291 PRO B O 1
ATOM 11216 N N . LYS B 1 277 ? 12.893 40.670 87.944 1.00 40.76 292 LYS B N 1
ATOM 11217 C CA . LYS B 1 277 ? 12.224 39.675 88.773 1.00 43.75 292 LYS B CA 1
ATOM 11218 C C . LYS B 1 277 ? 10.860 39.252 88.251 1.00 42.75 292 LYS B C 1
ATOM 11219 O O . LYS B 1 277 ? 10.512 38.078 88.379 1.00 44.35 292 LYS B O 1
ATOM 11238 N N . GLU B 1 278 ? 10.104 40.143 87.612 1.00 43.20 293 GLU B N 1
ATOM 11239 C CA . GLU B 1 278 ? 8.846 39.752 86.995 1.00 42.04 293 GLU B CA 1
ATOM 11240 C C . GLU B 1 278 ? 8.744 40.355 85.604 1.00 38.59 293 GLU B C 1
ATOM 11241 O O . GLU B 1 278 ? 9.337 41.395 85.299 1.00 36.65 293 GLU B O 1
ATOM 11253 N N . ASP B 1 279 ? 7.958 39.683 84.773 1.00 36.24 294 ASP B N 1
ATOM 11254 C CA . ASP B 1 279 ? 7.781 40.082 83.392 1.00 35.77 294 ASP B CA 1
ATOM 11255 C C . ASP B 1 279 ? 7.116 41.452 83.347 1.00 37.47 294 ASP B C 1
ATOM 11256 O O . ASP B 1 279 ? 6.442 41.869 84.291 1.00 35.88 294 ASP B O 1
ATOM 11265 N N . ASP B 1 280 ? 7.350 42.177 82.260 1.00 33.47 295 ASP B N 1
ATOM 11266 C CA . ASP B 1 280 ? 6.750 43.493 82.045 1.00 35.59 295 ASP B CA 1
ATOM 11267 C C . ASP B 1 280 ? 6.396 43.561 80.571 1.00 32.24 295 ASP B C 1
ATOM 11268 O O . ASP B 1 280 ? 7.097 44.186 79.767 1.00 33.82 295 ASP B O 1
ATOM 11277 N N . PRO B 1 281 ? 5.315 42.897 80.167 1.00 38.18 296 PRO B N 1
ATOM 11278 C CA . PRO B 1 281 ? 5.011 42.849 78.726 1.00 34.22 296 PRO B CA 1
ATOM 11279 C C . PRO B 1 281 ? 4.809 44.220 78.102 1.00 37.93 296 PRO B C 1
ATOM 11280 O O . PRO B 1 281 ? 5.213 44.428 76.954 1.00 33.79 296 PRO B O 1
ATOM 11291 N N . GLU B 1 282 ? 4.178 45.162 78.808 1.00 37.84 297 GLU B N 1
ATOM 11292 C CA . GLU B 1 282 ? 4.020 46.501 78.248 1.00 42.81 297 GLU B CA 1
ATOM 11293 C C . GLU B 1 282 ? 5.366 47.085 77.851 1.00 35.61 297 GLU B C 1
ATOM 11294 O O . GLU B 1 282 ? 5.518 47.675 76.770 1.00 33.78 297 GLU B O 1
ATOM 11306 N N . LEU B 1 283 ? 6.347 46.968 78.746 1.00 35.91 298 LEU B N 1
ATOM 11307 C CA . LEU B 1 283 ? 7.683 47.464 78.453 1.00 33.51 298 LEU B CA 1
ATOM 11308 C C . LEU B 1 283 ? 8.275 46.729 77.260 1.00 32.42 298 LEU B C 1
ATOM 11309 O O . LEU B 1 283 ? 8.907 47.341 76.388 1.00 31.99 298 LEU B O 1
ATOM 11325 N N . GLY B 1 284 ? 8.037 45.420 77.187 1.00 33.45 299 GLY B N 1
ATOM 11326 C CA . GLY B 1 284 ? 8.656 44.619 76.147 1.00 30.53 299 GLY B CA 1
ATOM 11327 C C . GLY B 1 284 ? 8.200 44.983 74.754 1.00 32.84 299 GLY B C 1
ATOM 11328 O O . GLY B 1 284 ? 8.961 44.834 73.794 1.00 29.82 299 GLY B O 1
ATOM 11332 N N . HIS B 1 285 ? 6.956 45.439 74.610 1.00 31.98 300 HIS B N 1
ATOM 11333 C CA . HIS B 1 285 ? 6.416 45.751 73.292 1.00 35.97 300 HIS B CA 1
ATOM 11334 C C . HIS B 1 285 ? 6.607 47.214 72.918 1.00 35.44 300 HIS B C 1
ATOM 11335 O O . HIS B 1 285 ? 6.145 47.631 71.853 1.00 34.60 300 HIS B O 1
ATOM 11349 N N . ASP B 1 286 ? 7.295 47.991 73.751 1.00 31.58 301 ASP B N 1
ATOM 11350 C CA . ASP B 1 286 ? 7.443 49.423 73.539 1.00 34.07 301 ASP B CA 1
ATOM 11351 C C . ASP B 1 286 ? 8.857 49.706 73.047 1.00 30.20 301 ASP B C 1
ATOM 11352 O O . ASP B 1 286 ? 9.805 49.670 73.848 1.00 28.93 301 ASP B O 1
ATOM 11361 N N . PRO B 1 287 ? 9.046 50.045 71.769 1.00 31.88 302 PRO B N 1
ATOM 11362 C CA . PRO B 1 287 ? 10.412 50.218 71.254 1.00 28.58 302 PRO B CA 1
ATOM 11363 C C . PRO B 1 287 ? 11.151 51.385 71.879 1.00 30.59 302 PRO B C 1
ATOM 11364 O O . PRO B 1 287 ? 12.389 51.443 71.766 1.00 28.45 302 PRO B O 1
ATOM 11375 N N . ASN B 1 288 ? 10.447 52.315 72.534 1.00 30.76 303 ASN B N 1
ATOM 11376 C CA . ASN B 1 288 ? 11.129 53.433 73.183 1.00 35.33 303 ASN B CA 1
ATOM 11377 C C . ASN B 1 288 ? 11.644 53.094 74.565 1.00 33.10 303 ASN B C 1
ATOM 11378 O O . ASN B 1 288 ? 12.369 53.908 75.142 1.00 31.38 303 ASN B O 1
ATOM 11389 N N . ARG B 1 289 ? 11.303 51.926 75.096 1.00 28.52 304 ARG B N 1
ATOM 11390 C CA . ARG B 1 289 ? 11.796 51.488 76.392 1.00 30.82 304 ARG B CA 1
ATOM 11391 C C . ARG B 1 289 ? 12.524 50.152 76.356 1.00 27.69 304 ARG B C 1
ATOM 11392 O O . ARG B 1 289 ? 13.405 49.930 77.197 1.00 27.92 304 ARG B O 1
ATOM 11413 N N . ASN B 1 290 ? 12.177 49.259 75.422 1.00 26.91 305 ASN B N 1
ATOM 11414 C CA . ASN B 1 290 ? 12.582 47.860 75.573 1.00 27.27 305 ASN B CA 1
ATOM 11415 C C . ASN B 1 290 ? 14.030 47.602 75.185 1.00 23.24 305 ASN B C 1
ATOM 11416 O O . ASN B 1 290 ? 14.497 46.461 75.337 1.00 24.13 305 ASN B O 1
ATOM 11427 N N . ASN B 1 291 ? 14.751 48.612 74.720 1.00 23.54 306 ASN B N 1
ATOM 11428 C CA . ASN B 1 291 ? 16.161 48.455 74.370 1.00 23.20 306 ASN B CA 1
ATOM 11429 C C . ASN B 1 291 ? 17.060 49.415 75.139 1.00 26.07 306 ASN B C 1
ATOM 11430 O O . ASN B 1 291 ? 18.273 49.421 74.905 1.00 24.16 306 ASN B O 1
ATOM 11441 N N . ASP B 1 292 ? 16.506 50.181 76.085 1.00 26.57 307 ASP B N 1
ATOM 11442 C CA . ASP B 1 292 ? 17.215 51.276 76.741 1.00 28.07 307 ASP B CA 1
ATOM 11443 C C . ASP B 1 292 ? 18.045 50.780 77.929 1.00 28.33 307 ASP B C 1
ATOM 11444 O O . ASP B 1 292 ? 17.817 51.140 79.095 1.00 28.85 307 ASP B O 1
ATOM 11453 N N . PHE B 1 293 ? 19.072 49.992 77.608 1.00 24.73 308 PHE B N 1
ATOM 11454 C CA . PHE B 1 293 ? 20.000 49.483 78.609 1.00 27.54 308 PHE B CA 1
ATOM 11455 C C . PHE B 1 293 ? 21.352 49.212 77.960 1.00 27.38 308 PHE B C 1
ATOM 11456 O O . PHE B 1 293 ? 21.438 49.052 76.744 1.00 26.24 308 PHE B O 1
ATOM 11473 N N . THR B 1 294 ? 22.422 49.141 78.792 1.00 26.60 309 THR B N 1
ATOM 11474 C CA . THR B 1 294 ? 23.774 48.855 78.285 1.00 27.91 309 THR B CA 1
ATOM 11475 C C . THR B 1 294 ? 24.566 47.796 79.052 1.00 31.86 309 THR B C 1
ATOM 11476 O O . THR B 1 294 ? 25.690 47.474 78.635 1.00 32.04 309 THR B O 1
ATOM 11487 N N . TYR B 1 295 ? 24.038 47.250 80.136 1.00 25.43 310 TYR B N 1
ATOM 11488 C CA . TYR B 1 295 ? 24.721 46.292 81.016 1.00 27.88 310 TYR B CA 1
ATOM 11489 C C . TYR B 1 295 ? 25.714 46.985 81.946 1.00 30.58 310 TYR B C 1
ATOM 11490 O O . TYR B 1 295 ? 26.398 46.289 82.705 1.00 32.03 310 TYR B O 1
ATOM 11508 N N . LYS B 1 296 ? 25.862 48.307 81.875 1.00 31.80 311 LYS B N 1
ATOM 11509 C CA . LYS B 1 296 ? 26.749 48.988 82.817 1.00 32.61 311 LYS B CA 1
ATOM 11510 C C . LYS B 1 296 ? 26.352 48.703 84.261 1.00 35.48 311 LYS B C 1
ATOM 11511 O O . LYS B 1 296 ? 27.218 48.650 85.141 1.00 38.27 311 LYS B O 1
ATOM 11530 N N . ASN B 1 297 ? 25.055 48.545 84.527 1.00 34.41 312 ASN B N 1
ATOM 11531 C CA . ASN B 1 297 ? 24.549 48.262 85.868 1.00 36.89 312 ASN B CA 1
ATOM 11532 C C . ASN B 1 297 ? 24.396 46.770 86.153 1.00 40.81 312 ASN B C 1
ATOM 11533 O O . ASN B 1 297 ? 23.691 46.412 87.105 1.00 40.20 312 ASN B O 1
ATOM 11544 N N . ASP B 1 298 ? 25.058 45.896 85.383 1.00 34.59 313 ASP B N 1
ATOM 11545 C CA . ASP B 1 298 ? 24.908 44.454 85.571 1.00 34.94 313 ASP B CA 1
ATOM 11546 C C . ASP B 1 298 ? 26.170 43.730 85.115 1.00 37.73 313 ASP B C 1
ATOM 11547 O O . ASP B 1 298 ? 26.089 42.809 84.287 1.00 31.15 313 ASP B O 1
ATOM 11556 N N . PRO B 1 299 ? 27.342 44.096 85.657 1.00 34.44 314 PRO B N 1
ATOM 11557 C CA . PRO B 1 299 ? 28.613 43.509 85.184 1.00 39.89 314 PRO B CA 1
ATOM 11558 C C . PRO B 1 299 ? 28.778 42.027 85.474 1.00 36.54 314 PRO B C 1
ATOM 11559 O O . PRO B 1 299 ? 29.653 41.399 84.866 1.00 44.75 314 PRO B O 1
ATOM 11570 N N . GLU B 1 300 ? 27.986 41.451 86.374 1.00 36.55 315 GLU B N 1
ATOM 11571 C CA . GLU B 1 300 ? 28.145 40.066 86.789 1.00 38.63 315 GLU B CA 1
ATOM 11572 C C . GLU B 1 300 ? 27.116 39.135 86.151 1.00 39.90 315 GLU B C 1
ATOM 11573 O O . GLU B 1 300 ? 27.209 37.913 86.315 1.00 39.91 315 GLU B O 1
ATOM 11584 N N . GLY B 1 301 ? 26.143 39.672 85.428 1.00 34.90 316 GLY B N 1
ATOM 11585 C CA . GLY B 1 301 ? 25.148 38.821 84.816 1.00 34.69 316 GLY B CA 1
ATOM 11586 C C . GLY B 1 301 ? 24.028 38.384 85.732 1.00 31.06 316 GLY B C 1
ATOM 11587 O O . GLY B 1 301 ? 23.262 37.487 85.354 1.00 30.42 316 GLY B O 1
ATOM 11590 N N . LEU B 1 302 ? 23.922 38.964 86.931 1.00 30.56 317 LEU B N 1
ATOM 11591 C CA . LEU B 1 302 ? 22.826 38.607 87.818 1.00 30.97 317 LEU B CA 1
ATOM 11592 C C . LEU B 1 302 ? 21.466 38.927 87.208 1.00 34.96 317 LEU B C 1
ATOM 11593 O O . LEU B 1 302 ? 20.458 38.353 87.632 1.00 29.93 317 LEU B O 1
ATOM 11609 N N . GLU B 1 303 ? 21.403 39.841 86.241 1.00 30.51 318 GLU B N 1
ATOM 11610 C CA . GLU B 1 303 ? 20.152 40.051 85.522 1.00 31.64 318 GLU B CA 1
ATOM 11611 C C . GLU B 1 303 ? 20.233 39.310 84.189 1.00 30.40 318 GLU B C 1
ATOM 11612 O O . GLU B 1 303 ? 19.578 38.283 84.013 1.00 29.29 318 GLU B O 1
ATOM 11624 N N . VAL B 1 304 ? 21.065 39.784 83.267 1.00 28.25 319 VAL B N 1
ATOM 11625 C CA . VAL B 1 304 ? 21.238 39.155 81.960 1.00 29.07 319 VAL B CA 1
ATOM 11626 C C . VAL B 1 304 ? 22.532 38.346 82.006 1.00 26.89 319 VAL B C 1
ATOM 11627 O O . VAL B 1 304 ? 23.618 38.946 82.026 1.00 27.11 319 VAL B O 1
ATOM 11640 N N . PRO B 1 305 ? 22.477 37.007 82.041 1.00 26.95 320 PRO B N 1
ATOM 11641 C CA . PRO B 1 305 ? 23.723 36.228 82.066 1.00 26.38 320 PRO B CA 1
ATOM 11642 C C . PRO B 1 305 ? 24.655 36.603 80.924 1.00 26.03 320 PRO B C 1
ATOM 11643 O O . PRO B 1 305 ? 24.221 36.964 79.823 1.00 24.86 320 PRO B O 1
ATOM 11654 N N . LEU B 1 306 ? 25.963 36.537 81.211 1.00 25.23 321 LEU B N 1
ATOM 11655 C CA . LEU B 1 306 ? 26.958 36.922 80.217 1.00 27.12 321 LEU B CA 1
ATOM 11656 C C . LEU B 1 306 ? 26.933 36.021 78.995 1.00 25.07 321 LEU B C 1
ATOM 11657 O O . LEU B 1 306 ? 27.306 36.461 77.904 1.00 25.47 321 LEU B O 1
ATOM 11673 N N . GLY B 1 307 ? 26.510 34.762 79.146 1.00 25.79 322 GLY B N 1
ATOM 11674 C CA . GLY B 1 307 ? 26.369 33.839 78.035 1.00 27.14 322 GLY B CA 1
ATOM 11675 C C . GLY B 1 307 ? 24.948 33.691 77.533 1.00 21.26 322 GLY B C 1
ATOM 11676 O O . GLY B 1 307 ? 24.657 32.748 76.787 1.00 21.68 322 GLY B O 1
ATOM 11680 N N . SER B 1 308 ? 24.028 34.539 77.988 1.00 21.24 323 SER B N 1
ATOM 11681 C CA . SER B 1 308 ? 22.719 34.524 77.364 1.00 20.76 323 SER B CA 1
ATOM 11682 C C . SER B 1 308 ? 22.850 34.967 75.912 1.00 21.19 323 SER B C 1
ATOM 11683 O O . SER B 1 308 ? 23.851 35.563 75.487 1.00 19.34 323 SER B O 1
ATOM 11691 N N . HIS B 1 309 ? 21.817 34.658 75.131 1.00 18.72 324 HIS B N 1
ATOM 11692 C CA . HIS B 1 309 ? 21.895 34.901 73.690 1.00 19.46 324 HIS B CA 1
ATOM 11693 C C . HIS B 1 309 ? 22.180 36.371 73.364 1.00 16.03 324 HIS B C 1
ATOM 11694 O O . HIS B 1 309 ? 23.119 36.680 72.620 1.00 17.18 324 HIS B O 1
ATOM 11708 N N . ILE B 1 310 ? 21.367 37.295 73.880 1.00 19.04 325 ILE B N 1
ATOM 11709 C CA . ILE B 1 310 ? 21.503 38.669 73.387 1.00 18.55 325 ILE B CA 1
ATOM 11710 C C . ILE B 1 310 ? 22.832 39.274 73.845 1.00 18.33 325 ILE B C 1
ATOM 11711 O O . ILE B 1 310 ? 23.434 40.070 73.11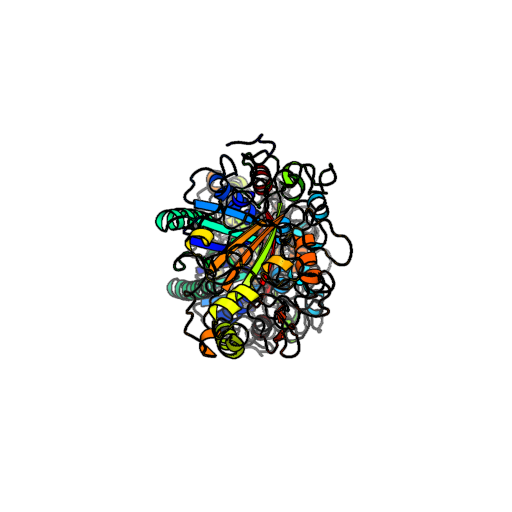9 1.00 18.94 325 ILE B O 1
ATOM 11727 N N . ARG B 1 311 ? 23.325 38.888 75.028 1.00 22.04 326 ARG B N 1
ATOM 11728 C CA . ARG B 1 311 ? 24.551 39.495 75.550 1.00 18.98 326 ARG B CA 1
ATOM 11729 C C . ARG B 1 311 ? 25.781 38.949 74.819 1.00 19.49 326 ARG B C 1
ATOM 11730 O O . ARG B 1 311 ? 26.758 39.680 74.614 1.00 20.25 326 ARG B O 1
ATOM 11751 N N . ARG B 1 312 ? 25.718 37.703 74.350 1.00 19.24 327 ARG B N 1
ATOM 11752 C CA . ARG B 1 312 ? 26.735 37.185 73.443 1.00 18.45 327 ARG B CA 1
ATOM 11753 C C . ARG B 1 312 ? 26.755 37.941 72.129 1.00 22.31 327 ARG B C 1
ATOM 11754 O O . ARG B 1 312 ? 27.826 38.247 71.583 1.00 21.14 327 ARG B O 1
ATOM 11775 N N . MET B 1 313 ? 25.568 38.158 71.547 1.00 19.35 328 MET B N 1
ATOM 11776 C CA . MET B 1 313 ? 25.488 38.655 70.183 1.00 20.01 328 MET B CA 1
ATOM 11777 C C . MET B 1 313 ? 25.776 40.146 70.129 1.00 18.60 328 MET B C 1
ATOM 11778 O O . MET B 1 313 ? 26.368 40.628 69.158 1.00 18.22 328 MET B O 1
ATOM 11792 N N . ASN B 1 314 ? 25.343 40.878 71.155 1.00 20.23 329 ASN B N 1
ATOM 11793 C CA . ASN B 1 314 ? 25.636 42.308 71.299 1.00 18.62 329 ASN B CA 1
ATOM 11794 C C . ASN B 1 314 ? 26.028 42.568 72.742 1.00 20.55 329 ASN B C 1
ATOM 11795 O O . ASN B 1 314 ? 25.166 42.806 73.605 1.00 21.48 329 ASN B O 1
ATOM 11806 N N . PRO B 1 315 ? 27.331 42.499 73.053 1.00 17.96 330 PRO B N 1
ATOM 11807 C CA . PRO B 1 315 ? 27.778 42.691 74.441 1.00 24.19 330 PRO B CA 1
ATOM 11808 C C . PRO B 1 315 ? 27.618 44.107 74.962 1.00 23.80 330 PRO B C 1
ATOM 11809 O O . PRO B 1 315 ? 27.790 44.301 76.170 1.00 26.36 330 PRO B O 1
ATOM 11820 N N . ARG B 1 316 ? 27.323 45.092 74.103 1.00 23.43 331 ARG B N 1
ATOM 11821 C CA . ARG B 1 316 ? 27.160 46.476 74.546 1.00 25.45 331 ARG B CA 1
ATOM 11822 C C . ARG B 1 316 ? 28.360 46.875 75.412 1.00 31.13 331 ARG B C 1
ATOM 11823 O O . ARG B 1 316 ? 29.504 46.750 74.959 1.00 28.31 331 ARG B O 1
ATOM 11844 N N . ASP B 1 317 ? 28.117 47.306 76.655 1.00 30.76 332 ASP B N 1
ATOM 11845 C CA . ASP B 1 317 ? 29.143 47.799 77.567 1.00 36.88 332 ASP B CA 1
ATOM 11846 C C . ASP B 1 317 ? 29.860 46.704 78.358 1.00 35.62 332 ASP B C 1
ATOM 11847 O O . ASP B 1 317 ? 30.702 47.029 79.197 1.00 35.02 332 ASP B O 1
ATOM 11856 N N . THR B 1 318 ? 29.561 45.430 78.126 1.00 28.90 333 THR B N 1
ATOM 11857 C CA . THR B 1 318 ? 30.172 44.359 78.906 1.00 32.83 333 THR B CA 1
ATOM 11858 C C . THR B 1 318 ? 31.689 44.449 78.847 1.00 39.91 333 THR B C 1
ATOM 11859 O O . THR B 1 318 ? 32.277 44.674 77.784 1.00 35.97 333 THR B O 1
ATOM 11870 N N . LYS B 1 319 ? 32.338 44.241 79.991 1.00 36.11 334 LYS B N 1
ATOM 11871 C CA . LYS B 1 319 ? 33.788 44.142 79.982 1.00 40.49 334 LYS B CA 1
ATOM 11872 C C . LYS B 1 319 ? 34.147 42.777 79.414 1.00 40.14 334 LYS B C 1
ATOM 11873 O O . LYS B 1 319 ? 33.900 41.754 80.054 1.00 44.39 334 LYS B O 1
ATOM 11892 N N . LEU B 1 320 ? 34.723 42.744 78.221 1.00 36.30 335 LEU B N 1
ATOM 11893 C CA . LEU B 1 320 ? 35.149 41.471 77.653 1.00 40.78 335 LEU B CA 1
ATOM 11894 C C . LEU B 1 320 ? 36.603 41.164 77.997 1.00 49.22 335 LEU B C 1
ATOM 11895 O O . LEU B 1 320 ? 37.386 42.046 78.356 1.00 42.81 335 LEU B O 1
ATOM 11911 N N . GLU B 1 321 ? 36.959 39.888 77.868 1.00 49.71 336 GLU B N 1
ATOM 11912 C CA . GLU B 1 321 ? 38.351 39.459 77.844 1.00 57.06 336 GLU B CA 1
ATOM 11913 C C . GLU B 1 321 ? 38.873 39.582 76.416 1.00 64.72 336 GLU B C 1
ATOM 11914 O O . GLU B 1 321 ? 38.295 39.005 75.490 1.00 65.45 336 GLU B O 1
ATOM 11926 N N . LEU B 1 322 ? 39.960 40.343 76.247 1.00 73.80 337 LEU B N 1
ATOM 11927 C CA . LEU B 1 322 ? 40.480 40.773 74.948 1.00 75.18 337 LEU B CA 1
ATOM 11928 C C . LEU B 1 322 ? 39.643 41.940 74.439 1.00 68.72 337 LEU B C 1
ATOM 11929 O O . LEU B 1 322 ? 38.436 41.797 74.224 1.00 65.37 337 LEU B O 1
ATOM 11945 N N . LEU B 1 323 ? 40.277 43.094 74.243 1.00 70.84 338 LEU B N 1
ATOM 11946 C CA . LEU B 1 323 ? 39.556 44.277 73.791 1.00 73.98 338 LEU B CA 1
ATOM 11947 C C . LEU B 1 323 ? 38.945 44.047 72.410 1.00 68.03 338 LEU B C 1
ATOM 11948 O O . LEU B 1 323 ? 39.599 43.528 71.497 1.00 56.49 338 LEU B O 1
ATOM 11964 N N . THR B 1 324 ? 37.668 44.405 72.276 1.00 62.59 339 THR B N 1
ATOM 11965 C CA . THR B 1 324 ? 36.959 44.278 71.013 1.00 54.83 339 THR B CA 1
ATOM 11966 C C . THR B 1 324 ? 36.124 45.523 70.768 1.00 46.71 339 THR B C 1
ATOM 11967 O O . THR B 1 324 ? 35.544 46.086 71.702 1.00 46.78 339 THR B O 1
ATOM 11978 N N . ASP B 1 325 ? 36.069 45.951 69.513 1.00 37.75 340 ASP B N 1
ATOM 11979 C CA . ASP B 1 325 ? 35.186 47.036 69.109 1.00 32.73 340 ASP B CA 1
ATOM 11980 C C . ASP B 1 325 ? 33.879 46.408 68.632 1.00 27.80 340 ASP B C 1
ATOM 11981 O O . ASP B 1 325 ? 33.788 45.944 67.505 1.00 24.63 340 ASP B O 1
ATOM 11990 N N . VAL B 1 326 ? 32.850 46.406 69.480 1.00 28.85 341 VAL B N 1
ATOM 11991 C CA . VAL B 1 326 ? 31.596 45.779 69.088 1.00 26.11 341 VAL B CA 1
ATOM 11992 C C . VAL B 1 326 ? 30.986 46.447 67.864 1.00 24.94 341 VAL B C 1
ATOM 11993 O O . VAL B 1 326 ? 30.230 45.803 67.134 1.00 22.33 341 VAL B O 1
ATOM 12006 N N . ASN B 1 327 ? 31.333 47.712 67.598 1.00 24.76 342 ASN B N 1
ATOM 12007 C CA . ASN B 1 327 ? 30.783 48.449 66.461 1.00 23.86 342 ASN B CA 1
ATOM 12008 C C . ASN B 1 327 ? 31.105 47.838 65.107 1.00 24.59 342 ASN B C 1
ATOM 12009 O O . ASN B 1 327 ? 30.412 48.151 64.128 1.00 22.54 342 ASN B O 1
ATOM 12020 N N . ILE B 1 328 ? 32.160 47.030 64.992 1.00 23.87 343 ILE B N 1
ATOM 12021 C CA . ILE B 1 328 ? 32.476 46.425 63.698 1.00 21.71 343 ILE B CA 1
ATOM 12022 C C . ILE B 1 328 ? 32.039 44.968 63.629 1.00 21.26 343 ILE B C 1
ATOM 12023 O O . ILE B 1 328 ? 32.337 44.285 62.652 1.00 22.76 343 ILE B O 1
ATOM 12039 N N . HIS B 1 329 ? 31.319 44.484 64.637 1.00 20.00 344 HIS B N 1
ATOM 12040 C CA . HIS B 1 329 ? 30.809 43.120 64.629 1.00 19.95 344 HIS B CA 1
ATOM 12041 C C . HIS B 1 329 ? 29.287 43.101 64.707 1.00 18.92 344 HIS B C 1
ATOM 12042 O O . HIS B 1 329 ? 28.699 42.140 65.197 1.00 17.91 344 HIS B O 1
ATOM 12056 N N . ARG B 1 330 ? 28.640 44.153 64.211 1.00 19.05 345 ARG B N 1
ATOM 12057 C CA . ARG B 1 330 ? 27.188 44.250 64.221 1.00 18.07 345 ARG B CA 1
ATOM 12058 C C . ARG B 1 330 ? 26.562 43.636 62.972 1.00 16.96 345 ARG B C 1
ATOM 12059 O O . ARG B 1 330 ? 27.181 43.522 61.912 1.00 15.88 345 ARG B O 1
ATOM 12080 N N . ILE B 1 331 ? 25.291 43.265 63.080 1.00 17.05 346 ILE B N 1
ATOM 12081 C CA . ILE B 1 331 ? 24.615 42.642 61.958 1.00 15.82 346 ILE B CA 1
ATOM 12082 C C . ILE B 1 331 ? 23.179 43.112 61.981 1.00 16.82 346 ILE B C 1
ATOM 12083 O O . ILE B 1 331 ? 22.559 43.217 63.042 1.00 16.99 346 ILE B O 1
ATOM 12099 N N . ILE B 1 332 ? 22.666 43.452 60.818 1.00 14.30 347 ILE B N 1
ATOM 12100 C CA . ILE B 1 332 ? 21.235 43.679 60.681 1.00 13.59 347 ILE B CA 1
ATOM 12101 C C . ILE B 1 332 ? 20.567 42.321 60.550 1.00 14.81 347 ILE B C 1
ATOM 12102 O O . ILE B 1 332 ? 21.003 41.483 59.745 1.00 14.94 347 ILE B O 1
ATOM 12118 N N . ARG B 1 333 ? 19.509 42.088 61.320 1.00 14.12 348 ARG B N 1
ATOM 12119 C CA . ARG B 1 333 ? 18.785 40.823 61.263 1.00 15.37 348 ARG B CA 1
ATOM 12120 C C . ARG B 1 333 ? 17.358 41.061 60.844 1.00 17.83 348 ARG B C 1
ATOM 12121 O O . ARG B 1 333 ? 16.638 41.830 61.489 1.00 19.32 348 ARG B O 1
ATOM 12142 N N . ARG B 1 334 ? 16.945 40.375 59.809 1.00 12.74 349 ARG B N 1
ATOM 12143 C CA . ARG B 1 334 ? 15.546 40.211 59.482 1.00 10.52 349 ARG B CA 1
ATOM 12144 C C . ARG B 1 334 ? 15.203 38.751 59.773 1.00 16.19 349 ARG B C 1
ATOM 12145 O O . ARG B 1 334 ? 15.610 37.840 59.029 1.00 15.22 349 ARG B O 1
ATOM 12166 N N . ALA B 1 335 ? 14.422 38.530 60.822 1.00 15.21 350 ALA B N 1
ATOM 12167 C CA . ALA B 1 335 ? 14.084 37.190 61.299 1.00 12.97 350 ALA B CA 1
ATOM 12168 C C . ALA B 1 335 ? 12.647 36.852 60.928 1.00 14.73 350 ALA B C 1
ATOM 12169 O O . ALA B 1 335 ? 11.742 37.663 61.153 1.00 15.14 350 ALA B O 1
ATOM 12176 N N . THR B 1 336 ? 12.418 35.666 60.365 1.00 10.36 351 THR B N 1
ATOM 12177 C CA . THR B 1 336 ? 11.068 35.273 59.967 1.00 13.27 351 THR B CA 1
ATOM 12178 C C . THR B 1 336 ? 10.748 33.862 60.440 1.00 11.74 351 THR B C 1
ATOM 12179 O O . THR B 1 336 ? 11.305 32.878 59.927 1.00 11.52 351 THR B O 1
ATOM 12190 N N . ALA B 1 337 ? 9.853 33.752 61.431 1.00 12.77 352 ALA B N 1
ATOM 12191 C CA . ALA B 1 337 ? 9.455 32.458 61.955 1.00 9.78 352 ALA B CA 1
ATOM 12192 C C . ALA B 1 337 ? 8.440 31.823 61.005 1.00 12.63 352 ALA B C 1
ATOM 12193 O O . ALA B 1 337 ? 7.625 32.528 60.391 1.00 14.16 352 ALA B O 1
ATOM 12200 N N . TYR B 1 338 ? 8.499 30.504 60.879 1.00 11.67 353 TYR B N 1
ATOM 12201 C CA . TYR B 1 338 ? 7.583 29.763 60.031 1.00 13.50 353 TYR B CA 1
ATOM 12202 C C . TYR B 1 338 ? 7.030 28.549 60.777 1.00 15.00 353 TYR B C 1
ATOM 12203 O O . TYR B 1 338 ? 7.570 28.098 61.799 1.00 14.37 353 TYR B O 1
ATOM 12221 N N . GLY B 1 339 ? 5.931 28.022 60.231 1.00 15.66 354 GLY B N 1
ATOM 12222 C CA . GLY B 1 339 ? 5.332 26.792 60.690 1.00 16.92 354 GLY B CA 1
ATOM 12223 C C . GLY B 1 339 ? 4.328 27.007 61.789 1.00 16.29 354 GLY B C 1
ATOM 12224 O O . GLY B 1 339 ? 4.005 28.134 62.168 1.00 19.34 354 GLY B O 1
ATOM 12228 N N . PRO B 1 340 ? 3.824 25.910 62.342 1.00 15.67 355 PRO B N 1
ATOM 12229 C CA . PRO B 1 340 ? 2.817 26.006 63.399 1.00 18.78 355 PRO B CA 1
ATOM 12230 C C . PRO B 1 340 ? 3.313 26.818 64.584 1.00 20.24 355 PRO B C 1
ATOM 12231 O O . PRO B 1 340 ? 4.485 26.745 64.968 1.00 17.08 355 PRO B O 1
ATOM 12242 N N . ALA B 1 341 ? 2.400 27.572 65.178 1.00 18.37 356 ALA B N 1
ATOM 12243 C CA . ALA B 1 341 ? 2.758 28.418 66.302 1.00 20.84 356 ALA B CA 1
ATOM 12244 C C . ALA B 1 341 ? 3.382 27.603 67.418 1.00 17.54 356 ALA B C 1
ATOM 12245 O O . ALA B 1 341 ? 3.010 26.455 67.650 1.00 17.16 356 ALA B O 1
ATOM 12252 N N . TYR B 1 342 ? 4.350 28.210 68.090 1.00 17.39 357 TYR B N 1
ATOM 12253 C CA . TYR B 1 342 ? 4.945 27.631 69.274 1.00 17.85 357 TYR B CA 1
ATOM 12254 C C . TYR B 1 342 ? 3.869 27.378 70.318 1.00 23.84 357 TYR B C 1
ATOM 12255 O O . TYR B 1 342 ? 3.000 28.233 70.541 1.00 17.89 357 TYR B O 1
ATOM 12273 N N . ASP B 1 343 ? 3.904 26.167 70.895 1.00 19.75 358 ASP B N 1
ATOM 12274 C CA . ASP B 1 343 ? 3.014 25.715 71.971 1.00 22.43 358 ASP B CA 1
ATOM 12275 C C . ASP B 1 343 ? 3.829 25.571 73.246 1.00 20.67 358 ASP B C 1
ATOM 12276 O O . ASP B 1 343 ? 4.668 24.664 73.330 1.00 20.37 358 ASP B O 1
ATOM 12285 N N . PRO B 1 344 ? 3.604 26.394 74.274 1.00 23.23 359 PRO B N 1
ATOM 12286 C CA . PRO B 1 344 ? 4.432 26.302 75.485 1.00 24.33 359 PRO B CA 1
ATOM 12287 C C . PRO B 1 344 ? 4.194 25.053 76.295 1.00 24.65 359 PRO B C 1
ATOM 12288 O O . PRO B 1 344 ? 5.032 24.718 77.142 1.00 27.26 359 PRO B O 1
ATOM 12299 N N . LYS B 1 345 ? 3.103 24.341 76.045 1.00 21.68 360 LYS B N 1
ATOM 12300 C CA . LYS B 1 345 ? 2.740 23.178 76.835 1.00 25.53 360 LYS B CA 1
ATOM 12301 C C . LYS B 1 345 ? 3.123 21.862 76.180 1.00 26.85 360 LYS B C 1
ATOM 12302 O O . LYS B 1 345 ? 2.955 20.816 76.793 1.00 28.71 360 LYS B O 1
ATOM 12321 N N . ALA B 1 346 ? 3.661 21.882 74.974 1.00 22.78 361 ALA B N 1
ATOM 12322 C CA . ALA B 1 346 ? 3.958 20.657 74.241 1.00 24.39 361 ALA B CA 1
ATOM 12323 C C . ALA B 1 346 ? 5.422 20.300 74.463 1.00 22.63 361 ALA B C 1
ATOM 12324 O O . ALA B 1 346 ? 6.314 21.021 74.004 1.00 22.95 361 ALA B O 1
ATOM 12331 N N . ASP B 1 347 ? 5.670 19.179 75.156 1.00 24.85 362 ASP B N 1
ATOM 12332 C CA . ASP B 1 347 ? 7.039 18.781 75.467 1.00 22.37 362 ASP B CA 1
ATOM 12333 C C . ASP B 1 347 ? 7.355 17.348 75.040 1.00 21.49 362 ASP B C 1
ATOM 12334 O O . ASP B 1 347 ? 8.335 16.778 75.505 1.00 26.25 362 ASP B O 1
ATOM 12343 N N . SER B 1 348 ? 6.583 16.779 74.124 1.00 24.44 363 SER B N 1
ATOM 12344 C CA . SER B 1 348 ? 6.862 15.441 73.618 1.00 24.18 363 SER B CA 1
ATOM 12345 C C . SER B 1 348 ? 8.010 15.428 72.604 1.00 20.80 363 SER B C 1
ATOM 12346 O O . SER B 1 348 ? 8.369 16.447 72.006 1.00 21.44 363 SER B O 1
ATOM 12354 N N . LEU B 1 349 ? 8.540 14.227 72.349 1.00 20.63 364 LEU B N 1
ATOM 12355 C CA . LEU B 1 349 ? 9.520 14.088 71.272 1.00 21.65 364 LEU B CA 1
ATOM 12356 C C . LEU B 1 349 ? 8.887 14.387 69.921 1.00 17.90 364 LEU B C 1
ATOM 12357 O O . LEU B 1 349 ? 9.523 14.976 69.036 1.00 17.89 364 LEU B O 1
ATOM 12373 N N . ALA B 1 350 ? 7.627 13.996 69.740 1.00 19.61 365 ALA B N 1
ATOM 12374 C CA . ALA B 1 350 ? 6.933 14.280 68.489 1.00 19.59 365 ALA B CA 1
ATOM 12375 C C . ALA B 1 350 ? 6.840 15.781 68.213 1.00 17.37 365 ALA B C 1
ATOM 12376 O O . ALA B 1 350 ? 6.844 16.202 67.057 1.00 18.04 365 ALA B O 1
ATOM 12383 N N . GLU B 1 351 ? 6.762 16.597 69.259 1.00 17.36 366 GLU B N 1
ATOM 12384 C CA . GLU B 1 351 ? 6.694 18.044 69.077 1.00 18.17 366 GLU B CA 1
ATOM 12385 C C . GLU B 1 351 ? 7.943 18.577 68.378 1.00 18.44 366 GLU B C 1
ATOM 12386 O O . GLU B 1 351 ? 7.866 19.560 67.626 1.00 16.91 366 GLU B O 1
ATOM 12398 N N . ASP B 1 352 ? 9.099 17.941 68.626 1.00 18.35 367 ASP B N 1
ATOM 12399 C CA . ASP B 1 352 ? 10.341 18.314 67.952 1.00 17.19 367 ASP B CA 1
ATOM 12400 C C . ASP B 1 352 ? 10.282 18.084 66.443 1.00 18.97 367 ASP B C 1
ATOM 12401 O O . ASP B 1 352 ? 11.085 18.659 65.701 1.00 16.96 367 ASP B O 1
ATOM 12410 N N . LYS B 1 353 ? 9.367 17.251 65.967 1.00 16.11 368 LYS B N 1
ATOM 12411 C CA . LYS B 1 353 ? 9.279 16.971 64.542 1.00 16.78 368 LYS B CA 1
ATOM 12412 C C . LYS B 1 353 ? 8.249 17.841 63.833 1.00 18.27 368 LYS B C 1
ATOM 12413 O O . LYS B 1 353 ? 8.133 17.766 62.604 1.00 18.36 368 LYS B O 1
ATOM 12432 N N . VAL B 1 354 ? 7.511 18.682 64.562 1.00 15.24 369 VAL B N 1
ATOM 12433 C CA . VAL B 1 354 ? 6.728 19.726 63.919 1.00 17.62 369 VAL B CA 1
ATOM 12434 C C . VAL B 1 354 ? 7.673 20.585 63.087 1.00 16.44 369 VAL B C 1
ATOM 12435 O O . VAL B 1 354 ? 8.732 20.988 63.567 1.00 15.04 369 VAL B O 1
ATOM 12448 N N . GLU B 1 355 ? 7.285 20.902 61.857 1.00 16.53 370 GLU B N 1
ATOM 12449 C CA . GLU B 1 355 ? 8.136 21.701 60.960 0.84 17.46 370 GLU B CA 1
ATOM 12450 C C . GLU B 1 355 ? 7.926 23.196 61.225 1.00 16.12 370 GLU B C 1
ATOM 12451 O O . GLU B 1 355 ? 7.218 23.910 60.510 1.00 15.62 370 GLU B O 1
ATOM 12463 N N . ARG B 1 356 ? 8.556 23.673 62.295 1.00 13.37 371 ARG B N 1
ATOM 12464 C CA . ARG B 1 356 ? 8.598 25.082 62.633 1.00 13.30 371 ARG B CA 1
ATOM 12465 C C . ARG B 1 356 ? 10.052 25.475 62.818 1.00 14.98 371 ARG B C 1
ATOM 12466 O O . ARG B 1 356 ? 10.913 24.629 63.065 1.00 14.61 371 ARG B O 1
ATOM 12487 N N . GLY B 1 357 ? 10.316 26.766 62.661 1.00 13.37 372 GLY B N 1
ATOM 12488 C CA . GLY B 1 357 ? 11.644 27.313 62.875 1.00 10.52 372 GLY B CA 1
ATOM 12489 C C . GLY B 1 357 ? 11.728 28.773 62.451 1.00 13.29 372 GLY B C 1
ATOM 12490 O O . GLY B 1 357 ? 10.719 29.499 62.443 1.00 12.45 372 GLY B O 1
ATOM 12494 N N . LEU B 1 358 ? 12.939 29.179 62.070 1.00 11.80 373 LEU B N 1
ATOM 12495 C CA . LEU B 1 358 ? 13.248 30.541 61.679 1.00 10.99 373 LEU B CA 1
ATOM 12496 C C . LEU B 1 358 ? 14.139 30.532 60.456 1.00 12.99 373 LEU B C 1
ATOM 12497 O O . LEU B 1 358 ? 15.066 29.721 60.349 1.00 12.08 373 LEU B O 1
ATOM 12513 N N . TYR B 1 359 ? 13.885 31.491 59.578 1.00 12.83 374 TYR B N 1
ATOM 12514 C CA . TYR B 1 359 ? 14.866 31.970 58.630 1.00 11.09 374 TYR B CA 1
ATOM 12515 C C . TYR B 1 359 ? 15.452 33.275 59.159 1.00 12.50 374 TYR B C 1
ATOM 12516 O O . TYR B 1 359 ? 14.726 34.118 59.706 1.00 12.25 374 TYR B O 1
ATOM 12534 N N . PHE B 1 360 ? 16.744 33.475 58.939 1.00 13.28 375 PHE B N 1
ATOM 12535 C CA . PHE B 1 360 ? 17.362 34.782 59.141 1.00 12.76 375 PHE B CA 1
ATOM 12536 C C . PHE B 1 360 ? 17.975 35.265 57.857 1.00 12.50 375 PHE B C 1
ATOM 12537 O O . PHE B 1 360 ? 18.623 34.499 57.131 1.00 13.30 375 PHE B O 1
ATOM 12554 N N . ILE B 1 361 ? 17.756 36.531 57.598 1.00 12.33 376 ILE B N 1
ATOM 12555 C CA . ILE B 1 361 ? 18.539 37.307 56.656 1.00 11.70 376 ILE B CA 1
ATOM 12556 C C . ILE B 1 361 ? 19.442 38.226 57.474 1.00 12.25 376 ILE B C 1
ATOM 12557 O O . ILE B 1 361 ? 18.959 39.199 58.072 1.00 12.43 376 ILE B O 1
ATOM 12573 N N . PHE B 1 362 ? 20.737 37.907 57.511 1.00 9.76 377 PHE B N 1
ATOM 12574 C CA . PHE B 1 362 ? 21.768 38.690 58.182 1.00 14.38 377 PHE B CA 1
ATOM 12575 C C . PHE B 1 362 ? 22.441 39.601 57.160 1.00 13.57 377 PHE B C 1
ATOM 12576 O O . PHE B 1 362 ? 23.024 39.121 56.178 1.00 12.95 377 PHE B O 1
ATOM 12593 N N . ILE B 1 363 ? 22.396 40.906 57.407 1.00 11.25 378 ILE B N 1
ATOM 12594 C CA . ILE B 1 363 ? 22.769 41.904 56.414 1.00 9.63 378 ILE B CA 1
ATOM 12595 C C . ILE B 1 363 ? 23.916 42.740 56.937 1.00 14.53 378 ILE B C 1
ATOM 12596 O O . ILE B 1 363 ? 23.842 43.277 58.050 1.00 14.37 378 ILE B O 1
ATOM 12612 N N . SER B 1 364 ? 24.935 42.905 56.099 1.00 12.26 379 SER B N 1
ATOM 12613 C CA . SER B 1 364 ? 26.023 43.844 56.360 1.00 13.22 379 SER B CA 1
ATOM 12614 C C . SER B 1 364 ? 26.954 43.816 55.164 1.00 12.30 379 SER B C 1
ATOM 12615 O O . SER B 1 364 ? 26.944 42.875 54.359 1.00 13.33 379 SER B O 1
ATOM 12623 N N . ALA B 1 365 ? 27.732 44.897 55.039 1.00 12.62 380 ALA B N 1
ATOM 12624 C CA . ALA B 1 365 ? 28.715 45.027 53.989 1.00 13.19 380 ALA B CA 1
ATOM 12625 C C . ALA B 1 365 ? 29.835 44.005 54.112 1.00 16.57 380 ALA B C 1
ATOM 12626 O O . ALA B 1 365 ? 30.543 43.777 53.131 1.00 14.42 380 ALA B O 1
ATOM 12633 N N . LYS B 1 366 ? 29.978 43.340 55.256 1.00 13.48 381 LYS B N 1
ATOM 12634 C CA . LYS B 1 366 ? 30.862 42.194 55.409 1.00 15.60 381 LYS B CA 1
ATOM 12635 C C . LYS B 1 366 ? 30.129 41.046 56.119 1.00 14.23 381 LYS B C 1
ATOM 12636 O O . LYS B 1 366 ? 30.648 40.432 57.065 1.00 14.79 381 LYS B O 1
ATOM 12655 N N . ALA B 1 367 ? 28.916 40.724 55.629 1.00 13.54 382 ALA B N 1
ATOM 12656 C CA . ALA B 1 367 ? 28.064 39.707 56.249 1.00 11.53 382 ALA B CA 1
ATOM 12657 C C . ALA B 1 367 ? 28.790 38.385 56.406 1.00 14.02 382 ALA B C 1
ATOM 12658 O O . ALA B 1 367 ? 28.680 37.746 57.452 1.00 13.60 382 ALA B O 1
ATOM 12665 N N . MET B 1 368 ? 29.552 37.957 55.391 1.00 14.11 383 MET B N 1
ATOM 12666 C CA . MET B 1 368 ? 30.298 36.710 55.533 1.00 16.46 383 MET B CA 1
ATOM 12667 C C . MET B 1 368 ? 31.228 36.753 56.741 1.00 17.00 383 MET B C 1
ATOM 12668 O O . MET B 1 368 ? 31.200 35.861 57.595 1.00 16.17 383 MET B O 1
ATOM 12682 N N . ASP B 1 369 ? 32.078 37.772 56.816 1.00 14.57 384 ASP B N 1
ATOM 12683 C CA . ASP B 1 369 ? 33.044 37.858 57.905 1.00 15.78 384 ASP B CA 1
ATOM 12684 C C . ASP B 1 369 ? 32.367 37.921 59.265 1.00 14.72 384 ASP B C 1
ATOM 12685 O O . ASP B 1 369 ? 32.783 37.242 60.208 1.00 16.79 384 ASP B O 1
ATOM 12694 N N . THR B 1 370 ? 31.340 38.770 59.402 1.00 15.06 385 THR B N 1
ATOM 12695 C CA . THR B 1 370 ? 30.702 38.912 60.707 1.00 17.99 385 THR B CA 1
ATOM 12696 C C . THR B 1 370 ? 29.902 37.666 61.087 1.00 15.93 385 THR B C 1
ATOM 12697 O O . THR B 1 370 ? 29.901 37.257 62.259 1.00 16.66 385 THR B O 1
ATOM 12708 N N . THR B 1 371 ? 29.266 37.012 60.122 1.00 13.59 386 THR B N 1
ATOM 12709 C CA . THR B 1 371 ? 28.532 35.802 60.462 1.00 14.34 386 THR B CA 1
ATOM 12710 C C . THR B 1 371 ? 29.492 34.710 60.939 1.00 16.91 386 THR B C 1
ATOM 12711 O O . THR B 1 371 ? 29.219 34.012 61.928 1.00 16.09 386 THR B O 1
ATOM 12722 N N . GLU B 1 372 ? 30.635 34.563 60.257 1.00 14.43 387 GLU B N 1
ATOM 12723 C CA . GLU B 1 372 ? 31.645 33.586 60.662 1.00 17.79 387 GLU B CA 1
ATOM 12724 C C . GLU B 1 372 ? 32.228 33.929 62.032 1.00 18.96 387 GLU B C 1
ATOM 12725 O O . GLU B 1 372 ? 32.421 33.041 62.867 1.00 17.97 387 GLU B O 1
ATOM 12737 N N . PHE B 1 373 ? 32.499 35.222 62.281 1.00 19.78 388 PHE B N 1
ATOM 12738 C CA . PHE B 1 373 ? 33.008 35.661 63.572 1.00 18.92 388 PHE B CA 1
ATOM 12739 C C . PHE B 1 373 ? 32.020 35.356 64.692 1.00 18.51 388 PHE B C 1
ATOM 12740 O O . PHE B 1 373 ? 32.399 34.815 65.740 1.00 18.26 388 PHE B O 1
ATOM 12757 N N . LEU B 1 374 ? 30.750 35.731 64.509 1.00 16.46 389 LEU B N 1
ATOM 12758 C CA . LEU B 1 374 ? 29.754 35.453 65.536 1.00 18.71 389 LEU B CA 1
ATOM 12759 C C . LEU B 1 374 ? 29.653 33.956 65.790 1.00 18.24 389 LEU B C 1
ATOM 12760 O O . LEU B 1 374 ? 29.679 33.512 66.946 1.00 16.72 389 LEU B O 1
ATOM 12776 N N . GLN B 1 375 ? 29.604 33.164 64.712 1.00 15.06 390 GLN B N 1
ATOM 12777 C CA . GLN B 1 375 ? 29.442 31.723 64.836 1.00 19.25 390 GLN B CA 1
ATOM 12778 C C . GLN B 1 375 ? 30.598 31.122 65.605 1.00 21.32 390 GLN B C 1
ATOM 12779 O O . GLN B 1 375 ? 30.406 30.325 66.534 1.00 20.57 390 GLN B O 1
ATOM 12793 N N . LYS B 1 376 ? 31.816 31.506 65.222 1.00 18.83 391 LYS B N 1
ATOM 12794 C CA . LYS B 1 376 ? 32.992 30.821 65.740 1.00 23.97 391 LYS B CA 1
ATOM 12795 C C . LYS B 1 376 ? 33.355 31.338 67.123 1.00 23.85 391 LYS B C 1
ATOM 12796 O O . LYS B 1 376 ? 33.663 30.548 68.016 1.00 25.25 391 LYS B O 1
ATOM 12814 N N . GLU B 1 377 ? 33.229 32.643 67.352 1.00 22.07 392 GLU B N 1
ATOM 12815 C CA . GLU B 1 377 ? 33.798 33.272 68.534 1.00 19.68 392 GLU B CA 1
ATOM 12816 C C . GLU B 1 377 ? 32.775 33.575 69.623 1.00 23.11 392 GLU B C 1
ATOM 12817 O O . GLU B 1 377 ? 33.097 33.450 70.809 1.00 23.64 392 GLU B O 1
ATOM 12829 N N . TRP B 1 378 ? 31.555 33.996 69.277 1.00 21.69 393 TRP B N 1
ATOM 12830 C CA . TRP B 1 378 ? 30.609 34.428 70.294 1.00 20.85 393 TRP B CA 1
ATOM 12831 C C . TRP B 1 378 ? 29.449 33.468 70.492 1.00 21.62 393 TRP B C 1
ATOM 12832 O O . TRP B 1 378 ? 28.832 33.496 71.565 1.00 21.14 393 TRP B O 1
ATOM 12853 N N . ILE B 1 379 ? 29.204 32.563 69.548 1.00 18.20 394 ILE B N 1
ATOM 12854 C CA . ILE B 1 379 ? 28.160 31.553 69.668 1.00 18.34 394 ILE B CA 1
ATOM 12855 C C . ILE B 1 379 ? 28.715 30.229 70.184 1.00 19.38 394 ILE B C 1
ATOM 12856 O O . ILE B 1 379 ? 28.202 29.667 71.157 1.00 19.77 394 ILE B O 1
ATOM 12872 N N . ASN B 1 380 ? 29.764 29.704 69.545 1.00 17.79 395 ASN B N 1
ATOM 12873 C CA . ASN B 1 380 ? 30.238 28.351 69.825 1.00 21.17 395 ASN B CA 1
ATOM 12874 C C . ASN B 1 380 ? 31.518 28.312 70.674 1.00 25.15 395 ASN B C 1
ATOM 12875 O O . ASN B 1 380 ? 32.172 27.260 70.754 1.00 20.68 395 ASN B O 1
ATOM 12886 N N . LYS B 1 381 ? 31.839 29.423 71.339 1.00 23.85 396 LYS B N 1
ATOM 12887 C CA . LYS B 1 381 ? 32.853 29.510 72.383 1.00 30.29 396 LYS B CA 1
ATOM 12888 C C . LYS B 1 381 ? 32.390 30.573 73.370 1.00 29.72 396 LYS B C 1
ATOM 12889 O O . LYS B 1 381 ? 31.440 31.323 73.098 1.00 24.10 396 LYS B O 1
ATOM 12908 N N . ALA B 1 382 ? 33.125 30.692 74.489 1.00 27.63 397 ALA B N 1
ATOM 12909 C CA . ALA B 1 382 ? 32.805 31.723 75.470 1.00 28.33 397 ALA B CA 1
ATOM 12910 C C . ALA B 1 382 ? 34.057 32.380 76.048 1.00 32.62 397 ALA B C 1
ATOM 12911 O O . ALA B 1 382 ? 33.985 32.983 77.133 1.00 28.95 397 ALA B O 1
ATOM 12918 N N . ASN B 1 383 ? 35.186 32.309 75.330 1.00 32.08 398 ASN B N 1
ATOM 12919 C CA . ASN B 1 383 ? 36.414 32.961 75.789 1.00 39.66 398 ASN B CA 1
ATOM 12920 C C . ASN B 1 383 ? 36.224 34.460 75.991 1.00 36.82 398 ASN B C 1
ATOM 12921 O O . ASN B 1 383 ? 36.751 35.038 76.949 1.00 37.65 398 ASN B O 1
ATOM 12932 N N . PHE B 1 384 ? 35.484 35.110 75.093 1.00 26.48 399 PHE B N 1
ATOM 12933 C CA . PHE B 1 384 ? 35.305 36.547 75.195 1.00 26.99 399 PHE B CA 1
ATOM 12934 C C . PHE B 1 384 ? 34.616 36.951 76.493 1.00 29.56 399 PHE B C 1
ATOM 12935 O O . PHE B 1 384 ? 34.825 38.069 76.978 1.00 30.89 399 PHE B O 1
ATOM 12952 N N . ILE B 1 385 ? 33.799 36.080 77.067 1.00 26.02 400 ILE B N 1
ATOM 12953 C CA . ILE B 1 385 ? 33.113 36.366 78.320 1.00 30.16 400 ILE B CA 1
ATOM 12954 C C . ILE B 1 385 ? 33.696 35.557 79.474 1.00 28.12 400 ILE B C 1
ATOM 12955 O O . ILE B 1 385 ? 33.111 35.518 80.566 1.00 33.26 400 ILE B O 1
ATOM 12971 N N . GLY B 1 386 ? 34.821 34.886 79.255 1.00 28.55 401 GLY B N 1
ATOM 12972 C CA . GLY B 1 386 ? 35.477 34.145 80.320 1.00 36.56 401 GLY B CA 1
ATOM 12973 C C . GLY B 1 386 ? 34.685 32.973 80.856 1.00 37.52 401 GLY B C 1
ATOM 12974 O O . GLY B 1 386 ? 34.883 32.579 82.010 1.00 35.94 401 GLY B O 1
ATOM 12978 N N . GLN B 1 387 ? 33.831 32.361 80.037 1.00 30.84 402 GLN B N 1
ATOM 12979 C CA . GLN B 1 387 ? 33.076 31.182 80.442 1.00 26.59 402 GLN B CA 1
ATOM 12980 C C . GLN B 1 387 ? 33.479 29.958 79.620 1.00 31.51 402 GLN B C 1
ATOM 12981 O O . GLN B 1 387 ? 32.666 29.056 79.359 1.00 28.52 402 GLN B O 1
ATOM 12995 N N . GLY B 1 388 ? 34.737 29.939 79.186 1.00 31.26 403 GLY B N 1
ATOM 12996 C CA . GLY B 1 388 ? 35.332 28.717 78.686 1.00 32.85 403 GLY B CA 1
ATOM 12997 C C . GLY B 1 388 ? 34.665 28.199 77.430 1.00 34.60 403 GLY B C 1
ATOM 12998 O O . GLY B 1 388 ? 34.584 28.888 76.403 1.00 35.65 403 GLY B O 1
ATOM 13002 N N . SER B 1 389 ? 34.186 26.962 77.501 1.00 31.09 404 SER B N 1
ATOM 13003 C CA . SER B 1 389 ? 33.646 26.279 76.334 1.00 32.61 404 SER B CA 1
ATOM 13004 C C . SER B 1 389 ? 32.132 26.418 76.201 1.00 29.56 404 SER B C 1
ATOM 13005 O O . SER B 1 389 ? 31.561 25.822 75.285 1.00 26.48 404 SER B O 1
ATOM 13013 N N . GLU B 1 390 ? 31.476 27.179 77.078 1.00 24.85 405 GLU B N 1
ATOM 13014 C CA . GLU B 1 390 ? 30.027 27.298 77.018 1.00 24.45 405 GLU B CA 1
ATOM 13015 C C . GLU B 1 390 ? 29.602 27.877 75.667 1.00 24.80 405 GLU B C 1
ATOM 13016 O O . GLU B 1 390 ? 30.254 28.768 75.117 1.00 24.21 405 GLU B O 1
ATOM 13028 N N . ARG B 1 391 ? 28.522 27.339 75.121 1.00 23.61 406 ARG B N 1
ATOM 13029 C CA . ARG B 1 391 ? 27.992 27.781 73.842 1.00 20.35 406 ARG B CA 1
ATOM 13030 C C . ARG B 1 391 ? 26.604 28.378 74.024 1.00 20.30 406 ARG B C 1
ATOM 13031 O O . ARG B 1 391 ? 25.876 28.047 74.976 1.00 18.85 406 ARG B O 1
ATOM 13052 N N . ASP B 1 392 ? 26.252 29.261 73.091 1.00 21.34 407 ASP B N 1
ATOM 13053 C CA . ASP B 1 392 ? 24.956 29.913 73.102 1.00 20.23 407 ASP B CA 1
ATOM 13054 C C . ASP B 1 392 ? 23.839 28.895 73.339 1.00 16.33 407 ASP B C 1
ATOM 13055 O O . ASP B 1 392 ? 23.741 27.911 72.601 1.00 17.54 407 ASP B O 1
ATOM 13064 N N . PRO B 1 393 ? 22.972 29.097 74.339 1.00 18.57 408 PRO B N 1
ATOM 13065 C CA . PRO B 1 393 ? 21.965 28.060 74.634 1.00 17.23 408 PRO B CA 1
ATOM 13066 C C . PRO B 1 393 ? 20.891 27.944 73.570 1.00 21.67 408 PRO B C 1
ATOM 13067 O O . PRO B 1 393 ? 20.251 26.883 73.503 1.00 20.12 408 PRO B O 1
ATOM 13078 N N . ILE B 1 394 ? 20.703 28.971 72.732 1.00 17.18 409 ILE B N 1
ATOM 13079 C CA . ILE B 1 394 ? 19.602 29.043 71.770 1.00 16.91 409 ILE B CA 1
ATOM 13080 C C . ILE B 1 394 ? 20.014 28.516 70.391 1.00 17.29 409 ILE B C 1
ATOM 13081 O O . ILE B 1 394 ? 19.207 27.894 69.678 1.00 18.98 409 ILE B O 1
ATOM 13097 N N . VAL B 1 395 ? 21.256 28.750 69.962 1.00 16.39 410 VAL B N 1
ATOM 13098 C CA . VAL B 1 395 ? 21.666 28.391 68.606 1.00 16.97 410 VAL B CA 1
ATOM 13099 C C . VAL B 1 395 ? 23.072 27.768 68.600 1.00 17.94 410 VAL B C 1
ATOM 13100 O O . VAL B 1 395 ? 23.574 27.343 67.550 1.00 17.37 410 VAL B O 1
ATOM 13113 N N . GLY B 1 396 ? 23.708 27.671 69.766 1.00 17.28 411 GLY B N 1
ATOM 13114 C CA . GLY B 1 396 ? 24.956 26.944 69.846 1.00 18.16 411 GLY B CA 1
ATOM 13115 C C . GLY B 1 396 ? 24.748 25.455 69.651 1.00 18.07 411 GLY B C 1
ATOM 13116 O O . GLY B 1 396 ? 23.711 24.893 69.998 1.00 18.08 411 GLY B O 1
ATOM 13120 N N . LEU B 1 397 ? 25.768 24.792 69.115 1.00 19.67 412 LEU B N 1
ATOM 13121 C CA . LEU B 1 397 ? 25.766 23.330 69.002 1.00 21.27 412 LEU B CA 1
ATOM 13122 C C . LEU B 1 397 ? 26.061 22.736 70.361 1.00 21.56 412 LEU B C 1
ATOM 13123 O O . LEU B 1 397 ? 27.183 22.846 70.861 1.00 21.94 412 LEU B O 1
ATOM 13139 N N . GLN B 1 398 ? 25.064 22.108 70.965 1.00 19.25 413 GLN B N 1
ATOM 13140 C CA . GLN B 1 398 ? 25.187 21.627 72.330 1.00 21.03 413 GLN B CA 1
ATOM 13141 C C . GLN B 1 398 ? 25.461 20.126 72.410 1.00 24.30 413 GLN B C 1
ATOM 13142 O O . GLN B 1 398 ? 25.162 19.347 71.500 1.00 27.78 413 GLN B O 1
ATOM 13156 N N . ASP B 1 399 ? 26.037 19.730 73.538 1.00 31.42 414 ASP B N 1
ATOM 13157 C CA . ASP B 1 399 ? 25.942 18.356 74.017 1.00 32.53 414 ASP B CA 1
ATOM 13158 C C . ASP B 1 399 ? 25.724 18.401 75.522 1.00 32.58 414 ASP B C 1
ATOM 13159 O O . ASP B 1 399 ? 25.846 19.452 76.158 1.00 27.21 414 ASP B O 1
ATOM 13168 N N . GLU B 1 400 ? 25.381 17.251 76.095 1.00 29.97 415 GLU B N 1
ATOM 13169 C CA . GLU B 1 400 ? 24.869 17.248 77.462 1.00 34.30 415 GLU B CA 1
ATOM 13170 C C . GLU B 1 400 ? 25.881 17.721 78.494 1.00 34.83 415 GLU B C 1
ATOM 13171 O O . GLU B 1 400 ? 25.466 18.162 79.576 1.00 33.82 415 GLU B O 1
ATOM 13183 N N . ASP B 1 401 ? 27.182 17.656 78.193 1.00 28.16 416 ASP B N 1
ATOM 13184 C CA . ASP B 1 401 ? 28.217 18.016 79.150 1.00 33.91 416 ASP B CA 1
ATOM 13185 C C . ASP B 1 401 ? 28.540 19.503 79.156 1.00 29.63 416 ASP B C 1
ATOM 13186 O O . ASP B 1 401 ? 29.143 19.982 80.119 1.00 26.70 416 ASP B O 1
ATOM 13195 N N . LEU B 1 402 ? 28.157 20.242 78.120 1.00 27.35 417 LEU B N 1
ATOM 13196 C CA . LEU B 1 402 ? 28.374 21.684 78.116 1.00 26.09 417 LEU B CA 1
ATOM 13197 C C . LEU B 1 402 ? 27.411 22.361 79.083 1.00 27.05 417 LEU B C 1
ATOM 13198 O O . LEU B 1 402 ? 26.318 21.858 79.370 1.00 28.90 417 LEU B O 1
ATOM 13214 N N . THR B 1 403 ? 27.835 23.499 79.617 1.00 23.74 418 THR B N 1
ATOM 13215 C CA . THR B 1 403 ? 27.065 24.144 80.661 1.00 29.00 418 THR B CA 1
ATOM 13216 C C . THR B 1 403 ? 26.571 25.518 80.211 1.00 24.25 418 THR B C 1
ATOM 13217 O O . THR B 1 403 ? 26.997 26.077 79.186 1.00 24.14 418 THR B O 1
ATOM 13228 N N . PHE B 1 404 ? 25.623 26.031 80.997 1.00 27.46 419 PHE B N 1
ATOM 13229 C CA . PHE B 1 404 ? 25.159 27.410 80.922 1.00 25.71 419 PHE B CA 1
ATOM 13230 C C . PHE B 1 404 ? 25.284 28.013 82.312 1.00 23.84 419 PHE B C 1
ATOM 13231 O O . PHE B 1 404 ? 24.622 27.557 83.251 1.00 27.03 419 PHE B O 1
ATOM 13248 N N . THR B 1 405 ? 26.122 29.032 82.445 1.00 23.21 420 THR B N 1
ATOM 13249 C CA . THR B 1 405 ? 26.332 29.663 83.745 1.00 30.56 420 THR B CA 1
ATOM 13250 C C . THR B 1 405 ? 25.212 30.654 84.034 1.00 29.03 420 THR B C 1
ATOM 13251 O O . THR B 1 405 ? 24.964 31.585 83.249 1.00 27.31 420 THR B O 1
ATOM 13262 N N . LEU B 1 406 ? 24.547 30.448 85.172 1.00 30.69 421 LEU B N 1
ATOM 13263 C CA . LEU B 1 406 ? 23.437 31.277 85.627 1.00 30.08 421 LEU B CA 1
ATOM 13264 C C . LEU B 1 406 ? 23.908 32.005 86.883 1.00 34.76 421 LEU B C 1
ATOM 13265 O O . LEU B 1 406 ? 23.917 31.412 87.976 1.00 31.39 421 LEU B O 1
ATOM 13281 N N . PRO B 1 407 ? 24.375 33.252 86.778 1.00 30.87 422 PRO B N 1
ATOM 13282 C CA . PRO B 1 407 ? 24.796 33.982 87.983 1.00 26.68 422 PRO B CA 1
ATOM 13283 C C . PRO B 1 407 ? 23.650 34.145 88.962 1.00 35.48 422 PRO B C 1
ATOM 13284 O O . PRO B 1 407 ? 22.534 34.524 88.579 1.00 32.62 422 PRO B O 1
ATOM 13295 N N . LYS B 1 408 ? 23.946 33.885 90.239 1.00 35.83 423 LYS B N 1
ATOM 13296 C CA . LYS B 1 408 ? 22.981 34.052 91.317 1.00 43.09 423 LYS B CA 1
ATOM 13297 C C . LYS B 1 408 ? 23.738 34.375 92.593 1.00 46.05 423 LYS B C 1
ATOM 13298 O O . LYS B 1 408 ? 24.925 34.068 92.723 1.00 44.21 423 LYS B O 1
ATOM 13317 N N . GLU B 1 409 ? 23.036 34.999 93.532 1.00 59.96 424 GLU B N 1
ATOM 13318 C CA . GLU B 1 409 ? 23.615 35.021 94.869 1.00 67.98 424 GLU B CA 1
ATOM 13319 C C . GLU B 1 409 ? 23.060 33.843 95.671 1.00 65.31 424 GLU B C 1
ATOM 13320 O O . GLU B 1 409 ? 21.874 33.519 95.554 1.00 64.26 424 GLU B O 1
ATOM 13332 N N . PRO B 1 410 ? 23.879 33.171 96.492 1.00 64.58 425 PRO B N 1
ATOM 13333 C CA . PRO B 1 410 ? 25.259 33.509 96.858 1.00 62.70 425 PRO B CA 1
ATOM 13334 C C . PRO B 1 410 ? 26.289 33.049 95.844 1.00 58.04 425 PRO B C 1
ATOM 13335 O O . PRO B 1 410 ? 27.375 33.613 95.750 1.00 53.31 425 PRO B O 1
ATOM 13346 N N . VAL B 1 411 ? 25.962 32.004 95.084 1.00 64.30 426 VAL B N 1
ATOM 13347 C CA . VAL B 1 411 ? 26.907 31.362 94.180 1.00 63.82 426 VAL B CA 1
ATOM 13348 C C . VAL B 1 411 ? 26.194 31.050 92.867 1.00 60.93 426 VAL B C 1
ATOM 13349 O O . VAL B 1 411 ? 24.978 30.834 92.831 1.00 56.88 426 VAL B O 1
ATOM 13362 N N . ARG B 1 412 ? 26.963 31.038 91.783 1.00 45.12 427 ARG B N 1
ATOM 13363 C CA . ARG B 1 412 ? 26.421 30.717 90.472 1.00 51.21 427 ARG B CA 1
ATOM 13364 C C . ARG B 1 412 ? 25.941 29.268 90.418 1.00 50.72 427 ARG B C 1
ATOM 13365 O O . ARG B 1 412 ? 26.393 28.397 91.173 1.00 40.42 427 ARG B O 1
ATOM 13386 N N . GLN B 1 413 ? 25.020 29.021 89.491 1.00 37.03 428 GLN B N 1
ATOM 13387 C CA . GLN B 1 413 ? 24.553 27.691 89.132 1.00 37.66 428 GLN B CA 1
ATOM 13388 C C . GLN B 1 413 ? 24.940 27.424 87.687 1.00 40.05 428 GLN B C 1
ATOM 13389 O O . GLN B 1 413 ? 24.827 28.312 86.830 1.00 36.24 428 GLN B O 1
ATOM 13403 N N . ARG B 1 414 ? 25.365 26.201 87.400 1.00 35.29 429 ARG B N 1
ATOM 13404 C CA . ARG B 1 414 ? 25.705 25.805 86.040 1.00 34.10 429 ARG B CA 1
ATOM 13405 C C . ARG B 1 414 ? 24.713 24.745 85.586 1.00 36.02 429 ARG B C 1
ATOM 13406 O O . ARG B 1 414 ? 24.778 23.601 86.042 1.00 33.28 429 ARG B O 1
ATOM 13427 N N . LEU B 1 415 ? 23.820 25.117 84.668 1.00 28.10 430 LEU B N 1
ATOM 13428 C CA . LEU B 1 415 ? 22.925 24.146 84.067 1.00 26.72 430 LEU B CA 1
ATOM 13429 C C . LEU B 1 415 ? 23.662 23.374 82.967 1.00 28.50 430 LEU B C 1
ATOM 13430 O O . LEU B 1 415 ? 24.689 23.811 82.440 1.00 26.05 430 LEU B O 1
ATOM 13446 N N . ARG B 1 416 ? 23.127 22.203 82.630 1.00 27.91 431 ARG B N 1
ATOM 13447 C CA . ARG B 1 416 ? 23.682 21.381 81.552 1.00 26.49 431 ARG B CA 1
ATOM 13448 C C . ARG B 1 416 ? 22.548 20.539 80.970 1.00 22.98 431 ARG B C 1
ATOM 13449 O O . ARG B 1 416 ? 21.374 20.749 81.287 1.00 27.39 431 ARG B O 1
ATOM 13470 N N . GLY B 1 417 ? 22.898 19.602 80.096 1.00 24.09 432 GLY B N 1
ATOM 13471 C CA . GLY B 1 417 ? 21.923 18.727 79.477 1.00 23.65 432 GLY B CA 1
ATOM 13472 C C . GLY B 1 417 ? 21.095 19.356 78.379 1.00 23.23 432 GLY B C 1
ATOM 13473 O O . GLY B 1 417 ? 19.946 18.951 78.161 1.00 21.42 432 GLY B O 1
ATOM 13477 N N . MET B 1 418 ? 21.641 20.332 77.681 1.00 20.97 433 MET B N 1
ATOM 13478 C CA . MET B 1 418 ? 20.937 20.971 76.584 1.00 20.26 433 MET B CA 1
ATOM 13479 C C . MET B 1 418 ? 21.069 20.159 75.305 1.00 20.18 433 MET B C 1
ATOM 13480 O O . MET B 1 418 ? 22.047 19.437 75.100 1.00 24.68 433 MET B O 1
ATOM 13494 N N . ASP B 1 419 ? 20.041 20.254 74.466 1.00 17.86 434 ASP B N 1
ATOM 13495 C CA . ASP B 1 419 ? 20.106 19.869 73.070 1.00 16.30 434 ASP B CA 1
ATOM 13496 C C . ASP B 1 419 ? 20.470 21.104 72.250 1.00 19.53 434 ASP B C 1
ATOM 13497 O O . ASP B 1 419 ? 20.477 22.234 72.760 1.00 16.56 434 ASP B O 1
ATOM 13506 N N . THR B 1 420 ? 20.747 20.902 70.964 1.00 15.40 435 THR B N 1
ATOM 13507 C CA . THR B 1 420 ? 20.754 22.038 70.041 1.00 16.23 435 THR B CA 1
ATOM 13508 C C . THR B 1 420 ? 19.306 22.357 69.715 1.00 17.87 435 THR B C 1
ATOM 13509 O O . THR B 1 420 ? 18.623 21.573 69.044 1.00 16.10 435 THR B O 1
ATOM 13520 N N . PHE B 1 421 ? 18.825 23.493 70.221 1.00 13.98 436 PHE B N 1
ATOM 13521 C CA . PHE B 1 421 ? 17.400 23.785 70.136 1.00 15.69 436 PHE B CA 1
ATOM 13522 C C . PHE B 1 421 ? 17.009 24.357 68.796 1.00 13.82 436 PHE B C 1
ATOM 13523 O O . PHE B 1 421 ? 15.843 24.259 68.434 1.00 15.93 436 PHE B O 1
ATOM 13540 N N . ASN B 1 422 ? 17.952 24.935 68.044 1.00 13.09 437 ASN B N 1
ATOM 13541 C CA . ASN B 1 422 ? 17.719 25.460 66.700 1.00 11.59 437 ASN B CA 1
ATOM 13542 C C . ASN B 1 422 ? 18.824 24.908 65.825 1.00 14.02 437 ASN B C 1
ATOM 13543 O O . ASN B 1 422 ? 20.002 25.203 66.065 1.00 15.66 437 ASN B O 1
ATOM 13554 N N . VAL B 1 423 ? 18.438 24.046 64.883 1.00 12.24 438 VAL B N 1
ATOM 13555 C CA . VAL B 1 423 ? 19.376 23.288 64.065 1.00 13.85 438 VAL B CA 1
ATOM 13556 C C . VAL B 1 423 ? 19.361 23.840 62.649 1.00 10.37 438 VAL B C 1
ATOM 13557 O O . VAL B 1 423 ? 18.292 24.090 62.068 1.00 12.41 438 VAL B O 1
ATOM 13570 N N . LEU B 1 424 ? 20.556 24.020 62.086 1.00 10.65 439 LEU B N 1
ATOM 13571 C CA . LEU B 1 424 ? 20.712 24.585 60.765 1.00 11.20 439 LEU B CA 1
ATOM 13572 C C . LEU B 1 424 ? 20.261 23.593 59.716 1.00 11.31 439 LEU B C 1
ATOM 13573 O O . LEU B 1 424 ? 20.764 22.462 59.676 1.00 11.78 439 LEU B O 1
ATOM 13589 N N . ARG B 1 425 ? 19.328 24.026 58.879 1.00 10.06 440 ARG B N 1
ATOM 13590 C CA A ARG B 1 425 ? 18.855 23.216 57.768 0.56 13.51 440 ARG B CA 1
ATOM 13591 C CA B ARG B 1 425 ? 18.845 23.228 57.761 0.44 13.51 440 ARG B CA 1
ATOM 13592 C C . ARG B 1 425 ? 19.445 23.635 56.426 1.00 13.45 440 ARG B C 1
ATOM 13593 O O . ARG B 1 425 ? 19.331 22.875 55.446 1.00 13.70 440 ARG B O 1
ATOM 13632 N N . GLY B 1 426 ? 20.059 24.808 56.333 1.00 11.53 441 GLY B N 1
ATOM 13633 C CA . GLY B 1 426 ? 20.686 25.214 55.094 1.00 11.38 441 GLY B CA 1
ATOM 13634 C C . GLY B 1 426 ? 20.901 26.699 55.091 1.00 12.56 441 GLY B C 1
ATOM 13635 O O . GLY B 1 426 ? 20.311 27.440 55.875 1.00 11.13 441 GLY B O 1
ATOM 13639 N N . GLY B 1 427 ? 21.744 27.150 54.178 1.00 12.01 442 GLY B N 1
ATOM 13640 C CA . GLY B 1 427 ? 21.902 28.580 53.991 1.00 11.19 442 GLY B CA 1
ATOM 13641 C C . GLY B 1 427 ? 22.752 28.909 52.781 1.00 10.93 442 GLY B C 1
ATOM 13642 O O . GLY B 1 427 ? 23.312 28.028 52.117 1.00 13.27 442 GLY B O 1
ATOM 13646 N N . GLU B 1 428 ? 22.836 30.210 52.508 1.00 10.19 443 GLU B N 1
ATOM 13647 C CA . GLU B 1 428 ? 23.606 30.725 51.386 1.00 10.76 443 GLU B CA 1
ATOM 13648 C C . GLU B 1 428 ? 24.194 32.095 51.723 1.00 12.41 443 GLU B C 1
ATOM 13649 O O . GLU B 1 428 ? 23.636 32.868 52.509 1.00 11.85 443 GLU B O 1
ATOM 13661 N N . TYR B 1 429 ? 25.332 32.384 51.128 1.00 11.39 444 TYR B N 1
ATOM 13662 C CA . TYR B 1 429 ? 25.849 33.733 51.081 1.00 11.92 444 TYR B CA 1
ATOM 13663 C C . TYR B 1 429 ? 25.384 34.391 49.797 1.00 13.83 444 TYR B C 1
ATOM 13664 O O . TYR B 1 429 ? 25.588 33.868 48.695 1.00 13.14 444 TYR B O 1
ATOM 13682 N N . LEU B 1 430 ? 24.817 35.573 49.940 1.00 11.06 445 LEU B N 1
ATOM 13683 C CA . LEU B 1 430 ? 24.149 36.249 48.853 1.00 9.10 445 LEU B CA 1
ATOM 13684 C C . LEU B 1 430 ? 24.556 37.712 48.771 1.00 11.24 445 LEU B C 1
ATOM 13685 O O . LEU B 1 430 ? 24.954 38.321 49.763 1.00 12.91 445 LEU B O 1
ATOM 13701 N N . PHE B 1 431 ? 24.374 38.274 47.576 1.00 10.69 446 PHE B N 1
ATOM 13702 C CA . PHE B 1 431 ? 24.616 39.689 47.291 1.00 12.45 446 PHE B CA 1
ATOM 13703 C C . PHE B 1 431 ? 23.293 40.385 47.013 1.00 13.13 446 PHE B C 1
ATOM 13704 O O . PHE B 1 431 ? 22.570 40.021 46.084 1.00 12.83 446 PHE B O 1
ATOM 13721 N N . MET B 1 432 ? 22.981 41.388 47.827 1.00 11.55 447 MET B N 1
ATOM 13722 C CA . MET B 1 432 ? 21.739 42.145 47.692 1.00 10.00 447 MET B CA 1
ATOM 13723 C C . MET B 1 432 ? 22.067 43.425 46.930 1.00 12.84 447 MET B C 1
ATOM 13724 O O . MET B 1 432 ? 22.544 44.402 47.529 1.00 12.84 447 MET B O 1
ATOM 13738 N N . PRO B 1 433 ? 21.884 43.462 45.616 1.00 14.53 448 PRO B N 1
ATOM 13739 C CA . PRO B 1 433 ? 22.407 44.576 44.831 1.00 12.06 448 PRO B CA 1
ATOM 13740 C C . PRO B 1 433 ? 21.501 45.793 44.935 1.00 12.98 448 PRO B C 1
ATOM 13741 O O . PRO B 1 433 ? 20.345 45.704 45.322 1.00 13.18 448 PRO B O 1
ATOM 13752 N N . SER B 1 434 ? 22.066 46.950 44.601 1.00 14.08 449 SER B N 1
ATOM 13753 C CA . SER B 1 434 ? 21.279 48.147 44.417 1.00 14.02 449 SER B CA 1
ATOM 13754 C C . SER B 1 434 ? 20.285 47.948 43.279 1.00 14.08 449 SER B C 1
ATOM 13755 O O . SER B 1 434 ? 20.409 47.037 42.458 1.00 14.53 449 SER B O 1
ATOM 13763 N N . LEU B 1 435 ? 19.330 48.881 43.189 1.00 14.36 450 LEU B N 1
ATOM 13764 C CA . LEU B 1 435 ? 18.402 48.856 42.060 1.00 14.96 450 LEU B CA 1
ATOM 13765 C C . LEU B 1 435 ? 19.143 49.070 40.742 1.00 14.13 450 LEU B C 1
ATOM 13766 O O . LEU B 1 435 ? 18.843 48.412 39.736 1.00 16.09 450 LEU B O 1
ATOM 13782 N N . SER B 1 436 ? 20.119 49.994 40.734 1.00 16.44 451 SER B N 1
ATOM 13783 C CA . SER B 1 436 ? 20.932 50.223 39.541 1.00 16.90 451 SER B CA 1
ATOM 13784 C C . SER B 1 436 ? 21.698 48.965 39.151 1.00 16.42 451 SER B C 1
ATOM 13785 O O . SER B 1 436 ? 21.853 48.663 37.965 1.00 16.19 451 SER B O 1
ATOM 13793 N N . ALA B 1 437 ? 22.208 48.235 40.145 1.00 14.48 452 ALA B N 1
ATOM 13794 C CA . ALA B 1 437 ? 22.983 47.026 39.872 1.00 14.76 452 ALA B CA 1
ATOM 13795 C C . ALA B 1 437 ? 22.105 45.927 39.297 1.00 15.92 452 ALA B C 1
ATOM 13796 O O . ALA B 1 437 ? 22.517 45.210 38.381 1.00 16.76 452 ALA B O 1
ATOM 13803 N N . LEU B 1 438 ? 20.894 45.776 39.844 1.00 14.09 453 LEU B N 1
ATOM 13804 C CA . LEU B 1 438 ? 19.937 44.818 39.304 1.00 15.37 453 LEU B CA 1
ATOM 13805 C C . LEU B 1 438 ? 19.642 45.121 37.846 1.00 15.79 453 LEU B C 1
ATOM 13806 O O . LEU B 1 438 ? 19.618 44.218 37.003 1.00 19.34 453 LEU B O 1
ATOM 13822 N N . LYS B 1 439 ? 19.445 46.396 37.521 1.00 14.56 454 LYS B N 1
ATOM 13823 C CA . LYS B 1 439 ? 19.244 46.777 36.128 1.00 18.70 454 LYS B CA 1
ATOM 13824 C C . LYS B 1 439 ? 20.448 46.391 35.289 1.00 17.41 454 LYS B C 1
ATOM 13825 O O . LYS B 1 439 ? 20.308 45.780 34.217 1.00 20.00 454 LYS B O 1
ATOM 13844 N N . TRP B 1 440 ? 21.651 46.708 35.780 1.00 17.34 455 TRP B N 1
ATOM 13845 C CA . TRP B 1 440 ? 22.877 46.369 35.056 1.00 19.67 455 TRP B CA 1
ATOM 13846 C C . TRP B 1 440 ? 22.988 44.871 34.822 1.00 19.95 455 TRP B C 1
ATOM 13847 O O . TRP B 1 440 ? 23.384 44.434 33.735 1.00 19.41 455 TRP B O 1
ATOM 13868 N N . LEU B 1 441 ? 22.693 44.077 35.848 1.00 16.86 456 LEU B N 1
ATOM 13869 C CA . LEU B 1 441 ? 22.773 42.631 35.722 1.00 15.74 456 LEU B CA 1
ATOM 13870 C C . LEU B 1 441 ? 21.799 42.113 34.677 1.00 16.54 456 LEU B C 1
ATOM 13871 O O . LEU B 1 441 ? 22.112 41.181 33.924 1.00 18.93 456 LEU B O 1
ATOM 13887 N N . SER B 1 442 ? 20.593 42.676 34.647 1.00 15.51 457 SER B N 1
ATOM 13888 C CA . SER B 1 442 ? 19.574 42.214 33.717 1.00 18.22 457 SER B CA 1
ATOM 13889 C C . SER B 1 442 ? 19.876 42.580 32.274 1.00 21.90 457 SER B C 1
ATOM 13890 O O . SER B 1 442 ? 19.246 42.017 31.370 1.00 21.92 457 SER B O 1
ATOM 13898 N N . GLU B 1 443 ? 20.824 43.485 32.041 1.00 20.91 458 GLU B N 1
ATOM 13899 C CA . GLU B 1 443 ? 21.166 43.961 30.707 1.00 22.73 458 GLU B CA 1
ATOM 13900 C C . GLU B 1 443 ? 22.510 43.438 30.227 1.00 23.48 458 GLU B C 1
ATOM 13901 O O . GLU B 1 443 ? 22.965 43.818 29.132 1.00 25.26 458 GLU B O 1
ATOM 13913 N N . LEU B 1 444 ? 23.143 42.542 30.983 1.00 23.09 459 LEU B N 1
ATOM 13914 C CA . LEU B 1 444 ? 24.368 41.925 30.496 1.00 27.24 459 LEU B CA 1
ATOM 13915 C C . LEU B 1 444 ? 24.077 41.193 29.184 1.00 29.30 459 LEU B C 1
ATOM 13916 O O . LEU B 1 444 ? 22.975 40.679 28.959 1.00 23.70 459 LEU B O 1
ATOM 13932 N N . LYS B 1 445 ? 25.076 41.164 28.308 1.00 36.79 460 LYS B N 1
ATOM 13933 C CA . LYS B 1 445 ? 24.924 40.609 26.962 1.00 42.95 460 LYS B CA 1
ATOM 13934 C C . LYS B 1 445 ? 25.851 39.420 26.831 1.00 45.99 460 LYS B C 1
ATOM 13935 O O . LYS B 1 445 ? 26.800 39.300 27.606 1.00 47.00 460 LYS B O 1
#

Sequence (890 aa):
HNDKIDLDLDDIQATVLRERPEPYYGTHAMVRFDTAEGGRELLKRLLPHIASAEKWWDVKYAWTAAAISYEGLKKLGVPQDSLDSFPESFKVGMAGRAEHLFDVGENDPKHWEKPFGTGQVHLALTIFAENEENWQKALVIAEHELGATKGVTLLMREDFGAQPDSRNSLGYKDGISNPAIEGSGIKPFPGQGPAIKPGEFVLGYPGEAGVPLGMPKPEVLGKNGTFVALRKYHTNAGSFNRYLKENAEYTGGDAELLAAKLVGRWRSGAPLTLAPKEDDPELGHDPNRNNDFTYKNDPEGLEVPLGSHIRRMNPRDTKLELLTDVNIHRIIRRATAYGPAYDPKADSLAEDKVERGLYFIFISAKAMDTTEFLQKEWINKANFIGQGSERDPIVGLQDEDLTFTLPKEPVRQRLRGMDTFNVLRGGEYLFMPSLSALKWLSELKHNDKIDLDLDDIQATVLRERPEPYYGTHAMVRFDTAEGGRELLKRLLPHIASAEKWWDVKYAWTAAAISYEGLKKLGVPQDSLDSFPESFKVGMAGRAEHLFDVGENDPKHWEKPFGTGQVHLALTIFAENEENWQKALVIAEHELGATKGVTLLMREDFGAQPDSRNSLGYKDGISNPAIEGSGIKPFPGQGPAIKPGEFVLGYPGEAGVPLGMMPKPEVLGKNGTFVALRKYHTNAGSFNRYLKENAEYTGGDAELLAAKLVGRWRSGAPLTLAPKEDDPELGHDPNRNNDFTYKNDPEGLEVPLGSHIRRMNPRDTKLELLTDVNIHRIIRRATAYGPAYDPKADSLAEDKVERGLYFIFISAKAMDTTEFLQKEWINKANFIGQGSERDPIVGLQDEDLTFTLPKEPVRQRLRGMDTFNVLRRGGEYLFMPSLSALKWLSELK